Protein AF-0000000083257193 (afdb_homodimer)

Secondary structure (DSSP, 8-state):
--EEEEEE-TTSPP---SSSEEEEEEE----BTTTB--EEEEEEE-SS-EEEEEEEEEEETT----SSSPB-----SEESS--TTEEEEESSHHHHHHHHHT-HHHHHHHHHHTTBTTT-HHHHHHHTTSHHIIIIITSSS-HHHIIIIIHHHHTTPPP---EEEEEE-TT--TTSEEEEEE-TT-SS--SEEEEE--TTSSHHHHHHHHHHHHHH--GGG-EEEE-TT--SHHHH-SEEEEEE--SS-TT---------TTS-EEEEEESEEEETTEEEEPPHHHHHHHHHHHHHHHHTSTTHHHHHHHHHHHTTSHHHHHHTGGGGGSGGGHHHHHHHHHHS-HHHHHHHHHHHHHHHH--TTEEEEEE-TTTT--HHHHHHHHHHHHHHHHHTT-EEEEEES-HHHHTTS-GGGEEEEEEETTEEEEE--SS--TT--HHHHHHHHHTHHHHTSTHHHHHHHHHHH-SSHHHHHHHTTT---HHHHHHHHHHHHHHHH-/--EEEEEE-TTSPP---SSSEEEEEEE----BTTTB--EEEEEEE-SS-EEEEEEEEEEETT----SSSPB-----SEESS--TTEEEEESSHHHHHHHHHT-HHHHHHHHHHTTBTTT-HHHHHHHTTSHHIIIIITSSS-HHHIIIIIHHHHTTPPP---EEEEEE-TT--TTSEEEEEE-TT-SS--SEEEEE--TTSSHHHHHHHHHHHHHH--GGG-EEEE-TT--SHHHH-SEEEEEE--SS-TT---------TTS-EEEEEESEEEETTEEEEPPHHHHHHHHHHHHHHHHTSTTHHHHHHHHHHHTTSHHHHHHTGGGGGSGGGHHHHHHHHHHS-HHHHHHHHHHHHHHHH--TTEEEEEE-TTTT--HHHHHHHHHHHHHHHHHTT-EEEEEES-HHHHTTS-GGGEEEEEEETTEEEEE--SS--TT--HHHHHHHHHTHHHHTSTHHHHHHHHHHH--SHHHHHHHTTT---HHHHHHHHHHHHHHHH-

Solvent-accessible surface area (backbone atoms only — not comparable to full-atom values): 52083 Å² total; per-resi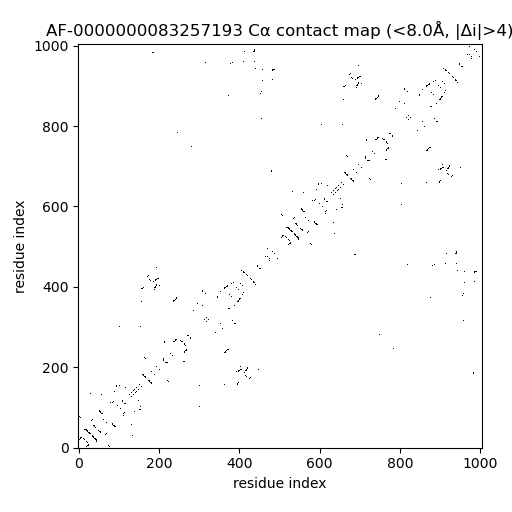due (Å²): 135,65,59,39,34,35,51,40,53,71,88,54,74,89,61,63,32,92,71,56,36,39,35,36,36,26,44,40,90,57,54,40,89,50,38,31,33,35,40,24,40,34,30,43,14,23,65,84,46,73,40,82,38,37,43,31,26,42,48,38,74,86,62,74,76,83,85,60,73,53,43,57,63,89,67,66,54,60,45,71,53,59,56,86,57,37,33,22,37,64,63,45,69,57,23,30,47,44,31,42,73,67,29,56,64,56,30,42,52,51,39,56,30,41,38,21,31,37,60,35,62,68,57,30,68,71,43,58,79,38,69,59,31,55,59,43,64,39,57,81,38,53,71,64,42,35,70,40,61,40,18,34,20,45,63,60,23,38,76,68,62,69,44,50,36,33,43,30,52,49,99,49,65,85,54,27,44,50,71,48,63,26,54,69,92,42,40,58,54,37,45,46,31,36,42,34,38,58,77,66,55,45,61,66,58,49,51,51,29,48,51,46,22,58,46,67,67,40,64,81,36,18,47,78,47,56,53,88,91,47,91,44,60,66,69,61,27,60,28,36,38,37,37,38,67,68,87,67,61,66,80,62,65,71,64,61,67,47,73,47,94,87,41,38,39,40,45,74,47,58,40,62,35,78,54,85,95,41,75,39,75,54,50,72,65,51,53,50,51,50,41,50,52,47,39,57,59,30,46,79,40,74,48,38,61,58,45,41,51,39,47,54,47,39,31,47,36,68,67,52,50,72,65,55,60,69,52,48,45,40,77,90,34,50,80,50,46,59,63,54,56,68,69,42,32,64,36,53,42,49,52,52,41,50,52,50,48,42,59,70,65,59,43,58,27,18,41,37,38,34,46,43,77,55,63,66,43,28,64,45,57,43,29,19,48,51,46,28,49,49,52,54,24,54,40,21,28,21,39,35,42,32,34,34,57,57,49,65,60,39,22,66,22,30,29,88,32,37,34,40,47,43,58,60,90,91,41,56,38,53,39,66,61,91,53,48,27,15,30,28,47,42,41,59,45,44,43,69,74,51,41,63,39,48,61,52,18,41,50,42,46,54,51,54,52,42,52,75,76,38,92,45,72,67,58,45,38,56,58,26,67,66,41,54,4,68,46,36,50,52,50,50,51,50,53,52,52,54,54,66,73,97,134,65,59,37,35,36,50,41,53,70,87,56,74,90,61,62,31,93,70,57,35,37,37,34,37,26,43,41,88,57,55,39,90,50,38,32,32,35,42,24,39,35,30,41,16,24,65,84,45,73,40,83,39,36,44,31,26,44,47,39,74,85,62,76,74,85,87,61,73,52,44,56,63,90,70,67,55,61,44,71,54,59,58,84,57,37,31,21,36,64,62,43,68,56,23,32,48,42,30,40,73,66,30,58,64,56,28,43,51,53,39,57,29,42,38,20,32,36,60,36,60,67,58,30,68,71,40,59,80,37,69,60,32,54,59,43,64,39,57,82,38,52,72,64,43,36,70,39,61,39,18,34,20,45,63,60,24,37,78,67,62,69,44,51,35,34,42,31,53,50,98,50,65,84,55,27,43,50,70,48,63,26,53,68,93,44,38,56,53,37,44,45,31,36,42,33,39,58,78,66,55,42,60,67,59,49,53,50,27,50,50,46,22,59,46,66,69,41,63,80,36,18,47,79,46,57,53,88,89,47,91,43,60,68,67,61,26,60,28,36,40,39,38,40,67,68,86,67,61,64,80,61,63,71,64,59,66,45,74,47,94,88,41,38,39,39,45,74,47,58,40,62,37,79,53,85,95,41,76,40,74,53,51,72,65,51,52,50,50,50,41,52,52,47,39,57,58,30,48,77,40,74,47,37,60,57,45,42,51,38,48,56,46,40,30,46,36,68,68,52,50,71,65,54,62,69,53,48,45,40,77,89,34,51,82,50,46,59,63,53,56,67,69,42,32,63,36,53,42,50,52,52,40,50,52,51,48,43,57,70,65,58,42,59,26,18,40,36,37,32,44,43,77,56,63,65,43,29,64,44,57,43,28,19,49,52,46,26,49,51,52,55,25,55,42,19,29,20,40,34,43,33,33,34,56,57,49,64,61,40,24,66,22,31,29,88,32,38,33,39,46,44,59,59,93,90,43,56,36,52,40,64,62,92,54,50,27,16,31,29,45,42,41,58,46,44,43,70,75,50,41,64,40,46,60,51,16,41,49,43,46,54,51,55,52,42,53,74,77,38,91,46,71,67,56,46,39,55,59,26,67,68,40,55,5,65,46,38,51,52,50,50,53,50,52,53,50,55,55,66,73,97

Radius of gyration: 36.23 Å; Cα contacts (8 Å, |Δi|>4): 1991; chains: 2; bounding box: 61×132×89 Å

Structure (mmCIF, N/CA/C/O backbone):
data_AF-0000000083257193-model_v1
#
loop_
_entity.id
_entity.type
_entity.pdbx_description
1 polymer 'ATPase AAA-type core domain-containing protein'
#
loop_
_atom_site.group_PDB
_atom_site.id
_atom_site.type_symbol
_atom_site.label_atom_id
_atom_site.label_alt_id
_atom_site.label_comp_id
_atom_site.label_asym_id
_atom_site.label_entity_id
_atom_site.label_seq_id
_atom_site.pdbx_PDB_ins_code
_atom_site.Cartn_x
_atom_site.Cartn_y
_atom_site.Cartn_z
_atom_site.occupancy
_atom_site.B_iso_or_equiv
_atom_site.auth_seq_id
_atom_site.auth_comp_id
_atom_site.auth_asym_id
_atom_site.auth_atom_id
_atom_site.pdbx_PDB_model_num
ATOM 1 N N . MET A 1 1 ? -6.309 30.125 35.25 1 60.91 1 MET A N 1
ATOM 2 C CA . MET A 1 1 ? -5.164 31 35.5 1 60.91 1 MET A CA 1
ATOM 3 C C . MET A 1 1 ? -5.621 32.438 35.75 1 60.91 1 MET A C 1
ATOM 5 O O . MET A 1 1 ? -6.508 32.938 35.062 1 60.91 1 MET A O 1
ATOM 9 N N . ASP A 1 2 ? -5.254 33.062 36.906 1 77.81 2 ASP A N 1
ATOM 10 C CA . ASP A 1 2 ? -5.691 34.375 37.312 1 77.81 2 ASP A CA 1
ATOM 11 C C . ASP A 1 2 ? -4.812 35.469 36.688 1 77.81 2 ASP A C 1
ATOM 13 O O . ASP A 1 2 ? -3.611 35.531 36.969 1 77.81 2 ASP A O 1
ATOM 17 N N . ILE A 1 3 ? -5.262 36.031 35.594 1 87.06 3 ILE A N 1
ATOM 18 C CA . ILE A 1 3 ? -4.551 37.125 34.938 1 87.06 3 ILE A CA 1
ATOM 19 C C . ILE A 1 3 ? -5.27 38.438 35.188 1 87.06 3 ILE A C 1
ATOM 21 O O . ILE A 1 3 ? -6.488 38.531 35 1 87.06 3 ILE A O 1
ATOM 25 N N . GLN A 1 4 ? -4.578 39.375 35.75 1 91.75 4 GLN A N 1
ATOM 26 C CA . GLN A 1 4 ? -5.09 40.719 35.969 1 91.75 4 GLN A CA 1
ATOM 27 C C . GLN A 1 4 ? -4.32 41.75 35.094 1 91.75 4 GLN A C 1
ATOM 29 O O . GLN A 1 4 ? -3.111 41.594 34.906 1 91.75 4 GLN A O 1
ATOM 34 N N . PHE A 1 5 ? -5.023 42.688 34.594 1 94.88 5 PHE A N 1
ATOM 35 C CA . PHE A 1 5 ? -4.391 43.719 33.812 1 94.88 5 PHE A CA 1
ATOM 36 C C . PHE A 1 5 ? -4.309 45.031 34.562 1 94.88 5 PHE A C 1
ATOM 38 O O . PHE A 1 5 ? -5.246 45.406 35.281 1 94.88 5 PHE A O 1
ATOM 45 N N . SER A 1 6 ? -3.227 45.656 34.531 1 94 6 SER A N 1
ATOM 46 C CA . SER A 1 6 ? -3.021 46.969 35.125 1 94 6 SER A CA 1
ATOM 47 C C . SER A 1 6 ? -2.447 47.969 34.125 1 94 6 SER A C 1
ATOM 49 O O . SER A 1 6 ? -1.478 47.656 33.438 1 94 6 SER A O 1
ATOM 51 N N . VAL A 1 7 ? -3.08 49.125 34.031 1 94.88 7 VAL A N 1
ATOM 52 C CA . VAL A 1 7 ? -2.598 50.156 33.156 1 94.88 7 VAL A CA 1
ATOM 53 C C . VAL A 1 7 ? -1.704 51.125 33.938 1 94.88 7 VAL A C 1
ATOM 55 O O . VAL A 1 7 ? -2.107 51.656 34.969 1 94.88 7 VAL A O 1
ATOM 58 N N . ILE A 1 8 ? -0.549 51.375 33.406 1 91.81 8 ILE A N 1
ATOM 59 C CA . ILE A 1 8 ? 0.385 52.219 34.125 1 91.81 8 ILE A CA 1
ATOM 60 C C . ILE A 1 8 ? 0.924 53.312 33.219 1 91.81 8 ILE A C 1
ATOM 62 O O . ILE A 1 8 ? 0.871 53.156 31.984 1 91.81 8 ILE A O 1
ATOM 66 N N . GLU A 1 9 ? 1.366 54.406 33.812 1 89.25 9 GLU A N 1
ATOM 67 C CA . GLU A 1 9 ? 1.98 55.469 33.062 1 89.25 9 GLU A CA 1
ATOM 68 C C . GLU A 1 9 ? 3.432 55.156 32.719 1 89.25 9 GLU A C 1
ATOM 70 O O . GLU A 1 9 ? 4.035 54.281 33.312 1 89.25 9 GLU A O 1
ATOM 75 N N . ASP A 1 10 ? 3.898 55.812 31.719 1 82.81 10 ASP A N 1
ATOM 76 C CA . ASP A 1 10 ? 5.254 55.562 31.234 1 82.81 10 ASP A CA 1
ATOM 77 C C . ASP A 1 10 ? 6.289 55.875 32.312 1 82.81 10 ASP A C 1
ATOM 79 O O . ASP A 1 10 ? 7.449 55.469 32.188 1 82.81 10 ASP A O 1
ATOM 83 N N . THR A 1 11 ? 5.918 56.469 33.375 1 78.75 11 THR A N 1
ATOM 84 C CA . THR A 1 11 ? 6.828 56.844 34.469 1 78.75 11 THR A CA 1
ATOM 85 C C . THR A 1 11 ? 6.863 55.75 35.531 1 78.75 11 THR A C 1
ATOM 87 O O . THR A 1 11 ? 7.762 55.719 36.375 1 78.75 11 THR A O 1
ATOM 90 N N . GLU A 1 12 ? 5.926 54.875 35.406 1 82.62 12 GLU A N 1
ATOM 91 C CA . GLU A 1 12 ? 5.824 53.812 36.375 1 82.62 12 GLU A CA 1
ATOM 92 C C . GLU A 1 12 ? 6.598 52.562 35.938 1 82.62 12 GLU A C 1
ATOM 94 O O . GLU A 1 12 ? 6.805 52.344 34.75 1 82.62 12 GLU A O 1
ATOM 99 N N . ILE A 1 13 ? 7.168 51.844 36.844 1 82 13 ILE A N 1
ATOM 100 C CA . ILE A 1 13 ? 7.914 50.625 36.594 1 82 13 ILE A CA 1
ATOM 101 C C . ILE A 1 13 ? 7.07 49.406 36.969 1 82 13 ILE A C 1
ATOM 103 O O . ILE A 1 13 ? 6.523 49.312 38.062 1 82 13 ILE A O 1
ATOM 107 N N . PRO A 1 14 ? 6.855 48.531 35.969 1 85.81 14 PRO A N 1
ATOM 108 C CA . PRO A 1 14 ? 6.18 47.281 36.312 1 85.81 14 PRO A CA 1
ATOM 109 C C . PRO A 1 14 ? 6.859 46.531 37.469 1 85.81 14 PRO A C 1
ATOM 111 O O . PRO A 1 14 ? 8.086 46.594 37.594 1 85.81 14 PRO A O 1
ATOM 114 N N . TYR A 1 15 ? 6.047 45.969 38.312 1 84.5 15 TYR A N 1
ATOM 115 C CA . TYR A 1 15 ? 6.594 45.344 39.5 1 84.5 15 TYR A CA 1
ATOM 116 C C . TYR A 1 15 ? 6.086 43.906 39.625 1 84.5 15 TYR A C 1
ATOM 118 O O . TYR A 1 15 ? 5.055 43.531 39.062 1 84.5 15 TYR A O 1
ATOM 126 N N . LYS A 1 16 ? 6.898 43.094 40.375 1 86.06 16 LYS A N 1
ATOM 127 C CA . LYS A 1 16 ? 6.543 41.688 40.625 1 86.06 16 LYS A CA 1
ATOM 128 C C . LYS A 1 16 ? 5.32 41.594 41.531 1 86.06 16 LYS A C 1
ATOM 130 O O . LYS A 1 16 ? 5.09 42.469 42.375 1 86.06 16 LYS A O 1
ATOM 135 N N . THR A 1 17 ? 4.508 40.688 41.094 1 79.94 17 THR A N 1
ATOM 136 C CA . THR A 1 17 ? 3.281 40.531 41.875 1 79.94 17 THR A CA 1
ATOM 137 C C . THR A 1 17 ? 3.473 39.5 42.969 1 79.94 17 THR A C 1
ATOM 139 O O . THR A 1 17 ? 4.379 38.656 42.906 1 79.94 17 THR A O 1
ATOM 142 N N . ASP A 1 18 ? 2.762 39.625 44.125 1 76 18 ASP A N 1
ATOM 143 C CA . ASP A 1 18 ? 2.828 38.688 45.25 1 76 18 ASP A CA 1
ATOM 144 C C . ASP A 1 18 ? 2.096 37.406 44.906 1 76 18 ASP A C 1
ATOM 146 O O . ASP A 1 18 ? 2.457 36.344 45.406 1 76 18 ASP A O 1
ATOM 150 N N . SER A 1 19 ? 1.002 37.562 44.094 1 76.88 19 SER A N 1
ATOM 151 C CA . SER A 1 19 ? 0.236 36.375 43.688 1 76.88 19 SER A CA 1
ATOM 152 C C . SER A 1 19 ? -0.388 36.562 42.312 1 76.88 19 SER A C 1
ATOM 154 O O . SER A 1 19 ? -0.777 37.688 41.938 1 76.88 19 SER A O 1
ATOM 156 N N . GLY A 1 20 ? -0.311 35.5 41.469 1 81.75 20 GLY A N 1
ATOM 157 C CA . GLY A 1 20 ? -0.971 35.5 40.188 1 81.75 20 GLY A CA 1
ATOM 158 C C . GLY A 1 20 ? -0.144 36.156 39.094 1 81.75 20 GLY A C 1
ATOM 159 O O . GLY A 1 20 ? 1.074 36.281 39.219 1 81.75 20 GLY A O 1
ATOM 160 N N . THR A 1 21 ? -0.693 36.344 37.938 1 88.38 21 THR A N 1
ATOM 161 C CA . THR A 1 21 ? -0.064 36.969 36.781 1 88.38 21 THR A CA 1
ATOM 162 C C . THR A 1 21 ? -0.718 38.312 36.469 1 88.38 21 THR A C 1
ATOM 164 O O . THR A 1 21 ? -1.945 38.438 36.406 1 88.38 21 THR A O 1
ATOM 167 N N . ILE A 1 22 ? 0.084 39.406 36.469 1 91.75 22 ILE A N 1
ATOM 168 C CA . ILE A 1 22 ? -0.42 40.719 36.125 1 91.75 22 ILE A CA 1
ATOM 169 C C . ILE A 1 22 ? 0.175 41.156 34.781 1 91.75 22 ILE A C 1
ATOM 171 O O . ILE A 1 22 ? 1.377 41 34.562 1 91.75 22 ILE A O 1
ATOM 175 N N . VAL A 1 23 ? -0.628 41.531 33.938 1 94.62 23 VAL A N 1
ATOM 176 C CA . VAL A 1 23 ? -0.203 42.125 32.688 1 94.62 23 VAL A CA 1
ATOM 177 C C . VAL A 1 23 ? -0.243 43.656 32.781 1 94.62 23 VAL A C 1
ATOM 179 O O . VAL A 1 23 ? -1.308 44.219 32.969 1 94.62 23 VAL A O 1
ATOM 182 N N . PHE A 1 24 ? 0.854 44.25 32.656 1 93.88 24 PHE A N 1
ATOM 183 C CA . PHE A 1 24 ? 0.939 45.688 32.688 1 93.88 24 PHE A CA 1
ATOM 184 C C . PHE A 1 24 ? 0.838 46.281 31.281 1 93.88 24 PHE A C 1
ATOM 186 O O . PHE A 1 24 ? 1.523 45.812 30.359 1 93.88 24 PHE A O 1
ATOM 193 N N . LEU A 1 25 ? 0.001 47.156 31.141 1 95.12 25 LEU A N 1
ATOM 194 C CA . LEU A 1 25 ? -0.087 47.969 29.938 1 95.12 25 LEU A CA 1
ATOM 195 C C . LEU A 1 25 ? 0.472 49.375 30.188 1 95.12 25 LEU A C 1
ATOM 197 O O . LEU A 1 25 ? -0.173 50.188 30.844 1 95.12 25 LEU A O 1
ATOM 201 N N . MET A 1 26 ? 1.588 49.594 29.672 1 91.75 26 MET A N 1
ATOM 202 C CA . MET A 1 26 ? 2.254 50.875 29.891 1 91.75 26 MET A CA 1
ATOM 203 C C . MET A 1 26 ? 1.928 51.844 28.766 1 91.75 26 MET A C 1
ATOM 205 O O . MET A 1 26 ? 2.217 51.562 27.594 1 91.75 26 MET A O 1
ATOM 209 N N . LYS A 1 27 ? 1.397 52.938 29.156 1 90.75 27 LYS A N 1
ATOM 210 C CA . LYS A 1 27 ? 1.046 53.938 28.156 1 90.75 27 LYS A CA 1
ATOM 211 C C . LYS A 1 27 ? 2.295 54.531 27.516 1 90.75 27 LYS A C 1
ATOM 213 O O . LYS A 1 27 ? 3.293 54.781 28.203 1 90.75 27 LYS A O 1
ATOM 218 N N . ASP A 1 28 ? 2.191 54.594 26.266 1 83.62 28 ASP A N 1
ATOM 219 C CA . ASP A 1 28 ? 3.26 55.25 25.5 1 83.62 28 ASP A CA 1
ATOM 220 C C . ASP A 1 28 ? 2.807 56.594 24.953 1 83.62 28 ASP A C 1
ATOM 222 O O . ASP A 1 28 ? 1.653 56.75 24.547 1 83.62 28 ASP A O 1
ATOM 226 N N . SER A 1 29 ? 3.697 57.625 25.016 1 76 29 SER A N 1
ATOM 227 C CA . SER A 1 29 ? 3.346 58.969 24.609 1 76 29 SER A CA 1
ATOM 228 C C . SER A 1 29 ? 3.354 59.125 23.094 1 76 29 SER A C 1
ATOM 230 O O . SER A 1 29 ? 2.99 60.156 22.547 1 76 29 SER A O 1
ATOM 232 N N . TRP A 1 30 ? 3.658 58.125 22.438 1 71.62 30 TRP A N 1
ATOM 233 C CA . TRP A 1 30 ? 3.691 58.188 20.969 1 71.62 30 TRP A CA 1
ATOM 234 C C . TRP A 1 30 ? 2.301 58.469 20.406 1 71.62 30 TRP A C 1
ATOM 236 O O . TRP A 1 30 ? 1.32 57.844 20.828 1 71.62 30 TRP A O 1
ATOM 246 N N . ASN A 1 31 ? 2.258 59.5 19.594 1 71.81 31 ASN A N 1
ATOM 247 C CA . ASN A 1 31 ? 0.998 59.844 18.938 1 71.81 31 ASN A CA 1
ATOM 248 C C . ASN A 1 31 ? 1.001 59.469 17.469 1 71.81 31 ASN A C 1
ATOM 250 O O . ASN A 1 31 ? 2.023 59.594 16.797 1 71.81 31 ASN A O 1
ATOM 254 N N . ASP A 1 32 ? -0.04 58.75 17.094 1 71.69 32 ASP A N 1
ATOM 255 C CA . ASP A 1 32 ? -0.243 58.438 15.68 1 71.69 32 ASP A CA 1
ATOM 256 C C . ASP A 1 32 ? -0.855 59.625 14.945 1 71.69 32 ASP A C 1
ATOM 258 O O . ASP A 1 32 ? -2.059 59.875 15.047 1 71.69 32 ASP A O 1
ATOM 262 N N . TRP A 1 33 ? -0.033 60.344 14.125 1 66.94 33 TRP A N 1
ATOM 263 C CA . TRP A 1 33 ? -0.423 61.5 13.305 1 66.94 33 TRP A CA 1
ATOM 264 C C . TRP A 1 33 ? -1.087 62.562 14.156 1 66.94 33 TRP A C 1
ATOM 266 O O . TRP A 1 33 ? -2.047 63.219 13.719 1 66.94 33 TRP A O 1
ATOM 276 N N . TRP A 1 34 ? -0.776 62.531 15.445 1 73.44 34 TRP A N 1
ATOM 277 C CA . TRP A 1 34 ? -1.29 63.531 16.391 1 73.44 34 TRP A CA 1
ATOM 278 C C . TRP A 1 34 ? -2.801 63.375 16.547 1 73.44 34 TRP A C 1
ATOM 280 O O . TRP A 1 34 ? -3.486 64.375 16.875 1 73.44 34 TRP A O 1
ATOM 290 N N . GLU A 1 35 ? -3.273 62.312 16.219 1 83.69 35 GLU A N 1
ATOM 291 C CA . GLU A 1 35 ? -4.715 62.094 16.344 1 83.69 35 GLU A CA 1
ATOM 292 C C . GLU A 1 35 ? -5.047 61.125 17.469 1 83.69 35 GLU A C 1
ATOM 294 O O . GLU A 1 35 ? -5.973 61.375 18.25 1 83.69 35 GLU A O 1
ATOM 299 N N . TYR A 1 36 ? -4.238 60.125 17.516 1 89.62 36 TYR A N 1
ATOM 300 C CA . TYR A 1 36 ? -4.578 59.094 18.484 1 89.62 36 TYR A CA 1
ATOM 301 C C . TYR A 1 36 ? -3.35 58.656 19.281 1 89.62 36 TYR A C 1
ATOM 303 O O . TYR A 1 36 ? -2.24 58.594 18.75 1 89.62 36 TYR A O 1
ATOM 311 N N . ARG A 1 37 ? -3.484 58.406 20.562 1 89.38 37 ARG A N 1
ATOM 312 C CA . ARG A 1 37 ? -2.504 57.781 21.438 1 89.38 37 ARG A CA 1
ATOM 313 C C . ARG A 1 37 ? -2.977 56.406 21.875 1 89.38 37 ARG A C 1
ATOM 315 O O . ARG A 1 37 ? -3.686 56.25 22.875 1 89.38 37 ARG A O 1
ATOM 322 N N . THR A 1 38 ? -2.561 55.375 21.094 1 92.12 38 THR A N 1
ATOM 323 C CA . THR A 1 38 ? -3.129 54.062 21.281 1 92.12 38 THR A CA 1
ATOM 324 C C . THR A 1 38 ? -2.043 53.062 21.656 1 92.12 38 THR A C 1
ATOM 326 O O . THR A 1 38 ? -2.318 51.875 21.812 1 92.12 38 THR A O 1
ATOM 329 N N . VAL A 1 39 ? -0.807 53.469 21.812 1 90.94 39 VAL A N 1
ATOM 330 C CA . VAL A 1 39 ? 0.325 52.562 21.969 1 90.94 39 VAL A CA 1
ATOM 331 C C . VAL A 1 39 ? 0.509 52.219 23.438 1 90.94 39 VAL A C 1
ATOM 333 O O . VAL A 1 39 ? 0.517 53.125 24.297 1 90.94 39 VAL A O 1
ATOM 336 N N . PHE A 1 40 ? 0.636 50.938 23.719 1 93.56 40 PHE A N 1
ATOM 337 C CA . PHE A 1 40 ? 0.91 50.438 25.062 1 93.56 40 PHE A CA 1
ATOM 338 C C . PHE A 1 40 ? 2.059 49.438 25.047 1 93.56 40 PHE A C 1
ATOM 340 O O . PHE A 1 40 ? 2.158 48.625 24.125 1 93.56 40 PHE A O 1
ATOM 347 N N . GLY A 1 41 ? 2.943 49.594 25.922 1 92.56 41 GLY A N 1
ATOM 348 C CA . GLY A 1 41 ? 3.891 48.531 26.203 1 92.56 41 GLY A CA 1
ATOM 349 C C . GLY A 1 41 ? 3.334 47.469 27.109 1 92.56 41 GLY A C 1
ATOM 350 O O . GLY A 1 41 ? 2.656 47.75 28.094 1 92.56 41 GLY A O 1
ATOM 351 N N . VAL A 1 42 ? 3.551 46.219 26.656 1 93.75 42 VAL A N 1
ATOM 352 C CA . VAL A 1 42 ? 2.979 45.125 27.422 1 93.75 42 VAL A CA 1
ATOM 353 C C . VAL A 1 42 ? 4.078 44.406 28.203 1 93.75 42 VAL A C 1
ATOM 355 O O . VAL A 1 42 ? 5.094 44 27.625 1 93.75 42 VAL A O 1
ATOM 358 N N . TYR A 1 43 ? 3.846 44.281 29.5 1 92.38 43 TYR A N 1
ATOM 359 C CA . TYR A 1 43 ? 4.727 43.531 30.391 1 92.38 43 TYR A CA 1
ATOM 360 C C . TYR A 1 43 ? 3.949 42.5 31.172 1 92.38 43 TYR A C 1
ATOM 362 O O . TYR A 1 43 ? 2.822 42.75 31.609 1 92.38 43 TYR A O 1
ATOM 370 N N . LEU A 1 44 ? 4.492 41.375 31.234 1 92.81 44 LEU A N 1
ATOM 371 C CA . LEU A 1 44 ? 3.904 40.312 32.062 1 92.81 44 LEU A CA 1
ATOM 372 C C . LEU A 1 44 ? 4.719 40.125 33.344 1 92.81 44 LEU A C 1
ATOM 374 O O . LEU A 1 44 ? 5.938 39.906 33.281 1 92.81 44 LEU A O 1
ATOM 378 N N . ALA A 1 45 ? 4.02 40.25 34.469 1 90.69 45 ALA A N 1
ATOM 379 C CA . ALA A 1 45 ? 4.688 40.094 35.781 1 90.69 45 ALA A CA 1
ATOM 380 C C . ALA A 1 45 ? 4.105 38.938 36.562 1 90.69 45 ALA A C 1
ATOM 382 O O . ALA A 1 45 ? 2.885 38.75 36.594 1 90.69 45 ALA A O 1
ATOM 383 N N . ASN A 1 46 ? 5.004 38.156 37 1 87.25 46 ASN A N 1
ATOM 384 C CA . ASN A 1 46 ? 4.672 37.125 37.969 1 87.25 46 ASN A CA 1
ATOM 385 C C . ASN A 1 46 ? 5.484 37.25 39.25 1 87.25 46 ASN A C 1
ATOM 387 O O . ASN A 1 46 ? 6.109 38.281 39.469 1 87.25 46 ASN A O 1
ATOM 391 N N . GLU A 1 47 ? 5.352 36.281 40.125 1 81.31 47 GLU A N 1
ATOM 392 C CA . GLU A 1 47 ? 6.035 36.344 41.406 1 81.31 47 GLU A CA 1
ATOM 393 C C . GLU A 1 47 ? 7.547 36.469 41.219 1 81.31 47 GLU A C 1
ATOM 395 O O . GLU A 1 47 ? 8.234 37.062 42.031 1 81.31 47 GLU A O 1
ATOM 400 N N . ASN A 1 48 ? 7.992 36.031 40.125 1 80.12 48 ASN A N 1
ATOM 401 C CA . ASN A 1 48 ? 9.438 35.875 40 1 80.12 48 ASN A CA 1
ATOM 402 C C . ASN A 1 48 ? 10.016 36.844 39 1 80.12 48 ASN A C 1
ATOM 404 O O . ASN A 1 48 ? 11.172 37.25 39.094 1 80.12 48 ASN A O 1
ATOM 408 N N . THR A 1 49 ? 9.227 37.188 37.969 1 82.56 49 THR A N 1
ATOM 409 C CA . THR A 1 49 ? 9.852 37.906 36.875 1 82.56 49 THR A CA 1
ATOM 410 C C . THR A 1 49 ? 8.875 38.906 36.25 1 82.56 49 THR A C 1
ATOM 412 O O . THR A 1 49 ? 7.66 38.781 36.438 1 82.56 49 THR A O 1
ATOM 415 N N . VAL A 1 50 ? 9.445 40 35.719 1 87.12 50 VAL A N 1
ATOM 416 C CA . VAL A 1 50 ? 8.75 40.938 34.844 1 87.12 50 VAL A CA 1
ATOM 417 C C . VAL A 1 50 ? 9.328 40.844 33.438 1 87.12 50 VAL A C 1
ATOM 419 O O . VAL A 1 50 ? 10.508 41.156 33.219 1 87.12 50 VAL A O 1
ATOM 422 N N . ASN A 1 51 ? 8.516 40.406 32.531 1 88.06 51 ASN A N 1
ATOM 423 C CA . ASN A 1 51 ? 8.977 40.188 31.172 1 88.06 51 ASN A CA 1
ATOM 424 C C . ASN A 1 51 ? 8.32 41.156 30.203 1 88.06 51 ASN A C 1
ATOM 426 O O . ASN A 1 51 ? 7.105 41.375 30.266 1 88.06 51 ASN A O 1
ATOM 430 N N . TRP A 1 52 ? 9.18 41.75 29.453 1 87.69 52 TRP A N 1
ATOM 431 C CA . TRP A 1 52 ? 8.672 42.562 28.328 1 87.69 52 TRP A CA 1
ATOM 432 C C . TRP A 1 52 ? 8.094 41.656 27.25 1 87.69 52 TRP A C 1
ATOM 434 O O . TRP A 1 52 ? 8.75 40.719 26.797 1 87.69 52 TRP A O 1
ATOM 444 N N . ILE A 1 53 ? 6.867 41.938 26.766 1 90.38 53 ILE A N 1
ATOM 445 C CA . ILE A 1 53 ? 6.207 41.094 25.781 1 90.38 53 ILE A CA 1
ATOM 446 C C . ILE A 1 53 ? 6.23 41.781 24.422 1 90.38 53 ILE A C 1
ATOM 448 O O . ILE A 1 53 ? 6.578 41.188 23.406 1 90.38 53 ILE A O 1
ATOM 452 N N . GLY A 1 54 ? 5.867 43.031 24.422 1 89 54 GLY A N 1
ATOM 453 C CA . GLY A 1 54 ? 5.836 43.781 23.188 1 89 54 GLY A CA 1
ATOM 454 C C . GLY A 1 54 ? 4.934 45 23.25 1 89 54 GLY A C 1
ATOM 455 O O . GLY A 1 54 ? 4.527 45.406 24.328 1 89 54 GLY A O 1
ATOM 456 N N . THR A 1 55 ? 4.742 45.562 22.062 1 89.12 55 THR A N 1
ATOM 457 C CA . THR A 1 55 ? 3.908 46.75 21.938 1 89.12 55 THR A CA 1
ATOM 458 C C . THR A 1 55 ? 2.545 46.406 21.344 1 89.12 55 THR A C 1
ATOM 460 O O . THR A 1 55 ? 2.453 45.625 20.406 1 89.12 55 THR A O 1
ATOM 463 N N . VAL A 1 56 ? 1.627 46.875 22.016 1 94.38 56 VAL A N 1
ATOM 464 C CA . VAL A 1 56 ? 0.263 46.656 21.547 1 94.38 56 VAL A CA 1
ATOM 465 C C . VAL A 1 56 ? -0.442 48.031 21.391 1 94.38 56 VAL A C 1
ATOM 467 O O . VAL A 1 56 ? -0.129 48.969 22.094 1 94.38 56 VAL A O 1
ATOM 470 N N . LYS A 1 57 ? -1.241 48.125 20.375 1 93.56 57 LYS A N 1
ATOM 471 C CA . LYS A 1 57 ? -2.139 49.281 20.266 1 93.56 57 LYS A CA 1
ATOM 472 C C . LYS A 1 57 ? -3.564 48.875 20.656 1 93.56 57 LYS A C 1
ATOM 474 O O . LYS A 1 57 ? -4.043 47.812 20.297 1 93.56 57 LYS A O 1
ATOM 479 N N . ILE A 1 58 ? -4.145 49.688 21.469 1 95.25 58 ILE A N 1
ATOM 480 C CA . ILE A 1 58 ? -5.52 49.469 21.891 1 95.25 58 ILE A CA 1
ATOM 481 C C . ILE A 1 58 ? -6.422 50.562 21.375 1 95.25 58 ILE A C 1
ATOM 483 O O . ILE A 1 58 ? -6.148 51.75 21.594 1 95.25 58 ILE A O 1
ATOM 487 N N . GLY A 1 59 ? -7.453 50.125 20.609 1 93.94 59 GLY A N 1
ATOM 488 C CA . GLY A 1 59 ? -8.445 51.062 20.094 1 93.94 59 GLY A CA 1
ATOM 489 C C . GLY A 1 59 ? -9.75 51 20.859 1 93.94 59 GLY A C 1
ATOM 490 O O . GLY A 1 59 ? -9.961 50.125 21.703 1 93.94 59 GLY A O 1
ATOM 491 N N . GLN A 1 60 ? -10.547 52.062 20.578 1 94.25 60 GLN A N 1
ATOM 492 C CA . GLN A 1 60 ? -11.875 52.219 21.156 1 94.25 60 GLN A CA 1
ATOM 493 C C . GLN A 1 60 ? -12.891 52.625 20.094 1 94.25 60 GLN A C 1
ATOM 495 O O . GLN A 1 60 ? -12.68 53.625 19.391 1 94.25 60 GLN A O 1
ATOM 500 N N . THR A 1 61 ? -13.945 51.906 19.984 1 92.88 61 THR A N 1
ATOM 501 C CA . THR A 1 61 ? -14.875 52.031 18.875 1 92.88 61 THR A CA 1
ATOM 502 C C . THR A 1 61 ? -15.539 53.406 18.891 1 92.88 61 THR A C 1
ATOM 504 O O . THR A 1 61 ? -15.859 53.969 17.828 1 92.88 61 THR A O 1
ATOM 507 N N . ASP A 1 62 ? -15.797 53.938 20.062 1 88.38 62 ASP A N 1
ATOM 508 C CA . ASP A 1 62 ? -16.516 55.188 20.141 1 88.38 62 ASP A CA 1
ATOM 509 C C . ASP A 1 62 ? -15.562 56.375 20.281 1 88.38 62 ASP A C 1
ATOM 511 O O . ASP A 1 62 ? -15.977 57.5 20.594 1 88.38 62 ASP A O 1
ATOM 515 N N . LEU A 1 63 ? -14.328 56.062 20.094 1 85.25 63 LEU A N 1
ATOM 516 C CA . LEU A 1 63 ? -13.336 57.125 20.203 1 85.25 63 LEU A CA 1
ATOM 517 C C . LEU A 1 63 ? -13.258 57.938 18.906 1 85.25 63 LEU A C 1
ATOM 519 O O . LEU A 1 63 ? -13.016 57.375 17.828 1 85.25 63 LEU A O 1
ATOM 523 N N . MET A 1 64 ? -13.617 59.219 18.875 1 78.69 64 MET A N 1
ATOM 524 C CA . MET A 1 64 ? -13.594 60.094 17.688 1 78.69 64 MET A CA 1
ATOM 525 C C . MET A 1 64 ? -12.602 61.219 17.859 1 78.69 64 MET A C 1
ATOM 527 O O . MET A 1 64 ? -12.523 61.812 18.938 1 78.69 64 MET A O 1
ATOM 531 N N . HIS A 1 65 ? -11.742 61.281 16.906 1 77.12 65 HIS A N 1
ATOM 532 C CA . HIS A 1 65 ? -10.828 62.438 16.891 1 77.12 65 HIS A CA 1
ATOM 533 C C . HIS A 1 65 ? -11.5 63.688 16.344 1 77.12 65 HIS A C 1
ATOM 535 O O . HIS A 1 65 ? -12.133 63.625 15.281 1 77.12 65 HIS A O 1
ATOM 541 N N . ASN A 1 66 ? -11.617 64.812 17.125 1 69.12 66 ASN A N 1
ATOM 542 C CA . ASN A 1 66 ? -12.32 66 16.719 1 69.12 66 ASN A CA 1
ATOM 543 C C . ASN A 1 66 ? -11.344 67.125 16.375 1 69.12 66 ASN A C 1
ATOM 545 O O . ASN A 1 66 ? -11.641 68.312 16.625 1 69.12 66 ASN A O 1
ATOM 549 N N . GLY A 1 67 ? -10.164 66.875 15.719 1 68.75 67 GLY A N 1
ATOM 550 C CA . GLY A 1 67 ? -9.273 67.938 15.203 1 68.75 67 GLY A CA 1
ATOM 551 C C . GLY A 1 67 ? -8.32 68.438 16.25 1 68.75 67 GLY A C 1
ATOM 552 O O . GLY A 1 67 ? -7.414 69.25 15.922 1 68.75 67 GLY A O 1
ATOM 553 N N . GLY A 1 68 ? -8.352 68.25 17.484 1 70.5 68 GLY A N 1
ATOM 554 C CA . GLY A 1 68 ? -7.488 68.812 18.516 1 70.5 68 GLY A CA 1
ATOM 555 C C . GLY A 1 68 ? -6.344 67.875 18.906 1 70.5 68 GLY A C 1
ATOM 556 O O . GLY A 1 68 ? -5.617 67.375 18.031 1 70.5 68 GLY A O 1
ATOM 557 N N . GLU A 1 69 ? -6.246 67.75 20.203 1 77.94 69 GLU A N 1
ATOM 558 C CA . GLU A 1 69 ? -5.172 66.938 20.781 1 77.94 69 GLU A CA 1
ATOM 559 C C . GLU A 1 69 ? -5.43 65.438 20.578 1 77.94 69 GLU A C 1
ATOM 561 O O . GLU A 1 69 ? -6.57 65 20.391 1 77.94 69 GLU A O 1
ATOM 566 N N . ALA A 1 70 ? -4.395 64.812 20.469 1 84.12 70 ALA A N 1
ATOM 567 C CA . ALA A 1 70 ? -4.488 63.344 20.312 1 84.12 70 ALA A CA 1
ATOM 568 C C . ALA A 1 70 ? -5.352 62.719 21.422 1 84.12 70 ALA A C 1
ATOM 570 O O . ALA A 1 70 ? -5.277 63.125 22.578 1 84.12 70 ALA A O 1
ATOM 571 N N . VAL A 1 71 ? -6.266 61.875 20.984 1 87.81 71 VAL A N 1
ATOM 572 C CA . VAL A 1 71 ? -7.172 61.25 21.938 1 87.81 71 VAL A CA 1
ATOM 573 C C . VAL A 1 71 ? -6.699 59.812 22.234 1 87.81 71 VAL A C 1
ATOM 575 O O . VAL A 1 71 ? -6.129 59.156 21.359 1 87.81 71 VAL A O 1
ATOM 578 N N . SER A 1 72 ? -6.848 59.469 23.484 1 90.5 72 SER A N 1
ATOM 579 C CA . SER A 1 72 ? -6.48 58.156 23.938 1 90.5 72 SER A CA 1
ATOM 580 C C . SER A 1 72 ? -7.703 57.375 24.422 1 90.5 72 SER A C 1
ATOM 582 O O . SER A 1 72 ? -8.648 57.969 24.953 1 90.5 72 SER A O 1
ATOM 584 N N . PRO A 1 73 ? -7.641 56 24.203 1 92.38 73 PRO A N 1
ATOM 585 C CA . PRO A 1 73 ? -8.727 55.188 24.781 1 92.38 73 PRO A CA 1
ATOM 586 C C . PRO A 1 73 ? -8.797 55.312 26.312 1 92.38 73 PRO A C 1
ATOM 588 O O . PRO A 1 73 ? -7.758 55.406 26.969 1 92.38 73 PRO A O 1
ATOM 591 N N . VAL A 1 74 ? -10.047 55.312 26.766 1 91.38 74 VAL A N 1
ATOM 592 C CA . VAL A 1 74 ? -10.266 55.438 28.203 1 91.38 74 VAL A CA 1
ATOM 593 C C . VAL A 1 74 ? -10.406 54.062 28.844 1 91.38 74 VAL A C 1
ATOM 595 O O . VAL A 1 74 ? -11.516 53.562 28.984 1 91.38 74 VAL A O 1
ATOM 598 N N . ILE A 1 75 ? -9.289 53.594 29.281 1 93.31 75 ILE A N 1
ATOM 599 C CA . ILE A 1 75 ? -9.234 52.25 29.859 1 93.31 75 ILE A CA 1
ATOM 600 C C . ILE A 1 75 ? -9.102 52.344 31.375 1 93.31 75 ILE A C 1
ATOM 602 O O . ILE A 1 75 ? -8.398 53.219 31.891 1 93.31 75 ILE A O 1
ATOM 606 N N . SER A 1 76 ? -9.82 51.5 32.031 1 91.75 76 SER A N 1
ATOM 607 C CA . SER A 1 76 ? -9.711 51.438 33.469 1 91.75 76 SER A CA 1
ATOM 608 C C . SER A 1 76 ? -8.289 51.094 33.906 1 91.75 76 SER A C 1
ATOM 610 O O . SER A 1 76 ? -7.582 50.375 33.188 1 91.75 76 SER A O 1
ATOM 612 N N . ASP A 1 77 ? -7.93 51.594 35.062 1 92.25 77 ASP A N 1
ATOM 613 C CA . ASP A 1 77 ? -6.582 51.375 35.562 1 92.25 77 ASP A CA 1
ATOM 614 C C . ASP A 1 77 ? -6.344 49.875 35.844 1 92.25 77 ASP A C 1
ATOM 616 O O . ASP A 1 77 ? -5.211 49.406 35.75 1 92.25 77 ASP A O 1
ATOM 620 N N . SER A 1 78 ? -7.344 49.25 36.219 1 93.62 78 SER A N 1
ATOM 621 C CA . SER A 1 78 ? -7.281 47.812 36.438 1 93.62 78 SER A CA 1
ATOM 622 C C . SER A 1 78 ? -8.523 47.125 35.875 1 93.62 78 SER A C 1
ATOM 624 O O . SER A 1 78 ? -9.641 47.625 36.031 1 93.62 78 SER A O 1
ATOM 626 N N . PHE A 1 79 ? -8.258 46.031 35.156 1 93.81 79 PHE A N 1
ATOM 627 C CA . PHE A 1 79 ? -9.375 45.281 34.594 1 93.81 79 PHE A CA 1
ATOM 628 C C . PHE A 1 79 ? -9.008 43.812 34.406 1 93.81 79 PHE A C 1
ATOM 630 O O . PHE A 1 79 ? -7.828 43.438 34.438 1 93.81 79 PHE A O 1
ATOM 637 N N . ASN A 1 80 ? -9.984 42.969 34.312 1 92.94 80 ASN A N 1
ATOM 638 C CA . ASN A 1 80 ? -9.781 41.562 34 1 92.94 80 ASN A CA 1
ATOM 639 C C . ASN A 1 80 ? -9.922 41.281 32.5 1 92.94 80 ASN A C 1
ATOM 641 O O . ASN A 1 80 ? -9.195 40.469 31.953 1 92.94 80 ASN A O 1
ATOM 645 N N . GLN A 1 81 ? -10.789 41.969 31.906 1 94.19 81 GLN A N 1
ATOM 646 C CA . GLN A 1 81 ? -11.031 41.875 30.469 1 94.19 81 GLN A CA 1
ATOM 647 C C . GLN A 1 81 ? -11.508 43.219 29.906 1 94.19 81 GLN A C 1
ATOM 649 O O . GLN A 1 81 ? -12.297 43.938 30.547 1 94.19 81 GLN A O 1
ATOM 654 N N . LEU A 1 82 ? -10.961 43.5 28.766 1 94.06 82 LEU A N 1
ATOM 655 C CA . LEU A 1 82 ? -11.398 44.75 28.141 1 94.06 82 LEU A CA 1
ATOM 656 C C . LEU A 1 82 ? -12.852 44.625 27.672 1 94.06 82 LEU A C 1
ATOM 658 O O . LEU A 1 82 ? -13.273 43.562 27.203 1 94.06 82 LEU A O 1
ATOM 662 N N . GLU A 1 83 ? -13.523 45.781 27.906 1 92.94 83 GLU A N 1
ATOM 663 C CA . GLU A 1 83 ? -14.883 45.844 27.391 1 92.94 83 GLU A CA 1
ATOM 664 C C . GLU A 1 83 ? -14.898 45.688 25.875 1 92.94 83 GLU A C 1
ATOM 666 O O . GLU A 1 83 ? -13.883 45.875 25.203 1 92.94 83 GLU A O 1
ATOM 671 N N . ARG A 1 84 ? -16.031 45.406 25.359 1 91.75 84 ARG A N 1
ATOM 672 C CA . ARG A 1 84 ? -16.172 45.031 23.953 1 91.75 84 ARG A CA 1
ATOM 673 C C . ARG A 1 84 ? -15.914 46.25 23.062 1 91.75 84 ARG A C 1
ATOM 675 O O . ARG A 1 84 ? -15.586 46.094 21.875 1 91.75 84 ARG A O 1
ATOM 682 N N . LYS A 1 85 ? -16.031 47.406 23.609 1 93.69 85 LYS A N 1
ATOM 683 C CA . LYS A 1 85 ? -15.805 48.625 22.797 1 93.69 85 LYS A CA 1
ATOM 684 C C . LYS A 1 85 ? -14.312 48.812 22.547 1 93.69 85 LYS A C 1
ATOM 686 O O . LYS A 1 85 ? -13.93 49.625 21.703 1 93.69 85 LYS A O 1
ATOM 691 N N . PHE A 1 86 ? -13.445 48.062 23.281 1 96.31 86 PHE A N 1
ATOM 692 C CA . PHE A 1 86 ? -12.008 48.156 23.078 1 96.31 86 PHE A CA 1
ATOM 693 C C . PHE A 1 86 ? -11.508 46.969 22.234 1 96.31 86 PHE A C 1
ATOM 695 O O . PHE A 1 86 ? -12.109 45.906 22.25 1 96.31 86 PHE A O 1
ATOM 702 N N . PHE A 1 87 ? -10.406 47.156 21.469 1 96.38 87 PHE A N 1
ATOM 703 C CA . PHE A 1 87 ? -9.734 46.156 20.672 1 96.38 87 PHE A CA 1
ATOM 704 C C . PHE A 1 87 ? -8.234 46.406 20.594 1 96.38 87 PHE A C 1
ATOM 706 O O . PHE A 1 87 ? -7.793 47.562 20.75 1 96.38 87 PHE A O 1
ATOM 713 N N . SER A 1 88 ? -7.5 45.344 20.391 1 96.69 88 SER A N 1
ATOM 714 C CA . SER A 1 88 ? -6.051 45.5 20.422 1 96.69 88 SER A CA 1
ATOM 715 C C . SER A 1 88 ? -5.383 44.781 19.25 1 96.69 88 SER A C 1
ATOM 717 O O . SER A 1 88 ? -6.008 43.938 18.594 1 96.69 88 SER A O 1
ATOM 719 N N . LEU A 1 89 ? -4.23 45.188 18.953 1 94.44 89 LEU A N 1
ATOM 720 C CA . LEU A 1 89 ? -3.395 44.562 17.938 1 94.44 89 LEU A CA 1
ATOM 721 C C . LEU A 1 89 ? -1.916 44.719 18.281 1 94.44 89 LEU A C 1
ATOM 723 O O . LEU A 1 89 ? -1.448 45.812 18.547 1 94.44 89 LEU A O 1
ATOM 727 N N . GLY A 1 90 ? -1.298 43.531 18.328 1 93.5 90 GLY A N 1
ATOM 728 C CA . GLY A 1 90 ? 0.15 43.625 18.438 1 93.5 90 GLY A CA 1
ATOM 729 C C . GLY A 1 90 ? 0.787 44.375 17.266 1 93.5 90 GLY A C 1
ATOM 730 O O . GLY A 1 90 ? 0.351 44.25 16.125 1 93.5 90 GLY A O 1
ATOM 731 N N . GLN A 1 91 ? 1.811 45.188 17.562 1 84.56 91 GLN A N 1
ATOM 732 C CA . GLN A 1 91 ? 2.367 46.062 16.547 1 84.56 91 GLN A CA 1
ATOM 733 C C . GLN A 1 91 ? 3.578 45.406 15.867 1 84.56 91 GLN A C 1
ATOM 735 O O . GLN A 1 91 ? 4.074 45.906 14.859 1 84.56 91 GLN A O 1
ATOM 740 N N . ASP A 1 92 ? 4.086 44.375 16.453 1 76.56 92 ASP A N 1
ATOM 741 C CA . ASP A 1 92 ? 5.184 43.594 15.891 1 76.56 92 ASP A CA 1
ATOM 742 C C . ASP A 1 92 ? 4.941 42.094 16.078 1 76.56 92 ASP A C 1
ATOM 744 O O . ASP A 1 92 ? 4.289 41.688 17.031 1 76.56 92 ASP A O 1
ATOM 748 N N . VAL A 1 93 ? 5.547 41.312 15.18 1 72.81 93 VAL A N 1
ATOM 749 C CA . VAL A 1 93 ? 5.398 39.844 15.227 1 72.81 93 VAL A CA 1
ATOM 750 C C . VAL A 1 93 ? 5.965 39.312 16.547 1 72.81 93 VAL A C 1
ATOM 752 O O . VAL A 1 93 ? 5.461 38.344 17.078 1 72.81 93 VAL A O 1
ATOM 755 N N . SER A 1 94 ? 6.91 39.969 17.062 1 74.94 94 SER A N 1
ATOM 756 C CA . SER A 1 94 ? 7.555 39.531 18.297 1 74.94 94 SER A CA 1
ATOM 757 C C . SER A 1 94 ? 6.566 39.531 19.453 1 74.94 94 SER A C 1
ATOM 759 O O . SER A 1 94 ? 6.695 38.719 20.391 1 74.94 94 SER A O 1
ATOM 761 N N . TYR A 1 95 ? 5.551 40.406 19.391 1 88.38 95 TYR A N 1
ATOM 762 C CA . TYR A 1 95 ? 4.508 40.438 20.406 1 88.38 95 TYR A CA 1
ATOM 763 C C . TYR A 1 95 ? 3.824 39.062 20.531 1 88.38 95 TYR A C 1
ATOM 765 O O . TYR A 1 95 ? 3.73 38.5 21.609 1 88.38 95 TYR A O 1
ATOM 773 N N . TYR A 1 96 ? 3.471 38.625 19.359 1 86.38 96 TYR A N 1
ATOM 774 C CA . TYR A 1 96 ? 2.768 37.344 19.344 1 86.38 96 TYR A CA 1
ATOM 775 C C . TYR A 1 96 ? 3.725 36.219 19.625 1 86.38 96 TYR A C 1
ATOM 777 O O . TYR A 1 96 ? 3.361 35.25 20.312 1 86.38 96 TYR A O 1
ATOM 785 N N . TYR A 1 97 ? 4.875 36.375 19.156 1 74.94 97 TYR A N 1
ATOM 786 C CA . TYR A 1 97 ? 5.898 35.375 19.422 1 74.94 97 TYR A CA 1
ATOM 787 C C . TYR A 1 97 ? 6.184 35.281 20.906 1 74.94 97 TYR A C 1
ATOM 789 O O . TYR A 1 97 ? 6.258 34.188 21.469 1 74.94 97 TYR A O 1
ATOM 797 N N . ASN A 1 98 ? 6.348 36.375 21.578 1 80.5 98 ASN A N 1
ATOM 798 C CA . ASN A 1 98 ? 6.625 36.406 23 1 80.5 98 ASN A CA 1
ATOM 799 C C . ASN A 1 98 ? 5.453 35.875 23.812 1 80.5 98 ASN A C 1
ATOM 801 O O . ASN A 1 98 ? 5.656 35.188 24.812 1 80.5 98 ASN A O 1
ATOM 805 N N . LEU A 1 99 ? 4.352 36.188 23.25 1 88.12 99 LEU A N 1
ATOM 806 C CA . LEU A 1 99 ? 3.186 35.625 23.938 1 88.12 99 LEU A CA 1
ATOM 807 C C . LEU A 1 99 ? 3.137 34.094 23.781 1 88.12 99 LEU A C 1
ATOM 809 O O . LEU A 1 99 ? 2.789 33.406 24.719 1 88.12 99 LEU A O 1
ATOM 813 N N . ASN A 1 100 ? 3.49 33.781 22.562 1 79.38 100 ASN A N 1
ATOM 814 C CA . ASN A 1 100 ? 3.52 32.344 22.297 1 79.38 100 ASN A CA 1
ATOM 815 C C . ASN A 1 100 ? 4.531 31.625 23.188 1 79.38 100 ASN A C 1
ATOM 817 O O . ASN A 1 100 ? 4.293 30.5 23.625 1 79.38 100 ASN A O 1
ATOM 821 N N . SER A 1 101 ? 5.586 32.281 23.453 1 74.62 101 SER A N 1
ATOM 822 C CA . SER A 1 101 ? 6.652 31.703 24.266 1 74.62 101 SER A CA 1
ATOM 823 C C . SER A 1 101 ? 6.195 31.5 25.703 1 74.62 101 SER A C 1
ATOM 825 O O . SER A 1 101 ? 6.793 30.719 26.453 1 74.62 101 SER A O 1
ATOM 827 N N . LEU A 1 102 ? 5.16 32.156 26.062 1 79.31 102 LEU A N 1
ATOM 828 C CA . LEU A 1 102 ? 4.652 32.062 27.438 1 79.31 102 LEU A CA 1
ATOM 829 C C . LEU A 1 102 ? 3.67 30.906 27.562 1 79.31 102 LEU A C 1
ATOM 831 O O . LEU A 1 102 ? 3.266 30.562 28.688 1 79.31 102 LEU A O 1
ATOM 835 N N . GLY A 1 103 ? 3.4 30.359 26.469 1 78.44 103 GLY A N 1
ATOM 836 C CA . GLY A 1 103 ? 2.461 29.25 26.484 1 78.44 103 GLY A CA 1
ATOM 837 C C . GLY A 1 103 ? 1.158 29.547 25.781 1 78.44 103 GLY A C 1
ATOM 838 O O . GLY A 1 103 ? 0.744 30.703 25.703 1 78.44 103 GLY A O 1
ATOM 839 N N . ASP A 1 104 ? 0.517 28.516 25.359 1 77.25 104 ASP A N 1
ATOM 840 C CA . ASP A 1 104 ? -0.701 28.656 24.578 1 77.25 104 ASP A CA 1
ATOM 841 C C . ASP A 1 104 ? -1.826 29.281 25.391 1 77.25 104 ASP A C 1
ATOM 843 O O . ASP A 1 104 ? -2.541 30.156 24.906 1 77.25 104 ASP A O 1
ATOM 847 N N . GLU A 1 105 ? -1.89 28.75 26.562 1 81.06 105 GLU A N 1
ATOM 848 C CA . GLU A 1 105 ? -2.992 29.219 27.391 1 81.06 105 GLU A CA 1
ATOM 849 C C . GLU A 1 105 ? -2.822 30.703 27.75 1 81.06 105 GLU A C 1
ATOM 851 O O . GLU A 1 105 ? -3.77 31.484 27.656 1 81.06 105 GLU A O 1
ATOM 856 N N . ILE A 1 106 ? -1.69 31.062 28.188 1 85.12 106 ILE A N 1
ATOM 857 C CA . ILE A 1 106 ? -1.416 32.438 28.578 1 85.12 106 ILE A CA 1
ATOM 858 C C . ILE A 1 106 ? -1.607 33.344 27.375 1 85.12 106 ILE A C 1
ATOM 860 O O . ILE A 1 106 ? -2.262 34.406 27.484 1 85.12 106 ILE A O 1
ATOM 864 N N . ARG A 1 107 ? -1.07 32.938 26.328 1 88.31 107 ARG A N 1
ATOM 865 C CA . ARG A 1 107 ? -1.228 33.719 25.094 1 88.31 107 ARG A CA 1
ATOM 866 C C . ARG A 1 107 ? -2.701 33.938 24.766 1 88.31 107 ARG A C 1
ATOM 868 O O . ARG A 1 107 ? -3.139 35.062 24.531 1 88.31 107 ARG A O 1
ATOM 875 N N . PHE A 1 108 ? -3.352 32.812 24.828 1 86.12 108 PHE A N 1
ATOM 876 C CA . PHE A 1 108 ? -4.758 32.875 24.453 1 86.12 108 PHE A CA 1
ATOM 877 C C . PHE A 1 108 ? -5.531 33.781 25.391 1 86.12 108 PHE A C 1
ATOM 879 O O . PHE A 1 108 ? -6.332 34.625 24.953 1 86.12 108 PHE A O 1
ATOM 886 N N . GLN A 1 109 ? -5.355 33.656 26.641 1 88.69 109 GLN A N 1
ATOM 887 C CA . GLN A 1 109 ? -6.07 34.438 27.641 1 88.69 109 GLN A CA 1
ATOM 888 C C . GLN A 1 109 ? -5.754 35.938 27.5 1 88.69 109 GLN A C 1
ATOM 890 O O . GLN A 1 109 ? -6.652 36.75 27.562 1 88.69 109 GLN A O 1
ATOM 895 N N . ILE A 1 110 ? -4.559 36.25 27.297 1 92.75 110 ILE A N 1
ATOM 896 C CA . ILE A 1 110 ? -4.156 37.625 27.188 1 92.75 110 ILE A CA 1
ATOM 897 C C . ILE A 1 110 ? -4.77 38.25 25.938 1 92.75 110 ILE A C 1
ATOM 899 O O . ILE A 1 110 ? -5.379 39.312 26 1 92.75 110 ILE A O 1
ATOM 903 N N . LEU A 1 111 ? -4.594 37.531 24.875 1 93.75 111 LEU A N 1
ATOM 904 C CA . LEU A 1 111 ? -5.074 38.062 23.609 1 93.75 111 LEU A CA 1
ATOM 905 C C . LEU A 1 111 ? -6.598 38.156 23.594 1 93.75 111 LEU A C 1
ATOM 907 O O . LEU A 1 111 ? -7.164 39.125 23.078 1 93.75 111 LEU A O 1
ATOM 911 N N . ARG A 1 112 ? -7.195 37.188 24.188 1 92.62 112 ARG A N 1
ATOM 912 C CA . ARG A 1 112 ? -8.648 37.188 24.266 1 92.62 112 ARG A CA 1
ATOM 913 C C . ARG A 1 112 ? -9.148 38.344 25.141 1 92.62 112 ARG A C 1
ATOM 915 O O . ARG A 1 112 ? -10.094 39.031 24.766 1 92.62 112 ARG A O 1
ATOM 922 N N . ARG A 1 113 ? -8.586 38.531 26.219 1 93.56 113 ARG A N 1
ATOM 923 C CA . ARG A 1 113 ? -9.023 39.531 27.188 1 93.56 113 ARG A CA 1
ATOM 924 C C . ARG A 1 113 ? -8.695 40.938 26.719 1 93.56 113 ARG A C 1
ATOM 926 O O . ARG A 1 113 ? -9.266 41.906 27.203 1 93.56 113 ARG A O 1
ATOM 933 N N . LEU A 1 114 ? -7.816 41.031 25.812 1 95.56 114 LEU A N 1
ATOM 934 C CA . LEU A 1 114 ? -7.5 42.312 25.203 1 95.56 114 LEU A CA 1
ATOM 935 C C . LEU A 1 114 ? -8.273 42.5 23.906 1 95.56 114 LEU A C 1
ATOM 937 O O . LEU A 1 114 ? -8.031 43.469 23.172 1 95.56 114 LEU A O 1
ATOM 941 N N . ASN A 1 115 ? -9.133 41.625 23.578 1 95.62 115 ASN A N 1
ATOM 942 C CA . ASN A 1 115 ? -9.898 41.688 22.328 1 95.62 115 ASN A CA 1
ATOM 943 C C . ASN A 1 115 ? -8.984 41.875 21.125 1 95.62 115 ASN A C 1
ATOM 945 O O . ASN A 1 115 ? -9.211 42.75 20.297 1 95.62 115 ASN A O 1
ATOM 949 N N . ASP A 1 116 ? -7.977 41.031 21.062 1 95.12 116 ASP A N 1
ATOM 950 C CA . ASP A 1 116 ? -7.004 41.125 19.984 1 95.12 116 ASP A CA 1
ATOM 951 C C . ASP A 1 116 ? -7.648 40.781 18.641 1 95.12 116 ASP A C 1
ATOM 953 O O . ASP A 1 116 ? -8.289 39.75 18.484 1 95.12 116 ASP A O 1
ATOM 957 N N . ILE A 1 117 ? -7.359 41.656 17.719 1 93.94 117 ILE A N 1
ATOM 958 C CA . ILE A 1 117 ? -8.086 41.531 16.469 1 93.94 117 ILE A CA 1
ATOM 959 C C . ILE A 1 117 ? -7.359 40.531 15.555 1 93.94 117 ILE A C 1
ATOM 961 O O . ILE A 1 117 ? -7.922 40.062 14.562 1 93.94 117 ILE A O 1
ATOM 965 N N . ALA A 1 118 ? -6.074 40.281 15.867 1 90.38 118 ALA A N 1
ATOM 966 C CA . ALA A 1 118 ? -5.414 39.188 15.148 1 90.38 118 ALA A CA 1
ATOM 967 C C . ALA A 1 118 ? -5.984 37.844 15.555 1 90.38 118 ALA A C 1
ATOM 969 O O . ALA A 1 118 ? -6.121 36.938 14.727 1 90.38 118 ALA A O 1
ATOM 970 N N . LEU A 1 119 ? -6.273 37.719 16.812 1 89.88 119 LEU A N 1
ATOM 971 C CA . LEU A 1 119 ? -6.832 36.469 17.328 1 89.88 119 LEU A CA 1
ATOM 972 C C . LEU A 1 119 ? -8.297 36.312 16.938 1 89.88 119 LEU A C 1
ATOM 974 O O . LEU A 1 119 ? -8.719 35.25 16.469 1 89.88 119 LEU A O 1
ATOM 978 N N . ASP A 1 120 ? -9.148 37.375 17.141 1 90.5 120 ASP A N 1
ATOM 979 C CA . ASP A 1 120 ? -10.594 37.344 16.922 1 90.5 120 ASP A CA 1
ATOM 980 C C . ASP A 1 120 ? -10.961 37.969 15.57 1 90.5 120 ASP A C 1
ATOM 982 O O . ASP A 1 120 ? -11.016 39.219 15.453 1 90.5 120 ASP A O 1
ATOM 986 N N . GLU A 1 121 ? -11.336 37.156 14.68 1 86.62 121 GLU A N 1
ATOM 987 C CA . GLU A 1 121 ? -11.641 37.625 13.328 1 86.62 121 GLU A CA 1
ATOM 988 C C . GLU A 1 121 ? -12.914 38.469 13.312 1 86.62 121 GLU A C 1
ATOM 990 O O . GLU A 1 121 ? -13.047 39.375 12.492 1 86.62 121 GLU A O 1
ATOM 995 N N . GLU A 1 122 ? -13.82 38.125 14.102 1 90.44 122 GLU A N 1
ATOM 996 C CA . GLU A 1 122 ? -15.07 38.875 14.148 1 90.44 122 GLU A CA 1
ATOM 997 C C . GLU A 1 122 ? -14.828 40.312 14.57 1 90.44 122 GLU A C 1
ATOM 999 O O . GLU A 1 122 ? -15.367 41.25 13.953 1 90.44 122 GLU A O 1
ATOM 1004 N N . ILE A 1 123 ? -14.086 40.5 15.617 1 93.56 123 ILE A N 1
ATOM 1005 C CA . ILE A 1 123 ? -13.773 41.844 16.062 1 93.56 123 ILE A CA 1
ATOM 1006 C C . ILE A 1 123 ? -13.031 42.625 14.969 1 93.56 123 ILE A C 1
ATOM 1008 O O . ILE A 1 123 ? -13.305 43.781 14.727 1 93.56 123 ILE A O 1
ATOM 1012 N N . TYR A 1 124 ? -12.148 41.875 14.312 1 92.94 124 TYR A N 1
ATOM 1013 C CA . TYR A 1 124 ? -11.406 42.5 13.227 1 92.94 124 TYR A CA 1
ATOM 1014 C C . TYR A 1 124 ? -12.352 43.094 12.18 1 92.94 124 TYR A C 1
ATOM 1016 O O . TYR A 1 124 ? -12.195 44.219 11.758 1 92.94 124 TYR A O 1
ATOM 1024 N N . GLU A 1 125 ? -13.289 42.281 11.758 1 90.94 125 GLU A N 1
ATOM 1025 C CA . GLU A 1 125 ? -14.227 42.719 10.719 1 90.94 125 GLU A CA 1
ATOM 1026 C C . GLU A 1 125 ? -15.086 43.875 11.188 1 90.94 125 GLU A C 1
ATOM 1028 O O . GLU A 1 125 ? -15.461 44.75 10.398 1 90.94 125 GLU A O 1
ATOM 1033 N N . GLU A 1 126 ? -15.375 43.938 12.406 1 92.12 126 GLU A N 1
ATOM 1034 C CA . GLU A 1 126 ? -16.203 44.969 12.977 1 92.12 126 GLU A CA 1
ATOM 1035 C C . GLU A 1 126 ? -15.453 46.312 13.023 1 92.12 126 GLU A C 1
ATOM 1037 O O . GLU A 1 126 ? -16.062 47.375 12.852 1 92.12 126 GLU A O 1
ATOM 1042 N N . VAL A 1 127 ? -14.188 46.25 13.203 1 93.44 127 VAL A N 1
ATOM 1043 C CA . VAL A 1 127 ? -13.5 47.5 13.539 1 93.44 127 VAL A CA 1
ATOM 1044 C C . VAL A 1 127 ? -12.57 47.906 12.391 1 93.44 127 VAL A C 1
ATOM 1046 O O . VAL A 1 127 ? -11.992 49 12.414 1 93.44 127 VAL A O 1
ATOM 1049 N N . LYS A 1 128 ? -12.383 47.125 11.375 1 89.44 128 LYS A N 1
ATOM 1050 C CA . LYS A 1 128 ? -11.367 47.312 10.336 1 89.44 128 LYS A CA 1
ATOM 1051 C C . LYS A 1 128 ? -11.586 48.625 9.586 1 89.44 128 LYS A C 1
ATOM 1053 O O . LYS A 1 128 ? -10.641 49.188 9.062 1 89.44 128 LYS A O 1
ATOM 1058 N N . GLU A 1 129 ? -12.852 49.062 9.586 1 88.62 129 GLU A N 1
ATOM 1059 C CA . GLU A 1 129 ? -13.156 50.25 8.781 1 88.62 129 GLU A CA 1
ATOM 1060 C C . GLU A 1 129 ? -13.188 51.5 9.648 1 88.62 129 GLU A C 1
ATOM 1062 O O . GLU A 1 129 ? -13.344 52.625 9.133 1 88.62 129 GLU A O 1
ATOM 1067 N N . LEU A 1 130 ? -13.047 51.375 10.906 1 90.19 130 LEU A N 1
ATOM 1068 C CA . LEU A 1 130 ? -13.047 52.531 11.789 1 90.19 130 LEU A CA 1
ATOM 1069 C C . LEU A 1 130 ? -11.844 53.438 11.516 1 90.19 130 LEU A C 1
ATOM 1071 O O . LEU A 1 130 ? -10.781 52.938 11.141 1 90.19 130 LEU A O 1
ATOM 1075 N N . HIS A 1 131 ? -12.086 54.781 11.68 1 88.44 131 HIS A N 1
ATOM 1076 C CA . HIS A 1 131 ? -11.023 55.75 11.438 1 88.44 131 HIS A CA 1
ATOM 1077 C C . HIS A 1 131 ? -9.812 55.469 12.32 1 88.44 131 HIS A C 1
ATOM 1079 O O . HIS A 1 131 ? -8.672 55.5 11.852 1 88.44 131 HIS A O 1
ATOM 1085 N N . ILE A 1 132 ? -9.992 55.094 13.578 1 90.94 132 ILE A N 1
ATOM 1086 C CA . ILE A 1 132 ? -8.914 54.844 14.523 1 90.94 132 ILE A CA 1
ATOM 1087 C C . ILE A 1 132 ? -8.133 53.594 14.094 1 90.94 132 ILE A C 1
ATOM 1089 O O . ILE A 1 132 ? -6.918 53.531 14.281 1 90.94 132 ILE A O 1
ATOM 1093 N N . THR A 1 133 ? -8.805 52.625 13.578 1 91.81 133 THR A N 1
ATOM 1094 C CA . THR A 1 133 ? -8.133 51.406 13.133 1 91.81 133 THR A CA 1
ATOM 1095 C C . THR A 1 133 ? -7.238 51.688 11.93 1 91.81 133 THR A C 1
ATOM 1097 O O . THR A 1 133 ? -6.07 51.281 11.914 1 91.81 133 THR A O 1
ATOM 1100 N N . LYS A 1 134 ? -7.785 52.375 10.961 1 85.75 134 LYS A N 1
ATOM 1101 C CA . LYS A 1 134 ? -7.055 52.656 9.727 1 85.75 134 LYS A CA 1
ATOM 1102 C C . LYS A 1 134 ? -5.891 53.625 9.977 1 85.75 134 LYS A C 1
ATOM 1104 O O . LYS A 1 134 ? -4.797 53.406 9.445 1 85.75 134 LYS A O 1
ATOM 1109 N N . LYS A 1 135 ? -6.094 54.562 10.844 1 83.81 135 LYS A N 1
ATOM 1110 C CA . LYS A 1 135 ? -5.113 55.656 10.992 1 83.81 135 LYS A CA 1
ATOM 1111 C C . LYS A 1 135 ? -4.117 55.312 12.102 1 83.81 135 LYS A C 1
ATOM 1113 O O . LYS A 1 135 ? -2.986 55.812 12.086 1 83.81 135 LYS A O 1
ATOM 1118 N N . SER A 1 136 ? -4.512 54.438 13.023 1 88.56 136 SER A N 1
ATOM 1119 C CA . SER A 1 136 ? -3.627 54.219 14.164 1 88.56 136 SER A CA 1
ATOM 1120 C C . SER A 1 136 ? -3.303 52.719 14.312 1 88.56 136 SER A C 1
ATOM 1122 O O . SER A 1 136 ? -2.164 52.312 14.102 1 88.56 136 SER A O 1
ATOM 1124 N N . ILE A 1 137 ? -4.219 51.938 14.531 1 91.25 137 ILE A N 1
ATOM 1125 C CA . ILE A 1 137 ? -4.016 50.531 14.883 1 91.25 137 ILE A CA 1
ATOM 1126 C C . ILE A 1 137 ? -3.277 49.812 13.75 1 91.25 137 ILE A C 1
ATOM 1128 O O . ILE A 1 137 ? -2.344 49.031 14 1 91.25 137 ILE A O 1
ATOM 1132 N N . LEU A 1 138 ? -3.682 50.125 12.508 1 85.62 138 LEU A N 1
ATOM 1133 C CA . LEU A 1 138 ? -3.1 49.438 11.352 1 85.62 138 LEU A CA 1
ATOM 1134 C C . LEU A 1 138 ? -2.086 50.344 10.656 1 85.62 138 LEU A C 1
ATOM 1136 O O . LEU A 1 138 ? -1.732 50.125 9.5 1 85.62 138 LEU A O 1
ATOM 1140 N N . ARG A 1 139 ? -1.711 51.344 11.305 1 76.5 139 ARG A N 1
ATOM 1141 C CA . ARG A 1 139 ? -0.778 52.312 10.695 1 76.5 139 ARG A CA 1
ATOM 1142 C C . ARG A 1 139 ? 0.527 51.625 10.312 1 76.5 139 ARG A C 1
ATOM 1144 O O . ARG A 1 139 ? 1.075 51.875 9.242 1 76.5 139 ARG A O 1
ATOM 1151 N N . SER A 1 140 ? 1.065 50.781 11.211 1 67.31 140 SER A N 1
ATOM 1152 C CA . SER A 1 140 ? 2.373 50.156 11.016 1 67.31 140 SER A CA 1
ATOM 1153 C C . SER A 1 140 ? 2.242 48.688 10.688 1 67.31 140 SER A C 1
ATOM 1155 O O . SER A 1 140 ? 3.246 47.969 10.578 1 67.31 140 SER A O 1
ATOM 1157 N N . VAL A 1 141 ? 1.089 48.156 10.727 1 76.31 141 VAL A N 1
ATOM 1158 C CA . VAL A 1 141 ? 0.825 46.75 10.469 1 76.31 141 VAL A CA 1
ATOM 1159 C C . VAL A 1 141 ? -0.161 46.625 9.312 1 76.31 141 VAL A C 1
ATOM 1161 O O . VAL A 1 141 ? -1.224 47.25 9.312 1 76.31 141 VAL A O 1
ATOM 1164 N N . SER A 1 142 ? 0.163 45.844 8.32 1 70.19 142 SER A N 1
ATOM 1165 C CA . SER A 1 142 ? -0.709 45.656 7.164 1 70.19 142 SER A CA 1
ATOM 1166 C C . SER A 1 142 ? -1.873 44.75 7.488 1 70.19 142 SER A C 1
ATOM 1168 O O . SER A 1 142 ? -1.77 43.906 8.375 1 70.19 142 SER A O 1
ATOM 1170 N N . LYS A 1 143 ? -2.961 44.938 6.715 1 77.5 143 LYS A N 1
ATOM 1171 C CA . LYS A 1 143 ? -4.109 44.031 6.832 1 77.5 143 LYS A CA 1
ATOM 1172 C C . LYS A 1 143 ? -3.713 42.594 6.52 1 77.5 143 LYS A C 1
ATOM 1174 O O . LYS A 1 143 ? -4.18 41.688 7.176 1 77.5 143 LYS A O 1
ATOM 1179 N N . THR A 1 144 ? -2.805 42.531 5.621 1 64.44 144 THR A N 1
ATOM 1180 C CA . THR A 1 144 ? -2.338 41.188 5.203 1 64.44 144 THR A CA 1
ATOM 1181 C C . THR A 1 144 ? -1.578 40.5 6.336 1 64.44 144 THR A C 1
ATOM 1183 O O . THR A 1 144 ? -1.726 39.312 6.547 1 64.44 144 THR A O 1
ATOM 1186 N N . SER A 1 145 ? -0.761 41.281 6.973 1 65.81 145 SER A N 1
ATOM 1187 C CA . SER A 1 145 ? -0.011 40.719 8.094 1 65.81 145 SER A CA 1
ATOM 1188 C C . SER A 1 145 ? -0.943 40.312 9.227 1 65.81 145 SER A C 1
ATOM 1190 O O . SER A 1 145 ? -0.718 39.281 9.867 1 65.81 145 SER A O 1
ATOM 1192 N N . VAL A 1 146 ? -1.957 41.125 9.469 1 80.88 146 VAL A N 1
ATOM 1193 C CA . VAL A 1 146 ? -2.91 40.812 10.531 1 80.88 146 VAL A CA 1
ATOM 1194 C C . VAL A 1 146 ? -3.633 39.531 10.219 1 80.88 146 VAL A C 1
ATOM 1196 O O . VAL A 1 146 ? -3.691 38.625 11.055 1 80.88 146 VAL A O 1
ATOM 1199 N N . LYS A 1 147 ? -4 39.438 9.016 1 74.25 147 LYS A N 1
ATOM 1200 C CA . LYS A 1 147 ? -4.777 38.25 8.602 1 74.25 147 LYS A CA 1
ATOM 1201 C C . LYS A 1 147 ? -3.881 37.031 8.422 1 74.25 147 LYS A C 1
ATOM 1203 O O . LYS A 1 147 ? -4.355 35.906 8.484 1 74.25 147 LYS A O 1
ATOM 1208 N N . GLY A 1 148 ? -2.682 37.312 8.242 1 70.12 148 GLY A N 1
ATOM 1209 C CA . GLY A 1 148 ? -1.74 36.25 7.98 1 70.12 148 GLY A CA 1
ATOM 1210 C C . GLY A 1 148 ? -0.918 35.844 9.195 1 70.12 148 GLY A C 1
ATOM 1211 O O . GLY A 1 148 ? -1.368 35.062 10.039 1 70.12 148 GLY A O 1
ATOM 1212 N N . GLN A 1 149 ? 0.293 36.531 9.234 1 66.06 149 GLN A N 1
ATOM 1213 C CA . GLN A 1 149 ? 1.316 36.156 10.203 1 66.06 149 GLN A CA 1
ATOM 1214 C C . GLN A 1 149 ? 0.839 36.406 11.633 1 66.06 149 GLN A C 1
ATOM 1216 O O . GLN A 1 149 ? 1.041 35.562 12.516 1 66.06 149 GLN A O 1
ATOM 1221 N N . TYR A 1 150 ? 0.229 37.531 11.914 1 79.06 150 TYR A N 1
ATOM 1222 C CA . TYR A 1 150 ? -0.199 37.844 13.266 1 79.06 150 TYR A CA 1
ATOM 1223 C C . TYR A 1 150 ? -1.292 36.875 13.734 1 79.06 150 TYR A C 1
ATOM 1225 O O . TYR A 1 150 ? -1.231 36.375 14.852 1 79.06 150 TYR A O 1
ATOM 1233 N N . ARG A 1 151 ? -2.094 36.688 12.828 1 79.31 151 ARG A N 1
ATOM 1234 C CA . ARG A 1 151 ? -3.174 35.781 13.18 1 79.31 151 ARG A CA 1
ATOM 1235 C C . ARG A 1 151 ? -2.641 34.375 13.422 1 79.31 151 ARG A C 1
ATOM 1237 O O . ARG A 1 151 ? -3.061 33.688 14.359 1 79.31 151 ARG A O 1
ATOM 1244 N N . ARG A 1 152 ? -1.758 34.125 12.578 1 74.5 152 ARG A N 1
ATOM 1245 C CA . ARG A 1 152 ? -1.127 32.812 12.734 1 74.5 152 ARG A CA 1
ATOM 1246 C C . ARG A 1 152 ? -0.457 32.688 14.094 1 74.5 152 ARG A C 1
ATOM 1248 O O . ARG A 1 152 ? -0.646 31.688 14.797 1 74.5 152 ARG A O 1
ATOM 1255 N N . LEU A 1 153 ? 0.267 33.625 14.445 1 73.94 153 LEU A N 1
ATOM 1256 C CA . LEU A 1 153 ? 1.001 33.625 15.711 1 73.94 153 LEU A CA 1
ATOM 1257 C C . LEU A 1 153 ? 0.054 33.812 16.891 1 73.94 153 LEU A C 1
ATOM 1259 O O . LEU A 1 153 ? 0.253 33.188 17.953 1 73.94 153 LEU A O 1
ATOM 1263 N N . ALA A 1 154 ? -0.985 34.625 16.609 1 83.75 154 ALA A N 1
ATOM 1264 C CA . ALA A 1 154 ? -1.956 34.844 17.672 1 83.75 154 ALA A CA 1
ATOM 1265 C C . ALA A 1 154 ? -2.691 33.562 18.047 1 83.75 154 ALA A C 1
ATOM 1267 O O . ALA A 1 154 ? -3.096 33.375 19.188 1 83.75 154 ALA A O 1
ATOM 1268 N N . ASN A 1 155 ? -2.736 32.906 16.969 1 75.19 155 ASN A N 1
ATOM 1269 C CA . ASN A 1 155 ? -3.41 31.625 17.203 1 75.19 155 ASN A CA 1
ATOM 1270 C C . ASN A 1 155 ? -2.424 30.531 17.609 1 75.19 155 ASN A C 1
ATOM 1272 O O . ASN A 1 155 ? -2.777 29.359 17.641 1 75.19 155 ASN A O 1
ATOM 1276 N N . GLY A 1 156 ? -1.33 31.031 17.859 1 67.62 156 GLY A N 1
ATOM 1277 C CA . GLY A 1 156 ? -0.337 30.109 18.391 1 67.62 156 GLY A CA 1
ATOM 1278 C C . GLY A 1 156 ? 0.445 29.391 17.312 1 67.62 156 GLY A C 1
ATOM 1279 O O . GLY A 1 156 ? 1.164 28.422 17.594 1 67.62 156 GLY A O 1
ATOM 1280 N N . ASN A 1 157 ? 0.227 29.953 16.094 1 62.53 157 ASN A N 1
ATOM 1281 C CA . ASN A 1 157 ? 0.964 29.328 14.992 1 62.53 157 ASN A CA 1
ATOM 1282 C C . ASN A 1 157 ? 2.381 29.875 14.883 1 62.53 157 ASN A C 1
ATOM 1284 O O . ASN A 1 157 ? 2.656 30.984 15.352 1 62.53 157 ASN A O 1
ATOM 1288 N N . ALA A 1 158 ? 3.324 29.156 14.406 1 57.81 158 ALA A N 1
ATOM 1289 C CA . ALA A 1 158 ? 4.75 29.484 14.422 1 57.81 158 ALA A CA 1
ATOM 1290 C C . ALA A 1 158 ? 5.109 30.422 13.273 1 57.81 158 ALA A C 1
ATOM 1292 O O . ALA A 1 158 ? 4.398 30.484 12.266 1 57.81 158 ALA A O 1
ATOM 1293 N N . GLU A 1 159 ? 6.082 31.344 13.578 1 56.81 159 GLU A N 1
ATOM 1294 C CA . GLU A 1 159 ? 6.738 32.062 12.484 1 56.81 159 GLU A CA 1
ATOM 1295 C C . GLU A 1 159 ? 7.371 31.094 11.492 1 56.81 159 GLU A C 1
ATOM 1297 O O . GLU A 1 159 ? 7.973 30.094 11.883 1 56.81 159 GLU A O 1
ATOM 1302 N N . LEU A 1 160 ? 7.105 31.312 10.273 1 61.19 160 LEU A N 1
ATOM 1303 C CA . LEU A 1 160 ? 7.602 30.406 9.25 1 61.19 160 LEU A CA 1
ATOM 1304 C C . LEU A 1 160 ? 9.039 30.75 8.867 1 61.19 160 LEU A C 1
ATOM 1306 O O . LEU A 1 160 ? 9.328 31.891 8.469 1 61.19 160 LEU A O 1
ATOM 1310 N N . THR A 1 161 ? 9.938 29.922 9.281 1 67.88 161 THR A N 1
ATOM 1311 C CA . THR A 1 161 ? 11.336 30.078 8.906 1 67.88 161 THR A CA 1
ATOM 1312 C C . THR A 1 161 ? 11.734 29.047 7.859 1 67.88 161 THR A C 1
ATOM 1314 O O . THR A 1 161 ? 11.07 28.016 7.711 1 67.88 161 THR A O 1
ATOM 1317 N N . GLU A 1 162 ? 12.75 29.375 7.148 1 76.56 162 GLU A N 1
ATOM 1318 C CA . GLU A 1 162 ? 13.25 28.484 6.105 1 76.56 162 GLU A CA 1
ATOM 1319 C C . GLU A 1 162 ? 14.055 27.344 6.707 1 76.56 162 GLU A C 1
ATOM 1321 O O . GLU A 1 162 ? 14.594 27.453 7.809 1 76.56 162 GLU A O 1
ATOM 1326 N N . TYR A 1 163 ? 13.977 26.281 6.141 1 82.25 163 TYR A N 1
ATOM 1327 C CA . TYR A 1 163 ? 14.875 25.156 6.418 1 82.25 163 TYR A CA 1
ATOM 1328 C C . TYR A 1 163 ? 15.812 24.906 5.246 1 82.25 163 TYR A C 1
ATOM 1330 O O . TYR A 1 163 ? 15.406 25.016 4.086 1 82.25 163 TYR A O 1
ATOM 1338 N N . ASN A 1 164 ? 17.062 24.781 5.496 1 86.12 164 ASN A N 1
ATOM 1339 C CA . ASN A 1 164 ? 18.062 24.391 4.496 1 86.12 164 ASN A CA 1
ATOM 1340 C C . ASN A 1 164 ? 19.156 23.531 5.105 1 86.12 164 ASN A C 1
ATOM 1342 O O . ASN A 1 164 ? 20.094 24.047 5.715 1 86.12 164 ASN A O 1
ATOM 1346 N N . PHE A 1 165 ? 19.016 22.266 4.926 1 87.5 165 PHE A N 1
ATOM 1347 C CA . PHE A 1 165 ? 20.016 21.344 5.473 1 87.5 165 PHE A CA 1
ATOM 1348 C C . PHE A 1 165 ? 20.172 20.125 4.582 1 87.5 165 PHE A C 1
ATOM 1350 O O . PHE A 1 165 ? 19.312 19.844 3.742 1 87.5 165 PHE A O 1
ATOM 1357 N N . SER A 1 166 ? 21.344 19.5 4.754 1 90.88 166 SER A N 1
ATOM 1358 C CA . SER A 1 166 ? 21.641 18.312 3.955 1 90.88 166 SER A CA 1
ATOM 1359 C C . SER A 1 166 ? 22.125 17.156 4.832 1 90.88 166 SER A C 1
ATOM 1361 O O . SER A 1 166 ? 22.641 17.391 5.926 1 90.88 166 SER A O 1
ATOM 1363 N N . TYR A 1 167 ? 21.844 16.031 4.359 1 91.5 167 TYR A N 1
ATOM 1364 C CA . TYR A 1 167 ? 22.234 14.805 5.062 1 91.5 167 TYR A CA 1
ATOM 1365 C C . TYR A 1 167 ? 22.953 13.844 4.129 1 91.5 167 TYR A C 1
ATOM 1367 O O . TYR A 1 167 ? 22.531 13.641 2.986 1 91.5 167 TYR A O 1
ATOM 1375 N N . VAL A 1 168 ? 24.094 13.32 4.637 1 89.69 168 VAL A N 1
ATOM 1376 C CA . VAL A 1 168 ? 24.875 12.32 3.91 1 89.69 168 VAL A CA 1
ATOM 1377 C C . VAL A 1 168 ? 24.891 11.008 4.699 1 89.69 168 VAL A C 1
ATOM 1379 O O . VAL A 1 168 ? 25.203 11 5.891 1 89.69 168 VAL A O 1
ATOM 1382 N N . LEU A 1 169 ? 24.531 9.938 4.031 1 89.12 169 LEU A N 1
ATOM 1383 C CA . LEU A 1 169 ? 24.516 8.625 4.668 1 89.12 169 LEU A CA 1
ATOM 1384 C C . LEU A 1 169 ? 25.922 8.219 5.094 1 89.12 169 LEU A C 1
ATOM 1386 O O . LEU A 1 169 ? 26.906 8.641 4.48 1 89.12 169 LEU A O 1
ATOM 1390 N N . PRO A 1 170 ? 25.938 7.398 6.164 1 85.88 170 PRO A N 1
ATOM 1391 C CA . PRO A 1 170 ? 27.266 6.926 6.566 1 85.88 170 PRO A CA 1
ATOM 1392 C C . PRO A 1 170 ? 27.906 5.988 5.535 1 85.88 170 PRO A C 1
ATOM 1394 O O . PRO A 1 170 ? 27.188 5.242 4.859 1 85.88 170 PRO A O 1
ATOM 1397 N N . ASN A 1 171 ? 29.203 5.863 5.469 1 70.25 171 ASN A N 1
ATOM 1398 C CA . ASN A 1 171 ? 30.016 4.953 4.66 1 70.25 171 ASN A CA 1
ATOM 1399 C C . ASN A 1 171 ? 29.703 5.113 3.172 1 70.25 171 ASN A C 1
ATOM 1401 O O . ASN A 1 171 ? 29.812 4.152 2.406 1 70.25 171 ASN A O 1
ATOM 1405 N N . ASN A 1 172 ? 29.031 6.164 2.848 1 63.28 172 ASN A N 1
ATOM 1406 C CA . ASN A 1 172 ? 28.719 6.281 1.43 1 63.28 172 ASN A CA 1
ATOM 1407 C C . ASN A 1 172 ? 29.391 7.496 0.801 1 63.28 172 ASN A C 1
ATOM 1409 O O . ASN A 1 172 ? 29.844 8.391 1.512 1 63.28 172 ASN A O 1
ATOM 1413 N N . GLU A 1 173 ? 29.719 7.383 -0.497 1 58.88 173 GLU A N 1
ATOM 1414 C CA . GLU A 1 173 ? 30.359 8.43 -1.292 1 58.88 173 GLU A CA 1
ATOM 1415 C C . GLU A 1 173 ? 29.453 9.648 -1.417 1 58.88 173 GLU A C 1
ATOM 1417 O O . GLU A 1 173 ? 28.297 9.617 -0.988 1 58.88 173 GLU A O 1
ATOM 1422 N N . MET A 1 174 ? 29.953 10.703 -2.064 1 55.09 174 MET A N 1
ATOM 1423 C CA . MET A 1 174 ? 29.422 12.047 -2.262 1 55.09 174 MET A CA 1
ATOM 1424 C C . MET A 1 174 ? 28.016 11.984 -2.859 1 55.09 174 MET A C 1
ATOM 1426 O O . MET A 1 174 ? 27.172 12.812 -2.531 1 55.09 174 MET A O 1
ATOM 1430 N N . ASP A 1 175 ? 27.672 10.922 -3.516 1 64.44 175 ASP A N 1
ATOM 1431 C CA . ASP A 1 175 ? 26.391 10.914 -4.23 1 64.44 175 ASP A CA 1
ATOM 1432 C C . ASP A 1 175 ? 25.25 10.461 -3.322 1 64.44 175 ASP A C 1
ATOM 1434 O O . ASP A 1 175 ? 24.094 10.445 -3.732 1 64.44 175 ASP A O 1
ATOM 1438 N N . SER A 1 176 ? 25.562 10.312 -2.029 1 80.38 176 SER A N 1
ATOM 1439 C CA . SER A 1 176 ? 24.547 9.867 -1.073 1 80.38 176 SER A CA 1
ATOM 1440 C C . SER A 1 176 ? 24.062 11.023 -0.209 1 80.38 176 SER A C 1
ATOM 1442 O O . SER A 1 176 ? 23.891 10.875 1 1 80.38 176 SER A O 1
ATOM 1444 N N . LYS A 1 177 ? 23.938 12.125 -0.93 1 85 177 LYS A N 1
ATOM 1445 C CA . LYS A 1 177 ? 23.516 13.336 -0.231 1 85 177 LYS A CA 1
ATOM 1446 C C . LYS A 1 177 ? 22.141 13.797 -0.708 1 85 177 LYS A C 1
ATOM 1448 O O . LYS A 1 177 ? 21.859 13.766 -1.905 1 85 177 LYS A O 1
ATOM 1453 N N . PHE A 1 178 ? 21.297 14.047 0.298 1 87.88 178 PHE A N 1
ATOM 1454 C CA . PHE A 1 178 ? 20.062 14.727 -0.091 1 87.88 178 PHE A CA 1
ATOM 1455 C C . PHE A 1 178 ? 19.875 16 0.717 1 87.88 178 PHE A C 1
ATOM 1457 O O . PHE A 1 178 ? 20.391 16.125 1.824 1 87.88 178 PHE A O 1
ATOM 1464 N N . LYS A 1 179 ? 19.219 16.922 0.116 1 91.75 179 LYS A N 1
ATOM 1465 C CA . LYS A 1 179 ? 19.016 18.25 0.68 1 91.75 179 LYS A CA 1
ATOM 1466 C C . LYS A 1 179 ? 17.547 18.531 0.943 1 91.75 179 LYS A C 1
ATOM 1468 O O . LYS A 1 179 ? 16.688 18.109 0.167 1 91.75 179 LYS A O 1
ATOM 1473 N N . ILE A 1 180 ? 17.312 19.141 2.072 1 92.94 180 ILE A N 1
ATOM 1474 C CA . ILE A 1 180 ? 15.969 19.578 2.432 1 92.94 180 ILE A CA 1
ATOM 1475 C C . ILE A 1 180 ? 15.922 21.109 2.498 1 92.94 180 ILE A C 1
ATOM 1477 O O . ILE A 1 180 ? 16.656 21.719 3.281 1 92.94 180 ILE A O 1
ATOM 1481 N N . LYS A 1 181 ? 15.164 21.625 1.61 1 91.88 181 LYS A N 1
ATOM 1482 C CA . LYS A 1 181 ? 14.969 23.078 1.558 1 91.88 181 LYS A CA 1
ATOM 1483 C C . LYS A 1 181 ? 13.484 23.438 1.647 1 91.88 181 LYS A C 1
ATOM 1485 O O . LYS A 1 181 ? 12.68 22.953 0.854 1 91.88 181 LYS A O 1
ATOM 1490 N N . VAL A 1 182 ? 13.172 24.172 2.646 1 91.38 182 VAL A N 1
ATOM 1491 C CA . VAL A 1 182 ? 11.789 24.609 2.814 1 91.38 182 VAL A CA 1
ATOM 1492 C C . VAL A 1 182 ? 11.719 26.141 2.693 1 91.38 182 VAL A C 1
ATOM 1494 O O . VAL A 1 182 ? 12.445 26.859 3.377 1 91.38 182 VAL A O 1
ATOM 1497 N N . LYS A 1 183 ? 10.93 26.547 1.822 1 86.75 183 LYS A N 1
ATOM 1498 C CA . LYS A 1 183 ? 10.641 27.969 1.652 1 86.75 183 LYS A CA 1
ATOM 1499 C C . LYS A 1 183 ? 9.195 28.281 2.023 1 86.75 183 LYS A C 1
ATOM 1501 O O . LYS A 1 183 ? 8.273 27.938 1.292 1 86.75 183 LYS A O 1
ATOM 1506 N N . PRO A 1 184 ? 9.039 29.031 3.072 1 83.62 184 PRO A N 1
ATOM 1507 C CA . PRO A 1 184 ? 7.676 29.344 3.496 1 83.62 184 PRO A CA 1
ATOM 1508 C C . PRO A 1 184 ? 6.914 30.172 2.467 1 83.62 184 PRO A C 1
ATOM 1510 O O . PRO A 1 184 ? 7.516 30.984 1.751 1 83.62 184 PRO A O 1
ATOM 1513 N N . GLY A 1 185 ? 5.66 29.953 2.32 1 80.25 185 GLY A N 1
ATOM 1514 C CA . GLY A 1 185 ? 4.793 30.766 1.492 1 80.25 185 GLY A CA 1
ATOM 1515 C C . GLY A 1 185 ? 4.824 30.391 0.026 1 80.25 185 GLY A C 1
ATOM 1516 O O . GLY A 1 185 ? 4.34 31.125 -0.829 1 80.25 185 GLY A O 1
ATOM 1517 N N . THR A 1 186 ? 5.449 29.359 -0.242 1 84.25 186 THR A N 1
ATOM 1518 C CA . THR A 1 186 ? 5.508 28.922 -1.633 1 84.25 186 THR A CA 1
ATOM 1519 C C . THR A 1 186 ? 4.402 27.922 -1.931 1 84.25 186 THR A C 1
ATOM 1521 O O . THR A 1 186 ? 3.918 27.234 -1.026 1 84.25 186 THR A O 1
ATOM 1524 N N . LEU A 1 187 ? 3.971 27.984 -3.164 1 87.12 187 LEU A N 1
ATOM 1525 C CA . LEU A 1 187 ? 3.047 26.984 -3.688 1 87.12 187 LEU A CA 1
ATOM 1526 C C . LEU A 1 187 ? 3.662 26.234 -4.867 1 87.12 187 LEU A C 1
ATOM 1528 O O . LEU A 1 187 ? 4.203 26.859 -5.785 1 87.12 187 LEU A O 1
ATOM 1532 N N . PRO A 1 188 ? 3.555 24.906 -4.93 1 91.19 188 PRO A N 1
ATOM 1533 C CA . PRO A 1 188 ? 3.104 24.031 -3.848 1 91.19 188 PRO A CA 1
ATOM 1534 C C . PRO A 1 188 ? 4.016 24.078 -2.623 1 91.19 188 PRO A C 1
ATOM 1536 O O . PRO A 1 188 ? 5.188 24.453 -2.736 1 91.19 188 PRO A O 1
ATOM 1539 N N . PRO A 1 189 ? 3.398 23.781 -1.461 1 91.75 189 PRO A N 1
ATOM 1540 C CA . PRO A 1 189 ? 4.211 23.859 -0.244 1 91.75 189 PRO A CA 1
ATOM 1541 C C . PRO A 1 189 ? 5.438 22.938 -0.294 1 91.75 189 PRO A C 1
ATOM 1543 O O . PRO A 1 189 ? 5.371 21.844 -0.85 1 91.75 189 PRO A O 1
ATOM 1546 N N . SER A 1 190 ? 6.492 23.422 0.277 1 93.44 190 SER A N 1
ATOM 1547 C CA . SER A 1 190 ? 7.746 22.672 0.246 1 93.44 190 SER A CA 1
ATOM 1548 C C . SER A 1 190 ? 8.086 22.109 1.619 1 93.44 190 SER A C 1
ATOM 1550 O O . SER A 1 190 ? 9.242 21.781 1.896 1 93.44 190 SER A O 1
ATOM 1552 N N . ASN A 1 191 ? 7.102 22.031 2.52 1 93.19 191 ASN A N 1
ATOM 1553 C CA . ASN A 1 191 ? 7.348 21.641 3.9 1 93.19 191 ASN A CA 1
ATOM 1554 C C . ASN A 1 191 ? 7.34 20.125 4.051 1 93.19 191 ASN A C 1
ATOM 1556 O O . ASN A 1 191 ? 7.586 19.594 5.141 1 93.19 191 ASN A O 1
ATOM 1560 N N . ILE A 1 192 ? 7.051 19.391 3.025 1 96.88 192 ILE A N 1
ATOM 1561 C CA . ILE A 1 192 ? 7.121 17.938 3.025 1 96.88 192 ILE A CA 1
ATOM 1562 C C . ILE A 1 192 ? 8.125 17.469 1.978 1 96.88 192 ILE A C 1
ATOM 1564 O O . ILE A 1 192 ? 7.98 17.766 0.79 1 96.88 192 ILE A O 1
ATOM 1568 N N . HIS A 1 193 ? 9.102 16.812 2.41 1 97.81 193 HIS A N 1
ATOM 1569 C CA . HIS A 1 193 ? 10.055 16.156 1.516 1 97.81 193 HIS A CA 1
ATOM 1570 C C . HIS A 1 193 ? 9.844 14.648 1.496 1 97.81 193 HIS A C 1
ATOM 1572 O O . HIS A 1 193 ? 9.43 14.062 2.498 1 97.81 193 HIS A O 1
ATOM 1578 N N . VAL A 1 194 ? 10.148 14.078 0.362 1 97.94 194 VAL A N 1
ATOM 1579 C CA . VAL A 1 194 ? 9.859 12.656 0.18 1 97.94 194 VAL A CA 1
ATOM 1580 C C . VAL A 1 194 ? 11.102 11.938 -0.349 1 97.94 194 VAL A C 1
ATOM 1582 O O . VAL A 1 194 ? 11.781 12.445 -1.242 1 97.94 194 VAL A O 1
ATOM 1585 N N . VAL A 1 195 ? 11.422 10.875 0.274 1 97.06 195 VAL A N 1
ATOM 1586 C CA . VAL A 1 195 ? 12.367 9.906 -0.27 1 97.06 195 VAL A CA 1
ATOM 1587 C C . VAL A 1 195 ? 11.617 8.664 -0.745 1 97.06 195 VAL A C 1
ATOM 1589 O O . VAL A 1 195 ? 11.023 7.941 0.061 1 97.06 195 VAL A O 1
ATOM 1592 N N . ILE A 1 196 ? 11.664 8.445 -2.031 1 96.44 196 ILE A N 1
ATOM 1593 C CA . ILE A 1 196 ? 10.938 7.316 -2.602 1 96.44 196 ILE A CA 1
ATOM 1594 C C . ILE A 1 196 ? 11.93 6.336 -3.227 1 96.44 196 ILE A C 1
ATOM 1596 O O . ILE A 1 196 ? 12.992 6.734 -3.707 1 96.44 196 ILE A O 1
ATOM 1600 N N . GLY A 1 197 ? 11.586 5.102 -3.15 1 91.81 197 GLY A N 1
ATOM 1601 C CA . GLY A 1 197 ? 12.406 4.043 -3.717 1 91.81 197 GLY A CA 1
ATOM 1602 C C . GLY A 1 197 ? 11.789 2.664 -3.568 1 91.81 197 GLY A C 1
ATOM 1603 O O . GLY A 1 197 ? 10.766 2.506 -2.902 1 91.81 197 GLY A O 1
ATOM 1604 N N . ARG A 1 198 ? 12.43 1.745 -4.125 1 88.25 198 ARG A N 1
ATOM 1605 C CA . ARG A 1 198 ? 11.945 0.369 -4.129 1 88.25 198 ARG A CA 1
ATOM 1606 C C . ARG A 1 198 ? 12.07 -0.258 -2.744 1 88.25 198 ARG A C 1
ATOM 1608 O O . ARG A 1 198 ? 12.797 0.253 -1.889 1 88.25 198 ARG A O 1
ATOM 1615 N N . ASN A 1 199 ? 11.391 -1.424 -2.676 1 85.19 199 ASN A N 1
ATOM 1616 C CA . ASN A 1 199 ? 11.547 -2.182 -1.438 1 85.19 199 ASN A CA 1
ATOM 1617 C C . ASN A 1 199 ? 12.984 -2.637 -1.231 1 85.19 199 ASN A C 1
ATOM 1619 O O . ASN A 1 199 ? 13.648 -3.059 -2.18 1 85.19 199 ASN A O 1
ATOM 1623 N N . GLY A 1 200 ? 13.5 -2.43 -0.064 1 82.75 200 GLY A N 1
ATOM 1624 C CA . GLY A 1 200 ? 14.82 -2.949 0.274 1 82.75 200 GLY A CA 1
ATOM 1625 C C . GLY A 1 200 ? 15.953 -2.041 -0.169 1 82.75 200 GLY A C 1
ATOM 1626 O O . GLY A 1 200 ? 17.125 -2.393 -0.031 1 82.75 200 GLY A O 1
ATOM 1627 N N . VAL A 1 201 ? 15.586 -0.917 -0.646 1 86.25 201 VAL A N 1
ATOM 1628 C CA . VAL A 1 201 ? 16.625 -0.036 -1.165 1 86.25 201 VAL A CA 1
ATOM 1629 C C . VAL A 1 201 ? 17.375 0.609 -0.007 1 86.25 201 VAL A C 1
ATOM 1631 O O . VAL A 1 201 ? 18.5 1.089 -0.181 1 86.25 201 VAL A O 1
ATOM 1634 N N . GLY A 1 202 ? 16.734 0.713 1.188 1 86.94 202 GLY A N 1
ATOM 1635 C CA . GLY A 1 202 ? 17.422 1.243 2.354 1 86.94 202 GLY A CA 1
ATOM 1636 C C . GLY A 1 202 ? 16.703 2.416 2.99 1 86.94 202 GLY A C 1
ATOM 1637 O O . GLY A 1 202 ? 17.297 3.16 3.777 1 86.94 202 GLY A O 1
ATOM 1638 N N . LYS A 1 203 ? 15.461 2.645 2.736 1 89.5 203 LYS A N 1
ATOM 1639 C CA . LYS A 1 203 ? 14.703 3.783 3.238 1 89.5 203 LYS A CA 1
ATOM 1640 C C . LYS A 1 203 ? 14.609 3.754 4.762 1 89.5 203 LYS A C 1
ATOM 1642 O O . LYS A 1 203 ? 14.805 4.773 5.422 1 89.5 203 LYS A O 1
ATOM 1647 N N . THR A 1 204 ? 14.312 2.594 5.297 1 85.25 204 THR A N 1
ATOM 1648 C CA . THR A 1 204 ? 14.18 2.455 6.742 1 85.25 204 THR A CA 1
ATOM 1649 C C . THR A 1 204 ? 15.516 2.715 7.434 1 85.25 204 THR A C 1
ATOM 1651 O O . THR A 1 204 ? 15.562 3.375 8.477 1 85.25 204 THR A O 1
ATOM 1654 N N . ASN A 1 205 ? 16.547 2.174 6.848 1 86.12 205 ASN A N 1
ATOM 1655 C CA . ASN A 1 205 ? 17.875 2.414 7.398 1 86.12 205 ASN A CA 1
ATOM 1656 C C . ASN A 1 205 ? 18.25 3.891 7.332 1 86.12 205 ASN A C 1
ATOM 1658 O O . ASN A 1 205 ? 18.906 4.41 8.234 1 86.12 205 ASN A O 1
ATOM 1662 N N . LEU A 1 206 ? 17.891 4.5 6.238 1 90.56 206 LEU A N 1
ATOM 1663 C CA . LEU A 1 206 ? 18.125 5.938 6.094 1 90.56 206 LEU A CA 1
ATOM 1664 C C . LEU A 1 206 ? 17.438 6.707 7.219 1 90.56 206 LEU A C 1
ATOM 1666 O O . LEU A 1 206 ? 18.047 7.562 7.859 1 90.56 206 LEU A O 1
ATOM 1670 N N . LEU A 1 207 ? 16.203 6.414 7.488 1 91.62 207 LEU A N 1
ATOM 1671 C CA . LEU A 1 207 ? 15.453 7.109 8.523 1 91.62 207 LEU A CA 1
ATOM 1672 C C . LEU A 1 207 ? 16.047 6.848 9.906 1 91.62 207 LEU A C 1
ATOM 1674 O O . LEU A 1 207 ? 16.156 7.762 10.727 1 91.62 207 LEU A O 1
ATOM 1678 N N . LYS A 1 208 ? 16.453 5.641 10.117 1 88.12 208 LYS A N 1
ATOM 1679 C CA . LYS A 1 208 ? 17.062 5.285 11.398 1 88.12 208 LYS A CA 1
ATOM 1680 C C . LYS A 1 208 ? 18.359 6.051 11.625 1 88.12 208 LYS A C 1
ATOM 1682 O O . LYS A 1 208 ? 18.594 6.578 12.711 1 88.12 208 LYS A O 1
ATOM 1687 N N . ASN A 1 209 ? 19.172 6.074 10.664 1 90.12 209 ASN A N 1
ATOM 1688 C CA . ASN A 1 209 ? 20.438 6.793 10.766 1 90.12 209 ASN A CA 1
ATOM 1689 C C . ASN A 1 209 ? 20.219 8.289 10.969 1 90.12 209 ASN A C 1
ATOM 1691 O O . ASN A 1 209 ? 20.922 8.93 11.75 1 90.12 209 ASN A O 1
ATOM 1695 N N . LEU A 1 210 ? 19.297 8.789 10.234 1 90.81 210 LEU A N 1
ATOM 1696 C CA . LEU A 1 210 ? 18.984 10.211 10.375 1 90.81 210 LEU A CA 1
ATOM 1697 C C . LEU A 1 210 ? 18.5 10.523 11.789 1 90.81 210 LEU A C 1
ATOM 1699 O O . LEU A 1 210 ? 18.922 11.508 12.391 1 90.81 210 LEU A O 1
ATOM 1703 N N . ILE A 1 211 ? 17.609 9.695 12.266 1 88.81 211 ILE A N 1
ATOM 1704 C CA . ILE A 1 211 ? 17.078 9.883 13.609 1 88.81 211 ILE A CA 1
ATOM 1705 C C . ILE A 1 211 ? 18.203 9.805 14.633 1 88.81 211 ILE A C 1
ATOM 1707 O O . ILE A 1 211 ? 18.312 10.656 15.516 1 88.81 211 ILE A O 1
ATOM 1711 N N . ASN A 1 212 ? 19.031 8.852 14.477 1 87.88 212 ASN A N 1
ATOM 1712 C CA . ASN A 1 212 ? 20.156 8.688 15.398 1 87.88 212 ASN A CA 1
ATOM 1713 C C . ASN A 1 212 ? 21.125 9.867 15.32 1 87.88 212 ASN A C 1
ATOM 1715 O O . ASN A 1 212 ? 21.656 10.305 16.344 1 87.88 212 ASN A O 1
ATOM 1719 N N . ARG A 1 213 ? 21.344 10.273 14.164 1 87.31 213 ARG A N 1
ATOM 1720 C CA . ARG A 1 213 ? 22.219 11.422 13.984 1 87.31 213 ARG A CA 1
ATOM 1721 C C . ARG A 1 213 ? 21.656 12.656 14.68 1 87.31 213 ARG A C 1
ATOM 1723 O O . ARG A 1 213 ? 22.391 13.398 15.328 1 87.31 213 ARG A O 1
ATOM 1730 N N . LEU A 1 214 ? 20.438 12.867 14.516 1 84.94 214 LEU A N 1
ATOM 1731 C CA . LEU A 1 214 ? 19.781 14.031 15.102 1 84.94 214 LEU A CA 1
ATOM 1732 C C . LEU A 1 214 ? 19.75 13.93 16.625 1 84.94 214 LEU A C 1
ATOM 1734 O O . LEU A 1 214 ? 19.891 14.945 17.312 1 84.94 214 LEU A O 1
ATOM 1738 N N . ARG A 1 215 ? 19.656 12.773 17.078 1 80.94 215 ARG A N 1
ATOM 1739 C CA . ARG A 1 215 ? 19.516 12.562 18.516 1 80.94 215 ARG A CA 1
ATOM 1740 C C . ARG A 1 215 ? 20.875 12.594 19.203 1 80.94 215 ARG A C 1
ATOM 1742 O O . ARG A 1 215 ? 21 13.117 20.312 1 80.94 215 ARG A O 1
ATOM 1749 N N . THR A 1 216 ? 21.891 11.93 18.641 1 79 216 THR A N 1
ATOM 1750 C CA . THR A 1 216 ? 23.172 11.727 19.328 1 79 216 THR A CA 1
ATOM 1751 C C . THR A 1 216 ? 24.219 12.703 18.797 1 79 216 THR A C 1
ATOM 1753 O O . THR A 1 216 ? 25.281 12.875 19.406 1 79 216 THR A O 1
ATOM 1756 N N . ASN A 1 217 ? 24 13.219 17.734 1 78.38 217 ASN A N 1
ATOM 1757 C CA . ASN A 1 217 ? 24.953 14.102 17.062 1 78.38 217 ASN A CA 1
ATOM 1758 C C . ASN A 1 217 ? 26.25 13.375 16.734 1 78.38 217 ASN A C 1
ATOM 1760 O O . ASN A 1 217 ? 27.312 14 16.641 1 78.38 217 ASN A O 1
ATOM 1764 N N . SER A 1 218 ? 26.125 12.086 16.625 1 83.44 218 SER A N 1
ATOM 1765 C CA . SER A 1 218 ? 27.297 11.281 16.297 1 83.44 218 SER A CA 1
ATOM 1766 C C . SER A 1 218 ? 27.484 11.172 14.789 1 83.44 218 SER A C 1
ATOM 1768 O O . SER A 1 218 ? 26.547 10.883 14.055 1 83.44 218 SER A O 1
ATOM 1770 N N . SER A 1 219 ? 28.656 11.281 14.344 1 84.81 219 SER A N 1
ATOM 1771 C CA . SER A 1 219 ? 28.984 11.219 12.922 1 84.81 219 SER A CA 1
ATOM 1772 C C . SER A 1 219 ? 28.953 9.789 12.398 1 84.81 219 SER A C 1
ATOM 1774 O O . SER A 1 219 ? 29 9.562 11.188 1 84.81 219 SER A O 1
ATOM 1776 N N . GLU A 1 220 ? 28.828 8.883 13.281 1 87.81 220 GLU A N 1
ATOM 1777 C CA . GLU A 1 220 ? 28.75 7.48 12.883 1 87.81 220 GLU A CA 1
ATOM 1778 C C . GLU A 1 220 ? 27.484 7.219 12.055 1 87.81 220 GLU A C 1
ATOM 1780 O O . GLU A 1 220 ? 27.453 6.285 11.25 1 87.81 220 GLU A O 1
ATOM 1785 N N . TYR A 1 221 ? 26.531 8.117 12.305 1 89.31 221 TYR A N 1
ATOM 1786 C CA . TYR A 1 221 ? 25.25 7.887 11.641 1 89.31 221 TYR A CA 1
ATOM 1787 C C . TYR A 1 221 ? 25.078 8.812 10.445 1 89.31 221 TYR A C 1
ATOM 1789 O O . TYR A 1 221 ? 23.984 8.961 9.922 1 89.31 221 TYR A O 1
ATOM 1797 N N . GLY A 1 222 ? 26.156 9.438 9.992 1 89.31 222 GLY A N 1
ATOM 1798 C CA . GLY A 1 222 ? 26.094 10.328 8.844 1 89.31 222 GLY A CA 1
ATOM 1799 C C . GLY A 1 222 ? 26.484 11.758 9.172 1 89.31 222 GLY A C 1
ATOM 1800 O O . GLY A 1 222 ? 26.875 12.047 10.297 1 89.31 222 GLY A O 1
ATOM 1801 N N . GLU A 1 223 ? 26.375 12.531 8.109 1 87.38 223 GLU A N 1
ATOM 1802 C CA . GLU A 1 223 ? 26.766 13.922 8.273 1 87.38 223 GLU A CA 1
ATOM 1803 C C . GLU A 1 223 ? 25.609 14.867 7.953 1 87.38 223 GLU A C 1
ATOM 1805 O O . GLU A 1 223 ? 24.969 14.727 6.914 1 87.38 223 GLU A O 1
ATOM 1810 N N . LEU A 1 224 ? 25.359 15.656 8.953 1 87 224 LEU A N 1
ATOM 1811 C CA . LEU A 1 224 ? 24.328 16.688 8.781 1 87 224 LEU A CA 1
ATOM 1812 C C . LEU A 1 224 ? 24.953 18.062 8.648 1 87 224 LEU A C 1
ATOM 1814 O O . LEU A 1 224 ? 25.797 18.453 9.461 1 87 224 LEU A O 1
ATOM 1818 N N . THR A 1 225 ? 24.609 18.766 7.48 1 83.88 225 THR A N 1
ATOM 1819 C CA . THR A 1 225 ? 25.109 20.109 7.254 1 83.88 225 THR A CA 1
ATOM 1820 C C . THR A 1 225 ? 23.969 21.109 7.152 1 83.88 225 THR A C 1
ATOM 1822 O O . THR A 1 225 ? 22.938 20.812 6.551 1 83.88 225 THR A O 1
ATOM 1825 N N . TYR A 1 226 ? 24.156 22.125 7.949 1 75.69 226 TYR A N 1
ATOM 1826 C CA . TYR A 1 226 ? 23.125 23.172 7.961 1 75.69 226 TYR A CA 1
ATOM 1827 C C . TYR A 1 226 ? 23.641 24.438 7.281 1 75.69 226 TYR A C 1
ATOM 1829 O O . TYR A 1 226 ? 24.828 24.719 7.305 1 75.69 226 TYR A O 1
ATOM 1837 N N . ASP A 1 227 ? 22.922 24.859 6.367 1 63.59 227 ASP A N 1
ATOM 1838 C CA . ASP A 1 227 ? 23.359 26.156 5.863 1 63.59 227 ASP A CA 1
ATOM 1839 C C . ASP A 1 227 ? 23.469 27.172 6.992 1 63.59 227 ASP A C 1
ATOM 1841 O O . ASP A 1 227 ? 22.922 26.969 8.078 1 63.59 227 ASP A O 1
ATOM 1845 N N . VAL A 1 228 ? 23.969 28.438 6.883 1 53.25 228 VAL A N 1
ATOM 1846 C CA . VAL A 1 228 ? 24.703 29.484 7.59 1 53.25 228 VAL A CA 1
ATOM 1847 C C . VAL A 1 228 ? 24.219 29.578 9.031 1 53.25 228 VAL A C 1
ATOM 1849 O O . VAL A 1 228 ? 25.016 29.672 9.961 1 53.25 228 VAL A O 1
ATOM 1852 N N . THR A 1 229 ? 22.922 29.875 9.445 1 48 229 THR A N 1
ATOM 1853 C CA . THR A 1 229 ? 22.797 30.5 10.758 1 48 229 THR A CA 1
ATOM 1854 C C . THR A 1 229 ? 22.703 29.438 11.852 1 48 229 THR A C 1
ATOM 1856 O O . THR A 1 229 ? 22.812 29.766 13.039 1 48 229 THR A O 1
ATOM 1859 N N . SER A 1 230 ? 22.516 28.141 11.523 1 49.78 230 SER A N 1
ATOM 1860 C CA . SER A 1 230 ? 22.281 27.219 12.633 1 49.78 230 SER A CA 1
ATOM 1861 C C . SER A 1 230 ? 23.453 26.266 12.812 1 49.78 230 SER A C 1
ATOM 1863 O O . SER A 1 230 ? 24.094 25.859 11.836 1 49.78 230 SER A O 1
ATOM 1865 N N . GLN A 1 231 ? 24.031 26.219 14.07 1 49 231 GLN A N 1
ATOM 1866 C CA . GLN A 1 231 ? 25.219 25.422 14.406 1 49 231 GLN A CA 1
ATOM 1867 C C . GLN A 1 231 ? 24.844 24 14.773 1 49 231 GLN A C 1
ATOM 1869 O O . GLN A 1 231 ? 25.656 23.078 14.648 1 49 231 GLN A O 1
ATOM 1874 N N . SER A 1 232 ? 23.609 23.703 15.344 1 55.69 232 SER A N 1
ATOM 1875 C CA . SER A 1 232 ? 23.297 22.359 15.812 1 55.69 232 SER A CA 1
ATOM 1876 C C . SER A 1 232 ? 21.844 22 15.547 1 55.69 232 SER A C 1
ATOM 1878 O O . SER A 1 232 ? 21 22.891 15.375 1 55.69 232 SER A O 1
ATOM 1880 N N . PRO A 1 233 ? 21.625 20.703 15.484 1 56.22 233 PRO A N 1
ATOM 1881 C CA . PRO A 1 233 ? 20.25 20.25 15.305 1 56.22 233 PRO A CA 1
ATOM 1882 C C . PRO A 1 233 ? 19.312 20.828 16.359 1 56.22 233 PRO A C 1
ATOM 1884 O O . PRO A 1 233 ? 18.141 21.109 16.078 1 56.22 233 PRO A O 1
ATOM 1887 N N . GLU A 1 234 ? 19.797 20.922 17.531 1 58.22 234 GLU A N 1
ATOM 1888 C CA . GLU A 1 234 ? 18.953 21.438 18.609 1 58.22 234 GLU A CA 1
ATOM 1889 C C . GLU A 1 234 ? 18.562 22.891 18.359 1 58.22 234 GLU A C 1
ATOM 1891 O O . GLU A 1 234 ? 17.562 23.375 18.891 1 58.22 234 GLU A O 1
ATOM 1896 N N . ASP A 1 235 ? 19.422 23.375 17.531 1 63.19 235 ASP A N 1
ATOM 1897 C CA . ASP A 1 235 ? 19.141 24.766 17.188 1 63.19 235 ASP A CA 1
ATOM 1898 C C . ASP A 1 235 ? 18.109 24.875 16.078 1 63.19 235 ASP A C 1
ATOM 1900 O O . ASP A 1 235 ? 17.422 25.891 15.953 1 63.19 235 ASP A O 1
ATOM 1904 N N . LEU A 1 236 ? 18.031 23.766 15.484 1 69.25 236 LEU A N 1
ATOM 1905 C CA . LEU A 1 236 ? 17.188 23.828 14.305 1 69.25 236 LEU A CA 1
ATOM 1906 C C . LEU A 1 236 ? 15.789 23.281 14.602 1 69.25 236 LEU A C 1
ATOM 1908 O O . LEU A 1 236 ? 14.789 23.812 14.133 1 69.25 236 LEU A O 1
ATOM 1912 N N . PHE A 1 237 ? 15.82 22.203 15.461 1 79.5 237 PHE A N 1
ATOM 1913 C CA . PHE A 1 237 ? 14.531 21.562 15.664 1 79.5 237 PHE A CA 1
ATOM 1914 C C . PHE A 1 237 ? 14.164 21.531 17.141 1 79.5 237 PHE A C 1
ATOM 1916 O O . PHE A 1 237 ? 15.008 21.25 17.984 1 79.5 237 PHE A O 1
ATOM 1923 N N . ALA A 1 238 ? 12.93 21.812 17.406 1 71.69 238 ALA A N 1
ATOM 1924 C CA . ALA A 1 238 ? 12.414 21.75 18.766 1 71.69 238 ALA A CA 1
ATOM 1925 C C . ALA A 1 238 ? 12.281 20.297 19.234 1 71.69 238 ALA A C 1
ATOM 1927 O O . ALA A 1 238 ? 12.57 19.984 20.391 1 71.69 238 ALA A O 1
ATOM 1928 N N . ASN A 1 239 ? 11.797 19.484 18.375 1 80.56 239 ASN A N 1
ATOM 1929 C CA . ASN A 1 239 ? 11.672 18.062 18.672 1 80.56 239 ASN A CA 1
ATOM 1930 C C . ASN A 1 239 ? 11.586 17.234 17.391 1 80.56 239 ASN A C 1
ATOM 1932 O O . ASN A 1 239 ? 11.469 17.781 16.297 1 80.56 239 ASN A O 1
ATOM 1936 N N . LEU A 1 240 ? 11.812 15.992 17.625 1 88.19 240 LEU A N 1
ATOM 1937 C CA . LEU A 1 240 ? 11.75 14.992 16.562 1 88.19 240 LEU A CA 1
ATOM 1938 C C . LEU A 1 240 ? 10.594 14.023 16.812 1 88.19 240 LEU A C 1
ATOM 1940 O O . LEU A 1 240 ? 10.453 13.484 17.906 1 88.19 240 LEU A O 1
ATOM 1944 N N . VAL A 1 241 ? 9.664 13.953 15.805 1 89.75 241 VAL A N 1
ATOM 1945 C CA . VAL A 1 241 ? 8.539 13.031 15.906 1 89.75 241 VAL A CA 1
ATOM 1946 C C . VAL A 1 241 ? 8.617 11.992 14.789 1 89.75 241 VAL A C 1
ATOM 1948 O O . VAL A 1 241 ? 8.68 12.344 13.609 1 89.75 241 VAL A O 1
ATOM 1951 N N . SER A 1 242 ? 8.688 10.773 15.125 1 92.25 242 SER A N 1
ATOM 1952 C CA . SER A 1 242 ? 8.695 9.703 14.141 1 92.25 242 SER A CA 1
ATOM 1953 C C . SER A 1 242 ? 7.379 8.938 14.133 1 92.25 242 SER A C 1
ATOM 1955 O O . SER A 1 242 ? 6.809 8.664 15.195 1 92.25 242 SER A O 1
ATOM 1957 N N . VAL A 1 243 ? 6.871 8.664 12.938 1 91.5 243 VAL A N 1
ATOM 1958 C CA . VAL A 1 243 ? 5.625 7.926 12.758 1 91.5 243 VAL A CA 1
ATOM 1959 C C . VAL A 1 243 ? 5.887 6.672 11.922 1 91.5 243 VAL A C 1
ATOM 1961 O O . VAL A 1 243 ? 6.402 6.758 10.805 1 91.5 243 VAL A O 1
ATOM 1964 N N . SER A 1 244 ? 5.605 5.531 12.445 1 87.25 244 SER A N 1
ATOM 1965 C CA . SER A 1 244 ? 5.73 4.277 11.711 1 87.25 244 SER A CA 1
ATOM 1966 C C . SER A 1 244 ? 4.746 3.234 12.227 1 87.25 244 SER A C 1
ATOM 1968 O O . SER A 1 244 ? 4.715 2.943 13.422 1 87.25 244 SER A O 1
ATOM 1970 N N . PHE A 1 245 ? 3.99 2.643 11.359 1 77.19 245 PHE A N 1
ATOM 1971 C CA . PHE A 1 245 ? 3.039 1.612 11.758 1 77.19 245 PHE A CA 1
ATOM 1972 C C . PHE A 1 245 ? 3.336 0.299 11.047 1 77.19 245 PHE A C 1
ATOM 1974 O O . PHE A 1 245 ? 2.473 -0.577 10.961 1 77.19 245 PHE A O 1
ATOM 1981 N N . SER A 1 246 ? 4.5 0.107 10.602 1 69.56 246 SER A N 1
ATOM 1982 C CA . SER A 1 246 ? 4.855 -1.156 9.961 1 69.56 246 SER A CA 1
ATOM 1983 C C . SER A 1 246 ? 5.129 -2.242 11 1 69.56 246 SER A C 1
ATOM 1985 O O . SER A 1 246 ? 5.793 -1.993 12.008 1 69.56 246 SER A O 1
ATOM 1987 N N . SER A 1 247 ? 4.438 -3.441 10.984 1 59.88 247 SER A N 1
ATOM 1988 C CA . SER A 1 247 ? 4.512 -4.527 11.961 1 59.88 247 SER A CA 1
ATOM 1989 C C . SER A 1 247 ? 5.824 -5.289 11.836 1 59.88 247 SER A C 1
ATOM 1991 O O . SER A 1 247 ? 6.18 -6.074 12.719 1 59.88 247 SER A O 1
ATOM 1993 N N . PHE A 1 248 ? 6.461 -5.305 10.781 1 57.62 248 PHE A N 1
ATOM 1994 C CA . PHE A 1 248 ? 7.57 -6.227 10.57 1 57.62 248 PHE A CA 1
ATOM 1995 C C . PHE A 1 248 ? 8.906 -5.504 10.68 1 57.62 248 PHE A C 1
ATOM 1997 O O . PHE A 1 248 ? 9.953 -6.082 10.391 1 57.62 248 PHE A O 1
ATOM 2004 N N . ASP A 1 249 ? 8.805 -4.297 10.945 1 53.72 249 ASP A N 1
ATOM 2005 C CA . ASP A 1 249 ? 10.109 -3.643 11.023 1 53.72 249 ASP A CA 1
ATOM 2006 C C . ASP A 1 249 ? 10.781 -3.916 12.367 1 53.72 249 ASP A C 1
ATOM 2008 O O . ASP A 1 249 ? 10.188 -3.682 13.422 1 53.72 249 ASP A O 1
ATOM 2012 N N . PRO A 1 250 ? 11.609 -4.93 12.281 1 46.09 250 PRO A N 1
ATOM 2013 C CA . PRO A 1 250 ? 12.273 -5.246 13.547 1 46.09 250 PRO A CA 1
ATOM 2014 C C . PRO A 1 250 ? 12.344 -4.051 14.492 1 46.09 250 PRO A C 1
ATOM 2016 O O . PRO A 1 250 ? 11.945 -2.943 14.125 1 46.09 250 PRO A O 1
ATOM 2019 N N . GLY A 1 251 ? 13.508 -3.934 15.234 1 42.84 251 GLY A N 1
ATOM 2020 C CA . GLY A 1 251 ? 13.992 -3.199 16.391 1 42.84 251 GLY A CA 1
ATOM 2021 C C . GLY A 1 251 ? 13.844 -1.696 16.25 1 42.84 251 GLY A C 1
ATOM 2022 O O . GLY A 1 251 ? 14.789 -1.014 15.836 1 42.84 251 GLY A O 1
ATOM 2023 N N . HIS A 1 252 ? 12.734 -1.224 15.562 1 44.72 252 HIS A N 1
ATOM 2024 C CA . HIS A 1 252 ? 12.852 0.164 16 1 44.72 252 HIS A CA 1
ATOM 2025 C C . HIS A 1 252 ? 13.133 0.251 17.5 1 44.72 252 HIS A C 1
ATOM 2027 O O . HIS A 1 252 ? 12.344 -0.229 18.312 1 44.72 252 HIS A O 1
ATOM 2033 N N . ASP A 1 253 ? 14.227 -0.076 17.844 1 42.44 253 ASP A N 1
ATOM 2034 C CA . ASP A 1 253 ? 14.43 0.44 19.203 1 42.44 253 ASP A CA 1
ATOM 2035 C C . ASP A 1 253 ? 13.477 1.601 19.5 1 42.44 253 ASP A C 1
ATOM 2037 O O . ASP A 1 253 ? 13.586 2.664 18.875 1 42.44 253 ASP A O 1
ATOM 2041 N N . VAL A 1 254 ? 12.148 1.129 19.469 1 44.16 254 VAL A N 1
ATOM 2042 C CA . VAL A 1 254 ? 11.297 2.145 20.094 1 44.16 254 VAL A CA 1
ATOM 2043 C C . VAL A 1 254 ? 12.141 3.043 20.984 1 44.16 254 VAL A C 1
ATOM 2045 O O . VAL A 1 254 ? 12.648 2.594 22.016 1 44.16 254 VAL A O 1
ATOM 2048 N N . PHE A 1 255 ? 12.805 3.812 20.406 1 41.97 255 PHE A N 1
ATOM 2049 C CA . PHE A 1 255 ? 13.555 4.727 21.25 1 41.97 255 PHE A CA 1
ATOM 2050 C C . PHE A 1 255 ? 12.633 5.398 22.266 1 41.97 255 PHE A C 1
ATOM 2052 O O . PHE A 1 255 ? 11.508 5.777 21.938 1 41.97 255 PHE A O 1
ATOM 2059 N N . GLU A 1 256 ? 12.641 4.879 23.406 1 42.62 256 GLU A N 1
ATOM 2060 C CA . GLU A 1 256 ? 12.031 5.543 24.562 1 42.62 256 GLU A CA 1
ATOM 2061 C C . GLU A 1 256 ? 12.102 7.062 24.422 1 42.62 256 GLU A C 1
ATOM 2063 O O . GLU A 1 256 ? 13.008 7.594 23.766 1 42.62 256 GLU A O 1
ATOM 2068 N N . GLU A 1 257 ? 10.984 7.652 24.656 1 43.72 257 GLU A N 1
ATOM 2069 C CA . GLU A 1 257 ? 11.055 9.07 24.984 1 43.72 257 GLU A CA 1
ATOM 2070 C C . GLU A 1 257 ? 12.359 9.414 25.688 1 43.72 257 GLU A C 1
ATOM 2072 O O . GLU A 1 257 ? 12.602 8.953 26.812 1 43.72 257 GLU A O 1
ATOM 2077 N N . VAL A 1 258 ? 13.453 9.344 25.094 1 43.5 258 VAL A N 1
ATOM 2078 C CA . VAL A 1 258 ? 14.602 9.789 25.875 1 43.5 258 VAL A CA 1
ATOM 2079 C C . VAL A 1 258 ? 14.516 11.297 26.109 1 43.5 258 VAL A C 1
ATOM 2081 O O . VAL A 1 258 ? 14.5 12.078 25.141 1 43.5 258 VAL A O 1
ATOM 2084 N N . THR A 1 259 ? 13.742 11.727 27.031 1 40.81 259 THR A N 1
ATOM 2085 C CA . THR A 1 259 ? 13.961 13.07 27.531 1 40.81 259 THR A CA 1
ATOM 2086 C C . THR A 1 259 ? 15.43 13.273 27.906 1 40.81 259 THR A C 1
ATOM 2088 O O . THR A 1 259 ? 15.789 13.18 29.078 1 40.81 259 THR A O 1
ATOM 2091 N N . ASP A 1 260 ? 16.312 12.734 27.203 1 39.5 260 ASP A N 1
ATOM 2092 C CA . ASP A 1 260 ? 17.578 13.109 27.812 1 39.5 260 ASP A CA 1
ATOM 2093 C C . ASP A 1 260 ? 17.781 14.625 27.781 1 39.5 260 ASP A C 1
ATOM 2095 O O . ASP A 1 260 ? 17.391 15.281 26.812 1 39.5 260 ASP A O 1
ATOM 2099 N N . ALA A 1 261 ? 18.094 15.25 28.906 1 42.62 261 ALA A N 1
ATOM 2100 C CA . ALA A 1 261 ? 18.5 16.609 29.219 1 42.62 261 ALA A CA 1
ATOM 2101 C C . ALA A 1 261 ? 19.281 17.234 28.062 1 42.62 261 ALA A C 1
ATOM 2103 O O . ALA A 1 261 ? 19.156 18.422 27.797 1 42.62 261 ALA A O 1
ATOM 2104 N N . ASP A 1 262 ? 20.109 16.469 27.219 1 50.47 262 ASP A N 1
ATOM 2105 C CA . ASP A 1 262 ? 21.062 17.125 26.328 1 50.47 262 ASP A CA 1
ATOM 2106 C C . ASP A 1 262 ? 20.734 16.844 24.859 1 50.47 262 ASP A C 1
ATOM 2108 O O . ASP A 1 262 ? 21.375 17.375 23.953 1 50.47 262 ASP A O 1
ATOM 2112 N N . GLY A 1 263 ? 19.547 16.219 24.516 1 59.5 263 GLY A N 1
ATOM 2113 C CA . GLY A 1 263 ? 19.312 16 23.109 1 59.5 263 GLY A CA 1
ATOM 2114 C C . GLY A 1 263 ? 17.922 16.438 22.672 1 59.5 263 GLY A C 1
ATOM 2115 O O . GLY A 1 263 ? 17.188 17.062 23.438 1 59.5 263 GLY A O 1
ATOM 2116 N N . ILE A 1 264 ? 17.688 16.391 21.406 1 71.06 264 ILE A N 1
ATOM 2117 C CA . ILE A 1 264 ? 16.406 16.75 20.828 1 71.06 264 ILE A CA 1
ATOM 2118 C C . ILE A 1 264 ? 15.32 15.805 21.359 1 71.06 264 ILE A C 1
ATOM 2120 O O . ILE A 1 264 ? 15.555 14.602 21.5 1 71.06 264 ILE A O 1
ATOM 2124 N N . ARG A 1 265 ? 14.352 16.406 21.953 1 74.75 265 ARG A N 1
ATOM 2125 C CA . ARG A 1 265 ? 13.227 15.594 22.391 1 74.75 265 ARG A CA 1
ATOM 2126 C C . ARG A 1 265 ? 12.688 14.727 21.25 1 74.75 265 ARG A C 1
ATOM 2128 O O . ARG A 1 265 ? 12.477 15.219 20.141 1 74.75 265 ARG A O 1
ATOM 2135 N N . TYR A 1 266 ? 12.609 13.453 21.469 1 83.56 266 TYR A N 1
ATOM 2136 C CA . TYR A 1 266 ? 12.188 12.5 20.453 1 83.56 266 TYR A CA 1
ATOM 2137 C C . TYR A 1 266 ? 10.906 11.781 20.875 1 83.56 266 TYR A C 1
ATOM 2139 O O . TYR A 1 266 ? 10.82 11.258 21.984 1 83.56 266 TYR A O 1
ATOM 2147 N N . LEU A 1 267 ? 9.883 11.828 20.047 1 82.75 267 LEU A N 1
ATOM 2148 C CA . LEU A 1 267 ? 8.617 11.141 20.266 1 82.75 267 LEU A CA 1
ATOM 2149 C C . LEU A 1 267 ? 8.344 10.148 19.141 1 82.75 267 LEU A C 1
ATOM 2151 O O . LEU A 1 267 ? 8.633 10.43 17.969 1 82.75 267 LEU A O 1
ATOM 2155 N N . ASN A 1 268 ? 7.809 9.031 19.484 1 85.88 268 ASN A N 1
ATOM 2156 C CA . ASN A 1 268 ? 7.484 8.008 18.5 1 85.88 268 ASN A CA 1
ATOM 2157 C C . ASN A 1 268 ? 5.992 7.676 18.516 1 85.88 268 ASN A C 1
ATOM 2159 O O . ASN A 1 268 ? 5.418 7.426 19.578 1 85.88 268 ASN A O 1
ATOM 2163 N N . ILE A 1 269 ? 5.43 7.758 17.359 1 85.44 269 ILE A N 1
ATOM 2164 C CA . ILE A 1 269 ? 4.059 7.324 17.125 1 85.44 269 ILE A CA 1
ATOM 2165 C C . ILE A 1 269 ? 4.055 6.051 16.281 1 85.44 269 ILE A C 1
ATOM 2167 O O . ILE A 1 269 ? 4.473 6.066 15.117 1 85.44 269 ILE A O 1
ATOM 2171 N N . GLY A 1 270 ? 3.662 4.93 16.891 1 81.5 270 GLY A N 1
ATOM 2172 C CA . GLY A 1 270 ? 3.744 3.717 16.094 1 81.5 270 GLY A CA 1
ATOM 2173 C C . GLY A 1 270 ? 2.963 2.559 16.688 1 81.5 270 GLY A C 1
ATOM 2174 O O . GLY A 1 270 ? 2.088 2.76 17.531 1 81.5 270 GLY A O 1
ATOM 2175 N N . SER A 1 271 ? 3.223 1.349 16.172 1 73.94 271 SER A N 1
ATOM 2176 C CA . SER A 1 271 ? 2.43 0.158 16.453 1 73.94 271 SER A CA 1
ATOM 2177 C C . SER A 1 271 ? 3.02 -0.633 17.625 1 73.94 271 SER A C 1
ATOM 2179 O O . SER A 1 271 ? 2.453 -1.646 18.031 1 73.94 271 SER A O 1
ATOM 2181 N N . LEU A 1 272 ? 4.047 -0.137 18.156 1 71.75 272 LEU A N 1
ATOM 2182 C CA . LEU A 1 272 ? 4.691 -0.93 19.203 1 71.75 272 LEU A CA 1
ATOM 2183 C C . LEU A 1 272 ? 4.523 -0.271 20.562 1 71.75 272 LEU A C 1
ATOM 2185 O O . LEU A 1 272 ? 4.434 0.955 20.656 1 71.75 272 LEU A O 1
ATOM 2189 N N . LYS A 1 273 ? 4.297 -1.153 21.516 1 70.88 273 LYS A N 1
ATOM 2190 C CA . LYS A 1 273 ? 4.266 -0.681 22.906 1 70.88 273 LYS A CA 1
ATOM 2191 C C . LYS A 1 273 ? 5.355 -1.348 23.734 1 70.88 273 LYS A C 1
ATOM 2193 O O . LYS A 1 273 ? 5.762 -2.477 23.453 1 70.88 273 LYS A O 1
ATOM 2198 N N . LYS A 1 274 ? 5.836 -0.623 24.656 1 66.06 274 LYS A N 1
ATOM 2199 C CA . LYS A 1 274 ? 6.855 -1.174 25.547 1 66.06 274 LYS A CA 1
ATOM 2200 C C . LYS A 1 274 ? 6.227 -2.066 26.609 1 66.06 274 LYS A C 1
ATOM 2202 O O . LYS A 1 274 ? 5.297 -1.652 27.312 1 66.06 274 LYS A O 1
ATOM 2207 N N . THR A 1 275 ? 6.414 -3.248 26.453 1 65.62 275 THR A N 1
ATOM 2208 C CA . THR A 1 275 ? 6.023 -4.195 27.484 1 65.62 275 THR A CA 1
ATOM 2209 C C . THR A 1 275 ? 7.25 -4.727 28.234 1 65.62 275 THR A C 1
ATOM 2211 O O . THR A 1 275 ? 7.887 -5.684 27.781 1 65.62 275 THR A O 1
ATOM 2214 N N . GLY A 1 276 ? 7.531 -4.227 29.344 1 60.5 276 GLY A N 1
ATOM 2215 C CA . GLY A 1 276 ? 8.773 -4.574 30.031 1 60.5 276 GLY A CA 1
ATOM 2216 C C . GLY A 1 276 ? 10.008 -4.137 29.266 1 60.5 276 GLY A C 1
ATOM 2217 O O . GLY A 1 276 ? 10.164 -2.957 28.953 1 60.5 276 GLY A O 1
ATOM 2218 N N . GLU A 1 277 ? 10.859 -5.082 28.938 1 62 277 GLU A N 1
ATOM 2219 C CA . GLU A 1 277 ? 12.094 -4.801 28.203 1 62 277 GLU A CA 1
ATOM 2220 C C . GLU A 1 277 ? 11.914 -5.059 26.703 1 62 277 GLU A C 1
ATOM 2222 O O . GLU A 1 277 ? 12.828 -4.816 25.922 1 62 277 GLU A O 1
ATOM 2227 N N . SER A 1 278 ? 10.695 -5.504 26.422 1 64.06 278 SER A N 1
ATOM 2228 C CA . SER A 1 278 ? 10.484 -5.855 25.016 1 64.06 278 SER A CA 1
ATOM 2229 C C . SER A 1 278 ? 9.414 -4.98 24.391 1 64.06 278 SER A C 1
ATOM 2231 O O . SER A 1 278 ? 8.727 -4.227 25.078 1 64.06 278 SER A O 1
ATOM 2233 N N . PHE A 1 279 ? 9.43 -4.883 23.125 1 65.56 279 PHE A N 1
ATOM 2234 C CA . PHE A 1 279 ? 8.414 -4.164 22.359 1 65.56 279 PHE A CA 1
ATOM 2235 C C . PHE A 1 279 ? 7.43 -5.137 21.719 1 65.56 279 PHE A C 1
ATOM 2237 O O . PHE A 1 279 ? 7.828 -6.152 21.156 1 65.56 279 PHE A O 1
ATOM 2244 N N . THR A 1 280 ? 6.176 -4.906 22.094 1 68.56 280 THR A N 1
ATOM 2245 C CA . THR A 1 280 ? 5.109 -5.73 21.531 1 68.56 280 THR A CA 1
ATOM 2246 C C . THR A 1 280 ? 4.168 -4.887 20.688 1 68.56 280 THR A C 1
ATOM 2248 O O . THR A 1 280 ? 3.986 -3.693 20.938 1 68.56 280 THR A O 1
ATOM 2251 N N . PRO A 1 281 ? 3.656 -5.453 19.672 1 71.12 281 PRO A N 1
ATOM 2252 C CA . PRO A 1 281 ? 2.691 -4.711 18.859 1 71.12 281 PRO A CA 1
ATOM 2253 C C . PRO A 1 281 ? 1.459 -4.277 19.656 1 71.12 281 PRO A C 1
ATOM 2255 O O . PRO A 1 281 ? 0.982 -5.02 20.516 1 71.12 281 PRO A O 1
ATOM 2258 N N . LYS A 1 282 ? 0.992 -3.064 19.438 1 75 282 LYS A N 1
ATOM 2259 C CA . LYS A 1 282 ? -0.216 -2.537 20.062 1 75 282 LYS A CA 1
ATOM 2260 C C . LYS A 1 282 ? -1.463 -3.244 19.531 1 75 282 LYS A C 1
ATOM 2262 O O . LYS A 1 282 ? -1.54 -3.582 18.359 1 75 282 LYS A O 1
ATOM 2267 N N . SER A 1 283 ? -2.391 -3.488 20.406 1 73.31 283 SER A N 1
ATOM 2268 C CA . SER A 1 283 ? -3.705 -3.984 20 1 73.31 283 SER A CA 1
ATOM 2269 C C . SER A 1 283 ? -4.617 -2.846 19.562 1 73.31 283 SER A C 1
ATOM 2271 O O . SER A 1 283 ? -4.262 -1.673 19.688 1 73.31 283 SER A O 1
ATOM 2273 N N . LEU A 1 284 ? -5.742 -3.184 19.062 1 74.06 284 LEU A N 1
ATOM 2274 C CA . LEU A 1 284 ? -6.727 -2.176 18.672 1 74.06 284 LEU A CA 1
ATOM 2275 C C . LEU A 1 284 ? -7.203 -1.39 19.891 1 74.06 284 LEU A C 1
ATOM 2277 O O . LEU A 1 284 ? -7.492 -0.195 19.797 1 74.06 284 LEU A O 1
ATOM 2281 N N . GLU A 1 285 ? -7.273 -2.129 20.969 1 78.06 285 GLU A N 1
ATOM 2282 C CA . GLU A 1 285 ? -7.676 -1.48 22.203 1 78.06 285 GLU A CA 1
ATOM 2283 C C . GLU A 1 285 ? -6.633 -0.459 22.656 1 78.06 285 GLU A C 1
ATOM 2285 O O . GLU A 1 285 ? -6.98 0.592 23.203 1 78.06 285 GLU A O 1
ATOM 2290 N N . ASP A 1 286 ? -5.438 -0.796 22.438 1 82.12 286 ASP A N 1
ATOM 2291 C CA . ASP A 1 286 ? -4.363 0.134 22.75 1 82.12 286 ASP A CA 1
ATOM 2292 C C . ASP A 1 286 ? -4.48 1.419 21.938 1 82.12 286 ASP A C 1
ATOM 2294 O O . ASP A 1 286 ? -4.309 2.518 22.469 1 82.12 286 ASP A O 1
ATOM 2298 N N . LEU A 1 287 ? -4.754 1.277 20.734 1 83.88 287 LEU A N 1
ATOM 2299 C CA . LEU A 1 287 ? -4.867 2.426 19.828 1 83.88 287 LEU A CA 1
ATOM 2300 C C . LEU A 1 287 ? -6.059 3.299 20.219 1 83.88 287 LEU A C 1
ATOM 2302 O O . LEU A 1 287 ? -5.965 4.527 20.188 1 83.88 287 LEU A O 1
ATOM 2306 N N . GLN A 1 288 ? -7.086 2.621 20.562 1 87 288 GLN A N 1
ATOM 2307 C CA . GLN A 1 288 ? -8.289 3.33 20.984 1 87 288 GLN A CA 1
ATOM 2308 C C . GLN A 1 288 ? -8.039 4.148 22.234 1 87 288 GLN A C 1
ATOM 2310 O O . GLN A 1 288 ? -8.469 5.301 22.344 1 87 288 GLN A O 1
ATOM 2315 N N . ASN A 1 289 ? -7.391 3.561 23.172 1 87.94 289 ASN A N 1
ATOM 2316 C CA . ASN A 1 289 ? -7.082 4.254 24.422 1 87.94 289 ASN A CA 1
ATOM 2317 C C . ASN A 1 289 ? -6.137 5.43 24.188 1 87.94 289 ASN A C 1
ATOM 2319 O O . ASN A 1 289 ? -6.289 6.484 24.812 1 87.94 289 ASN A O 1
ATOM 2323 N N . GLU A 1 290 ? -5.234 5.223 23.344 1 87.75 290 GLU A N 1
ATOM 2324 C CA . GLU A 1 290 ? -4.312 6.301 23 1 87.75 290 GLU A CA 1
ATOM 2325 C C . GLU A 1 290 ? -5.055 7.477 22.375 1 87.75 290 GLU A C 1
ATOM 2327 O O . GLU A 1 290 ? -4.75 8.633 22.656 1 87.75 290 GLU A O 1
ATOM 2332 N N . PHE A 1 291 ? -5.961 7.125 21.531 1 92.25 291 PHE A N 1
ATOM 2333 C CA . PHE A 1 291 ? -6.758 8.156 20.875 1 92.25 291 PHE A CA 1
ATOM 2334 C C . PHE A 1 291 ? -7.57 8.938 21.891 1 92.25 291 PHE A C 1
ATOM 2336 O O . PHE A 1 291 ? -7.59 10.172 21.859 1 92.25 291 PHE A O 1
ATOM 2343 N N . LYS A 1 292 ? -8.141 8.234 22.781 1 89.5 292 LYS A N 1
ATOM 2344 C CA . LYS A 1 292 ? -8.961 8.859 23.828 1 89.5 292 LYS A CA 1
ATOM 2345 C C . LYS A 1 292 ? -8.117 9.789 24.703 1 89.5 292 LYS A C 1
ATOM 2347 O O . LYS A 1 292 ? -8.547 10.898 25.016 1 89.5 292 LYS A O 1
ATOM 2352 N N . GLU A 1 293 ? -7.031 9.32 25.031 1 86.56 293 GLU A N 1
ATOM 2353 C CA . GLU A 1 293 ? -6.145 10.117 25.859 1 86.56 293 GLU A CA 1
ATOM 2354 C C . GLU A 1 293 ? -5.691 11.383 25.141 1 86.56 293 GLU A C 1
ATOM 2356 O O . GLU A 1 293 ? -5.617 12.453 25.734 1 86.56 293 GLU A O 1
ATOM 2361 N N . SER A 1 294 ? -5.391 11.219 23.891 1 88.56 294 SER A N 1
ATOM 2362 C CA . SER A 1 294 ? -4.945 12.359 23.109 1 88.56 294 SER A CA 1
ATOM 2363 C C . SER A 1 294 ? -6.059 13.391 22.938 1 88.56 294 SER A C 1
ATOM 2365 O O . SER A 1 294 ? -5.82 14.594 23.031 1 88.56 294 SER A O 1
ATOM 2367 N N . ILE A 1 295 ? -7.238 12.898 22.688 1 89.25 295 ILE A N 1
ATOM 2368 C CA . ILE A 1 295 ? -8.383 13.789 22.516 1 89.25 295 ILE A CA 1
ATOM 2369 C C . ILE A 1 295 ? -8.641 14.562 23.812 1 89.25 295 ILE A C 1
ATOM 2371 O O . ILE A 1 295 ? -8.938 15.758 23.781 1 89.25 295 ILE A O 1
ATOM 2375 N N . LYS A 1 296 ? -8.531 13.867 24.906 1 82.38 296 LYS A N 1
ATOM 2376 C CA . LYS A 1 296 ? -8.719 14.523 26.203 1 82.38 296 LYS A CA 1
ATOM 2377 C C . LYS A 1 296 ? -7.68 15.617 26.422 1 82.38 296 LYS A C 1
ATOM 2379 O O . LYS A 1 296 ? -8 16.688 26.922 1 82.38 296 LYS A O 1
ATOM 2384 N N . SER A 1 297 ? -6.527 15.266 26.031 1 78.56 297 SER A N 1
ATOM 2385 C CA . SER A 1 297 ? -5.441 16.234 26.172 1 78.56 297 SER A CA 1
ATOM 2386 C C . SER A 1 297 ? -5.664 17.453 25.281 1 78.56 297 SER A C 1
ATOM 2388 O O . SER A 1 297 ? -5.352 18.578 25.672 1 78.56 297 SER A O 1
ATOM 2390 N N . LEU A 1 298 ? -6.238 17.266 24.125 1 80.44 298 LEU A N 1
ATOM 2391 C CA . LEU A 1 298 ? -6.43 18.328 23.156 1 80.44 298 LEU A CA 1
ATOM 2392 C C . LEU A 1 298 ? -7.648 19.172 23.5 1 80.44 298 LEU A C 1
ATOM 2394 O O . LEU A 1 298 ? -7.676 20.375 23.219 1 80.44 298 LEU A O 1
ATOM 2398 N N . SER A 1 299 ? -8.688 18.578 24.031 1 75.25 299 SER A N 1
ATOM 2399 C CA . SER A 1 299 ? -9.945 19.25 24.312 1 75.25 299 SER A CA 1
ATOM 2400 C C . SER A 1 299 ? -9.742 20.422 25.266 1 75.25 299 SER A C 1
ATOM 2402 O O . SER A 1 299 ? -10.484 21.406 25.219 1 75.25 299 SER A O 1
ATOM 2404 N N . ASN A 1 300 ? -8.836 20.359 26.031 1 58.97 300 ASN A N 1
ATOM 2405 C CA . ASN A 1 300 ? -8.625 21.375 27.062 1 58.97 300 ASN A CA 1
ATOM 2406 C C . ASN A 1 300 ? -7.461 22.297 26.703 1 58.97 300 ASN A C 1
ATOM 2408 O O . ASN A 1 300 ? -6.816 22.859 27.594 1 58.97 300 ASN A O 1
ATOM 2412 N N . SER A 1 301 ? -7.262 22.312 25.328 1 58.16 301 SER A N 1
ATOM 2413 C CA . SER A 1 301 ? -6.059 23.062 24.984 1 58.16 301 SER A CA 1
ATOM 2414 C C . SER A 1 301 ? -6.297 23.969 23.781 1 58.16 301 SER A C 1
ATOM 2416 O O . SER A 1 301 ? -7.383 23.953 23.203 1 58.16 301 SER A O 1
ATOM 2418 N N . ALA A 1 302 ? -5.359 24.859 23.547 1 56.16 302 ALA A N 1
ATOM 2419 C CA . ALA A 1 302 ? -5.359 25.734 22.391 1 56.16 302 ALA A CA 1
ATOM 2420 C C . ALA A 1 302 ? -5.215 24.953 21.094 1 56.16 302 ALA A C 1
ATOM 2422 O O . ALA A 1 302 ? -5.48 25.469 20 1 56.16 302 ALA A O 1
ATOM 2423 N N . LYS A 1 303 ? -4.945 23.688 21.297 1 73.75 303 LYS A N 1
ATOM 2424 C CA . LYS A 1 303 ? -4.695 22.844 20.141 1 73.75 303 LYS A CA 1
ATOM 2425 C C . LYS A 1 303 ? -6 22.312 19.547 1 73.75 303 LYS A C 1
ATOM 2427 O O . LYS A 1 303 ? -6 21.703 18.484 1 73.75 303 LYS A O 1
ATOM 2432 N N . THR A 1 304 ? -7.102 22.641 20.156 1 77.81 304 THR A N 1
ATOM 2433 C CA . THR A 1 304 ? -8.406 22.172 19.703 1 77.81 304 THR A CA 1
ATOM 2434 C C . THR A 1 304 ? -8.703 22.672 18.297 1 77.81 304 THR A C 1
ATOM 2436 O O . THR A 1 304 ? -9.18 21.922 17.453 1 77.81 304 THR A O 1
ATOM 2439 N N . LYS A 1 305 ? -8.438 23.875 18.047 1 76.06 305 LYS A N 1
ATOM 2440 C CA . LYS A 1 305 ? -8.703 24.453 16.734 1 76.06 305 LYS A CA 1
ATOM 2441 C C . LYS A 1 305 ? -7.859 23.797 15.656 1 76.06 305 LYS A C 1
ATOM 2443 O O . LYS A 1 305 ? -8.344 23.547 14.547 1 76.06 305 LYS A O 1
ATOM 2448 N N . ARG A 1 306 ? -6.605 23.562 16.031 1 80 306 ARG A N 1
ATOM 2449 C CA . ARG A 1 306 ? -5.715 22.891 15.094 1 80 306 ARG A CA 1
ATOM 2450 C C . ARG A 1 306 ? -6.23 21.5 14.75 1 80 306 ARG A C 1
ATOM 2452 O O . ARG A 1 306 ? -6.18 21.078 13.586 1 80 306 ARG A O 1
ATOM 2459 N N . TRP A 1 307 ? -6.66 20.875 15.742 1 89.5 307 TRP A N 1
ATOM 2460 C CA . TRP A 1 307 ? -7.18 19.531 15.531 1 89.5 307 TRP A CA 1
ATOM 2461 C C . TRP A 1 307 ? -8.422 19.562 14.641 1 89.5 307 TRP A C 1
ATOM 2463 O O . TRP A 1 307 ? -8.547 18.75 13.719 1 89.5 307 TRP A O 1
ATOM 2473 N N . LYS A 1 308 ? -9.289 20.484 14.875 1 86.88 308 LYS A N 1
ATOM 2474 C CA . LYS A 1 308 ? -10.516 20.609 14.086 1 86.88 308 LYS A CA 1
ATOM 2475 C C . LYS A 1 308 ? -10.203 20.891 12.625 1 86.88 308 LYS A C 1
ATOM 2477 O O . LYS A 1 308 ? -10.859 20.375 11.727 1 86.88 308 LYS A O 1
ATOM 2482 N N . ARG A 1 309 ? -9.25 21.688 12.438 1 85.56 309 ARG A N 1
ATOM 2483 C CA . ARG A 1 309 ? -8.852 22.016 11.078 1 85.56 309 ARG A CA 1
ATOM 2484 C C . ARG A 1 309 ? -8.312 20.797 10.352 1 85.56 309 ARG A C 1
ATOM 2486 O O . ARG A 1 309 ? -8.617 20.578 9.172 1 85.56 309 ARG A O 1
ATOM 2493 N N . ALA A 1 310 ? -7.469 20.062 11.047 1 90.62 310 ALA A N 1
ATOM 2494 C CA . ALA A 1 310 ? -6.914 18.844 10.461 1 90.62 310 ALA A CA 1
ATOM 2495 C C . ALA A 1 310 ? -8.016 17.844 10.102 1 90.62 310 ALA A C 1
ATOM 2497 O O . ALA A 1 310 ? -8 17.25 9.023 1 90.62 310 ALA A O 1
ATOM 2498 N N . ILE A 1 311 ? -8.984 17.734 10.984 1 92.19 311 ILE A N 1
ATOM 2499 C CA . ILE A 1 311 ? -10.094 16.812 10.766 1 92.19 311 ILE A CA 1
ATOM 2500 C C . ILE A 1 311 ? -10.945 17.281 9.594 1 92.19 311 ILE A C 1
ATOM 2502 O O . ILE A 1 311 ? -11.406 16.469 8.789 1 92.19 311 ILE A O 1
ATOM 2506 N N . LYS A 1 312 ? -11.086 18.531 9.469 1 88.88 312 LYS A N 1
ATOM 2507 C CA . LYS A 1 312 ? -11.859 19.094 8.359 1 88.88 312 LYS A CA 1
ATOM 2508 C C . LYS A 1 312 ? -11.219 18.75 7.016 1 88.88 312 LYS A C 1
ATOM 2510 O O . LYS A 1 312 ? -11.922 18.438 6.051 1 88.88 312 LYS A O 1
ATOM 2515 N N . THR A 1 313 ? -9.961 18.859 6.973 1 88.12 313 THR A N 1
ATOM 2516 C CA . THR A 1 313 ? -9.234 18.5 5.754 1 88.12 313 THR A CA 1
ATOM 2517 C C . THR A 1 313 ? -9.445 17.016 5.414 1 88.12 313 THR A C 1
ATOM 2519 O O . THR A 1 313 ? -9.578 16.672 4.242 1 88.12 313 THR A O 1
ATOM 2522 N N . LEU A 1 314 ? -9.516 16.172 6.43 1 90.69 314 LEU A N 1
ATOM 2523 C CA . LEU A 1 314 ? -9.703 14.742 6.23 1 90.69 314 LEU A CA 1
ATOM 2524 C C . LEU A 1 314 ? -11.133 14.438 5.785 1 90.69 314 LEU A C 1
ATOM 2526 O O . LEU A 1 314 ? -11.406 13.359 5.262 1 90.69 314 LEU A O 1
ATOM 2530 N N . GLU A 1 315 ? -12.008 15.383 5.953 1 88.31 315 GLU A N 1
ATOM 2531 C CA . GLU A 1 315 ? -13.414 15.156 5.633 1 88.31 315 GLU A CA 1
ATOM 2532 C C . GLU A 1 315 ? -13.641 15.109 4.125 1 88.31 315 GLU A C 1
ATOM 2534 O O . GLU A 1 315 ? -14.758 14.859 3.666 1 88.31 315 GLU A O 1
ATOM 2539 N N . SER A 1 316 ? -12.609 15.344 3.359 1 82.94 316 SER A N 1
ATOM 2540 C CA . SER A 1 316 ? -12.727 15.047 1.937 1 82.94 316 SER A CA 1
ATOM 2541 C C . SER A 1 316 ? -13.031 13.57 1.704 1 82.94 316 SER A C 1
ATOM 2543 O O . SER A 1 316 ? -13.547 13.195 0.649 1 82.94 316 SER A O 1
ATOM 2545 N N . ASP A 1 317 ? -12.672 12.766 2.703 1 84.94 317 ASP A N 1
ATOM 2546 C CA . ASP A 1 317 ? -13.07 11.359 2.715 1 84.94 317 ASP A CA 1
ATOM 2547 C C . ASP A 1 317 ? -14.516 11.203 3.184 1 84.94 317 ASP A C 1
ATOM 2549 O O . ASP A 1 317 ? -14.898 11.75 4.215 1 84.94 317 ASP A O 1
ATOM 2553 N N . PRO A 1 318 ? -15.266 10.422 2.467 1 81.56 318 PRO A N 1
ATOM 2554 C CA . PRO A 1 318 ? -16.688 10.32 2.785 1 81.56 318 PRO A CA 1
ATOM 2555 C C . PRO A 1 318 ? -16.953 9.719 4.164 1 81.56 318 PRO A C 1
ATOM 2557 O O . PRO A 1 318 ? -17.938 10.07 4.82 1 81.56 318 PRO A O 1
ATOM 2560 N N . ILE A 1 319 ? -16.125 8.891 4.602 1 83.69 319 ILE A N 1
ATOM 2561 C CA . ILE A 1 319 ? -16.312 8.258 5.902 1 83.69 319 ILE A CA 1
ATOM 2562 C C . ILE A 1 319 ? -16.094 9.281 7.012 1 83.69 319 ILE A C 1
ATOM 2564 O O . ILE A 1 319 ? -16.891 9.383 7.945 1 83.69 319 ILE A O 1
ATOM 2568 N N . PHE A 1 320 ? -15.094 9.984 6.922 1 86.06 320 PHE A N 1
ATOM 2569 C CA . PHE A 1 320 ? -14.812 11.023 7.906 1 86.06 320 PHE A CA 1
ATOM 2570 C C . PHE A 1 320 ? -15.883 12.109 7.875 1 86.06 320 PHE A C 1
ATOM 2572 O O . PHE A 1 320 ? -16.266 12.641 8.914 1 86.06 320 PHE A O 1
ATOM 2579 N N . GLU A 1 321 ? -16.312 12.375 6.688 1 84.31 321 GLU A N 1
ATOM 2580 C CA . GLU A 1 321 ? -17.344 13.398 6.535 1 84.31 321 GLU A CA 1
ATOM 2581 C C . GLU A 1 321 ? -18.641 12.984 7.234 1 84.31 321 GLU A C 1
ATOM 2583 O O . GLU A 1 321 ? -19.328 13.82 7.832 1 84.31 321 GLU A O 1
ATOM 2588 N N . GLY A 1 322 ? -19.016 11.758 7.223 1 83.81 322 GLY A N 1
ATOM 2589 C CA . GLY A 1 322 ? -20.297 11.273 7.703 1 83.81 322 GLY A CA 1
ATOM 2590 C C . GLY A 1 322 ? -20.312 11 9.195 1 83.81 322 GLY A C 1
ATOM 2591 O O . GLY A 1 322 ? -21.391 10.891 9.797 1 83.81 322 GLY A O 1
ATOM 2592 N N . LEU A 1 323 ? -19.25 11.008 9.906 1 86.06 323 LEU A N 1
ATOM 2593 C CA . LEU A 1 323 ? -19.203 10.523 11.281 1 86.06 323 LEU A CA 1
ATOM 2594 C C . LEU A 1 323 ? -19.156 11.688 12.266 1 86.06 323 LEU A C 1
ATOM 2596 O O . LEU A 1 323 ? -19.359 11.5 13.469 1 86.06 323 LEU A O 1
ATOM 2600 N N . GLY A 1 324 ? -18.906 12.93 11.797 1 85.44 324 GLY A N 1
ATOM 2601 C CA . GLY A 1 324 ? -18.828 14.078 12.688 1 85.44 324 GLY A CA 1
ATOM 2602 C C . GLY A 1 324 ? -17.703 13.977 13.688 1 85.44 324 GLY A C 1
ATOM 2603 O O . GLY A 1 324 ? -17.906 14.18 14.891 1 85.44 324 GLY A O 1
ATOM 2604 N N . ILE A 1 325 ? -16.562 13.594 13.258 1 90.19 325 ILE A N 1
ATOM 2605 C CA . ILE A 1 325 ? -15.391 13.352 14.094 1 90.19 325 ILE A CA 1
ATOM 2606 C C . ILE A 1 325 ? -14.984 14.641 14.805 1 90.19 325 ILE A C 1
ATOM 2608 O O . ILE A 1 325 ? -14.492 14.602 15.938 1 90.19 325 ILE A O 1
ATOM 2612 N N . GLU A 1 326 ? -15.258 15.773 14.195 1 86.62 326 GLU A N 1
ATOM 2613 C CA . GLU A 1 326 ? -14.852 17.062 14.75 1 86.62 326 GLU A CA 1
ATOM 2614 C C . GLU A 1 326 ? -15.5 17.312 16.109 1 86.62 326 GLU A C 1
ATOM 2616 O O . GLU A 1 326 ? -14.969 18.062 16.922 1 86.62 326 GLU A O 1
ATOM 2621 N N . TYR A 1 327 ? -16.578 16.641 16.406 1 86.56 327 TYR A N 1
ATOM 2622 C CA . TYR A 1 327 ? -17.312 16.875 17.641 1 86.56 327 TYR A CA 1
ATOM 2623 C C . TYR A 1 327 ? -16.766 16.031 18.781 1 86.56 327 TYR A C 1
ATOM 2625 O O . TYR A 1 327 ? -17.062 16.281 19.953 1 86.56 327 TYR A O 1
ATOM 2633 N N . LEU A 1 328 ? -15.922 15.109 18.484 1 89.62 328 LEU A N 1
ATOM 2634 C CA . LEU A 1 328 ? -15.422 14.188 19.484 1 89.62 328 LEU A CA 1
ATOM 2635 C C . LEU A 1 328 ? -14.523 14.898 20.484 1 89.62 328 LEU A C 1
ATOM 2637 O O . LEU A 1 328 ? -14.25 14.375 21.578 1 89.62 328 LEU A O 1
ATOM 2641 N N . ILE A 1 329 ? -14.047 16.031 20.078 1 86.31 329 ILE A N 1
ATOM 2642 C CA . ILE A 1 329 ? -13.125 16.766 20.953 1 86.31 329 ILE A CA 1
ATOM 2643 C C . ILE A 1 329 ? -13.898 17.391 22.094 1 86.31 329 ILE A C 1
ATOM 2645 O O . ILE A 1 329 ? -13.312 17.797 23.109 1 86.31 329 ILE A O 1
ATOM 2649 N N . GLN A 1 330 ? -15.211 17.547 21.969 1 84 330 GLN A N 1
ATOM 2650 C CA . GLN A 1 330 ? -16.047 18.094 23.031 1 84 330 GLN A CA 1
ATOM 2651 C C . GLN A 1 330 ? -16.281 17.047 24.141 1 84 330 GLN A C 1
ATOM 2653 O O . GLN A 1 330 ? -16.609 15.898 23.844 1 84 330 GLN A O 1
ATOM 2658 N N . PRO A 1 331 ? -16.094 17.453 25.344 1 82.12 331 PRO A N 1
ATOM 2659 C CA . PRO A 1 331 ? -16.203 16.516 26.469 1 82.12 331 PRO A CA 1
ATOM 2660 C C . PRO A 1 331 ? -17.547 15.797 26.5 1 82.12 331 PRO A C 1
ATOM 2662 O O . PRO A 1 331 ? -17.625 14.648 26.953 1 82.12 331 PRO A O 1
ATOM 2665 N N . GLU A 1 332 ? -18.562 16.406 25.984 1 85.44 332 GLU A N 1
ATOM 2666 C CA . GLU A 1 332 ? -19.906 15.82 26.031 1 85.44 332 GLU A CA 1
ATOM 2667 C C . GLU A 1 332 ? -20 14.578 25.141 1 85.44 332 GLU A C 1
ATOM 2669 O O . GLU A 1 332 ? -20.859 13.719 25.359 1 85.44 332 GLU A O 1
ATOM 2674 N N . PHE A 1 333 ? -19.062 14.461 24.25 1 88.62 333 PHE A N 1
ATOM 2675 C CA . PHE A 1 333 ? -19.141 13.359 23.297 1 88.62 333 PHE A CA 1
ATOM 2676 C C . PHE A 1 333 ? -18.109 12.297 23.594 1 88.62 333 PHE A C 1
ATOM 2678 O O . PHE A 1 333 ? -17.859 11.406 22.781 1 88.62 333 PHE A O 1
ATOM 2685 N N . GLU A 1 334 ? -17.531 12.352 24.703 1 86.25 334 GLU A N 1
ATOM 2686 C CA . GLU A 1 334 ? -16.516 11.391 25.109 1 86.25 334 GLU A CA 1
ATOM 2687 C C . GLU A 1 334 ? -17.031 9.961 25.031 1 86.25 334 GLU A C 1
ATOM 2689 O O . GLU A 1 334 ? -16.312 9.062 24.578 1 86.25 334 GLU A O 1
ATOM 2694 N N . PRO A 1 335 ? -18.281 9.703 25.344 1 89.5 335 PRO A N 1
ATOM 2695 C CA . PRO A 1 335 ? -18.781 8.328 25.281 1 89.5 335 PRO A CA 1
ATOM 2696 C C . PRO A 1 335 ? -18.906 7.809 23.859 1 89.5 335 PRO A C 1
ATOM 2698 O O . PRO A 1 335 ? -19.031 6.602 23.641 1 89.5 335 PRO A O 1
ATOM 2701 N N . ARG A 1 336 ? -18.875 8.641 22.906 1 91.06 336 ARG A N 1
ATOM 2702 C CA . ARG A 1 336 ? -19.062 8.25 21.516 1 91.06 336 ARG A CA 1
ATOM 2703 C C . ARG A 1 336 ? -17.719 7.895 20.875 1 91.06 336 ARG A C 1
ATOM 2705 O O . ARG A 1 336 ? -17.688 7.34 19.766 1 91.06 336 ARG A O 1
ATOM 2712 N N . ILE A 1 337 ? -16.672 8.125 21.547 1 89.94 337 ILE A N 1
ATOM 2713 C CA . ILE A 1 337 ? -15.344 7.918 20.969 1 89.94 337 ILE A CA 1
ATOM 2714 C C . ILE A 1 337 ? -15.133 6.434 20.688 1 89.94 337 ILE A C 1
ATOM 2716 O O . ILE A 1 337 ? -14.75 6.055 19.578 1 89.94 337 ILE A O 1
ATOM 2720 N N . ASP A 1 338 ? -15.492 5.652 21.562 1 89.44 338 ASP A N 1
ATOM 2721 C CA . ASP A 1 338 ? -15.227 4.223 21.422 1 89.44 338 ASP A CA 1
ATOM 2722 C C . ASP A 1 338 ? -16.062 3.621 20.297 1 89.44 338 ASP A C 1
ATOM 2724 O O . ASP A 1 338 ? -15.531 2.953 19.406 1 89.44 338 ASP A O 1
ATOM 2728 N N . PRO A 1 339 ? -17.328 3.879 20.297 1 88.75 339 PRO A N 1
ATOM 2729 C CA . PRO A 1 339 ? -18.141 3.316 19.219 1 88.75 339 PRO A CA 1
ATOM 2730 C C . PRO A 1 339 ? -17.703 3.803 17.828 1 88.75 339 PRO A C 1
ATOM 2732 O O . PRO A 1 339 ? -17.688 3.023 16.875 1 88.75 339 PRO A O 1
ATOM 2735 N N . ILE A 1 340 ? -17.359 5.023 17.734 1 88.94 340 ILE A N 1
ATOM 2736 C CA . ILE A 1 340 ? -16.969 5.59 16.453 1 88.94 340 ILE A CA 1
ATOM 2737 C C . ILE A 1 340 ? -15.633 5 16.016 1 88.94 340 ILE A C 1
ATOM 2739 O O . ILE A 1 340 ? -15.484 4.543 14.883 1 88.94 340 ILE A O 1
ATOM 2743 N N . PHE A 1 341 ? -14.688 4.957 16.906 1 89.06 341 PHE A N 1
ATOM 2744 C CA . PHE A 1 341 ? -13.359 4.449 16.594 1 89.06 341 PHE A CA 1
ATOM 2745 C C . PHE A 1 341 ? -13.422 2.975 16.203 1 89.06 341 PHE A C 1
ATOM 2747 O O . PHE A 1 341 ? -12.742 2.547 15.266 1 89.06 341 PHE A O 1
ATOM 2754 N N . ASN A 1 342 ? -14.258 2.285 16.844 1 84 342 ASN A N 1
ATOM 2755 C CA . ASN A 1 342 ? -14.375 0.853 16.578 1 84 342 ASN A CA 1
ATOM 2756 C C . ASN A 1 342 ? -14.977 0.576 15.211 1 84 342 ASN A C 1
ATOM 2758 O O . ASN A 1 342 ? -14.68 -0.453 14.594 1 84 342 ASN A O 1
ATOM 2762 N N . ASN A 1 343 ? -15.703 1.478 14.789 1 83.31 343 ASN A N 1
ATOM 2763 C CA . ASN A 1 343 ? -16.391 1.265 13.516 1 83.31 343 ASN A CA 1
ATOM 2764 C C . ASN A 1 343 ? -15.547 1.709 12.336 1 83.31 343 ASN A C 1
ATOM 2766 O O . ASN A 1 343 ? -15.898 1.459 11.18 1 83.31 343 ASN A O 1
ATOM 2770 N N . LEU A 1 344 ? -14.445 2.289 12.617 1 87.12 344 LEU A N 1
ATOM 2771 C CA . LEU A 1 344 ? -13.562 2.732 11.547 1 87.12 344 LEU A CA 1
ATOM 2772 C C . LEU A 1 344 ? -12.734 1.571 11.008 1 87.12 344 LEU A C 1
ATOM 2774 O O . LEU A 1 344 ? -12.469 0.606 11.727 1 87.12 344 LEU A O 1
ATOM 2778 N N . SER A 1 345 ? -12.445 1.623 9.766 1 84.31 345 SER A N 1
ATOM 2779 C CA . SER A 1 345 ? -11.5 0.668 9.195 1 84.31 345 SER A CA 1
ATOM 2780 C C . SER A 1 345 ? -10.102 0.87 9.766 1 84.31 345 SER A C 1
ATOM 2782 O O . SER A 1 345 ? -9.828 1.884 10.414 1 84.31 345 SER A O 1
ATOM 2784 N N . SER A 1 346 ? -9.18 -0.068 9.516 1 81.19 346 SER A N 1
ATOM 2785 C CA . SER A 1 346 ? -7.805 0.039 9.984 1 81.19 346 SER A CA 1
ATOM 2786 C C . SER A 1 346 ? -7.133 1.293 9.438 1 81.19 346 SER A C 1
ATOM 2788 O O . SER A 1 346 ? -6.441 2.004 10.172 1 81.19 346 SER A O 1
ATOM 2790 N N . GLY A 1 347 ? -7.352 1.562 8.18 1 86.19 347 GLY A N 1
ATOM 2791 C CA . GLY A 1 347 ? -6.777 2.752 7.574 1 86.19 347 GLY A CA 1
ATOM 2792 C C . GLY A 1 347 ? -7.27 4.043 8.203 1 86.19 347 GLY A C 1
ATOM 2793 O O . GLY A 1 347 ? -6.477 4.941 8.484 1 86.19 347 GLY A O 1
ATOM 2794 N N . HIS A 1 348 ? -8.508 4.09 8.469 1 90 348 HIS A N 1
ATOM 2795 C CA . HIS A 1 348 ? -9.086 5.289 9.062 1 90 348 HIS A CA 1
ATOM 2796 C C . HIS A 1 348 ? -8.633 5.461 10.508 1 90 348 HIS A C 1
ATOM 2798 O O . HIS A 1 348 ? -8.406 6.586 10.961 1 90 348 HIS A O 1
ATOM 2804 N N . LYS A 1 349 ? -8.539 4.367 11.188 1 89.5 349 LYS A N 1
ATOM 2805 C CA . LYS A 1 349 ? -8.047 4.426 12.562 1 89.5 349 LYS A CA 1
ATOM 2806 C C . LYS A 1 349 ? -6.637 5 12.617 1 89.5 349 LYS A C 1
ATOM 2808 O O . LYS A 1 349 ? -6.348 5.875 13.438 1 89.5 349 LYS A O 1
ATOM 2813 N N . ILE A 1 350 ? -5.836 4.547 11.766 1 87.5 350 ILE A N 1
ATOM 2814 C CA . ILE A 1 350 ? -4.426 4.93 11.766 1 87.5 350 ILE A CA 1
ATOM 2815 C C . ILE A 1 350 ? -4.289 6.402 11.398 1 87.5 350 ILE A C 1
ATOM 2817 O O . ILE A 1 350 ? -3.523 7.137 12.023 1 87.5 350 ILE A O 1
ATOM 2821 N N . VAL A 1 351 ? -5.035 6.809 10.414 1 93.12 351 VAL A N 1
ATOM 2822 C CA . VAL A 1 351 ? -4.977 8.195 9.977 1 93.12 351 VAL A CA 1
ATOM 2823 C C . VAL A 1 351 ? -5.461 9.117 11.094 1 93.12 351 VAL A C 1
ATOM 2825 O O . VAL A 1 351 ? -4.824 10.125 11.398 1 93.12 351 VAL A O 1
ATOM 2828 N N . LEU A 1 352 ? -6.574 8.742 11.688 1 93.25 352 LEU A N 1
ATOM 2829 C CA . LEU A 1 352 ? -7.156 9.555 12.75 1 93.25 352 LEU A CA 1
ATOM 2830 C C . LEU A 1 352 ? -6.215 9.633 13.945 1 93.25 352 LEU A C 1
ATOM 2832 O O . LEU A 1 352 ? -5.977 10.719 14.484 1 93.25 352 LEU A O 1
ATOM 2836 N N . LEU A 1 353 ? -5.734 8.547 14.305 1 92.31 353 LEU A N 1
ATOM 2837 C CA . LEU A 1 353 ? -4.809 8.5 15.438 1 92.31 353 LEU A CA 1
ATOM 2838 C C . LEU A 1 353 ? -3.543 9.289 15.133 1 92.31 353 LEU A C 1
ATOM 2840 O O . LEU A 1 353 ? -3.074 10.07 15.969 1 92.31 353 LEU A O 1
ATOM 2844 N N . THR A 1 354 ? -2.963 9.078 13.977 1 93.56 354 THR A N 1
ATOM 2845 C CA . THR A 1 354 ? -1.712 9.727 13.594 1 93.56 354 THR A CA 1
ATOM 2846 C C . THR A 1 354 ? -1.866 11.242 13.602 1 93.56 354 THR A C 1
ATOM 2848 O O . THR A 1 354 ? -1.05 11.953 14.188 1 93.56 354 THR A O 1
ATOM 2851 N N . ILE A 1 355 ? -2.918 11.695 12.961 1 94.44 355 ILE A N 1
AT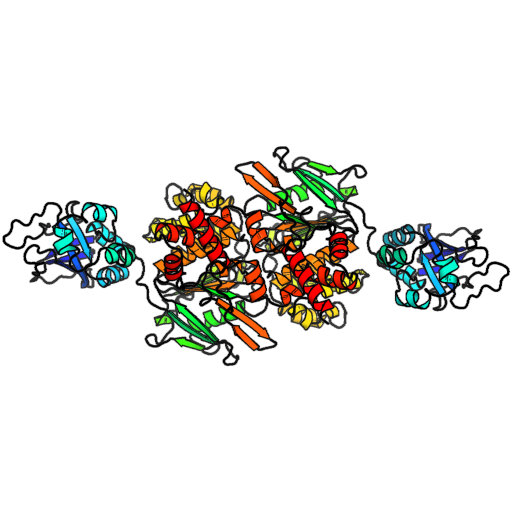OM 2852 C CA . ILE A 1 355 ? -3.125 13.141 12.875 1 94.44 355 ILE A CA 1
ATOM 2853 C C . ILE A 1 355 ? -3.359 13.703 14.273 1 94.44 355 ILE A C 1
ATOM 2855 O O . ILE A 1 355 ? -2.834 14.766 14.617 1 94.44 355 ILE A O 1
ATOM 2859 N N . THR A 1 356 ? -4.125 13.008 15.07 1 93.12 356 THR A N 1
ATOM 2860 C CA . THR A 1 356 ? -4.414 13.461 16.422 1 93.12 356 THR A CA 1
ATOM 2861 C C . THR A 1 356 ? -3.137 13.539 17.25 1 93.12 356 THR A C 1
ATOM 2863 O O . THR A 1 356 ? -2.895 14.539 17.938 1 93.12 356 THR A O 1
ATOM 2866 N N . LYS A 1 357 ? -2.371 12.539 17.125 1 91.38 357 LYS A N 1
ATOM 2867 C CA . LYS A 1 357 ? -1.118 12.508 17.875 1 91.38 357 LYS A CA 1
ATOM 2868 C C . LYS A 1 357 ? -0.153 13.578 17.391 1 91.38 357 LYS A C 1
ATOM 2870 O O . LYS A 1 357 ? 0.599 14.156 18.172 1 91.38 357 LYS A O 1
ATOM 2875 N N . LEU A 1 358 ? -0.14 13.805 16.141 1 92.88 358 LEU A N 1
ATOM 2876 C CA . LEU A 1 358 ? 0.734 14.836 15.594 1 92.88 358 LEU A CA 1
ATOM 2877 C C . LEU A 1 358 ? 0.314 16.219 16.062 1 92.88 358 LEU A C 1
ATOM 2879 O O . LEU A 1 358 ? 1.163 17.047 16.391 1 92.88 358 LEU A O 1
ATOM 2883 N N . VAL A 1 359 ? -0.96 16.438 16.078 1 88.94 359 VAL A N 1
ATOM 2884 C CA . VAL A 1 359 ? -1.433 17.719 16.594 1 88.94 359 VAL A CA 1
ATOM 2885 C C . VAL A 1 359 ? -1.001 17.891 18.047 1 88.94 359 VAL A C 1
ATOM 2887 O O . VAL A 1 359 ? -0.621 18.984 18.469 1 88.94 359 VAL A O 1
ATOM 2890 N N . GLU A 1 360 ? -1.026 16.844 18.703 1 83.56 360 GLU A N 1
ATOM 2891 C CA . GLU A 1 360 ? -0.667 16.828 20.125 1 83.56 360 GLU A CA 1
ATOM 2892 C C . GLU A 1 360 ? 0.828 17.062 20.312 1 83.56 360 GLU A C 1
ATOM 2894 O O . GLU A 1 360 ? 1.236 17.766 21.234 1 83.56 360 GLU A O 1
ATOM 2899 N N . THR A 1 361 ? 1.681 16.531 19.422 1 82.5 361 THR A N 1
ATOM 2900 C CA . THR A 1 361 ? 3.102 16.422 19.734 1 82.5 361 THR A CA 1
ATOM 2901 C C . THR A 1 361 ? 3.912 17.438 18.938 1 82.5 361 THR A C 1
ATOM 2903 O O . THR A 1 361 ? 5.004 17.828 19.344 1 82.5 361 THR A O 1
ATOM 2906 N N . VAL A 1 362 ? 3.439 17.812 17.766 1 84.19 362 VAL A N 1
ATOM 2907 C CA . VAL A 1 362 ? 4.203 18.719 16.922 1 84.19 362 VAL A CA 1
ATOM 2908 C C . VAL A 1 362 ? 4.25 20.109 17.562 1 84.19 362 VAL A C 1
ATOM 2910 O O . VAL A 1 362 ? 3.217 20.641 17.969 1 84.19 362 VAL A O 1
ATOM 2913 N N . GLU A 1 363 ? 5.426 20.516 17.719 1 74.81 363 GLU A N 1
ATOM 2914 C CA . GLU A 1 363 ? 5.699 21.859 18.234 1 74.81 363 GLU A CA 1
ATOM 2915 C C . GLU A 1 363 ? 6.258 22.766 17.141 1 74.81 363 GLU A C 1
ATOM 2917 O O . GLU A 1 363 ? 6.363 22.359 15.984 1 74.81 363 GLU A O 1
ATOM 2922 N N . GLU A 1 364 ? 6.469 23.969 17.5 1 73.94 364 GLU A N 1
ATOM 2923 C CA . GLU A 1 364 ? 7.152 24.859 16.562 1 73.94 364 GLU A CA 1
ATOM 2924 C C . GLU A 1 364 ? 8.539 24.312 16.219 1 73.94 364 GLU A C 1
ATOM 2926 O O . GLU A 1 364 ? 9.289 23.906 17.109 1 73.94 364 GLU A O 1
ATOM 2931 N N . ARG A 1 365 ? 8.875 24.234 14.898 1 80.81 365 ARG A N 1
ATOM 2932 C CA . ARG A 1 365 ? 10.156 23.766 14.367 1 80.81 365 ARG A CA 1
ATOM 2933 C C . ARG A 1 365 ? 10.383 22.297 14.688 1 80.81 365 ARG A C 1
ATOM 2935 O O . ARG A 1 365 ? 11.469 21.906 15.109 1 80.81 365 ARG A O 1
ATOM 2942 N N . SER A 1 366 ? 9.266 21.516 14.648 1 86.12 366 SER A N 1
ATOM 2943 C CA . SER A 1 366 ? 9.398 20.078 14.758 1 86.12 366 SER A CA 1
ATOM 2944 C C . SER A 1 366 ? 9.875 19.453 13.445 1 86.12 366 SER A C 1
ATOM 2946 O O . SER A 1 366 ? 9.609 20 12.367 1 86.12 366 SER A O 1
ATOM 2948 N N . PHE A 1 367 ? 10.672 18.406 13.539 1 91.38 367 PHE A N 1
ATOM 2949 C CA . PHE A 1 367 ? 11 17.562 12.406 1 91.38 367 PHE A CA 1
ATOM 2950 C C . PHE A 1 367 ? 10.25 16.234 12.484 1 91.38 367 PHE A C 1
ATOM 2952 O O . PHE A 1 367 ? 10.453 15.445 13.414 1 91.38 367 PHE A O 1
ATOM 2959 N N . VAL A 1 368 ? 9.328 16.062 11.516 1 94.56 368 VAL A N 1
ATOM 2960 C CA . VAL A 1 368 ? 8.469 14.883 11.523 1 94.56 368 VAL A CA 1
ATOM 2961 C C . VAL A 1 368 ? 8.969 13.875 10.484 1 94.56 368 VAL A C 1
ATOM 2963 O O . VAL A 1 368 ? 9.164 14.227 9.32 1 94.56 368 VAL A O 1
ATOM 2966 N N . ILE A 1 369 ? 9.203 12.672 10.93 1 95.94 369 ILE A N 1
ATOM 2967 C CA . ILE A 1 369 ? 9.656 11.602 10.055 1 95.94 369 ILE A CA 1
ATOM 2968 C C . ILE A 1 369 ? 8.578 10.523 9.945 1 95.94 369 ILE A C 1
ATOM 2970 O O . ILE A 1 369 ? 8.125 10 10.961 1 95.94 369 ILE A O 1
ATOM 2974 N N . LEU A 1 370 ? 8.148 10.242 8.727 1 95.56 370 LEU A N 1
ATOM 2975 C CA . LEU A 1 370 ? 7.137 9.219 8.5 1 95.56 370 LEU A CA 1
ATOM 2976 C C . LEU A 1 370 ? 7.695 8.078 7.652 1 95.56 370 LEU A C 1
ATOM 2978 O O . LEU A 1 370 ? 8.32 8.32 6.617 1 95.56 370 LEU A O 1
ATOM 2982 N N . ASP A 1 371 ? 7.477 6.934 8.133 1 92.62 371 ASP A N 1
ATOM 2983 C CA . ASP A 1 371 ? 7.879 5.734 7.406 1 92.62 371 ASP A CA 1
ATOM 2984 C C . ASP A 1 371 ? 6.668 5.012 6.824 1 92.62 371 ASP A C 1
ATOM 2986 O O . ASP A 1 371 ? 5.844 4.473 7.562 1 92.62 371 ASP A O 1
ATOM 2990 N N . GLU A 1 372 ? 6.562 5.051 5.574 1 90.94 372 GLU A N 1
ATOM 2991 C CA . GLU A 1 372 ? 5.559 4.34 4.789 1 90.94 372 GLU A CA 1
ATOM 2992 C C . GLU A 1 372 ? 4.152 4.629 5.297 1 90.94 372 GLU A C 1
ATOM 2994 O O . GLU A 1 372 ? 3.398 3.703 5.613 1 90.94 372 GLU A O 1
ATOM 2999 N N . PRO A 1 373 ? 3.756 5.875 5.195 1 92.81 373 PRO A N 1
ATOM 3000 C CA . PRO A 1 373 ? 2.426 6.23 5.695 1 92.81 373 PRO A CA 1
ATOM 3001 C C . PRO A 1 373 ? 1.3 5.66 4.836 1 92.81 373 PRO A C 1
ATOM 3003 O O . PRO A 1 373 ? 0.138 5.664 5.254 1 92.81 373 PRO A O 1
ATOM 3006 N N . GLU A 1 374 ? 1.618 5.137 3.664 1 91.38 374 GLU A N 1
ATOM 3007 C CA . GLU A 1 374 ? 0.598 4.641 2.746 1 91.38 374 GLU A CA 1
ATOM 3008 C C . GLU A 1 374 ? 0.067 3.281 3.195 1 91.38 374 GLU A C 1
ATOM 3010 O O . GLU A 1 374 ? -0.955 2.811 2.691 1 91.38 374 GLU A O 1
ATOM 3015 N N . ILE A 1 375 ? 0.704 2.703 4.191 1 85.56 375 ILE A N 1
ATOM 3016 C CA . ILE A 1 375 ? 0.291 1.369 4.617 1 85.56 375 ILE A CA 1
ATOM 3017 C C . ILE A 1 375 ? -1.182 1.389 5.02 1 85.56 375 ILE A C 1
ATOM 3019 O O . ILE A 1 375 ? -1.604 2.234 5.812 1 85.56 375 ILE A O 1
ATOM 3023 N N . HIS A 1 376 ? -2.08 0.698 4.371 1 79.31 376 HIS A N 1
ATOM 3024 C CA . HIS A 1 376 ? -3.494 0.451 4.629 1 79.31 376 HIS A CA 1
ATOM 3025 C C . HIS A 1 376 ? -4.363 1.562 4.047 1 79.31 376 HIS A C 1
ATOM 3027 O O . HIS A 1 376 ? -5.566 1.618 4.312 1 79.31 376 HIS A O 1
ATOM 3033 N N . LEU A 1 377 ? -3.662 2.525 3.326 1 88.81 377 LEU A N 1
ATOM 3034 C CA . LEU A 1 377 ? -4.457 3.658 2.861 1 88.81 377 LEU A CA 1
ATOM 3035 C C . LEU A 1 377 ? -4.699 3.572 1.357 1 88.81 377 LEU A C 1
ATOM 3037 O O . LEU A 1 377 ? -3.766 3.324 0.588 1 88.81 377 LEU A O 1
ATOM 3041 N N . HIS A 1 378 ? -5.969 3.744 1.009 1 89.81 378 HIS A N 1
ATOM 3042 C CA . HIS A 1 378 ? -6.238 3.908 -0.414 1 89.81 378 HIS A CA 1
ATOM 3043 C C . HIS A 1 378 ? -5.82 5.293 -0.9 1 89.81 378 HIS A C 1
ATOM 3045 O O . HIS A 1 378 ? -5.676 6.219 -0.099 1 89.81 378 HIS A O 1
ATOM 3051 N N . PRO A 1 379 ? -5.68 5.539 -2.199 1 89.94 379 PRO A N 1
ATOM 3052 C CA . PRO A 1 379 ? -5.012 6.727 -2.744 1 89.94 379 PRO A CA 1
ATOM 3053 C C . PRO A 1 379 ? -5.684 8.031 -2.314 1 89.94 379 PRO A C 1
ATOM 3055 O O . PRO A 1 379 ? -5.012 8.938 -1.827 1 89.94 379 PRO A O 1
ATOM 3058 N N . PRO A 1 380 ? -7.016 8.188 -2.377 1 89.75 380 PRO A N 1
ATOM 3059 C CA . PRO A 1 380 ? -7.621 9.461 -1.98 1 89.75 380 PRO A CA 1
ATOM 3060 C C . PRO A 1 380 ? -7.406 9.781 -0.503 1 89.75 380 PRO A C 1
ATOM 3062 O O . PRO A 1 380 ? -7.176 10.938 -0.145 1 89.75 380 PRO A O 1
ATOM 3065 N N . LEU A 1 381 ? -7.488 8.789 0.295 1 91.5 381 LEU A N 1
ATOM 3066 C CA . LEU A 1 381 ? -7.281 9.008 1.722 1 91.5 381 LEU A CA 1
ATOM 3067 C C . LEU A 1 381 ? -5.828 9.383 2.006 1 91.5 381 LEU A C 1
ATOM 3069 O O . LEU A 1 381 ? -5.555 10.203 2.879 1 91.5 381 LEU A O 1
ATOM 3073 N N . LEU A 1 382 ? -4.918 8.766 1.284 1 93.56 382 LEU A N 1
ATOM 3074 C CA . LEU A 1 382 ? -3.506 9.109 1.412 1 93.56 382 LEU A CA 1
ATOM 3075 C C . LEU A 1 382 ? -3.266 10.562 1.007 1 93.56 382 LEU A C 1
ATOM 3077 O O . LEU A 1 382 ? -2.49 11.273 1.651 1 93.56 382 LEU A O 1
ATOM 3081 N N . SER A 1 383 ? -3.932 10.992 -0.012 1 92.75 383 SER A N 1
ATOM 3082 C CA . SER A 1 383 ? -3.83 12.375 -0.461 1 92.75 383 SER A CA 1
ATOM 3083 C C . SER A 1 383 ? -4.355 13.344 0.598 1 92.75 383 SER A C 1
ATOM 3085 O O . SER A 1 383 ? -3.721 14.359 0.89 1 92.75 383 SER A O 1
ATOM 3087 N N . ALA A 1 384 ? -5.477 12.977 1.131 1 91.56 384 ALA A N 1
ATOM 3088 C CA . ALA A 1 384 ? -6.078 13.805 2.17 1 91.56 384 ALA A CA 1
ATOM 3089 C C . ALA A 1 384 ? -5.184 13.875 3.404 1 91.56 384 ALA A C 1
ATOM 3091 O O . ALA A 1 384 ? -5.016 14.945 3.998 1 91.56 384 ALA A O 1
ATOM 3092 N N . PHE A 1 385 ? -4.645 12.789 3.75 1 94.5 385 PHE A N 1
ATOM 3093 C CA . PHE A 1 385 ? -3.73 12.719 4.883 1 94.5 385 PHE A CA 1
ATOM 3094 C C . PHE A 1 385 ? -2.52 13.617 4.656 1 94.5 385 PHE A C 1
ATOM 3096 O O . PHE A 1 385 ? -2.123 14.367 5.547 1 94.5 385 PHE A O 1
ATOM 3103 N N . THR A 1 386 ? -1.954 13.531 3.475 1 95.56 386 THR A N 1
ATOM 3104 C CA . THR A 1 386 ? -0.771 14.32 3.143 1 95.56 386 THR A CA 1
ATOM 3105 C C . THR A 1 386 ? -1.075 15.812 3.217 1 95.56 386 THR A C 1
ATOM 3107 O O . THR A 1 386 ? -0.255 16.594 3.703 1 95.56 386 THR A O 1
ATOM 3110 N N . ARG A 1 387 ? -2.23 16.156 2.818 1 92.56 387 ARG A N 1
ATOM 3111 C CA . ARG A 1 387 ? -2.635 17.562 2.861 1 92.56 387 ARG A CA 1
ATOM 3112 C C . ARG A 1 387 ? -2.828 18.031 4.297 1 92.56 387 ARG A C 1
ATOM 3114 O O . ARG A 1 387 ? -2.408 19.141 4.656 1 92.56 387 ARG A O 1
ATOM 3121 N N . ALA A 1 388 ? -3.504 17.219 5.027 1 92.69 388 ALA A N 1
ATOM 3122 C CA . ALA A 1 388 ? -3.697 17.547 6.434 1 92.69 388 ALA A CA 1
ATOM 3123 C C . ALA A 1 388 ? -2.359 17.703 7.148 1 92.69 388 ALA A C 1
ATOM 3125 O O . ALA A 1 388 ? -2.184 18.625 7.953 1 92.69 388 ALA A O 1
ATOM 3126 N N . LEU A 1 389 ? -1.47 16.844 6.82 1 95.25 389 LEU A N 1
ATOM 3127 C CA . LEU A 1 389 ? -0.131 16.906 7.398 1 95.25 389 LEU A CA 1
ATOM 3128 C C . LEU A 1 389 ? 0.58 18.188 6.984 1 95.25 389 LEU A C 1
ATOM 3130 O O . LEU A 1 389 ? 1.17 18.875 7.82 1 95.25 389 LEU A O 1
ATOM 3134 N N . SER A 1 390 ? 0.564 18.484 5.719 1 94 390 SER A N 1
ATOM 3135 C CA . SER A 1 390 ? 1.204 19.688 5.199 1 94 390 SER A CA 1
ATOM 3136 C C . SER A 1 390 ? 0.683 20.938 5.898 1 94 390 SER A C 1
ATOM 3138 O O . SER A 1 390 ? 1.466 21.797 6.316 1 94 390 SER A O 1
ATOM 3140 N N . ASP A 1 391 ? -0.608 21 6.07 1 89.25 391 ASP A N 1
ATOM 3141 C CA . AS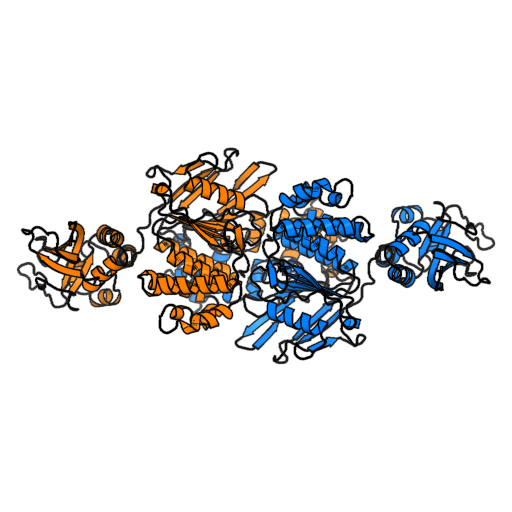P A 1 391 ? -1.229 22.141 6.723 1 89.25 391 ASP A CA 1
ATOM 3142 C C . ASP A 1 391 ? -0.776 22.266 8.172 1 89.25 391 ASP A C 1
ATOM 3144 O O . ASP A 1 391 ? -0.454 23.359 8.641 1 89.25 391 ASP A O 1
ATOM 3148 N N . LEU A 1 392 ? -0.806 21.172 8.82 1 88.44 392 LEU A N 1
ATOM 3149 C CA . LEU A 1 392 ? -0.373 21.156 10.219 1 88.44 392 LEU A CA 1
ATOM 3150 C C . LEU A 1 392 ? 1.065 21.641 10.344 1 88.44 392 LEU A C 1
ATOM 3152 O O . LEU A 1 392 ? 1.378 22.453 11.227 1 88.44 392 LEU A O 1
ATOM 3156 N N . LEU A 1 393 ? 1.903 21.203 9.469 1 91.25 393 LEU A N 1
ATOM 3157 C CA . LEU A 1 393 ? 3.322 21.547 9.523 1 91.25 393 LEU A CA 1
ATOM 3158 C C . LEU A 1 393 ? 3.539 23.016 9.203 1 91.25 393 LEU A C 1
ATOM 3160 O O . LEU A 1 393 ? 4.414 23.656 9.789 1 91.25 393 LEU A O 1
ATOM 3164 N N . ILE A 1 394 ? 2.793 23.531 8.281 1 86.56 394 ILE A N 1
ATOM 3165 C CA . ILE A 1 394 ? 2.895 24.938 7.945 1 86.56 394 ILE A CA 1
ATOM 3166 C C . ILE A 1 394 ? 2.551 25.797 9.164 1 86.56 394 ILE A C 1
ATOM 3168 O O . ILE A 1 394 ? 3.275 26.734 9.492 1 86.56 394 ILE A O 1
ATOM 3172 N N . TYR A 1 395 ? 1.569 25.359 9.812 1 77.75 395 TYR A N 1
ATOM 3173 C CA . TYR A 1 395 ? 1.101 26.141 10.961 1 77.75 395 TYR A CA 1
ATOM 3174 C C . TYR A 1 395 ? 2.113 26.109 12.094 1 77.75 395 TYR A C 1
ATOM 3176 O O . TYR A 1 395 ? 2.215 27.062 12.875 1 77.75 395 TYR A O 1
ATOM 3184 N N . ARG A 1 396 ? 2.939 25.094 12.117 1 79.25 396 ARG A N 1
ATOM 3185 C CA . ARG A 1 396 ? 3.883 24.922 13.219 1 79.25 396 ARG A CA 1
ATOM 3186 C C . ARG A 1 396 ? 5.316 25.156 12.75 1 79.25 396 ARG A C 1
ATOM 3188 O O . ARG A 1 396 ? 6.266 24.812 13.453 1 79.25 396 ARG A O 1
ATOM 3195 N N . ASN A 1 397 ? 5.426 25.688 11.539 1 83.94 397 ASN A N 1
ATOM 3196 C CA . ASN A 1 397 ? 6.758 25.859 10.969 1 83.94 397 ASN A CA 1
ATOM 3197 C C . ASN A 1 397 ? 7.602 24.594 11.148 1 83.94 397 ASN A C 1
ATOM 3199 O O . ASN A 1 397 ? 8.734 24.672 11.633 1 83.94 397 ASN A O 1
ATOM 3203 N N . ALA A 1 398 ? 6.996 23.547 10.891 1 88.81 398 ALA A N 1
ATOM 3204 C CA . ALA A 1 398 ? 7.645 22.25 10.977 1 88.81 398 ALA A CA 1
ATOM 3205 C C . ALA A 1 398 ? 7.902 21.672 9.586 1 88.81 398 ALA A C 1
ATOM 3207 O O . ALA A 1 398 ? 7.422 22.203 8.586 1 88.81 398 ALA A O 1
ATOM 3208 N N . VAL A 1 399 ? 8.766 20.688 9.508 1 93 399 VAL A N 1
ATOM 3209 C CA . VAL A 1 399 ? 9.102 20.031 8.242 1 93 399 VAL A CA 1
ATOM 3210 C C . VAL A 1 399 ? 8.992 18.516 8.398 1 93 399 VAL A C 1
ATOM 3212 O O . VAL A 1 399 ? 9.172 17.984 9.492 1 93 399 VAL A O 1
ATOM 3215 N N . ALA A 1 400 ? 8.617 17.906 7.301 1 96.75 400 ALA A N 1
ATOM 3216 C CA . ALA A 1 400 ? 8.484 16.453 7.348 1 96.75 400 ALA A CA 1
ATOM 3217 C C . ALA A 1 400 ? 9.336 15.789 6.273 1 96.75 400 ALA A C 1
ATOM 3219 O O . ALA A 1 400 ? 9.555 16.359 5.199 1 96.75 400 ALA A O 1
ATOM 3220 N N . LEU A 1 401 ? 9.867 14.656 6.609 1 97.56 401 LEU A N 1
ATOM 3221 C CA . LEU A 1 401 ? 10.477 13.727 5.668 1 97.56 401 LEU A CA 1
ATOM 3222 C C . LEU A 1 401 ? 9.711 12.406 5.629 1 97.56 401 LEU A C 1
ATOM 3224 O O . LEU A 1 401 ? 9.547 11.75 6.66 1 97.56 401 LEU A O 1
ATOM 3228 N N . ILE A 1 402 ? 9.273 12.055 4.43 1 97.56 402 ILE A N 1
ATOM 3229 C CA . ILE A 1 402 ? 8.492 10.836 4.27 1 97.56 402 ILE A CA 1
ATOM 3230 C C . ILE A 1 402 ? 9.273 9.836 3.422 1 97.56 402 ILE A C 1
ATOM 3232 O O . ILE A 1 402 ? 9.719 10.156 2.318 1 97.56 402 ILE A O 1
ATOM 3236 N N . ALA A 1 403 ? 9.5 8.695 3.98 1 95.75 403 ALA A N 1
ATOM 3237 C CA . ALA A 1 403 ? 9.961 7.57 3.178 1 95.75 403 ALA A CA 1
ATOM 3238 C C . ALA A 1 403 ? 8.789 6.734 2.672 1 95.75 403 ALA A C 1
ATOM 3240 O O . ALA A 1 403 ? 7.941 6.305 3.459 1 95.75 403 ALA A O 1
ATOM 3241 N N . THR A 1 404 ? 8.75 6.52 1.343 1 95.25 404 THR A N 1
ATOM 3242 C CA . THR A 1 404 ? 7.562 5.875 0.794 1 95.25 404 THR A CA 1
ATOM 3243 C C . THR A 1 404 ? 7.91 5.07 -0.455 1 95.25 404 THR A C 1
ATOM 3245 O O . THR A 1 404 ? 9 5.223 -1.014 1 95.25 404 THR A O 1
ATOM 3248 N N . HIS A 1 405 ? 7.047 4.195 -0.791 1 91.5 405 HIS A N 1
ATOM 3249 C CA . HIS A 1 405 ? 7.09 3.523 -2.084 1 91.5 405 HIS A CA 1
ATOM 3250 C C . HIS A 1 405 ? 5.871 3.877 -2.93 1 91.5 405 HIS A C 1
ATOM 3252 O O . HIS A 1 405 ? 5.672 3.309 -4.004 1 91.5 405 HIS A O 1
ATOM 3258 N N . SER A 1 406 ? 5.156 4.824 -2.484 1 91.81 406 SER A N 1
ATOM 3259 C CA . SER A 1 406 ? 3.908 5.141 -3.168 1 91.81 406 SER A CA 1
ATOM 3260 C C . SER A 1 406 ? 4.039 6.418 -3.994 1 91.81 406 SER A C 1
ATOM 3262 O O . SER A 1 406 ? 4.262 7.5 -3.445 1 91.81 406 SER A O 1
ATOM 3264 N N . PRO A 1 407 ? 3.773 6.371 -5.258 1 92.81 407 PRO A N 1
ATOM 3265 C CA . PRO A 1 407 ? 3.822 7.57 -6.098 1 92.81 407 PRO A CA 1
ATOM 3266 C C . PRO A 1 407 ? 2.676 8.539 -5.812 1 92.81 407 PRO A C 1
ATOM 3268 O O . PRO A 1 407 ? 2.717 9.695 -6.238 1 92.81 407 PRO A O 1
ATOM 3271 N N . VAL A 1 408 ? 1.69 8.078 -5.09 1 91.5 408 VAL A N 1
ATOM 3272 C CA . VAL A 1 408 ? 0.537 8.914 -4.777 1 91.5 408 VAL A CA 1
ATOM 3273 C C . VAL A 1 408 ? 0.986 10.133 -3.977 1 91.5 408 VAL A C 1
ATOM 3275 O O . VAL A 1 408 ? 0.507 11.242 -4.211 1 91.5 408 VAL A O 1
ATOM 3278 N N . ILE A 1 409 ? 1.897 9.953 -3.117 1 94.94 409 ILE A N 1
ATOM 3279 C CA . ILE A 1 409 ? 2.383 11.031 -2.26 1 94.94 409 ILE A CA 1
ATOM 3280 C C . ILE A 1 409 ? 3.119 12.07 -3.104 1 94.94 409 ILE A C 1
ATOM 3282 O O . ILE A 1 409 ? 3.07 13.266 -2.807 1 94.94 409 ILE A O 1
ATOM 3286 N N . LEU A 1 410 ? 3.738 11.648 -4.16 1 95 410 LEU A N 1
ATOM 3287 C CA . LEU A 1 410 ? 4.516 12.539 -5.012 1 95 410 LEU A CA 1
ATOM 3288 C C . LEU A 1 410 ? 3.611 13.562 -5.691 1 95 410 LEU A C 1
ATOM 3290 O O . LEU A 1 410 ? 4.035 14.688 -5.973 1 95 410 LEU A O 1
ATOM 3294 N N . GLN A 1 411 ? 2.385 13.172 -5.867 1 93.44 411 GLN A N 1
ATOM 3295 C CA . GLN A 1 411 ? 1.423 14.078 -6.484 1 93.44 411 GLN A CA 1
ATOM 3296 C C . GLN A 1 411 ? 1.135 15.273 -5.574 1 93.44 411 GLN A C 1
ATOM 3298 O O . GLN A 1 411 ? 0.579 16.281 -6.02 1 93.44 411 GLN A O 1
ATOM 3303 N N . GLU A 1 412 ? 1.542 15.109 -4.348 1 94.06 412 GLU A N 1
ATOM 3304 C CA . GLU A 1 412 ? 1.15 16.109 -3.361 1 94.06 412 GLU A CA 1
ATOM 3305 C C . GLU A 1 412 ? 2.32 17.031 -3.008 1 94.06 412 GLU A C 1
ATOM 3307 O O . GLU A 1 412 ? 2.172 17.953 -2.207 1 94.06 412 GLU A O 1
ATOM 3312 N N . VAL A 1 413 ? 3.471 16.781 -3.615 1 95.38 413 VAL A N 1
ATOM 3313 C CA . VAL A 1 413 ? 4.648 17.594 -3.303 1 95.38 413 VAL A CA 1
ATOM 3314 C C . VAL A 1 413 ? 5.352 18 -4.594 1 95.38 413 VAL A C 1
ATOM 3316 O O . VAL A 1 413 ? 5.289 17.281 -5.598 1 95.38 413 VAL A O 1
ATOM 3319 N N . PRO A 1 414 ? 5.992 19.156 -4.602 1 95.12 414 PRO A N 1
ATOM 3320 C CA . PRO A 1 414 ? 6.734 19.547 -5.797 1 95.12 414 PRO A CA 1
ATOM 3321 C C . PRO A 1 414 ? 7.973 18.688 -6.039 1 95.12 414 PRO A C 1
ATOM 3323 O O . PRO A 1 414 ? 8.539 18.141 -5.09 1 95.12 414 PRO A O 1
ATOM 3326 N N . GLY A 1 415 ? 8.398 18.641 -7.277 1 95.12 415 GLY A N 1
ATOM 3327 C CA . GLY A 1 415 ? 9.531 17.828 -7.676 1 95.12 415 GLY A CA 1
ATOM 3328 C C . GLY A 1 415 ? 10.797 18.141 -6.898 1 95.12 415 GLY A C 1
ATOM 3329 O O . GLY A 1 415 ? 11.609 17.266 -6.641 1 95.12 415 GLY A O 1
ATOM 3330 N N . GLY A 1 416 ? 10.938 19.359 -6.523 1 94.25 416 GLY A N 1
ATOM 3331 C CA . GLY A 1 416 ? 12.109 19.781 -5.77 1 94.25 416 GLY A CA 1
ATOM 3332 C C . GLY A 1 416 ? 12.156 19.203 -4.367 1 94.25 416 GLY A C 1
ATOM 3333 O O . GLY A 1 416 ? 13.203 19.219 -3.715 1 94.25 416 GLY A O 1
ATOM 3334 N N . CYS A 1 417 ? 11.086 18.641 -3.926 1 96.69 417 CYS A N 1
ATOM 3335 C CA . CYS A 1 417 ? 11.016 18.062 -2.586 1 96.69 417 CYS A CA 1
ATOM 3336 C C . CYS A 1 417 ? 11.086 16.547 -2.641 1 96.69 417 CYS A C 1
ATOM 3338 O O . CYS A 1 417 ? 10.852 15.875 -1.633 1 96.69 417 CYS A O 1
ATOM 3340 N N . VAL A 1 418 ? 11.383 16.016 -3.82 1 97.25 418 VAL A N 1
ATOM 3341 C CA . VAL A 1 418 ? 11.383 14.57 -3.984 1 97.25 418 VAL A CA 1
ATOM 3342 C C . VAL A 1 418 ? 12.797 14.078 -4.254 1 97.25 418 VAL A C 1
ATOM 3344 O O . VAL A 1 418 ? 13.523 14.656 -5.066 1 97.25 418 VAL A O 1
ATOM 3347 N N . TRP A 1 419 ? 13.164 13.07 -3.535 1 96.62 419 TRP A N 1
ATOM 3348 C CA . TRP A 1 419 ? 14.406 12.344 -3.785 1 96.62 419 TRP A CA 1
ATOM 3349 C C . TRP A 1 419 ? 14.133 10.883 -4.121 1 96.62 419 TRP A C 1
ATOM 3351 O O . TRP A 1 419 ? 13.414 10.195 -3.385 1 96.62 419 TRP A O 1
ATOM 3361 N N . ILE A 1 420 ? 14.68 10.461 -5.227 1 95.56 420 ILE A N 1
ATOM 3362 C CA . ILE A 1 420 ? 14.586 9.055 -5.621 1 95.56 420 ILE A CA 1
ATOM 3363 C C . ILE A 1 420 ? 15.828 8.305 -5.133 1 95.56 420 ILE A C 1
ATOM 3365 O O . ILE A 1 420 ? 16.953 8.609 -5.551 1 95.56 420 ILE A O 1
ATOM 3369 N N . MET A 1 421 ? 15.594 7.383 -4.266 1 93.44 421 MET A N 1
ATOM 3370 C CA . MET A 1 421 ? 16.688 6.586 -3.705 1 93.44 421 MET A CA 1
ATOM 3371 C C . MET A 1 421 ? 16.938 5.34 -4.543 1 93.44 421 MET A C 1
ATOM 3373 O O . MET A 1 421 ? 16.016 4.559 -4.793 1 93.44 421 MET A O 1
ATOM 3377 N N . ASN A 1 422 ? 18.109 5.215 -4.973 1 89.12 422 ASN A N 1
ATOM 3378 C CA . ASN A 1 422 ? 18.531 4.047 -5.738 1 89.12 422 ASN A CA 1
ATOM 3379 C C . ASN A 1 422 ? 19.734 3.363 -5.09 1 89.12 422 ASN A C 1
ATOM 3381 O O . ASN A 1 422 ? 20.484 3.99 -4.34 1 89.12 422 ASN A O 1
ATOM 3385 N N . ARG A 1 423 ? 19.734 2.08 -5.355 1 83.94 423 ARG A N 1
ATOM 3386 C CA . ARG A 1 423 ? 20.859 1.312 -4.836 1 83.94 423 ARG A CA 1
ATOM 3387 C C . ARG A 1 423 ? 21.422 0.381 -5.902 1 83.94 423 ARG A C 1
ATOM 3389 O O . ARG A 1 423 ? 20.672 -0.351 -6.555 1 83.94 423 ARG A O 1
ATOM 3396 N N . THR A 1 424 ? 22.609 0.568 -6.195 1 75.81 424 THR A N 1
ATOM 3397 C CA . THR A 1 424 ? 23.375 -0.343 -7.047 1 75.81 424 THR A CA 1
ATOM 3398 C C . THR A 1 424 ? 24.531 -0.967 -6.273 1 75.81 424 THR A C 1
ATOM 3400 O O . THR A 1 424 ? 25.484 -0.275 -5.902 1 75.81 424 THR A O 1
ATOM 3403 N N . ASN A 1 425 ? 24.391 -2.285 -6.004 1 73 425 ASN A N 1
ATOM 3404 C CA . ASN A 1 425 ? 25.375 -2.955 -5.172 1 73 425 ASN A CA 1
ATOM 3405 C C . ASN A 1 425 ? 25.484 -2.301 -3.797 1 73 425 ASN A C 1
ATOM 3407 O O . ASN A 1 425 ? 24.5 -2.238 -3.055 1 73 425 ASN A O 1
ATOM 3411 N N . ASN A 1 426 ? 26.516 -1.668 -3.492 1 73.88 426 ASN A N 1
ATOM 3412 C CA . ASN A 1 426 ? 26.703 -1.116 -2.152 1 73.88 426 ASN A CA 1
ATOM 3413 C C . ASN A 1 426 ? 26.672 0.41 -2.168 1 73.88 426 ASN A C 1
ATOM 3415 O O . ASN A 1 426 ? 26.953 1.049 -1.152 1 73.88 426 ASN A O 1
ATOM 3419 N N . LEU A 1 427 ? 26.172 0.869 -3.299 1 81.12 427 LEU A N 1
ATOM 3420 C CA . LEU A 1 427 ? 26.188 2.324 -3.395 1 81.12 427 LEU A CA 1
ATOM 3421 C C . LEU A 1 427 ? 24.766 2.871 -3.508 1 81.12 427 LEU A C 1
ATOM 3423 O O . LEU A 1 427 ? 23.984 2.391 -4.324 1 81.12 427 LEU A O 1
ATOM 3427 N N . VAL A 1 428 ? 24.5 3.799 -2.592 1 87.81 428 VAL A N 1
ATOM 3428 C CA . VAL A 1 428 ? 23.203 4.465 -2.59 1 87.81 428 VAL A CA 1
ATOM 3429 C C . VAL A 1 428 ? 23.312 5.82 -3.281 1 87.81 428 VAL A C 1
ATOM 3431 O O . VAL A 1 428 ? 24.312 6.531 -3.109 1 87.81 428 VAL A O 1
ATOM 3434 N N . SER A 1 429 ? 22.406 6.141 -4.129 1 90.06 429 SER A N 1
ATOM 3435 C CA . SER A 1 429 ? 22.344 7.449 -4.777 1 90.06 429 SER A CA 1
ATOM 3436 C C . SER A 1 429 ? 20.969 8.07 -4.656 1 90.06 429 SER A C 1
ATOM 3438 O O . SER A 1 429 ? 19.969 7.355 -4.52 1 90.06 429 SER A O 1
ATOM 3440 N N . PHE A 1 430 ? 20.969 9.391 -4.605 1 93.38 430 PHE A N 1
ATOM 3441 C CA . PHE A 1 430 ? 19.734 10.164 -4.586 1 93.38 430 PHE A CA 1
ATOM 3442 C C . PHE A 1 430 ? 19.609 11.016 -5.84 1 93.38 430 PHE A C 1
ATOM 3444 O O . PHE A 1 430 ? 20.5 11.812 -6.148 1 93.38 430 PHE A O 1
ATOM 3451 N N . ASP A 1 431 ? 18.484 10.875 -6.527 1 92.94 431 ASP A N 1
ATOM 3452 C CA . ASP A 1 431 ? 18.234 11.648 -7.738 1 92.94 431 ASP A CA 1
ATOM 3453 C C . ASP A 1 431 ? 16.922 12.414 -7.645 1 92.94 431 ASP A C 1
ATOM 3455 O O . ASP A 1 431 ? 16 12 -6.93 1 92.94 431 ASP A O 1
ATOM 3459 N N . ARG A 1 432 ? 16.938 13.523 -8.336 1 94.5 432 ARG A N 1
ATOM 3460 C CA . ARG A 1 432 ? 15.68 14.25 -8.492 1 94.5 432 ARG A CA 1
ATOM 3461 C C . ARG A 1 432 ? 14.867 13.703 -9.664 1 94.5 432 ARG A C 1
ATOM 3463 O O . ARG A 1 432 ? 15.438 13.188 -10.625 1 94.5 432 ARG A O 1
ATOM 3470 N N . PRO A 1 433 ? 13.555 13.758 -9.469 1 93.62 433 PRO A N 1
ATOM 3471 C CA . PRO A 1 433 ? 12.766 13.414 -10.664 1 93.62 433 PRO A CA 1
ATOM 3472 C C . PRO A 1 433 ? 13 14.391 -11.82 1 93.62 433 PRO A C 1
ATOM 3474 O O . PRO A 1 433 ? 13.25 15.57 -11.594 1 93.62 433 PRO A O 1
ATOM 3477 N N . GLU A 1 434 ? 12.875 13.875 -13.008 1 91.12 434 GLU A N 1
ATOM 3478 C CA . GLU A 1 434 ? 13.031 14.703 -14.203 1 91.12 434 GLU A CA 1
ATOM 3479 C C . GLU A 1 434 ? 11.781 15.539 -14.469 1 91.12 434 GLU A C 1
ATOM 3481 O O . GLU A 1 434 ? 11.875 16.641 -15 1 91.12 434 GLU A O 1
ATOM 3486 N N . LEU A 1 435 ? 10.711 15.055 -14.055 1 91.5 435 LEU A N 1
ATOM 3487 C CA . LEU A 1 435 ? 9.445 15.742 -14.281 1 91.5 435 LEU A CA 1
ATOM 3488 C C . LEU A 1 435 ? 8.93 16.359 -12.984 1 91.5 435 LEU A C 1
ATOM 3490 O O . LEU A 1 435 ? 9.305 15.938 -11.891 1 91.5 435 LEU A O 1
ATOM 3494 N N . GLU A 1 436 ? 8.094 17.422 -13.172 1 93.44 436 GLU A N 1
ATOM 3495 C CA . GLU A 1 436 ? 7.383 17.953 -12.016 1 93.44 436 GLU A CA 1
ATOM 3496 C C . GLU A 1 436 ? 6.367 16.953 -11.477 1 93.44 436 GLU A C 1
ATOM 3498 O O . GLU A 1 436 ? 5.602 16.359 -12.242 1 93.44 436 GLU A O 1
ATOM 3503 N N . THR A 1 437 ? 6.402 16.719 -10.141 1 94.81 437 THR A N 1
ATOM 3504 C CA . THR A 1 437 ? 5.633 15.617 -9.562 1 94.81 4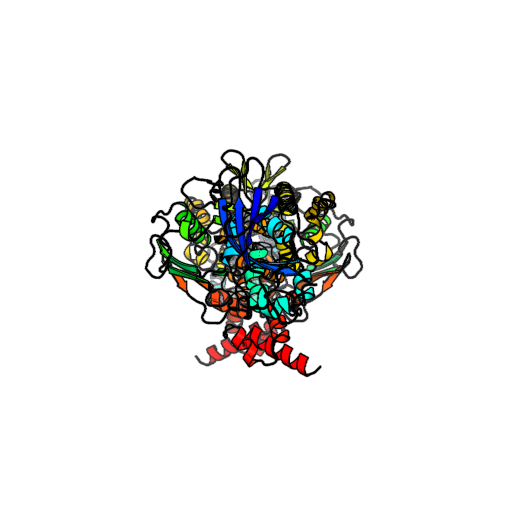37 THR A CA 1
ATOM 3505 C C . THR A 1 437 ? 4.266 16.109 -9.094 1 94.81 437 THR A C 1
ATOM 3507 O O . THR A 1 437 ? 3.285 15.359 -9.141 1 94.81 437 THR A O 1
ATOM 3510 N N . PHE A 1 438 ? 4.16 17.359 -8.648 1 94.31 438 PHE A N 1
ATOM 3511 C CA . PHE A 1 438 ? 2.92 17.875 -8.086 1 94.31 438 PHE A CA 1
ATOM 3512 C C . PHE A 1 438 ? 1.8 17.828 -9.117 1 94.31 438 PHE A C 1
ATOM 3514 O O . PHE A 1 438 ? 1.855 18.531 -10.133 1 94.31 438 PHE A O 1
ATOM 3521 N N . GLY A 1 439 ? 0.847 16.984 -8.891 1 92.25 439 GLY A N 1
ATOM 3522 C CA . GLY A 1 439 ? -0.302 16.859 -9.766 1 92.25 439 GLY A CA 1
ATOM 3523 C C . GLY A 1 439 ? 0.005 16.094 -11.047 1 92.25 439 GLY A C 1
ATOM 3524 O O . GLY A 1 439 ? -0.681 16.266 -12.055 1 92.25 439 GLY A O 1
ATOM 3525 N N . GLU A 1 440 ? 1.057 15.391 -11.062 1 92.06 440 GLU A N 1
ATOM 3526 C CA . GLU A 1 440 ? 1.386 14.547 -12.211 1 92.06 440 GLU A CA 1
ATOM 3527 C C . GLU A 1 440 ? 0.613 13.234 -12.18 1 92.06 440 GLU A C 1
ATOM 3529 O O . GLU A 1 440 ? 0.115 12.828 -11.125 1 92.06 440 GLU A O 1
ATOM 3534 N N . ASN A 1 441 ? 0.481 12.633 -13.352 1 89.31 441 ASN A N 1
ATOM 3535 C CA . ASN A 1 441 ? -0.207 11.352 -13.461 1 89.31 441 ASN A CA 1
ATOM 3536 C C . ASN A 1 441 ? 0.525 10.258 -12.695 1 89.31 441 ASN A C 1
ATOM 3538 O O . ASN A 1 441 ? 1.74 10.102 -12.836 1 89.31 441 ASN A O 1
ATOM 3542 N N . ILE A 1 442 ? -0.242 9.469 -12.016 1 89.94 442 ILE A N 1
ATOM 3543 C CA . ILE A 1 442 ? 0.331 8.445 -11.141 1 89.94 442 ILE A CA 1
ATOM 3544 C C . ILE A 1 442 ? 1.096 7.422 -11.977 1 89.94 442 ILE A C 1
ATOM 3546 O O . ILE A 1 442 ? 2.164 6.957 -11.578 1 89.94 442 ILE A O 1
ATOM 3550 N N . GLY A 1 443 ? 0.537 6.98 -13.117 1 88.31 443 GLY A N 1
ATOM 3551 C CA . GLY A 1 443 ? 1.227 6.043 -13.992 1 88.31 443 GLY A CA 1
ATOM 3552 C C . GLY A 1 443 ? 2.562 6.566 -14.492 1 88.31 443 GLY A C 1
ATOM 3553 O O . GLY A 1 443 ? 3.553 5.828 -14.508 1 88.31 443 GLY A O 1
ATOM 3554 N N . THR A 1 444 ? 2.594 7.801 -14.781 1 88.81 444 THR A N 1
ATOM 3555 C CA . THR A 1 444 ? 3.816 8.445 -15.242 1 88.81 444 THR A CA 1
ATOM 3556 C C . THR A 1 444 ? 4.855 8.5 -14.125 1 88.81 444 THR A C 1
ATOM 3558 O O . THR A 1 444 ? 6.035 8.227 -14.359 1 88.81 444 THR A O 1
ATOM 3561 N N . LEU A 1 445 ? 4.402 8.844 -12.969 1 92.25 445 LEU A N 1
ATOM 3562 C CA . LEU A 1 445 ? 5.297 8.906 -11.812 1 92.25 445 LEU A CA 1
ATOM 3563 C C . LEU A 1 445 ? 5.863 7.527 -11.492 1 92.25 445 LEU A C 1
ATOM 3565 O O . LEU A 1 445 ? 7.043 7.402 -11.156 1 92.25 445 LEU A O 1
ATOM 3569 N N . THR A 1 446 ? 5.043 6.531 -11.602 1 90 446 THR A N 1
ATOM 3570 C CA . THR A 1 446 ? 5.48 5.164 -11.336 1 90 446 THR A CA 1
ATOM 3571 C C . THR A 1 446 ? 6.605 4.766 -12.281 1 90 446 THR A C 1
ATOM 3573 O O . THR A 1 446 ? 7.609 4.191 -11.859 1 90 446 THR A O 1
ATOM 3576 N N . ARG A 1 447 ? 6.465 5.066 -13.477 1 86.81 447 ARG A N 1
ATOM 3577 C CA . ARG A 1 447 ? 7.484 4.754 -14.477 1 86.81 447 ARG A CA 1
ATOM 3578 C C . ARG A 1 447 ? 8.766 5.547 -14.219 1 86.81 447 ARG A C 1
ATOM 3580 O O . ARG A 1 447 ? 9.867 5.023 -14.391 1 86.81 447 ARG A O 1
ATOM 3587 N N . GLU A 1 448 ? 8.547 6.777 -13.852 1 88.69 448 GLU A N 1
ATOM 3588 C CA . GLU A 1 448 ? 9.688 7.641 -13.562 1 88.69 448 GLU A CA 1
ATOM 3589 C C . GLU A 1 448 ? 10.523 7.094 -12.414 1 88.69 448 GLU A C 1
ATOM 3591 O O . GLU A 1 448 ? 11.75 7.129 -12.461 1 88.69 448 GLU A O 1
ATOM 3596 N N . ILE A 1 449 ? 9.945 6.578 -11.461 1 90.31 449 ILE A N 1
ATOM 3597 C CA . ILE A 1 449 ? 10.594 6.188 -10.219 1 90.31 449 ILE A CA 1
ATOM 3598 C C . ILE A 1 449 ? 11.203 4.793 -10.375 1 90.31 449 ILE A C 1
ATOM 3600 O O . ILE A 1 449 ? 12.336 4.551 -9.953 1 90.31 449 ILE A O 1
ATOM 3604 N N . PHE A 1 450 ? 10.43 3.902 -11.008 1 87.44 450 PHE A N 1
ATOM 3605 C CA . PHE A 1 450 ? 10.836 2.502 -10.953 1 87.44 450 PHE A CA 1
ATOM 3606 C C . PHE A 1 450 ? 11.398 2.047 -12.297 1 87.44 450 PHE A C 1
ATOM 3608 O O . PHE A 1 450 ? 12 0.975 -12.391 1 87.44 450 PHE A O 1
ATOM 3615 N N . GLY A 1 451 ? 11.211 2.754 -13.297 1 79.5 451 GLY A N 1
ATOM 3616 C CA . GLY A 1 451 ? 11.883 2.561 -14.57 1 79.5 451 GLY A CA 1
ATOM 3617 C C . GLY A 1 451 ? 11.664 1.179 -15.156 1 79.5 451 GLY A C 1
ATOM 3618 O O . GLY A 1 451 ? 10.523 0.733 -15.305 1 79.5 451 GLY A O 1
ATOM 3619 N N . LEU A 1 452 ? 12.727 0.494 -15.281 1 67.88 452 LEU A N 1
ATOM 3620 C CA . LEU A 1 452 ? 12.781 -0.792 -15.961 1 67.88 452 LEU A CA 1
ATOM 3621 C C . LEU A 1 452 ? 12.047 -1.865 -15.172 1 67.88 452 LEU A C 1
ATOM 3623 O O . LEU A 1 452 ? 11.547 -2.836 -15.75 1 67.88 452 LEU A O 1
ATOM 3627 N N . GLU A 1 453 ? 12.023 -1.666 -14 1 75.25 453 GLU A N 1
ATOM 3628 C CA . GLU A 1 453 ? 11.336 -2.664 -13.188 1 75.25 453 GLU A CA 1
ATOM 3629 C C . GLU A 1 453 ? 9.859 -2.766 -13.578 1 75.25 453 GLU A C 1
ATOM 3631 O O . GLU A 1 453 ? 9.266 -3.84 -13.492 1 75.25 453 GLU A O 1
ATOM 3636 N N . VAL A 1 454 ? 9.406 -1.682 -14.023 1 76.38 454 VAL A N 1
ATOM 3637 C CA . VAL A 1 454 ? 8 -1.667 -14.43 1 76.38 454 VAL A CA 1
ATOM 3638 C C . VAL A 1 454 ? 7.836 -2.451 -15.734 1 76.38 454 VAL A C 1
ATOM 3640 O O . VAL A 1 454 ? 6.93 -3.279 -15.852 1 76.38 454 VAL A O 1
ATOM 3643 N N . THR A 1 455 ? 8.758 -2.311 -16.594 1 76.44 455 THR A N 1
ATOM 3644 C CA . THR A 1 455 ? 8.602 -2.887 -17.922 1 76.44 455 THR A CA 1
ATOM 3645 C C . THR A 1 455 ? 8.969 -4.367 -17.906 1 76.44 455 THR A C 1
ATOM 3647 O O . THR A 1 455 ? 8.633 -5.102 -18.844 1 76.44 455 THR A O 1
ATOM 3650 N N . ASP A 1 456 ? 9.57 -4.781 -16.859 1 80.56 456 ASP A N 1
ATOM 3651 C CA . ASP A 1 456 ? 9.984 -6.184 -16.781 1 80.56 456 ASP A CA 1
ATOM 3652 C C . ASP A 1 456 ? 9.031 -6.988 -15.898 1 80.56 456 ASP A C 1
ATOM 3654 O O . ASP A 1 456 ? 9.312 -8.141 -15.578 1 80.56 456 ASP A O 1
ATOM 3658 N N . SER A 1 457 ? 8 -6.316 -15.609 1 81.88 457 SER A N 1
ATOM 3659 C CA . SER A 1 457 ? 7.094 -7.02 -14.703 1 81.88 457 SER A CA 1
ATOM 3660 C C . SER A 1 457 ? 5.664 -6.996 -15.227 1 81.88 457 SER A C 1
ATOM 3662 O O . SER A 1 457 ? 5.352 -6.266 -16.172 1 81.88 457 SER A O 1
ATOM 3664 N N . GLY A 1 458 ? 4.875 -7.945 -14.758 1 86.75 458 GLY A N 1
ATOM 3665 C CA . GLY A 1 458 ? 3.43 -7.906 -14.914 1 86.75 458 GLY A CA 1
ATOM 3666 C C . GLY A 1 458 ? 2.977 -8.109 -16.344 1 86.75 458 GLY A C 1
ATOM 3667 O O . GLY A 1 458 ? 3.455 -9.016 -17.031 1 86.75 458 GLY A O 1
ATOM 3668 N N . PHE A 1 459 ? 2.113 -7.172 -16.766 1 85.56 459 PHE A N 1
ATOM 3669 C CA . PHE A 1 459 ? 1.449 -7.336 -18.062 1 85.56 459 PHE A CA 1
ATOM 3670 C C . PHE A 1 459 ? 2.418 -7.07 -19.203 1 85.56 459 PHE A C 1
ATOM 3672 O O . PHE A 1 459 ? 2.205 -7.539 -20.328 1 85.56 459 PHE A O 1
ATOM 3679 N N . HIS A 1 460 ? 3.48 -6.352 -18.906 1 87.69 460 HIS A N 1
ATOM 3680 C CA . HIS A 1 460 ? 4.477 -6.074 -19.938 1 87.69 460 HIS A CA 1
ATOM 3681 C C . HIS A 1 460 ? 5.078 -7.367 -20.484 1 87.69 460 HIS A C 1
ATOM 3683 O O . HIS A 1 460 ? 5.348 -7.473 -21.688 1 87.69 460 HIS A O 1
ATOM 3689 N N . THR A 1 461 ? 5.258 -8.258 -19.594 1 83.94 461 THR A N 1
ATOM 3690 C CA . THR A 1 461 ? 5.828 -9.547 -19.984 1 83.94 461 THR A CA 1
ATOM 3691 C C . THR A 1 461 ? 4.902 -10.281 -20.953 1 83.94 461 THR A C 1
ATOM 3693 O O . THR A 1 461 ? 5.363 -10.938 -21.891 1 83.94 461 THR A O 1
ATOM 3696 N N . PHE A 1 462 ? 3.639 -10.133 -20.766 1 85.12 462 PHE A N 1
ATOM 3697 C CA . PHE A 1 462 ? 2.662 -10.75 -21.656 1 85.12 462 PHE A CA 1
ATOM 3698 C C . PHE A 1 462 ? 2.74 -10.133 -23.047 1 85.12 462 PHE A C 1
ATOM 3700 O O . PHE A 1 462 ? 2.646 -10.844 -24.047 1 85.12 462 PHE A O 1
ATOM 3707 N N . LEU A 1 463 ? 2.918 -8.867 -23.047 1 88.56 463 LEU A N 1
ATOM 3708 C CA . LEU A 1 463 ? 2.988 -8.172 -24.328 1 88.56 463 LEU A CA 1
ATOM 3709 C C . LEU A 1 463 ? 4.25 -8.562 -25.094 1 88.56 463 LEU A C 1
ATOM 3711 O O . LEU A 1 463 ? 4.195 -8.836 -26.297 1 88.56 463 LEU A O 1
ATOM 3715 N N . LYS A 1 464 ? 5.32 -8.602 -24.344 1 86.56 464 LYS A N 1
ATOM 3716 C CA . LYS A 1 464 ? 6.586 -8.984 -24.969 1 86.56 464 LYS A CA 1
ATOM 3717 C C . LYS A 1 464 ? 6.523 -10.398 -25.531 1 86.56 464 LYS A C 1
ATOM 3719 O O . LYS A 1 464 ? 6.992 -10.648 -26.641 1 86.56 464 LYS A O 1
ATOM 3724 N N . ASN A 1 465 ? 5.922 -11.25 -24.75 1 85.62 465 ASN A N 1
ATOM 3725 C CA . ASN A 1 465 ? 5.781 -12.633 -25.203 1 85.62 465 ASN A CA 1
ATOM 3726 C C . ASN A 1 465 ? 4.883 -12.742 -26.422 1 85.62 465 ASN A C 1
ATOM 3728 O O . ASN A 1 465 ? 5.152 -13.539 -27.328 1 85.62 465 ASN A O 1
ATOM 3732 N N . ALA A 1 466 ? 3.855 -12.008 -26.469 1 87.69 466 ALA A N 1
ATOM 3733 C CA . ALA A 1 466 ? 2.916 -12.031 -27.578 1 87.69 466 ALA A CA 1
ATOM 3734 C C . ALA A 1 466 ? 3.578 -11.539 -28.859 1 87.69 466 ALA A C 1
ATOM 3736 O O . ALA A 1 466 ? 3.303 -12.055 -29.953 1 87.69 466 ALA A O 1
ATOM 3737 N N . ILE A 1 467 ? 4.434 -10.594 -28.688 1 88.88 467 ILE A N 1
ATOM 3738 C CA . ILE A 1 467 ? 5.129 -10.016 -29.844 1 88.88 467 ILE A CA 1
ATOM 3739 C C . ILE A 1 467 ? 6.078 -11.047 -30.438 1 88.88 467 ILE A C 1
ATOM 3741 O O . ILE A 1 467 ? 6.316 -11.047 -31.656 1 88.88 467 ILE A O 1
ATOM 3745 N N . GLU A 1 468 ? 6.574 -11.867 -29.594 1 85.31 468 GLU A N 1
ATOM 3746 C CA . GLU A 1 468 ? 7.457 -12.93 -30.078 1 85.31 468 GLU A CA 1
ATOM 3747 C C . GLU A 1 468 ? 6.68 -13.992 -30.844 1 85.31 468 GLU A C 1
ATOM 3749 O O . GLU A 1 468 ? 7.223 -14.633 -31.75 1 85.31 468 GLU A O 1
ATOM 3754 N N . ARG A 1 469 ? 5.418 -14.117 -30.641 1 84.88 469 ARG A N 1
ATOM 3755 C CA . ARG A 1 469 ? 4.594 -15.164 -31.219 1 84.88 469 ARG A CA 1
ATOM 3756 C C . ARG A 1 469 ? 3.883 -14.664 -32.469 1 84.88 469 ARG A C 1
ATOM 3758 O O . ARG A 1 469 ? 3.527 -15.453 -33.344 1 84.88 469 ARG A O 1
ATOM 3765 N N . HIS A 1 470 ? 3.6 -13.375 -32.375 1 85.12 470 HIS A N 1
ATOM 3766 C CA . HIS A 1 470 ? 2.803 -12.812 -33.438 1 85.12 470 HIS A CA 1
ATOM 3767 C C . HIS A 1 470 ? 3.498 -11.609 -34.062 1 85.12 470 HIS A C 1
ATOM 3769 O O . HIS A 1 470 ? 4.305 -10.945 -33.406 1 85.12 470 HIS A O 1
ATOM 3775 N N . ASN A 1 471 ? 3.111 -11.312 -35.312 1 80.88 471 ASN A N 1
ATOM 3776 C CA . ASN A 1 471 ? 3.777 -10.219 -36.031 1 80.88 471 ASN A CA 1
ATOM 3777 C C . ASN A 1 471 ? 2.854 -9.016 -36.188 1 80.88 471 ASN A C 1
ATOM 3779 O O . ASN A 1 471 ? 3.314 -7.906 -36.469 1 80.88 471 ASN A O 1
ATOM 3783 N N . SER A 1 472 ? 1.595 -9.258 -36.062 1 88.31 472 SER A N 1
ATOM 3784 C CA . SER A 1 472 ? 0.685 -8.148 -36.344 1 88.31 472 SER A CA 1
ATOM 3785 C C . SER A 1 472 ? -0.038 -7.691 -35.062 1 88.31 472 SER A C 1
ATOM 3787 O O . SER A 1 472 ? -0.32 -8.5 -34.188 1 88.31 472 SER A O 1
ATOM 3789 N N . TYR A 1 473 ? -0.261 -6.41 -35.062 1 90.56 473 TYR A N 1
ATOM 3790 C CA . TYR A 1 473 ? -1.007 -5.777 -34 1 90.56 473 TYR A CA 1
ATOM 3791 C C . TYR A 1 473 ? -2.373 -6.43 -33.812 1 90.56 473 TYR A C 1
ATOM 3793 O O . TYR A 1 473 ? -2.779 -6.738 -32.688 1 90.56 473 TYR A O 1
ATOM 3801 N N . GLU A 1 474 ? -3.033 -6.723 -34.875 1 88.5 474 GLU A N 1
ATOM 3802 C CA . GLU A 1 474 ? -4.387 -7.27 -34.844 1 88.5 474 GLU A CA 1
ATOM 3803 C C . GLU A 1 474 ? -4.398 -8.688 -34.281 1 88.5 474 GLU A C 1
ATOM 3805 O O . GLU A 1 474 ? -5.309 -9.047 -33.531 1 88.5 474 GLU A O 1
ATOM 3810 N N . GLU A 1 475 ? -3.41 -9.398 -34.562 1 89.62 475 GLU A N 1
ATOM 3811 C CA . GLU A 1 475 ? -3.311 -10.766 -34.062 1 89.62 475 GLU A CA 1
ATOM 3812 C C . GLU A 1 475 ? -3.121 -10.781 -32.531 1 89.62 475 GLU A C 1
ATOM 3814 O O . GLU A 1 475 ? -3.676 -11.633 -31.859 1 89.62 475 GLU A O 1
ATOM 3819 N N . ILE A 1 476 ? -2.348 -9.906 -32.125 1 90.25 476 ILE A N 1
ATOM 3820 C CA . ILE A 1 476 ? -2.084 -9.836 -30.688 1 90.25 476 ILE A CA 1
ATOM 3821 C C . ILE A 1 476 ? -3.348 -9.398 -29.953 1 90.25 476 ILE A C 1
ATOM 3823 O O . ILE A 1 476 ? -3.689 -9.961 -28.906 1 90.25 476 ILE A O 1
ATOM 3827 N N . ILE A 1 477 ? -4.055 -8.453 -30.516 1 90 477 ILE A N 1
ATOM 3828 C CA . ILE A 1 477 ? -5.293 -7.98 -29.906 1 90 477 ILE A CA 1
ATOM 3829 C C . ILE A 1 477 ? -6.297 -9.125 -29.828 1 90 477 ILE A C 1
ATOM 3831 O O . ILE A 1 477 ? -7.008 -9.266 -28.828 1 90 477 ILE A O 1
ATOM 3835 N N . GLU A 1 478 ? -6.305 -9.93 -30.828 1 87.38 478 GLU A N 1
ATOM 3836 C CA . GLU A 1 478 ? -7.195 -11.086 -30.859 1 87.38 478 GLU A CA 1
ATOM 3837 C C . GLU A 1 478 ? -6.789 -12.117 -29.797 1 87.38 478 GLU A C 1
ATOM 3839 O O . GLU A 1 478 ? -7.648 -12.727 -29.156 1 87.38 478 GLU A O 1
ATOM 3844 N N . GLU A 1 479 ? -5.516 -12.25 -29.703 1 88.19 479 GLU A N 1
ATOM 3845 C CA . GLU A 1 479 ? -5.02 -13.195 -28.703 1 88.19 479 GLU A CA 1
ATOM 3846 C C . GLU A 1 479 ? -5.484 -12.812 -27.297 1 88.19 479 GLU A C 1
ATOM 3848 O O . GLU A 1 479 ? -5.77 -13.68 -26.469 1 88.19 479 GLU A O 1
ATOM 3853 N N . PHE A 1 480 ? -5.547 -11.516 -27.062 1 90.5 480 PHE A N 1
ATOM 3854 C CA . PHE A 1 480 ? -5.949 -11.031 -25.75 1 90.5 480 PHE A CA 1
ATOM 3855 C C . PHE A 1 480 ? -7.449 -10.781 -25.703 1 90.5 480 PHE A C 1
ATOM 3857 O O . PHE A 1 480 ? -7.941 -10.094 -24.797 1 90.5 480 PHE A O 1
ATOM 3864 N N . ASN A 1 481 ? -8.156 -11.25 -26.672 1 89.25 481 ASN A N 1
ATOM 3865 C CA . ASN A 1 481 ? -9.609 -11.148 -26.734 1 89.25 481 ASN A CA 1
ATOM 3866 C C . ASN A 1 481 ? -10.07 -9.695 -26.594 1 89.25 481 ASN A C 1
ATOM 3868 O O . ASN A 1 481 ? -11.055 -9.422 -25.906 1 89.25 481 ASN A O 1
ATOM 3872 N N . ASP A 1 482 ? -9.234 -8.797 -27.031 1 86.19 482 ASP A N 1
ATOM 3873 C CA . ASP A 1 482 ? -9.523 -7.367 -27.016 1 86.19 482 ASP A CA 1
ATOM 3874 C C . ASP A 1 482 ? -9.555 -6.82 -25.594 1 86.19 482 ASP A C 1
ATOM 3876 O O . ASP A 1 482 ? -10.188 -5.797 -25.328 1 86.19 482 ASP A O 1
ATOM 3880 N N . ASN A 1 483 ? -9.031 -7.594 -24.719 1 88.5 483 ASN A N 1
ATOM 3881 C CA . ASN A 1 483 ? -9.008 -7.176 -23.328 1 88.5 483 ASN A CA 1
ATOM 3882 C C . ASN A 1 483 ? -7.672 -6.543 -22.953 1 88.5 483 ASN A C 1
ATOM 3884 O O . ASN A 1 483 ? -7 -7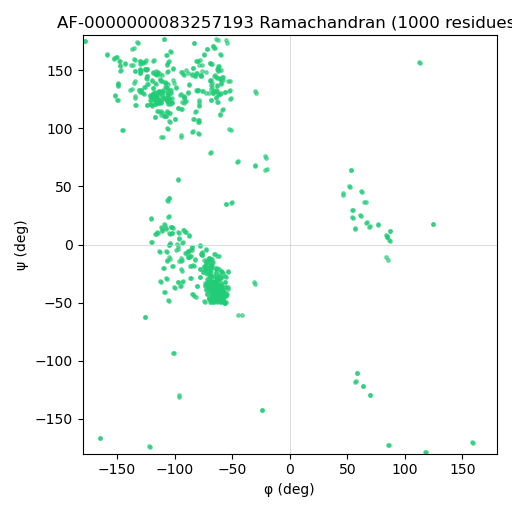.012 -22.031 1 88.5 483 ASN A O 1
ATOM 3888 N N . LEU A 1 484 ? -7.309 -5.508 -23.703 1 89 484 LEU A N 1
ATOM 3889 C CA . LEU A 1 484 ? -6.125 -4.707 -23.422 1 89 484 LEU A CA 1
ATOM 3890 C C . LEU A 1 484 ? -6.5 -3.256 -23.141 1 89 484 LEU A C 1
ATOM 3892 O O . LEU A 1 484 ? -7.281 -2.66 -23.891 1 89 484 LEU A O 1
ATOM 3896 N N . GLY A 1 485 ? -6.008 -2.799 -22.109 1 87.5 485 GLY A N 1
ATOM 3897 C CA . GLY A 1 485 ? -6.199 -1.386 -21.828 1 87.5 485 GLY A CA 1
ATOM 3898 C C . GLY A 1 485 ? -5.492 -0.478 -22.812 1 87.5 485 GLY A C 1
ATOM 3899 O O . GLY A 1 485 ? -4.672 -0.937 -23.609 1 87.5 485 GLY A O 1
ATOM 3900 N N . MET A 1 486 ? -5.781 0.77 -22.703 1 80.94 486 MET A N 1
ATOM 3901 C CA . MET A 1 486 ? -5.266 1.732 -23.672 1 80.94 486 MET A CA 1
ATOM 3902 C C . MET A 1 486 ? -3.75 1.859 -23.547 1 80.94 486 MET A C 1
ATOM 3904 O O . MET A 1 486 ? -3.059 1.999 -24.562 1 80.94 486 MET A O 1
ATOM 3908 N N . GLU A 1 487 ? -3.264 1.876 -22.391 1 84.5 487 GLU A N 1
ATOM 3909 C CA . GLU A 1 487 ? -1.816 1.961 -22.219 1 84.5 487 GLU A CA 1
ATOM 3910 C C . GLU A 1 487 ? -1.113 0.75 -22.828 1 84.5 487 GLU A C 1
ATOM 3912 O O . GLU A 1 487 ? -0.103 0.895 -23.516 1 84.5 487 GLU A O 1
ATOM 3917 N N . ALA A 1 488 ? -1.639 -0.41 -22.562 1 86.62 488 ALA A N 1
ATOM 3918 C CA . ALA A 1 488 ? -1.071 -1.631 -23.125 1 86.62 488 ALA A CA 1
ATOM 3919 C C . ALA A 1 488 ? -1.081 -1.583 -24.641 1 86.62 488 ALA A C 1
ATOM 3921 O O . ALA A 1 488 ? -0.114 -1.994 -25.297 1 86.62 488 ALA A O 1
ATOM 3922 N N . ARG A 1 489 ? -2.154 -1.111 -25.172 1 86.5 489 ARG A N 1
ATOM 3923 C CA . ARG A 1 489 ? -2.264 -0.989 -26.625 1 86.5 489 ARG A CA 1
ATOM 3924 C C . ARG A 1 489 ? -1.195 -0.05 -27.172 1 86.5 489 ARG A C 1
ATOM 3926 O O . ARG A 1 489 ? -0.609 -0.318 -28.234 1 86.5 489 ARG A O 1
ATOM 3933 N N . THR A 1 490 ? -0.984 1.06 -26.484 1 85.88 490 THR A N 1
ATOM 3934 C CA . THR A 1 490 ? 0.024 2.029 -26.906 1 85.88 490 THR A CA 1
ATOM 3935 C C . THR A 1 490 ? 1.422 1.421 -26.828 1 85.88 490 THR A C 1
ATOM 3937 O O . THR A 1 490 ? 2.23 1.6 -27.734 1 85.88 490 THR A O 1
ATOM 3940 N N . ILE A 1 491 ? 1.677 0.737 -25.797 1 86.19 491 ILE A N 1
ATOM 3941 C CA . ILE A 1 491 ? 2.967 0.081 -25.609 1 86.19 491 ILE A CA 1
ATOM 3942 C C . ILE A 1 491 ? 3.193 -0.942 -26.719 1 86.19 491 ILE A C 1
ATOM 3944 O O . ILE A 1 491 ? 4.281 -1.01 -27.297 1 86.19 491 ILE A O 1
ATOM 3948 N N . LEU A 1 492 ? 2.174 -1.705 -26.969 1 88.5 492 LEU A N 1
ATOM 3949 C CA . LEU A 1 492 ? 2.244 -2.729 -28.016 1 88.5 492 LEU A CA 1
ATOM 3950 C C . LEU A 1 492 ? 2.602 -2.111 -29.359 1 88.5 492 LEU A C 1
ATOM 3952 O O . LEU A 1 492 ? 3.463 -2.631 -30.078 1 88.5 492 LEU A O 1
ATOM 3956 N N . ARG A 1 493 ? 1.969 -1.032 -29.672 1 87.5 493 ARG A N 1
ATOM 3957 C CA . ARG A 1 493 ? 2.254 -0.339 -30.922 1 87.5 493 ARG A CA 1
ATOM 3958 C C . ARG A 1 493 ? 3.705 0.13 -30.969 1 87.5 493 ARG A C 1
ATOM 3960 O O . ARG A 1 493 ? 4.375 -0.01 -32 1 87.5 493 ARG A O 1
ATOM 3967 N N . SER A 1 494 ? 4.117 0.643 -29.906 1 86.25 494 SER A N 1
ATOM 3968 C CA . SER A 1 494 ? 5.484 1.146 -29.828 1 86.25 494 SER A CA 1
ATOM 3969 C C . SER A 1 494 ? 6.5 0.019 -29.984 1 86.25 494 SER A C 1
ATOM 3971 O O . SER A 1 494 ? 7.512 0.178 -30.672 1 86.25 494 SER A O 1
ATOM 3973 N N . LEU A 1 495 ? 6.266 -1.069 -29.312 1 85.31 495 LEU A N 1
ATOM 3974 C CA . LEU A 1 495 ? 7.172 -2.213 -29.359 1 85.31 495 LEU A CA 1
ATOM 3975 C C . LEU A 1 495 ? 7.215 -2.809 -30.766 1 85.31 495 LEU A C 1
ATOM 3977 O O . LEU A 1 495 ? 8.273 -3.229 -31.234 1 85.31 495 LEU A O 1
ATOM 3981 N N . LEU A 1 496 ? 6.125 -2.855 -31.422 1 88.25 496 LEU A N 1
ATOM 3982 C CA . LEU A 1 496 ? 6.059 -3.396 -32.781 1 88.25 496 LEU A CA 1
ATOM 3983 C C . LEU A 1 496 ? 6.793 -2.492 -33.75 1 88.25 496 LEU A C 1
ATOM 3985 O O . LEU A 1 496 ? 7.484 -2.977 -34.656 1 88.25 496 LEU A O 1
ATOM 3989 N N . ILE A 1 497 ? 6.68 -1.194 -33.562 1 84.62 497 ILE A N 1
ATOM 3990 C CA . ILE A 1 497 ? 7.383 -0.233 -34.406 1 84.62 497 ILE A CA 1
ATOM 3991 C C . ILE A 1 497 ? 8.891 -0.382 -34.188 1 84.62 497 ILE A C 1
ATOM 3993 O O . ILE A 1 497 ? 9.656 -0.386 -35.156 1 84.62 497 ILE A O 1
ATOM 3997 N N . ALA A 1 498 ? 9.25 -0.535 -33.031 1 82.88 498 ALA A N 1
ATOM 3998 C CA . ALA A 1 498 ? 10.672 -0.688 -32.688 1 82.88 498 ALA A CA 1
ATOM 3999 C C . ALA A 1 498 ? 11.234 -1.971 -33.312 1 82.88 498 ALA A C 1
ATOM 4001 O O . ALA A 1 498 ? 12.391 -2.01 -33.719 1 82.88 498 ALA A O 1
ATOM 4002 N N . ARG A 1 499 ? 10.508 -3.002 -33.281 1 80.88 499 ARG A N 1
ATOM 4003 C CA . ARG A 1 499 ? 10.906 -4.285 -33.844 1 80.88 499 ARG A CA 1
ATOM 4004 C C . ARG A 1 499 ? 11.07 -4.184 -35.344 1 80.88 499 ARG A C 1
ATOM 4006 O O . ARG A 1 499 ? 12.023 -4.73 -35.906 1 80.88 499 ARG A O 1
ATOM 4013 N N . ASP A 1 500 ? 10.164 -3.516 -35.906 1 76 500 ASP A N 1
ATOM 4014 C CA . ASP A 1 500 ? 10.195 -3.381 -37.344 1 76 500 ASP A CA 1
ATOM 4015 C C . ASP A 1 500 ? 11.336 -2.465 -37.781 1 76 500 ASP A C 1
ATOM 4017 O O . ASP A 1 500 ? 11.852 -2.59 -38.906 1 76 500 ASP A O 1
ATOM 4021 N N . ASP A 1 501 ? 11.664 -1.524 -36.906 1 70.31 501 ASP A N 1
ATOM 4022 C CA . ASP A 1 501 ? 12.773 -0.633 -37.25 1 70.31 501 ASP A CA 1
ATOM 4023 C C . ASP A 1 501 ? 14.117 -1.333 -37.062 1 70.31 501 ASP A C 1
ATOM 4025 O O . ASP A 1 501 ? 15.133 -0.878 -37.594 1 70.31 501 ASP A O 1
ATOM 4029 N N . ARG A 1 502 ? 14.172 -2.525 -36.531 1 56.22 502 ARG A N 1
ATOM 4030 C CA . ARG A 1 502 ? 15.43 -3.26 -36.438 1 56.22 502 ARG A CA 1
ATOM 4031 C C . ARG A 1 502 ? 15.586 -4.223 -37.625 1 56.22 502 ARG A C 1
ATOM 4033 O O . ARG A 1 502 ? 14.594 -4.746 -38.125 1 56.22 502 ARG A O 1
ATOM 4040 N N . MET B 1 1 ? 9.914 -45.344 -2.002 1 61.12 1 MET B N 1
ATOM 4041 C CA . MET B 1 1 ? 8.781 -46.188 -2.344 1 61.12 1 MET B CA 1
ATOM 4042 C C . MET B 1 1 ? 9.18 -47.25 -3.369 1 61.12 1 MET B C 1
ATOM 4044 O O . MET B 1 1 ? 9.898 -46.969 -4.328 1 61.12 1 MET B O 1
ATOM 4048 N N . ASP B 1 2 ? 8.984 -48.562 -3.057 1 77.75 2 ASP B N 1
ATOM 4049 C CA . ASP B 1 2 ? 9.398 -49.688 -3.904 1 77.75 2 ASP B CA 1
ATOM 4050 C C . ASP B 1 2 ? 8.344 -49.969 -4.977 1 77.75 2 ASP B C 1
ATOM 4052 O O . ASP B 1 2 ? 7.211 -50.312 -4.66 1 77.75 2 ASP B O 1
ATOM 4056 N N . ILE B 1 3 ? 8.555 -49.469 -6.168 1 87.12 3 ILE B N 1
ATOM 4057 C CA . ILE B 1 3 ? 7.664 -49.688 -7.301 1 87.12 3 ILE B CA 1
ATOM 4058 C C . ILE B 1 3 ? 8.32 -50.688 -8.273 1 87.12 3 ILE B C 1
ATOM 4060 O O . ILE B 1 3 ? 9.484 -50.5 -8.648 1 87.12 3 ILE B O 1
ATOM 4064 N N . GLN B 1 4 ? 7.664 -51.781 -8.516 1 91.69 4 GLN B N 1
ATOM 4065 C CA . GLN B 1 4 ? 8.102 -52.75 -9.516 1 91.69 4 GLN B CA 1
ATOM 4066 C C . GLN B 1 4 ? 7.133 -52.812 -10.688 1 91.69 4 GLN B C 1
ATOM 4068 O O . GLN B 1 4 ? 5.922 -52.656 -10.508 1 91.69 4 GLN B O 1
ATOM 4073 N N . PHE B 1 5 ? 7.68 -52.969 -11.836 1 94.88 5 PHE B N 1
ATOM 4074 C CA . PHE B 1 5 ? 6.852 -53.062 -13.031 1 94.88 5 PHE B CA 1
ATOM 4075 C C . PHE B 1 5 ? 6.809 -54.5 -13.547 1 94.88 5 PHE B C 1
ATOM 4077 O O . PHE B 1 5 ? 7.82 -55.188 -13.539 1 94.88 5 PHE B O 1
ATOM 4084 N N . SER B 1 6 ? 5.688 -54.969 -13.883 1 93.94 6 SER B N 1
ATOM 4085 C CA . SER B 1 6 ? 5.5 -56.281 -14.469 1 93.94 6 SER B CA 1
ATOM 4086 C C . SER B 1 6 ? 4.699 -56.188 -15.766 1 93.94 6 SER B C 1
ATOM 4088 O O . SER B 1 6 ? 3.652 -55.562 -15.82 1 93.94 6 SER B O 1
ATOM 4090 N N . VAL B 1 7 ? 5.223 -56.812 -16.797 1 94.88 7 VAL B N 1
ATOM 4091 C CA . VAL B 1 7 ? 4.523 -56.844 -18.078 1 94.88 7 VAL B CA 1
ATOM 4092 C C . VAL B 1 7 ? 3.709 -58.125 -18.188 1 94.88 7 VAL B C 1
ATOM 4094 O O . VAL B 1 7 ? 4.242 -59.219 -18.016 1 94.88 7 VAL B O 1
ATOM 4097 N N . ILE B 1 8 ? 2.475 -57.969 -18.5 1 91.69 8 ILE B N 1
ATOM 4098 C CA . ILE B 1 8 ? 1.616 -59.156 -18.562 1 91.69 8 ILE B CA 1
ATOM 4099 C C . ILE B 1 8 ? 0.858 -59.188 -19.875 1 91.69 8 ILE B C 1
ATOM 4101 O O . ILE B 1 8 ? 0.719 -58.156 -20.547 1 91.69 8 ILE B O 1
ATOM 4105 N N . GLU B 1 9 ? 0.45 -60.375 -20.281 1 89 9 GLU B N 1
ATOM 4106 C CA . GLU B 1 9 ? -0.353 -60.562 -21.484 1 89 9 GLU B CA 1
ATOM 4107 C C . GLU B 1 9 ? -1.815 -60.188 -21.219 1 89 9 GLU B C 1
ATOM 4109 O O . GLU B 1 9 ? -2.25 -60.125 -20.078 1 89 9 GLU B O 1
ATOM 4114 N N . ASP B 1 10 ? -2.496 -59.906 -22.266 1 82.5 10 ASP B N 1
ATOM 4115 C CA . ASP B 1 10 ? -3.891 -59.469 -22.172 1 82.5 10 ASP B CA 1
ATOM 4116 C C . ASP B 1 10 ? -4.754 -60.594 -21.562 1 82.5 10 ASP B C 1
ATOM 4118 O O . ASP B 1 10 ? -5.879 -60.344 -21.125 1 82.5 10 ASP B O 1
ATOM 4122 N N . THR B 1 11 ? -4.25 -61.75 -21.406 1 77.81 11 THR B N 1
ATOM 4123 C CA . THR B 1 11 ? -4.996 -62.875 -20.875 1 77.81 11 THR B CA 1
ATOM 4124 C C . THR B 1 11 ? -4.781 -63 -19.359 1 77.81 11 THR B C 1
ATOM 4126 O O . THR B 1 11 ? -5.527 -63.719 -18.672 1 77.81 11 THR B O 1
ATOM 4129 N N . GLU B 1 12 ? -3.812 -62.25 -18.938 1 82.69 12 GLU B N 1
ATOM 4130 C CA . GLU B 1 12 ? -3.473 -62.312 -17.516 1 82.69 12 GLU B CA 1
ATOM 4131 C C . GLU B 1 12 ? -4.219 -61.25 -16.719 1 82.69 12 GLU B C 1
ATOM 4133 O O . GLU B 1 12 ? -4.605 -60.219 -17.266 1 82.69 12 GLU B O 1
ATOM 4138 N N . ILE B 1 13 ? -4.574 -61.531 -15.492 1 81.44 13 ILE B N 1
ATOM 4139 C CA . ILE B 1 13 ? -5.27 -60.625 -14.602 1 81.44 13 ILE B CA 1
ATOM 4140 C C . ILE B 1 13 ? -4.289 -60.062 -13.578 1 81.44 13 ILE B C 1
ATOM 4142 O O . ILE B 1 13 ? -3.561 -60.812 -12.922 1 81.44 13 ILE B O 1
ATOM 4146 N N . PRO B 1 14 ? -4.18 -58.719 -13.586 1 85.75 14 PRO B N 1
ATOM 4147 C CA . PRO B 1 14 ? -3.371 -58.125 -12.516 1 85.75 14 PRO B CA 1
ATOM 4148 C C . PRO B 1 14 ? -3.795 -58.594 -11.125 1 85.75 14 PRO B C 1
ATOM 4150 O O . PRO B 1 14 ? -4.98 -58.844 -10.891 1 85.75 14 PRO B O 1
ATOM 4153 N N . TYR B 1 15 ? -2.826 -58.812 -10.281 1 83.94 15 TYR B N 1
ATOM 4154 C CA . TYR B 1 15 ? -3.125 -59.375 -8.961 1 83.94 15 TYR B CA 1
ATOM 4155 C C . TYR B 1 15 ? -2.506 -58.5 -7.867 1 83.94 15 TYR B C 1
ATOM 4157 O O . TYR B 1 15 ? -1.558 -57.75 -8.117 1 83.94 15 TYR B O 1
ATOM 4165 N N . LYS B 1 16 ? -3.119 -58.625 -6.645 1 84 16 LYS B N 1
ATOM 4166 C CA . LYS B 1 16 ? -2.631 -57.906 -5.477 1 84 16 LYS B CA 1
ATOM 4167 C C . LYS B 1 16 ? -1.271 -58.406 -5.031 1 84 16 LYS B C 1
ATOM 4169 O O . LYS B 1 16 ? -0.97 -59.594 -5.203 1 84 16 LYS B O 1
ATOM 4174 N N . THR B 1 17 ? -0.484 -57.438 -4.75 1 79.75 17 THR B N 1
ATOM 4175 C CA . THR B 1 17 ? 0.863 -57.812 -4.336 1 79.75 17 THR B CA 1
ATOM 4176 C C . THR B 1 17 ? 0.93 -58.031 -2.828 1 79.75 17 THR B C 1
ATOM 4178 O O . THR B 1 17 ? 0.086 -57.531 -2.088 1 79.75 17 THR B O 1
ATOM 4181 N N . ASP B 1 18 ? 1.792 -58.969 -2.334 1 76 18 ASP B N 1
ATOM 4182 C CA . ASP B 1 18 ? 1.975 -59.219 -0.909 1 76 18 ASP B CA 1
ATOM 4183 C C . ASP B 1 18 ? 2.734 -58.062 -0.239 1 76 18 ASP B C 1
ATOM 4185 O O . ASP B 1 18 ? 2.531 -57.781 0.945 1 76 18 ASP B O 1
ATOM 4189 N N . SER B 1 19 ? 3.67 -57.438 -1.052 1 76.75 19 SER B N 1
ATOM 4190 C CA . SER B 1 19 ? 4.441 -56.344 -0.515 1 76.75 19 SER B CA 1
ATOM 4191 C C . SER B 1 19 ? 4.816 -55.344 -1.611 1 76.75 19 SER B C 1
ATOM 4193 O O . SER B 1 19 ? 5.074 -55.75 -2.752 1 76.75 19 SER B O 1
ATOM 4195 N N . GLY B 1 20 ? 4.676 -54.031 -1.305 1 81.81 20 GLY B N 1
ATOM 4196 C CA . GLY B 1 20 ? 5.113 -53 -2.213 1 81.81 20 GLY B CA 1
ATOM 4197 C C . GLY B 1 20 ? 4.078 -52.625 -3.264 1 81.81 20 GLY B C 1
ATOM 4198 O O . GLY B 1 20 ? 2.891 -52.938 -3.096 1 81.81 20 GLY B O 1
ATOM 4199 N N . THR B 1 21 ? 4.41 -51.812 -4.227 1 88.38 21 THR B N 1
ATOM 4200 C CA . THR B 1 21 ? 3.557 -51.406 -5.332 1 88.38 21 THR B CA 1
ATOM 4201 C C . THR B 1 21 ? 4.059 -51.969 -6.652 1 88.38 21 THR B C 1
ATOM 4203 O O . THR B 1 21 ? 5.246 -51.875 -6.961 1 88.38 21 THR B O 1
ATOM 4206 N N . ILE B 1 22 ? 3.201 -52.719 -7.336 1 91.75 22 ILE B N 1
ATOM 4207 C CA . ILE B 1 22 ? 3.543 -53.25 -8.656 1 91.75 22 ILE B CA 1
ATOM 4208 C C . ILE B 1 22 ? 2.705 -52.562 -9.727 1 91.75 22 ILE B C 1
ATOM 4210 O O . ILE B 1 22 ? 1.495 -52.375 -9.555 1 91.75 22 ILE B O 1
ATOM 4214 N N . VAL B 1 23 ? 3.33 -52.094 -10.664 1 94.56 23 VAL B N 1
ATOM 4215 C CA . VAL B 1 23 ? 2.66 -51.531 -11.828 1 94.56 23 VAL B CA 1
ATOM 4216 C C . VAL B 1 23 ? 2.607 -52.594 -12.953 1 94.56 23 VAL B C 1
ATOM 4218 O O . VAL B 1 23 ? 3.648 -53.031 -13.445 1 94.56 23 VAL B O 1
ATOM 4221 N N . PHE B 1 24 ? 1.466 -52.969 -13.312 1 93.88 24 PHE B N 1
ATOM 4222 C CA . PHE B 1 24 ? 1.286 -53.906 -14.391 1 93.88 24 PHE B CA 1
ATOM 4223 C C . PHE B 1 24 ? 1.109 -53.219 -15.727 1 93.88 24 PHE B C 1
ATOM 4225 O O . PHE B 1 24 ? 0.312 -52.281 -15.844 1 93.88 24 PHE B O 1
ATOM 4232 N N . LEU B 1 25 ? 1.851 -53.594 -16.609 1 95.06 25 LEU B N 1
ATOM 4233 C CA . LEU B 1 25 ? 1.679 -53.188 -18 1 95.06 25 LEU B CA 1
ATOM 4234 C C . LEU B 1 25 ? 1.072 -54.312 -18.828 1 95.06 25 LEU B C 1
ATOM 4236 O O . LEU B 1 25 ? 1.757 -55.281 -19.141 1 95.06 25 LEU B O 1
ATOM 4240 N N . MET B 1 26 ? -0.125 -54.156 -19.125 1 91.62 26 MET B N 1
ATOM 4241 C CA . MET B 1 26 ? -0.833 -55.188 -19.875 1 91.62 26 MET B CA 1
ATOM 4242 C C . MET B 1 26 ? -0.77 -54.938 -21.375 1 91.62 26 MET B C 1
ATOM 4244 O O . MET B 1 26 ? -1.235 -53.906 -21.844 1 91.62 26 MET B O 1
ATOM 4248 N N . LYS B 1 27 ? -0.251 -55.875 -22.062 1 90.56 27 LYS B N 1
ATOM 4249 C CA . LYS B 1 27 ? -0.142 -55.75 -23.5 1 90.56 27 LYS B CA 1
ATOM 4250 C C . LYS B 1 27 ? -1.519 -55.719 -24.156 1 90.56 27 LYS B C 1
ATOM 4252 O O . LYS B 1 27 ? -2.404 -56.5 -23.766 1 90.56 27 LYS B O 1
ATOM 4257 N N . ASP B 1 28 ? -1.628 -54.781 -25 1 83.38 28 ASP B N 1
ATOM 4258 C CA . ASP B 1 28 ? -2.85 -54.719 -25.781 1 83.38 28 ASP B CA 1
ATOM 4259 C C . ASP B 1 28 ? -2.588 -55.125 -27.234 1 83.38 28 ASP B C 1
ATOM 4261 O O . ASP B 1 28 ? -1.534 -54.781 -27.797 1 83.38 28 ASP B O 1
ATOM 4265 N N . SER B 1 29 ? -3.518 -55.906 -27.859 1 75.94 29 SER B N 1
ATOM 4266 C CA . SER B 1 29 ? -3.332 -56.438 -29.203 1 75.94 29 SER B CA 1
ATOM 4267 C C . SER B 1 29 ? -3.607 -55.344 -30.266 1 75.94 29 SER B C 1
ATOM 4269 O O . SER B 1 29 ? -3.42 -55.594 -31.453 1 75.94 29 SER B O 1
ATOM 4271 N N . TRP B 1 30 ? -3.953 -54.25 -29.844 1 71.44 30 TRP B N 1
ATOM 4272 C CA . TRP B 1 30 ? -4.234 -53.188 -30.797 1 71.44 30 TRP B CA 1
ATOM 4273 C C . TRP B 1 30 ? -2.979 -52.812 -31.578 1 71.44 30 TRP B C 1
ATOM 4275 O O . TRP B 1 30 ? -1.902 -52.656 -31 1 71.44 30 TRP B O 1
ATOM 4285 N N . ASN B 1 31 ? -3.148 -52.844 -32.906 1 71.5 31 ASN B N 1
ATOM 4286 C CA . ASN B 1 31 ? -2.039 -52.469 -33.75 1 71.5 31 ASN B CA 1
ATOM 4287 C C . ASN B 1 31 ? -2.262 -51.094 -34.375 1 71.5 31 ASN B C 1
ATOM 4289 O O . ASN B 1 31 ? -3.389 -50.75 -34.75 1 71.5 31 ASN B O 1
ATOM 4293 N N . ASP B 1 32 ? -1.252 -50.25 -34.219 1 71.62 32 ASP B N 1
ATOM 4294 C CA . ASP B 1 32 ? -1.263 -48.969 -34.906 1 71.62 32 ASP B CA 1
ATOM 4295 C C . ASP B 1 32 ? -0.859 -49.125 -36.375 1 71.62 32 ASP B C 1
ATOM 4297 O O . ASP B 1 32 ? 0.325 -49.25 -36.688 1 71.62 32 ASP B O 1
ATOM 4301 N N . TRP B 1 33 ? -1.853 -49.031 -37.312 1 66.75 33 TRP B N 1
ATOM 4302 C CA . TRP B 1 33 ? -1.682 -49.094 -38.781 1 66.75 33 TRP B CA 1
ATOM 4303 C C . TRP B 1 33 ? -0.956 -50.375 -39.188 1 66.75 33 TRP B C 1
ATOM 4305 O O . TRP B 1 33 ? -0.133 -50.375 -40.094 1 66.75 33 TRP B O 1
ATOM 4315 N N . TRP B 1 34 ? -1.043 -51.406 -38.281 1 73.62 34 TRP B N 1
ATOM 4316 C CA . TRP B 1 34 ? -0.444 -52.688 -38.531 1 73.62 34 TRP B CA 1
ATOM 4317 C C . TRP B 1 34 ? 1.077 -52.594 -38.562 1 73.62 34 TRP B C 1
ATOM 4319 O O . TRP B 1 34 ? 1.743 -53.406 -39.219 1 73.62 34 TRP B O 1
ATOM 4329 N N . GLU B 1 35 ? 1.558 -51.594 -38.031 1 83.62 35 GLU B N 1
ATOM 4330 C CA . GLU B 1 35 ? 3.008 -51.438 -38.031 1 83.62 35 GLU B CA 1
ATOM 4331 C C . GLU B 1 35 ? 3.59 -51.656 -36.625 1 83.62 35 GLU B C 1
ATOM 4333 O O . GLU B 1 35 ? 4.617 -52.312 -36.469 1 83.62 35 GLU B O 1
ATOM 4338 N N . TYR B 1 36 ? 2.863 -51.125 -35.688 1 89.56 36 TYR B N 1
ATOM 4339 C CA . TYR B 1 36 ? 3.428 -51.156 -34.344 1 89.56 36 TYR B CA 1
ATOM 4340 C C . TYR B 1 36 ? 2.383 -51.594 -33.312 1 89.56 36 TYR B C 1
ATOM 4342 O O . TYR B 1 36 ? 1.205 -51.25 -33.438 1 89.56 36 TYR B O 1
ATOM 4350 N N . ARG B 1 37 ? 2.74 -52.406 -32.375 1 89.12 37 ARG B N 1
ATOM 4351 C CA . ARG B 1 37 ? 1.965 -52.75 -31.188 1 89.12 37 ARG B CA 1
ATOM 4352 C C . ARG B 1 37 ? 2.594 -52.156 -29.922 1 89.12 37 ARG B C 1
ATOM 4354 O O . ARG B 1 37 ? 3.465 -52.781 -29.312 1 89.12 37 ARG B O 1
ATOM 4361 N N . THR B 1 38 ? 2.135 -50.969 -29.562 1 92.06 38 THR B N 1
ATOM 4362 C CA . THR B 1 38 ? 2.814 -50.219 -28.531 1 92.06 38 THR B CA 1
ATOM 4363 C C . THR B 1 38 ? 1.878 -49.938 -27.344 1 92.06 38 THR B C 1
ATOM 4365 O O . THR B 1 38 ? 2.256 -49.281 -26.391 1 92.06 38 THR B O 1
ATOM 4368 N N . VAL B 1 39 ? 0.652 -50.438 -27.391 1 90.56 39 VAL B N 1
ATOM 4369 C CA . VAL B 1 39 ? -0.372 -50.062 -26.422 1 90.56 39 VAL B CA 1
ATOM 4370 C C . VAL B 1 39 ? -0.285 -51 -25.203 1 90.56 39 VAL B C 1
ATOM 4372 O O . VAL B 1 39 ? -0.212 -52.219 -25.359 1 90.56 39 VAL B O 1
ATOM 4375 N N . PHE B 1 40 ? -0.264 -50.406 -24.031 1 93.44 40 PHE B N 1
ATOM 4376 C CA . PHE B 1 40 ? -0.275 -51.125 -22.766 1 93.44 40 PHE B CA 1
ATOM 4377 C C . PHE B 1 40 ? -1.341 -50.562 -21.828 1 93.44 40 PHE B C 1
ATOM 4379 O O . PHE B 1 40 ? -1.535 -49.344 -21.766 1 93.44 40 PHE B O 1
ATOM 4386 N N . GLY B 1 41 ? -2.076 -51.438 -21.266 1 92.38 41 GLY B N 1
ATOM 4387 C CA . GLY B 1 41 ? -2.889 -51.031 -20.125 1 92.38 41 GLY B CA 1
ATOM 4388 C C . GLY B 1 41 ? -2.111 -51 -18.828 1 92.38 41 GLY B C 1
ATOM 4389 O O . GLY B 1 41 ? -1.295 -51.875 -18.562 1 92.38 41 GLY B O 1
ATOM 4390 N N . VAL B 1 42 ? -2.33 -49.875 -18.125 1 93.62 42 VAL B N 1
ATOM 4391 C CA . VAL B 1 42 ? -1.562 -49.688 -16.891 1 93.62 42 VAL B CA 1
ATOM 4392 C C . VAL B 1 42 ? -2.465 -49.938 -15.688 1 93.62 42 VAL B C 1
ATOM 4394 O O . VAL B 1 42 ? -3.533 -49.344 -15.57 1 93.62 42 VAL B O 1
ATOM 4397 N N . TYR B 1 43 ? -2 -50.844 -14.82 1 92.25 43 TYR B N 1
ATOM 4398 C CA . TYR B 1 43 ? -2.666 -51.125 -13.555 1 92.25 43 TYR B CA 1
ATOM 4399 C C . TYR B 1 43 ? -1.697 -50.969 -12.391 1 92.25 43 TYR B C 1
ATOM 4401 O O . TYR B 1 43 ? -0.533 -51.375 -12.492 1 92.25 43 TYR B O 1
ATOM 4409 N N . LEU B 1 44 ? -2.152 -50.344 -11.414 1 92.69 44 LEU B N 1
ATOM 4410 C CA . LEU B 1 44 ? -1.365 -50.25 -10.188 1 92.69 44 LEU B CA 1
ATOM 4411 C C . LEU B 1 44 ? -1.941 -51.156 -9.102 1 92.69 44 LEU B C 1
ATOM 4413 O O . LEU B 1 44 ? -3.133 -51.094 -8.797 1 92.69 44 LEU B O 1
ATOM 4417 N N . ALA B 1 45 ? -1.07 -52.062 -8.617 1 90.56 45 ALA B N 1
ATOM 4418 C CA . ALA B 1 45 ? -1.506 -53.031 -7.59 1 90.56 45 ALA B CA 1
ATOM 4419 C C . ALA B 1 45 ? -0.715 -52.844 -6.297 1 90.56 45 ALA B C 1
ATOM 4421 O O . ALA B 1 45 ? 0.503 -52.656 -6.332 1 90.56 45 ALA B O 1
ATOM 4422 N N . ASN B 1 46 ? -1.474 -52.75 -5.277 1 87.06 46 ASN B N 1
ATOM 4423 C CA . ASN B 1 46 ? -0.911 -52.781 -3.934 1 87.06 46 ASN B CA 1
ATOM 4424 C C . ASN B 1 46 ? -1.514 -53.938 -3.113 1 87.06 46 ASN B C 1
ATOM 4426 O O . ASN B 1 46 ? -2.172 -54.812 -3.66 1 87.06 46 ASN B O 1
ATOM 4430 N N . GLU B 1 47 ? -1.154 -53.969 -1.85 1 81.44 47 GLU B N 1
ATOM 4431 C CA . GLU B 1 47 ? -1.62 -55.062 -1.001 1 81.44 47 GLU B CA 1
ATOM 4432 C C . GLU B 1 47 ? -3.145 -55.094 -0.947 1 81.44 47 GLU B C 1
ATOM 4434 O O . GLU B 1 47 ? -3.732 -56.188 -0.787 1 81.44 47 GLU B O 1
ATOM 4439 N N . ASN B 1 48 ? -3.727 -54.031 -1.206 1 80.06 48 ASN B N 1
ATOM 4440 C CA . ASN B 1 48 ? -5.156 -53.938 -0.935 1 80.06 48 ASN B CA 1
ATOM 4441 C C . ASN B 1 48 ? -5.969 -53.844 -2.225 1 80.06 48 ASN B C 1
ATOM 4443 O O . ASN B 1 48 ? -7.117 -54.281 -2.277 1 80.06 48 ASN B O 1
ATOM 4447 N N . THR B 1 49 ? -5.387 -53.219 -3.262 1 82.5 49 THR B N 1
ATOM 4448 C CA . THR B 1 49 ? -6.238 -52.906 -4.402 1 82.5 49 THR B CA 1
ATOM 4449 C C . THR B 1 49 ? -5.453 -52.969 -5.707 1 82.5 49 THR B C 1
ATOM 4451 O O . THR B 1 49 ? -4.223 -52.938 -5.699 1 82.5 49 THR B O 1
ATOM 4454 N N . VAL B 1 50 ? -6.18 -53.344 -6.77 1 86.81 50 VAL B N 1
ATOM 4455 C CA . VAL B 1 50 ? -5.707 -53.219 -8.141 1 86.81 50 VAL B CA 1
ATOM 4456 C C . VAL B 1 50 ? -6.5 -52.125 -8.867 1 86.81 50 VAL B C 1
ATOM 4458 O O . VAL B 1 50 ? -7.715 -52.25 -9.031 1 86.81 50 VAL B O 1
ATOM 4461 N N . ASN B 1 51 ? -5.816 -51.062 -9.203 1 87.88 51 ASN B N 1
ATOM 4462 C CA . ASN B 1 51 ? -6.484 -49.938 -9.828 1 87.88 51 ASN B CA 1
ATOM 4463 C C . ASN B 1 51 ? -6.066 -49.781 -11.281 1 87.88 51 ASN B C 1
ATOM 4465 O O . ASN B 1 51 ? -4.879 -49.844 -11.602 1 87.88 51 ASN B O 1
ATOM 4469 N N . TRP B 1 52 ? -7.082 -49.625 -12.062 1 87.56 52 TRP B N 1
ATOM 4470 C CA . TRP B 1 52 ? -6.828 -49.25 -13.445 1 87.56 52 TRP B CA 1
ATOM 4471 C C . TRP B 1 52 ? -6.375 -47.781 -13.531 1 87.56 52 TRP B C 1
ATOM 4473 O O . TRP B 1 52 ? -7.02 -46.906 -12.984 1 87.56 52 TRP B O 1
ATOM 4483 N N . ILE B 1 53 ? -5.266 -47.5 -14.234 1 90.12 53 ILE B N 1
ATOM 4484 C CA . ILE B 1 53 ? -4.723 -46.156 -14.328 1 90.12 53 ILE B CA 1
ATOM 4485 C C . ILE B 1 53 ? -5.023 -45.562 -15.703 1 90.12 53 ILE B C 1
ATOM 4487 O O . ILE B 1 53 ? -5.488 -44.438 -15.812 1 90.12 53 ILE B O 1
ATOM 4491 N N . GLY B 1 54 ? -4.75 -46.312 -16.688 1 88.75 54 GLY B N 1
ATOM 4492 C CA . GLY B 1 54 ? -4.98 -45.844 -18.047 1 88.75 54 GLY B CA 1
ATOM 4493 C C . GLY B 1 54 ? -4.168 -46.594 -19.078 1 88.75 54 GLY B C 1
ATOM 4494 O O . GLY B 1 54 ? -3.623 -47.656 -18.797 1 88.75 54 GLY B O 1
ATOM 4495 N N . THR B 1 55 ? -4.215 -46.062 -20.297 1 88.81 55 THR B N 1
ATOM 4496 C CA . THR B 1 55 ? -3.504 -46.656 -21.422 1 88.81 55 THR B CA 1
ATOM 4497 C C . THR B 1 55 ? -2.234 -45.844 -21.734 1 88.81 55 THR B C 1
ATOM 4499 O O . THR B 1 55 ? -2.246 -44.625 -21.719 1 88.81 55 THR B O 1
ATOM 4502 N N . VAL B 1 56 ? -1.25 -46.594 -21.828 1 94.25 56 VAL B N 1
ATOM 4503 C CA . VAL B 1 56 ? 0.026 -45.969 -22.188 1 94.25 56 VAL B CA 1
ATOM 4504 C C . VAL B 1 56 ? 0.601 -46.656 -23.422 1 94.25 56 VAL B C 1
ATOM 4506 O O . VAL B 1 56 ? 0.365 -47.844 -23.656 1 94.25 56 VAL B O 1
ATOM 4509 N N . LYS B 1 57 ? 1.201 -45.875 -24.25 1 93.44 57 LYS B N 1
ATOM 4510 C CA . LYS B 1 57 ? 1.986 -46.469 -25.344 1 93.44 57 LYS B CA 1
ATOM 4511 C C . LYS B 1 57 ? 3.48 -46.375 -25.047 1 93.44 57 LYS B C 1
ATOM 4513 O O . LYS B 1 57 ? 3.967 -45.375 -24.516 1 93.44 57 LYS B O 1
ATOM 4518 N N . ILE B 1 58 ? 4.141 -47.469 -25.25 1 95.19 58 ILE B N 1
ATOM 4519 C CA . ILE B 1 58 ? 5.578 -47.531 -25.016 1 95.19 58 ILE B CA 1
ATOM 4520 C C . ILE B 1 58 ? 6.305 -47.781 -26.344 1 95.19 58 ILE B C 1
ATOM 4522 O O . ILE B 1 58 ? 5.992 -48.719 -27.062 1 95.19 58 ILE B O 1
ATOM 4526 N N . GLY B 1 59 ? 7.215 -46.812 -26.625 1 93.81 59 GLY B N 1
ATOM 4527 C CA . GLY B 1 59 ? 8.039 -46.938 -27.812 1 93.81 59 GLY B CA 1
ATOM 4528 C C . GLY B 1 59 ? 9.453 -47.375 -27.516 1 93.81 59 GLY B C 1
ATOM 4529 O O . GLY B 1 59 ? 9.867 -47.438 -26.359 1 93.81 59 GLY B O 1
ATOM 4530 N N . GLN B 1 60 ? 10.117 -47.781 -28.625 1 94.12 60 GLN B N 1
ATOM 4531 C CA . GLN B 1 60 ? 11.508 -48.188 -28.594 1 94.12 60 GLN B CA 1
ATOM 4532 C C . GLN B 1 60 ? 12.297 -47.562 -29.75 1 94.12 60 GLN B C 1
ATOM 4534 O O . GLN B 1 60 ? 11.914 -47.688 -30.906 1 94.12 60 GLN B O 1
ATOM 4539 N N . THR B 1 61 ? 13.383 -46.938 -29.406 1 92.81 61 THR B 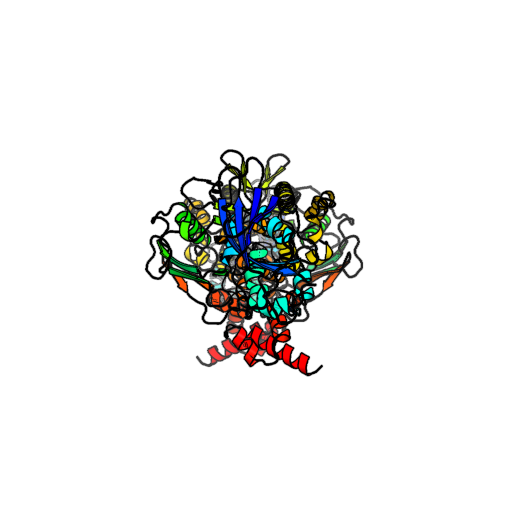N 1
ATOM 4540 C CA . THR B 1 61 ? 14.102 -46.094 -30.359 1 92.81 61 THR B CA 1
ATOM 4541 C C . THR B 1 61 ? 14.672 -46.938 -31.5 1 92.81 61 THR B C 1
ATOM 4543 O O . THR B 1 61 ? 14.766 -46.469 -32.625 1 92.81 61 THR B O 1
ATOM 4546 N N . ASP B 1 62 ? 15.07 -48.156 -31.219 1 88.38 62 ASP B N 1
ATOM 4547 C CA . ASP B 1 62 ? 15.719 -48.969 -32.25 1 88.38 62 ASP B CA 1
ATOM 4548 C C . ASP B 1 62 ? 14.711 -49.906 -32.906 1 88.38 62 ASP B C 1
ATOM 4550 O O . ASP B 1 62 ? 15.102 -50.812 -33.625 1 88.38 62 ASP B O 1
ATOM 4554 N N . LEU B 1 63 ? 13.484 -49.656 -32.594 1 85.44 63 LEU B N 1
ATOM 4555 C CA . LEU B 1 63 ? 12.461 -50.5 -33.188 1 85.44 63 LEU B CA 1
ATOM 4556 C C . LEU B 1 63 ? 12.109 -50.031 -34.594 1 85.44 63 LEU B C 1
ATOM 4558 O O . LEU B 1 63 ? 11.727 -48.875 -34.781 1 85.44 63 LEU B O 1
ATOM 4562 N N . MET B 1 64 ? 12.383 -50.781 -35.656 1 78.94 64 MET B N 1
ATOM 4563 C CA . MET B 1 64 ? 12.094 -50.438 -37.062 1 78.94 64 MET B CA 1
ATOM 4564 C C . MET B 1 64 ? 11.07 -51.375 -37.656 1 78.94 64 MET B C 1
ATOM 4566 O O . MET B 1 64 ? 11.141 -52.594 -37.438 1 78.94 64 MET B O 1
ATOM 4570 N N . HIS B 1 65 ? 10.055 -50.75 -38.156 1 77 65 HIS B N 1
ATOM 4571 C CA . HIS B 1 65 ? 9.07 -51.562 -38.906 1 77 65 HIS B CA 1
ATOM 4572 C C . HIS B 1 65 ? 9.562 -51.875 -40.312 1 77 65 HIS B C 1
ATOM 4574 O O . HIS B 1 65 ? 10.008 -50.969 -41.031 1 77 65 HIS B O 1
ATOM 4580 N N . ASN B 1 66 ? 9.719 -53.156 -40.688 1 69.56 66 ASN B N 1
ATOM 4581 C CA . ASN B 1 66 ? 10.258 -53.562 -41.969 1 69.56 66 ASN B CA 1
ATOM 4582 C C . ASN B 1 66 ? 9.164 -54.094 -42.906 1 69.56 66 ASN B C 1
ATOM 4584 O O . ASN B 1 66 ? 9.414 -55 -43.688 1 69.56 66 ASN B O 1
ATOM 4588 N N . GLY B 1 67 ? 7.914 -53.531 -42.938 1 69.06 67 GLY B N 1
ATOM 4589 C CA . GLY B 1 67 ? 6.875 -53.844 -43.906 1 69.06 67 GLY B CA 1
ATOM 4590 C C . GLY B 1 67 ? 6.078 -55.094 -43.5 1 69.06 67 GLY B C 1
ATOM 4591 O O . GLY B 1 67 ? 5.078 -55.406 -44.156 1 69.06 67 GLY B O 1
ATOM 4592 N N . GLY B 1 68 ? 6.34 -55.906 -42.594 1 70.81 68 GLY B N 1
ATOM 4593 C CA . GLY B 1 68 ? 5.633 -57.125 -42.25 1 70.81 68 GLY B CA 1
ATOM 4594 C C . GLY B 1 68 ? 4.633 -56.938 -41.125 1 70.81 68 GLY B C 1
ATOM 4595 O O . GLY B 1 68 ? 3.803 -56.031 -41.156 1 70.81 68 GLY B O 1
ATOM 4596 N N . GLU B 1 69 ? 4.762 -57.844 -40.156 1 78.06 69 GLU B N 1
ATOM 4597 C CA . GLU B 1 69 ? 3.859 -57.875 -39.031 1 78.06 69 GLU B CA 1
ATOM 4598 C C . GLU B 1 69 ? 4.176 -56.75 -38.031 1 78.06 69 GLU B C 1
ATOM 4600 O O . GLU B 1 69 ? 5.297 -56.219 -38.031 1 78.06 69 GLU B O 1
ATOM 4605 N N . ALA B 1 70 ? 3.182 -56.344 -37.438 1 84.12 70 ALA B N 1
ATOM 4606 C CA . ALA B 1 70 ? 3.346 -55.281 -36.438 1 84.12 70 ALA B CA 1
ATOM 4607 C C . ALA B 1 70 ? 4.418 -55.656 -35.438 1 84.12 70 ALA B C 1
ATOM 4609 O O . ALA B 1 70 ? 4.512 -56.812 -35 1 84.12 70 ALA B O 1
ATOM 4610 N N . VAL B 1 71 ? 5.301 -54.719 -35.188 1 87.75 71 VAL B N 1
ATOM 4611 C CA . VAL B 1 71 ? 6.398 -54.938 -34.281 1 87.75 71 VAL B CA 1
ATOM 4612 C C . VAL B 1 71 ? 6.082 -54.312 -32.906 1 87.75 71 VAL B C 1
ATOM 4614 O O . VAL B 1 71 ? 5.426 -53.25 -32.875 1 87.75 71 VAL B O 1
ATOM 4617 N N . SER B 1 72 ? 6.449 -55.062 -31.922 1 90.44 72 SER B N 1
ATOM 4618 C CA . SER B 1 72 ? 6.258 -54.562 -30.547 1 90.44 72 SER B CA 1
ATOM 4619 C C . SER B 1 72 ? 7.594 -54.344 -29.859 1 90.44 72 SER B C 1
ATOM 4621 O O . SER B 1 72 ? 8.57 -55.031 -30.125 1 90.44 72 SER B O 1
ATOM 4623 N N . PRO B 1 73 ? 7.59 -53.312 -28.938 1 92.38 73 PRO B N 1
ATOM 4624 C CA . PRO B 1 73 ? 8.805 -53.156 -28.141 1 92.38 73 PRO B CA 1
ATOM 4625 C C . PRO B 1 73 ? 9.117 -54.375 -27.281 1 92.38 73 PRO B C 1
ATOM 4627 O O . PRO B 1 73 ? 8.203 -55.031 -26.781 1 92.38 73 PRO B O 1
ATOM 4630 N N . VAL B 1 74 ? 10.422 -54.625 -27.188 1 91.44 74 VAL B N 1
ATOM 4631 C CA . VAL B 1 74 ? 10.867 -55.781 -26.422 1 91.44 74 VAL B CA 1
ATOM 4632 C C . VAL B 1 74 ? 11.211 -55.375 -25 1 91.44 74 VAL B C 1
ATOM 4634 O O . VAL B 1 74 ? 12.359 -55.062 -24.688 1 91.44 74 VAL B O 1
ATOM 4637 N N . ILE B 1 75 ? 10.234 -55.531 -24.188 1 93.31 75 ILE B N 1
ATOM 4638 C CA . ILE B 1 75 ? 10.367 -55.094 -22.797 1 93.31 75 ILE B CA 1
ATOM 4639 C C . ILE B 1 75 ? 10.484 -56.344 -21.891 1 93.31 75 ILE B C 1
ATOM 4641 O O . ILE B 1 75 ? 9.812 -57.344 -22.125 1 93.31 75 ILE B O 1
ATOM 4645 N N . SER B 1 76 ? 11.359 -56.219 -20.953 1 91.75 76 SER B N 1
ATOM 4646 C CA . SER B 1 76 ? 11.492 -57.312 -19.984 1 91.75 76 SER B CA 1
ATOM 4647 C C . SER B 1 76 ? 10.195 -57.531 -19.219 1 91.75 76 SER B C 1
ATOM 4649 O O . SER B 1 76 ? 9.438 -56.594 -18.984 1 91.75 76 SER B O 1
ATOM 4651 N N . ASP B 1 77 ? 10.008 -58.75 -18.844 1 92.25 77 ASP B N 1
ATOM 4652 C CA . ASP B 1 77 ? 8.781 -59.125 -18.125 1 92.25 77 ASP B CA 1
ATOM 4653 C C . ASP B 1 77 ? 8.695 -58.406 -16.781 1 92.25 77 ASP B C 1
ATOM 4655 O O . ASP B 1 77 ? 7.598 -58.125 -16.297 1 92.25 77 ASP B O 1
ATOM 4659 N N . SER B 1 78 ? 9.766 -58.188 -16.234 1 93.62 78 SER B N 1
ATOM 4660 C CA . SER B 1 78 ? 9.844 -57.438 -14.977 1 93.62 78 SER B CA 1
ATOM 4661 C C . SER B 1 78 ? 11.023 -56.469 -14.984 1 93.62 78 SER B C 1
ATOM 4663 O O . SER B 1 78 ? 12.102 -56.812 -15.477 1 93.62 78 SER B O 1
ATOM 4665 N N . PHE B 1 79 ? 10.719 -55.219 -14.555 1 93.75 79 PHE B N 1
ATOM 4666 C CA . PHE B 1 79 ? 11.781 -54.219 -14.508 1 93.75 79 PHE B CA 1
ATOM 4667 C C . PHE B 1 79 ? 11.492 -53.188 -13.445 1 93.75 79 PHE B C 1
ATOM 4669 O O . PHE B 1 79 ? 10.359 -53.062 -12.961 1 93.75 79 PHE B O 1
ATOM 4676 N N . ASN B 1 80 ? 12.492 -52.5 -13.039 1 92.94 80 ASN B N 1
ATOM 4677 C CA . ASN B 1 80 ? 12.344 -51.375 -12.117 1 92.94 80 ASN B CA 1
ATOM 4678 C C . ASN B 1 80 ? 12.25 -50.062 -12.859 1 92.94 80 ASN B C 1
ATOM 4680 O O . ASN B 1 80 ? 11.5 -49.156 -12.453 1 92.94 80 ASN B O 1
ATOM 4684 N N . GLN B 1 81 ? 12.953 -49.969 -13.898 1 94.19 81 GLN B N 1
ATOM 4685 C CA . GLN B 1 81 ? 12.961 -48.812 -14.766 1 94.19 81 GLN B CA 1
ATOM 4686 C C . GLN B 1 81 ? 13.242 -49.188 -16.219 1 94.19 81 GLN B C 1
ATOM 4688 O O . GLN B 1 81 ? 14.078 -50.062 -16.484 1 94.19 81 GLN B O 1
ATOM 4693 N N . LEU B 1 82 ? 12.492 -48.531 -17.047 1 94.06 82 LEU B N 1
ATOM 4694 C CA . LEU B 1 82 ? 12.727 -48.781 -18.469 1 94.06 82 LEU B CA 1
ATOM 4695 C C . LEU B 1 82 ? 14.086 -48.25 -18.906 1 94.06 82 LEU B C 1
ATOM 4697 O O . LEU B 1 82 ? 14.5 -47.188 -18.453 1 94.06 82 LEU B O 1
ATOM 4701 N N . GLU B 1 83 ? 14.695 -49.125 -19.75 1 92.94 83 GLU B N 1
ATOM 4702 C CA . GLU B 1 83 ? 15.945 -48.656 -20.344 1 92.94 83 GLU B CA 1
ATOM 4703 C C . GLU B 1 83 ? 15.719 -47.375 -21.156 1 92.94 83 GLU B C 1
ATOM 4705 O O . GLU B 1 83 ? 14.594 -47.062 -21.562 1 92.94 83 GLU B O 1
ATOM 4710 N N . ARG B 1 84 ? 16.766 -46.719 -21.422 1 91.75 84 ARG B N 1
ATOM 4711 C CA . ARG B 1 84 ? 16.703 -45.406 -22.062 1 91.75 84 ARG B CA 1
ATOM 4712 C C . ARG B 1 84 ? 16.219 -45.5 -23.5 1 91.75 84 ARG B C 1
ATOM 4714 O O . ARG B 1 84 ? 15.719 -44.531 -24.078 1 91.75 84 ARG B O 1
ATOM 4721 N N . LYS B 1 85 ? 16.344 -46.656 -24.062 1 93.62 85 LYS B N 1
ATOM 4722 C CA . LYS B 1 85 ? 15.891 -46.844 -25.438 1 93.62 85 LYS B CA 1
ATOM 4723 C C . LYS B 1 85 ? 14.367 -46.875 -25.516 1 93.62 85 LYS B C 1
ATOM 4725 O O . LYS B 1 85 ? 13.797 -46.812 -26.609 1 93.62 85 LYS B O 1
ATOM 4730 N N . PHE B 1 86 ? 13.703 -47.031 -24.344 1 96.38 86 PHE B N 1
ATOM 4731 C CA . PHE B 1 86 ? 12.25 -47.062 -24.312 1 96.38 86 PHE B CA 1
ATOM 4732 C C . PHE B 1 86 ? 11.695 -45.719 -23.859 1 96.38 86 PHE B C 1
ATOM 4734 O O . PHE B 1 86 ? 12.367 -44.969 -23.125 1 96.38 86 PHE B O 1
ATOM 4741 N N . PHE B 1 87 ? 10.469 -45.344 -24.312 1 96.31 87 PHE B N 1
ATOM 4742 C CA . PHE B 1 87 ? 9.75 -44.125 -23.922 1 96.31 87 PHE B CA 1
ATOM 4743 C C . PHE B 1 87 ? 8.25 -44.375 -23.922 1 96.31 87 PHE B C 1
ATOM 4745 O O . PHE B 1 87 ? 7.758 -45.25 -24.641 1 96.31 87 PHE B O 1
ATOM 4752 N N . SER B 1 88 ? 7.566 -43.594 -23.125 1 96.69 88 SER B N 1
ATOM 4753 C CA . SER B 1 88 ? 6.133 -43.844 -23 1 96.69 88 SER B CA 1
ATOM 4754 C C . SER B 1 88 ? 5.336 -42.531 -23.062 1 96.69 88 SER B C 1
ATOM 4756 O O . SER B 1 88 ? 5.895 -41.438 -22.922 1 96.69 88 SER B O 1
ATOM 4758 N N . LEU B 1 89 ? 4.117 -42.688 -23.375 1 94.38 89 LEU B N 1
ATOM 4759 C CA . LEU B 1 89 ? 3.172 -41.562 -23.391 1 94.38 89 LEU B CA 1
ATOM 4760 C C . LEU B 1 89 ? 1.763 -42.062 -23.062 1 94.38 89 LEU B C 1
ATOM 4762 O O . LEU B 1 89 ? 1.271 -43 -23.672 1 94.38 89 LEU B O 1
ATOM 4766 N N . GLY B 1 90 ? 1.239 -41.406 -22.031 1 93.31 90 GLY B N 1
ATOM 4767 C CA . GLY B 1 90 ? -0.173 -41.656 -21.812 1 93.31 90 GLY B CA 1
ATOM 4768 C C . GLY B 1 90 ? -1.045 -41.312 -23 1 93.31 90 GLY B C 1
ATOM 4769 O O . GLY B 1 90 ? -0.797 -40.312 -23.672 1 93.31 90 GLY B O 1
ATOM 4770 N N . GLN B 1 91 ? -2.061 -42.125 -23.266 1 84.56 91 GLN B N 1
ATOM 4771 C CA . GLN B 1 91 ? -2.84 -41.938 -24.484 1 84.56 91 GLN B CA 1
ATOM 4772 C C . GLN B 1 91 ? -4.094 -41.125 -24.219 1 84.56 91 GLN B C 1
ATOM 4774 O O . GLN B 1 91 ? -4.781 -40.688 -25.156 1 84.56 91 GLN B O 1
ATOM 4779 N N . ASP B 1 92 ? -4.43 -40.969 -23 1 76.44 92 ASP B N 1
ATOM 4780 C CA . ASP B 1 92 ? -5.543 -40.125 -22.562 1 76.44 92 ASP B CA 1
ATOM 4781 C C . ASP B 1 92 ? -5.168 -39.281 -21.344 1 76.44 92 ASP B C 1
ATOM 4783 O O . ASP B 1 92 ? -4.34 -39.719 -20.531 1 76.44 92 ASP B O 1
ATOM 4787 N N . VAL B 1 93 ? -5.855 -38.156 -21.203 1 72.88 93 VAL B N 1
ATOM 4788 C CA . VAL B 1 93 ? -5.594 -37.25 -20.094 1 72.88 93 VAL B CA 1
ATOM 4789 C C . VAL B 1 93 ? -5.895 -37.938 -18.766 1 72.88 93 VAL B C 1
ATOM 4791 O O . VAL B 1 93 ? -5.238 -37.688 -17.75 1 72.88 93 VAL B O 1
ATOM 4794 N N . SER B 1 94 ? -6.785 -38.812 -18.766 1 74.94 94 SER B N 1
ATOM 4795 C CA . SER B 1 94 ? -7.184 -39.562 -17.578 1 74.94 94 SER B CA 1
ATOM 4796 C C . SER B 1 94 ? -6.02 -40.375 -17.016 1 74.94 94 SER B C 1
ATOM 4798 O O . SER B 1 94 ? -5.934 -40.562 -15.797 1 74.94 94 SER B O 1
ATOM 4800 N N . TYR B 1 95 ? -5.102 -40.781 -17.875 1 88.19 95 TYR B N 1
ATOM 4801 C CA . TYR B 1 95 ? -3.906 -41.5 -17.422 1 88.19 95 TYR B CA 1
ATOM 4802 C C . TYR B 1 95 ? -3.121 -40.656 -16.422 1 88.19 95 TYR B C 1
ATOM 4804 O O . TYR B 1 95 ? -2.805 -41.125 -15.328 1 88.19 95 TYR B O 1
ATOM 4812 N N . TYR B 1 96 ? -2.941 -39.438 -16.875 1 86.38 96 TYR B N 1
ATOM 4813 C CA . TYR B 1 96 ? -2.164 -38.562 -16.031 1 86.38 96 TYR B CA 1
ATOM 4814 C C . TYR B 1 96 ? -2.975 -38.125 -14.812 1 86.38 96 TYR B C 1
ATOM 4816 O O . TYR B 1 96 ? -2.438 -38 -13.703 1 86.38 96 TYR B O 1
ATOM 4824 N N . TYR B 1 97 ? -4.199 -37.969 -15.055 1 74.88 97 TYR B N 1
ATOM 4825 C CA . TYR B 1 97 ? -5.094 -37.625 -13.953 1 74.88 97 TYR B CA 1
ATOM 4826 C C . TYR B 1 97 ? -5.113 -38.719 -12.898 1 74.88 97 TYR B C 1
ATOM 4828 O O . TYR B 1 97 ? -5.02 -38.438 -11.703 1 74.88 97 TYR B O 1
ATOM 4836 N N . ASN B 1 98 ? -5.246 -39.938 -13.297 1 80.44 98 ASN B N 1
ATOM 4837 C CA . ASN B 1 98 ? -5.285 -41.094 -12.398 1 80.44 98 ASN B CA 1
ATOM 4838 C C . ASN B 1 98 ? -3.959 -41.25 -11.656 1 80.44 98 ASN B C 1
ATOM 4840 O O . ASN B 1 98 ? -3.945 -41.594 -10.477 1 80.44 98 ASN B O 1
ATOM 4844 N N . LEU B 1 99 ? -2.984 -40.938 -12.43 1 88.06 99 LEU B N 1
ATOM 4845 C CA . LEU B 1 99 ? -1.686 -41 -11.773 1 88.06 99 LEU B CA 1
ATOM 4846 C C . LEU B 1 99 ? -1.556 -39.906 -10.711 1 88.06 99 LEU B C 1
ATOM 4848 O O . LEU B 1 99 ? -1.009 -40.156 -9.633 1 88.06 99 LEU B O 1
ATOM 4852 N N . ASN B 1 100 ? -2.082 -38.812 -11.164 1 79.19 100 ASN B N 1
ATOM 4853 C CA . ASN B 1 100 ? -2.053 -37.688 -10.227 1 79.19 100 ASN B CA 1
ATOM 4854 C C . ASN B 1 100 ? -2.848 -38 -8.961 1 79.19 100 ASN B C 1
ATOM 4856 O O . ASN B 1 100 ? -2.459 -37.594 -7.863 1 79.19 100 ASN B O 1
ATOM 4860 N N . SER B 1 101 ? -3.889 -38.719 -9.125 1 74.62 101 SER B N 1
ATOM 4861 C CA . SER B 1 101 ? -4.762 -39.031 -8.008 1 74.62 101 SER B CA 1
ATOM 4862 C C . SER B 1 101 ? -4.059 -39.969 -7.027 1 74.62 101 SER B C 1
ATOM 4864 O O . SER B 1 101 ? -4.469 -40.094 -5.867 1 74.62 101 SER B O 1
ATOM 4866 N N . LEU B 1 102 ? -3.025 -40.594 -7.477 1 79.25 102 LEU B N 1
ATOM 4867 C CA . LEU B 1 102 ? -2.293 -41.531 -6.637 1 79.25 102 LEU B CA 1
ATOM 4868 C C . LEU B 1 102 ? -1.223 -40.812 -5.82 1 79.25 102 LEU B C 1
ATOM 4870 O O . LEU B 1 102 ? -0.615 -41.406 -4.926 1 79.25 102 LEU B O 1
ATOM 4874 N N . GLY B 1 103 ? -1.107 -39.594 -6.117 1 78.44 103 GLY B N 1
ATOM 4875 C CA . GLY B 1 103 ? -0.1 -38.812 -5.398 1 78.44 103 GLY B CA 1
ATOM 4876 C C . GLY B 1 103 ? 1.042 -38.375 -6.285 1 78.44 103 GLY B C 1
ATOM 4877 O O . GLY B 1 103 ? 1.354 -39 -7.289 1 78.44 103 GLY B O 1
ATOM 4878 N N . ASP B 1 104 ? 1.684 -37.344 -5.848 1 77.31 104 ASP B N 1
ATOM 4879 C CA . ASP B 1 104 ? 2.74 -36.719 -6.641 1 77.31 104 ASP B CA 1
ATOM 4880 C C . ASP B 1 104 ? 3.939 -37.625 -6.789 1 77.31 104 ASP B C 1
ATOM 4882 O O . ASP B 1 104 ? 4.496 -37.781 -7.883 1 77.31 104 ASP B O 1
ATOM 4886 N N . GLU B 1 105 ? 4.23 -38.188 -5.668 1 81.06 105 GLU B N 1
ATOM 4887 C CA . GLU B 1 105 ? 5.422 -39.031 -5.691 1 81.06 105 GLU B CA 1
ATOM 4888 C C . GLU B 1 105 ? 5.211 -40.25 -6.57 1 81.06 105 GLU B C 1
ATOM 4890 O O . GLU B 1 105 ? 6.074 -40.594 -7.383 1 81.06 105 GLU B O 1
ATOM 4895 N N . ILE B 1 106 ? 4.152 -40.938 -6.391 1 85.12 106 ILE B N 1
ATOM 4896 C CA . ILE B 1 106 ? 3.852 -42.125 -7.16 1 85.12 106 ILE B CA 1
ATOM 4897 C C . ILE B 1 106 ? 3.775 -41.781 -8.648 1 85.12 106 ILE B C 1
ATOM 4899 O O . ILE B 1 106 ? 4.363 -42.469 -9.484 1 85.12 106 ILE B O 1
ATOM 4903 N N . ARG B 1 107 ? 3.096 -40.75 -8.898 1 88.25 107 ARG B N 1
ATOM 4904 C CA . ARG B 1 107 ? 2.99 -40.312 -10.281 1 88.25 107 ARG B CA 1
ATOM 4905 C C . ARG B 1 107 ? 4.367 -40.062 -10.883 1 88.25 107 ARG B C 1
ATOM 4907 O O . ARG B 1 107 ? 4.684 -40.562 -11.961 1 88.25 107 ARG B O 1
ATOM 4914 N N . PHE B 1 108 ? 5.094 -39.312 -10.109 1 86.19 108 PHE B N 1
ATOM 4915 C CA . PHE B 1 108 ? 6.41 -38.969 -10.617 1 86.19 108 PHE B CA 1
ATOM 4916 C C . PHE B 1 108 ? 7.266 -40.188 -10.852 1 86.19 108 PHE B C 1
ATOM 4918 O O . PHE B 1 108 ? 7.914 -40.312 -11.898 1 86.19 108 PHE B O 1
ATOM 4925 N N . GLN B 1 109 ? 7.312 -41.062 -9.93 1 88.75 109 GLN B N 1
ATOM 4926 C CA . GLN B 1 109 ? 8.125 -42.281 -10.023 1 88.75 109 GLN B CA 1
ATOM 4927 C C . GLN B 1 109 ? 7.691 -43.156 -11.195 1 88.75 109 GLN B C 1
ATOM 4929 O O . GLN B 1 109 ? 8.531 -43.656 -11.945 1 88.75 109 GLN B O 1
ATOM 4934 N N . ILE B 1 110 ? 6.465 -43.281 -11.375 1 92.69 110 ILE B N 1
ATOM 4935 C CA . ILE B 1 110 ? 5.953 -44.156 -12.445 1 92.69 110 ILE B CA 1
ATOM 4936 C C . ILE B 1 110 ? 6.305 -43.531 -13.797 1 92.69 110 ILE B C 1
ATOM 4938 O O . ILE B 1 110 ? 6.84 -44.219 -14.68 1 92.69 110 ILE B O 1
ATOM 4942 N N . LEU B 1 111 ? 6 -42.25 -13.875 1 93.75 111 LEU B N 1
ATOM 4943 C CA . LEU B 1 111 ? 6.223 -41.594 -15.148 1 93.75 111 LEU B CA 1
ATOM 4944 C C . LEU B 1 111 ? 7.715 -41.531 -15.469 1 93.75 111 LEU B C 1
ATOM 4946 O O . LEU B 1 111 ? 8.117 -41.688 -16.625 1 93.75 111 LEU B O 1
ATOM 4950 N N . ARG B 1 112 ? 8.461 -41.312 -14.461 1 92.69 112 ARG B N 1
ATOM 4951 C CA . ARG B 1 112 ? 9.906 -41.219 -14.656 1 92.69 112 ARG B CA 1
ATOM 4952 C C . ARG B 1 112 ? 10.461 -42.594 -15.07 1 92.69 112 ARG B C 1
ATOM 4954 O O . ARG B 1 112 ? 11.273 -42.688 -15.992 1 92.69 112 ARG B O 1
ATOM 4961 N N . ARG B 1 113 ? 10.086 -43.594 -14.461 1 93.5 113 ARG B N 1
ATOM 4962 C CA . ARG B 1 113 ? 10.609 -44.938 -14.68 1 93.5 113 ARG B CA 1
ATOM 4963 C C . ARG B 1 113 ? 10.109 -45.5 -16 1 93.5 113 ARG B C 1
ATOM 4965 O O . ARG B 1 113 ? 10.688 -46.469 -16.531 1 93.5 113 ARG B O 1
ATOM 4972 N N . LEU B 1 114 ? 9.086 -44.938 -16.484 1 95.5 114 LEU B N 1
ATOM 4973 C CA . LEU B 1 114 ? 8.586 -45.344 -17.797 1 95.5 114 LEU B CA 1
ATOM 4974 C C . LEU B 1 114 ? 9.117 -44.406 -18.891 1 95.5 114 LEU B C 1
ATOM 4976 O O . LEU B 1 114 ? 8.688 -44.5 -20.047 1 95.5 114 LEU B O 1
ATOM 4980 N N . ASN B 1 115 ? 9.961 -43.5 -18.547 1 95.62 115 ASN B N 1
ATOM 4981 C CA . ASN B 1 115 ? 10.5 -42.531 -19.484 1 95.62 115 ASN B CA 1
ATOM 4982 C C . ASN B 1 115 ? 9.383 -41.812 -20.234 1 95.62 115 ASN B C 1
ATOM 4984 O O . ASN B 1 115 ? 9.414 -41.719 -21.469 1 95.62 115 ASN B O 1
ATOM 4988 N N . ASP B 1 116 ? 8.445 -41.344 -19.484 1 95.06 116 ASP B N 1
ATOM 4989 C CA . ASP B 1 116 ? 7.297 -40.625 -20.062 1 95.06 116 ASP B CA 1
ATOM 4990 C C . ASP B 1 116 ? 7.73 -39.344 -20.766 1 95.06 116 ASP B C 1
ATOM 4992 O O . ASP B 1 116 ? 8.414 -38.5 -20.156 1 95.06 116 ASP B O 1
ATOM 4996 N N . ILE B 1 117 ? 7.23 -39.219 -21.953 1 93.88 117 ILE B N 1
ATOM 4997 C CA . ILE B 1 117 ? 7.742 -38.125 -22.75 1 93.88 117 ILE B CA 1
ATOM 4998 C C . ILE B 1 117 ? 6.949 -36.844 -22.438 1 93.88 117 ILE B C 1
ATOM 5000 O O . ILE B 1 117 ? 7.371 -35.75 -22.781 1 93.88 117 ILE B O 1
ATOM 5004 N N . ALA B 1 118 ? 5.758 -37.031 -21.844 1 90.31 118 ALA B N 1
ATOM 5005 C CA . ALA B 1 118 ? 5.062 -35.844 -21.359 1 90.31 118 ALA B CA 1
ATOM 5006 C C . ALA B 1 118 ? 5.789 -35.25 -20.156 1 90.31 118 ALA B C 1
ATOM 5008 O O . ALA B 1 118 ? 5.848 -34.031 -20 1 90.31 118 ALA B O 1
ATOM 5009 N N . LEU B 1 119 ? 6.285 -36.094 -19.312 1 89.75 119 LEU B N 1
ATOM 5010 C CA . LEU B 1 119 ? 7.012 -35.656 -18.141 1 89.75 119 LEU B CA 1
ATOM 5011 C C . LEU B 1 119 ? 8.398 -35.125 -18.5 1 89.75 119 LEU B C 1
ATOM 5013 O O . LEU B 1 119 ? 8.812 -34.062 -18.047 1 89.75 119 LEU B O 1
ATOM 5017 N N . ASP B 1 120 ? 9.203 -35.875 -19.312 1 90.38 120 ASP B N 1
ATOM 5018 C CA . ASP B 1 120 ? 10.586 -35.562 -19.656 1 90.38 120 ASP B CA 1
ATOM 5019 C C . ASP B 1 120 ? 10.68 -34.906 -21.031 1 90.38 120 ASP B C 1
ATOM 5021 O O . ASP B 1 120 ? 10.594 -35.594 -22.047 1 90.38 120 ASP B O 1
ATOM 5025 N N . GLU B 1 121 ? 10.953 -33.688 -21.031 1 86.62 121 GLU B N 1
ATOM 5026 C CA . GLU B 1 121 ? 10.992 -32.938 -22.266 1 86.62 121 GLU B CA 1
ATOM 5027 C C . GLU B 1 121 ? 12.188 -33.344 -23.125 1 86.62 121 GLU B C 1
ATOM 5029 O O . GLU B 1 121 ? 12.117 -33.312 -24.359 1 86.62 121 GLU B O 1
ATOM 5034 N N . GLU B 1 122 ? 13.227 -33.625 -22.516 1 90.44 122 GLU B N 1
ATOM 5035 C CA . GLU B 1 122 ? 14.414 -34.031 -23.25 1 90.44 122 GLU B CA 1
ATOM 5036 C C . GLU B 1 122 ? 14.148 -35.312 -24.062 1 90.44 122 GLU B C 1
ATOM 5038 O O . GLU B 1 122 ? 14.508 -35.375 -25.25 1 90.44 122 GLU B O 1
ATOM 5043 N N . ILE B 1 123 ? 13.586 -36.312 -23.438 1 93.56 123 ILE B N 1
ATOM 5044 C CA . ILE B 1 123 ? 13.258 -37.531 -24.141 1 93.56 123 ILE B CA 1
ATOM 5045 C C . ILE B 1 123 ? 12.297 -37.25 -25.281 1 93.56 123 ILE B C 1
ATOM 5047 O O . ILE B 1 123 ? 12.438 -37.781 -26.375 1 93.56 123 ILE B O 1
ATOM 5051 N N . TYR B 1 124 ? 11.359 -36.344 -25 1 92.88 124 TYR B N 1
ATOM 5052 C CA . TYR B 1 124 ? 10.406 -35.969 -26.031 1 92.88 124 TYR B CA 1
ATOM 5053 C C . TYR B 1 124 ? 11.125 -35.469 -27.281 1 92.88 124 TYR B C 1
ATOM 5055 O O . TYR B 1 124 ? 10.82 -35.906 -28.391 1 92.88 124 TYR B O 1
ATOM 5063 N N . GLU B 1 125 ? 12.031 -34.562 -27.078 1 90.88 125 GLU B N 1
ATOM 5064 C CA . GLU B 1 125 ? 12.75 -33.969 -28.203 1 90.88 125 GLU B CA 1
ATOM 5065 C C . GLU B 1 125 ? 13.594 -35 -28.938 1 90.88 125 GLU B C 1
ATOM 5067 O O . GLU B 1 125 ? 13.758 -34.906 -30.156 1 90.88 125 GLU B O 1
ATOM 5072 N N . GLU B 1 126 ? 14.078 -35.906 -28.25 1 92.12 126 GLU B N 1
ATOM 5073 C CA . GLU B 1 126 ? 14.922 -36.969 -28.844 1 92.12 126 GLU B CA 1
ATOM 5074 C C . GLU B 1 126 ? 14.102 -37.906 -29.703 1 92.12 126 GLU B C 1
ATOM 5076 O O . GLU B 1 126 ? 14.586 -38.406 -30.734 1 92.12 126 GLU B O 1
ATOM 5081 N N . VAL B 1 127 ? 12.891 -38.125 -29.359 1 93.44 127 VAL B N 1
ATOM 5082 C CA . VAL B 1 127 ? 12.18 -39.219 -30 1 93.44 127 VAL B CA 1
ATOM 5083 C C . VAL B 1 127 ? 11.047 -38.688 -30.859 1 93.44 127 VAL B C 1
ATOM 5085 O O . VAL B 1 127 ? 10.406 -39.438 -31.594 1 93.44 127 VAL B O 1
ATOM 5088 N N . LYS B 1 128 ? 10.75 -37.438 -30.859 1 89.25 128 LYS B N 1
ATOM 5089 C CA . LYS B 1 128 ? 9.57 -36.844 -31.484 1 89.25 128 LYS B CA 1
ATOM 5090 C C . LYS B 1 128 ? 9.57 -37.094 -33 1 89.25 128 LYS B C 1
ATOM 5092 O O . LYS B 1 128 ? 8.508 -37.125 -33.625 1 89.25 128 LYS B O 1
ATOM 5097 N N . GLU B 1 129 ? 10.781 -37.25 -33.562 1 88.44 129 GLU B N 1
ATOM 5098 C CA . GLU B 1 129 ? 10.859 -37.375 -35 1 88.44 129 GLU B CA 1
ATOM 5099 C C . GLU B 1 129 ? 10.945 -38.844 -35.438 1 88.44 129 GLU B C 1
ATOM 5101 O O . GLU B 1 129 ? 10.945 -39.125 -36.625 1 88.44 129 GLU B O 1
ATOM 5106 N N . LEU B 1 130 ? 11.016 -39.719 -34.531 1 90.19 130 LEU B N 1
ATOM 5107 C CA . LEU B 1 130 ? 11.086 -41.156 -34.875 1 90.19 130 LEU B CA 1
ATOM 5108 C C . LEU B 1 130 ? 9.797 -41.625 -35.531 1 90.19 130 LEU B C 1
ATOM 5110 O O . LEU B 1 130 ? 8.711 -41.094 -35.219 1 90.19 130 LEU B O 1
ATOM 5114 N N . HIS B 1 131 ? 9.969 -42.562 -36.5 1 88.38 131 HIS B N 1
ATOM 5115 C CA . HIS B 1 131 ? 8.82 -43.094 -37.219 1 88.38 131 HIS B CA 1
ATOM 5116 C C . HIS B 1 131 ? 7.793 -43.688 -36.25 1 88.38 131 HIS B C 1
ATOM 5118 O O . HIS B 1 131 ? 6.594 -43.469 -36.406 1 88.38 131 HIS B O 1
ATOM 5124 N N . ILE B 1 132 ? 8.203 -44.406 -35.219 1 90.81 132 ILE B N 1
ATOM 5125 C CA . ILE B 1 132 ? 7.312 -45.062 -34.25 1 90.81 132 ILE B CA 1
ATOM 5126 C C . ILE B 1 132 ? 6.562 -44 -33.438 1 90.81 132 ILE B C 1
ATOM 5128 O O . ILE B 1 132 ? 5.402 -44.219 -33.094 1 90.81 132 ILE B O 1
ATOM 5132 N N . THR B 1 133 ? 7.207 -42.938 -33.156 1 91.69 133 THR B N 1
ATOM 5133 C CA . THR B 1 133 ? 6.562 -41.875 -32.375 1 91.69 133 THR B CA 1
ATOM 5134 C C . THR B 1 133 ? 5.461 -41.219 -33.188 1 91.69 133 THR B C 1
ATOM 5136 O O . THR B 1 133 ? 4.332 -41.062 -32.719 1 91.69 133 THR B O 1
ATOM 5139 N N . LYS B 1 134 ? 5.789 -40.875 -34.438 1 85.62 134 LYS B N 1
ATOM 5140 C CA . LYS B 1 134 ? 4.844 -40.156 -35.281 1 85.62 134 LYS B CA 1
ATOM 5141 C C . LYS B 1 134 ? 3.676 -41.062 -35.688 1 85.62 134 LYS B C 1
ATOM 5143 O O . LYS B 1 134 ? 2.523 -40.625 -35.688 1 85.62 134 LYS B O 1
ATOM 5148 N N . LYS B 1 135 ? 3.955 -42.312 -35.906 1 83.69 135 LYS B N 1
ATOM 5149 C CA . LYS B 1 135 ? 2.943 -43.188 -36.469 1 83.69 135 LYS B CA 1
ATOM 5150 C C . LYS B 1 135 ? 2.166 -43.938 -35.375 1 83.69 135 LYS B C 1
ATOM 5152 O O . LYS B 1 135 ? 1.017 -44.312 -35.594 1 83.69 135 LYS B O 1
ATOM 5157 N N . SER B 1 136 ? 2.768 -44.031 -34.188 1 88.62 136 SER B N 1
ATOM 5158 C CA . SER B 1 136 ? 2.104 -44.844 -33.156 1 88.62 136 SER B CA 1
ATOM 5159 C C . SER B 1 136 ? 1.911 -44.031 -31.875 1 88.62 136 SER B C 1
ATOM 5161 O O . SER B 1 136 ? 0.784 -43.688 -31.531 1 88.62 136 SER B O 1
ATOM 5163 N N . ILE B 1 137 ? 2.906 -43.625 -31.281 1 91.31 137 ILE B N 1
ATOM 5164 C CA . ILE B 1 137 ? 2.859 -43 -29.953 1 91.31 137 ILE B CA 1
ATOM 5165 C C . ILE B 1 137 ? 1.994 -41.75 -30 1 91.31 137 ILE B C 1
ATOM 5167 O O . ILE B 1 137 ? 1.166 -41.531 -29.109 1 91.31 137 ILE B O 1
ATOM 5171 N N . LEU B 1 138 ? 2.17 -40.938 -31.078 1 85.56 138 LEU B N 1
ATOM 5172 C CA . LEU B 1 138 ? 1.448 -39.688 -31.203 1 85.56 138 LEU B CA 1
ATOM 5173 C C . LEU B 1 138 ? 0.275 -39.812 -32.156 1 85.56 138 LEU B C 1
ATOM 5175 O O . LEU B 1 138 ? -0.252 -38.812 -32.656 1 85.56 138 LEU B O 1
ATOM 5179 N N . ARG B 1 139 ? -0.064 -41 -32.469 1 76.44 139 ARG B N 1
ATOM 5180 C CA . ARG B 1 139 ? -1.148 -41.219 -33.406 1 76.44 139 ARG B CA 1
ATOM 5181 C C . ARG B 1 139 ? -2.447 -40.594 -32.906 1 76.44 139 ARG B C 1
ATOM 5183 O O . ARG B 1 139 ? -3.184 -39.969 -33.688 1 76.44 139 ARG B O 1
ATOM 5190 N N . SER B 1 140 ? -2.771 -40.781 -31.641 1 67.19 140 SER B N 1
ATOM 5191 C CA . SER B 1 140 ? -4.047 -40.344 -31.078 1 67.19 140 SER B CA 1
ATOM 5192 C C . SER B 1 140 ? -3.869 -39.125 -30.172 1 67.19 140 SER B C 1
ATOM 5194 O O . SER B 1 140 ? -4.82 -38.688 -29.516 1 67.19 140 SER B O 1
ATOM 5196 N N . VAL B 1 141 ? -2.693 -38.75 -29.938 1 76.31 141 VAL B N 1
ATOM 5197 C CA . VAL B 1 141 ? -2.377 -37.625 -29.062 1 76.31 141 VAL B CA 1
ATOM 5198 C C . VAL B 1 141 ? -1.594 -36.562 -29.828 1 76.31 141 VAL B C 1
ATOM 5200 O O . VAL B 1 141 ? -0.595 -36.875 -30.484 1 76.31 141 VAL B O 1
ATOM 5203 N N . SER B 1 142 ? -2.023 -35.344 -29.781 1 70.31 142 SER B N 1
ATOM 5204 C CA . SER B 1 142 ? -1.35 -34.281 -30.516 1 70.31 142 SER B CA 1
ATOM 5205 C C . SER B 1 142 ? -0.085 -33.812 -29.781 1 70.31 142 SER B C 1
ATOM 5207 O O . SER B 1 142 ? 0.022 -33.969 -28.562 1 70.31 142 SER B O 1
ATOM 5209 N N . LYS B 1 143 ? 0.836 -33.281 -30.609 1 77.44 143 LYS B N 1
ATOM 5210 C CA . LYS B 1 143 ? 2.045 -32.719 -30.031 1 77.44 143 LYS B CA 1
ATOM 5211 C C . LYS B 1 143 ? 1.705 -31.578 -29.062 1 77.44 143 LYS B C 1
ATOM 5213 O O . LYS B 1 143 ? 2.338 -31.438 -28.016 1 77.44 143 LYS B O 1
ATOM 5218 N N . THR B 1 144 ? 0.673 -30.906 -29.406 1 64.56 144 THR B N 1
ATOM 5219 C CA . THR B 1 144 ? 0.235 -29.781 -28.578 1 64.56 144 THR B CA 1
ATOM 5220 C C . THR B 1 144 ? -0.276 -30.281 -27.219 1 64.56 144 THR B C 1
ATOM 5222 O O . THR B 1 144 ? -0.01 -29.656 -26.188 1 64.56 144 THR B O 1
ATOM 5225 N N . SER B 1 145 ? -1.031 -31.328 -27.281 1 65.94 145 SER B N 1
ATOM 5226 C CA . SER B 1 145 ? -1.54 -31.891 -26.047 1 65.94 145 SER B CA 1
ATOM 5227 C C . SER B 1 145 ? -0.404 -32.406 -25.156 1 65.94 145 SER B C 1
ATOM 5229 O O . SER B 1 145 ? -0.445 -32.25 -23.938 1 65.94 145 SER B O 1
ATOM 5231 N N . VAL B 1 146 ? 0.58 -33.031 -25.812 1 80.94 146 VAL B N 1
ATOM 5232 C CA . VAL B 1 146 ? 1.717 -33.562 -25.078 1 80.94 146 VAL B CA 1
ATOM 5233 C C . VAL B 1 146 ? 2.467 -32.438 -24.391 1 80.94 146 VAL B C 1
ATOM 5235 O O . VAL B 1 146 ? 2.725 -32.5 -23.188 1 80.94 146 VAL B O 1
ATOM 5238 N N . LYS B 1 147 ? 2.637 -31.422 -25.125 1 74.19 147 LYS B N 1
ATOM 5239 C CA . LYS B 1 147 ? 3.416 -30.297 -24.609 1 74.19 147 LYS B CA 1
ATOM 5240 C C . LYS B 1 147 ? 2.588 -29.453 -23.641 1 74.19 147 LYS B C 1
ATOM 5242 O O . LYS B 1 147 ? 3.143 -28.734 -22.812 1 74.19 147 LYS B O 1
ATOM 5247 N N . GLY B 1 148 ? 1.356 -29.594 -23.781 1 70.38 148 GLY B N 1
ATOM 5248 C CA . GLY B 1 148 ? 0.46 -28.781 -22.969 1 70.38 148 GLY B CA 1
ATOM 5249 C C . GLY B 1 148 ? -0.119 -29.531 -21.781 1 70.38 148 GLY B C 1
ATOM 5250 O O . GLY B 1 148 ? 0.517 -29.641 -20.734 1 70.38 148 GLY B O 1
ATOM 5251 N N . GLN B 1 149 ? -1.353 -30.094 -22.078 1 66.19 149 GLN B N 1
ATOM 5252 C CA . GLN B 1 149 ? -2.172 -30.688 -21.031 1 66.19 149 GLN B CA 1
ATOM 5253 C C . GLN B 1 149 ? -1.483 -31.891 -20.391 1 66.19 149 GLN B C 1
ATOM 5255 O O . GLN B 1 149 ? -1.477 -32.031 -19.172 1 66.19 149 GLN B O 1
ATOM 5260 N N . TYR B 1 150 ? -0.916 -32.781 -21.172 1 78.88 150 TYR B N 1
ATOM 5261 C CA . TYR B 1 150 ? -0.294 -33.969 -20.641 1 78.88 150 TYR B CA 1
ATOM 5262 C C . TYR B 1 150 ? 0.925 -33.625 -19.781 1 78.88 150 TYR B C 1
ATOM 5264 O O . TYR B 1 150 ? 1.086 -34.156 -18.688 1 78.88 150 TYR B O 1
ATOM 5272 N N . ARG B 1 151 ? 1.581 -32.781 -20.344 1 79.44 151 ARG B N 1
ATOM 5273 C CA . ARG B 1 151 ? 2.768 -32.344 -19.609 1 79.44 151 ARG B CA 1
ATOM 5274 C C . ARG B 1 151 ? 2.383 -31.688 -18.297 1 79.44 151 ARG B C 1
ATOM 5276 O O . ARG B 1 151 ? 3.002 -31.938 -17.25 1 79.44 151 ARG B O 1
ATOM 5283 N N . ARG B 1 152 ? 1.377 -30.953 -18.484 1 74.5 152 ARG B N 1
ATOM 5284 C CA . ARG B 1 152 ? 0.872 -30.281 -17.281 1 74.5 152 ARG B CA 1
ATOM 5285 C C . ARG B 1 152 ? 0.45 -31.297 -16.234 1 74.5 152 ARG B C 1
ATOM 5287 O O . ARG B 1 152 ? 0.822 -31.188 -15.062 1 74.5 152 ARG B O 1
ATOM 5294 N N . LEU B 1 153 ? -0.265 -32.219 -16.609 1 73.88 153 LEU B N 1
ATOM 5295 C CA . LEU B 1 153 ? -0.777 -33.25 -15.703 1 73.88 153 LEU B CA 1
ATOM 5296 C C . LEU B 1 153 ? 0.339 -34.188 -15.25 1 73.88 153 LEU B C 1
ATOM 5298 O O . LEU B 1 153 ? 0.363 -34.625 -14.102 1 73.88 153 LEU B O 1
ATOM 5302 N N . ALA B 1 154 ? 1.26 -34.406 -16.219 1 83.5 154 ALA B N 1
ATOM 5303 C CA . ALA B 1 154 ? 2.377 -35.281 -15.898 1 83.5 154 ALA B CA 1
ATOM 5304 C C . ALA B 1 154 ? 3.252 -34.688 -14.797 1 83.5 154 ALA B C 1
ATOM 5306 O O . ALA B 1 154 ? 3.855 -35.406 -14.008 1 83.5 154 ALA B O 1
ATOM 5307 N N . ASN B 1 155 ? 3.16 -33.438 -14.961 1 75.31 155 ASN B N 1
ATOM 5308 C CA . ASN B 1 155 ? 3.953 -32.75 -13.953 1 75.31 155 ASN B CA 1
ATOM 5309 C C . ASN B 1 155 ? 3.129 -32.438 -12.703 1 75.31 155 ASN B C 1
ATOM 5311 O O . ASN B 1 155 ? 3.564 -31.672 -11.844 1 75.31 155 ASN B O 1
ATOM 5315 N N . GLY B 1 156 ? 2.049 -33.031 -12.75 1 67.62 156 GLY B N 1
ATOM 5316 C CA . GLY B 1 156 ? 1.229 -32.938 -11.555 1 67.62 156 GLY B CA 1
ATOM 5317 C C . GLY B 1 156 ? 0.333 -31.719 -11.547 1 67.62 156 GLY B C 1
ATOM 5318 O O . GLY B 1 156 ? -0.252 -31.375 -10.516 1 67.62 156 GLY B O 1
ATOM 5319 N N . ASN B 1 157 ? 0.301 -31.125 -12.766 1 62.66 157 ASN B N 1
ATOM 5320 C CA . ASN B 1 157 ? -0.564 -29.953 -12.852 1 62.66 157 ASN B CA 1
ATOM 5321 C C . ASN B 1 157 ? -2.016 -30.344 -13.117 1 62.66 157 ASN B C 1
ATOM 5323 O O . ASN B 1 157 ? -2.285 -31.422 -13.633 1 62.66 157 ASN B O 1
ATOM 5327 N N . ALA B 1 158 ? -2.969 -29.594 -12.703 1 57.91 158 ALA B N 1
ATOM 5328 C CA . ALA B 1 158 ? -4.391 -29.938 -12.703 1 57.91 158 ALA B CA 1
ATOM 5329 C C . ALA B 1 158 ? -5.012 -29.688 -14.07 1 57.91 158 ALA B C 1
ATOM 5331 O O . ALA B 1 158 ? -4.484 -28.906 -14.867 1 57.91 158 ALA B O 1
ATOM 5332 N N . GLU B 1 159 ? -5.988 -30.594 -14.43 1 56.94 159 GLU B N 1
ATOM 5333 C CA . GLU B 1 159 ? -6.875 -30.266 -15.539 1 56.94 159 GLU B CA 1
ATOM 5334 C C . GLU B 1 159 ? -7.59 -28.938 -15.305 1 56.94 159 GLU B C 1
ATOM 5336 O O . GLU B 1 159 ? -8.031 -28.656 -14.188 1 56.94 159 GLU B O 1
ATOM 5341 N N . LEU B 1 160 ? -7.555 -28.125 -16.281 1 61.53 160 LEU B N 1
ATOM 5342 C CA . LEU B 1 160 ? -8.148 -26.797 -16.125 1 61.53 160 LEU B CA 1
ATOM 5343 C C . LEU B 1 160 ? -9.648 -26.844 -16.391 1 61.53 160 LEU B C 1
ATOM 5345 O O . LEU B 1 160 ? -10.094 -27.297 -17.453 1 61.53 160 LEU B O 1
ATOM 5349 N N . THR B 1 161 ? -10.391 -26.719 -15.328 1 67.94 161 THR B N 1
ATOM 5350 C CA . THR B 1 161 ? -11.844 -26.625 -15.453 1 67.94 161 THR B CA 1
ATOM 5351 C C . THR B 1 161 ? -12.328 -25.203 -15.234 1 67.94 161 THR B C 1
ATOM 5353 O O . THR B 1 161 ? -11.609 -24.375 -14.656 1 67.94 161 THR B O 1
ATOM 5356 N N . GLU B 1 162 ? -13.477 -24.953 -15.742 1 77 162 GLU B N 1
ATOM 5357 C CA . GLU B 1 162 ? -14.07 -23.625 -15.625 1 77 162 GLU B CA 1
ATOM 5358 C C . GLU B 1 162 ? -14.664 -23.422 -14.234 1 77 162 GLU B C 1
ATOM 5360 O O . GLU B 1 162 ? -15.023 -24.375 -13.555 1 77 162 GLU B O 1
ATOM 5365 N N . TYR B 1 163 ? -14.594 -22.297 -13.781 1 82.25 163 TYR B N 1
ATOM 5366 C CA . TYR B 1 163 ? -15.336 -21.875 -12.602 1 82.25 163 TYR B CA 1
ATOM 5367 C C . TYR B 1 163 ? -16.438 -20.891 -12.977 1 82.25 163 TYR B C 1
ATOM 5369 O O . TYR B 1 163 ? -16.25 -20.031 -13.844 1 82.25 163 TYR B O 1
ATOM 5377 N N . ASN B 1 164 ? -17.609 -21.094 -12.492 1 86.19 164 ASN B N 1
ATOM 5378 C CA . ASN B 1 164 ? -18.719 -20.172 -12.641 1 86.19 164 ASN B CA 1
ATOM 5379 C C . ASN B 1 164 ? -19.625 -20.172 -11.414 1 86.19 164 ASN B C 1
ATOM 5381 O O . ASN B 1 164 ? -20.484 -21.047 -11.266 1 86.19 164 ASN B O 1
ATOM 5385 N N . PHE B 1 165 ? -19.422 -19.219 -10.586 1 87.56 165 PHE B N 1
ATOM 5386 C CA . PHE B 1 165 ? -20.234 -19.141 -9.375 1 87.56 165 PHE B CA 1
ATOM 5387 C C . PHE B 1 165 ? -20.438 -17.688 -8.953 1 87.56 165 PHE B C 1
ATOM 5389 O O . PHE B 1 165 ? -19.719 -16.797 -9.406 1 87.56 165 PHE B O 1
ATOM 5396 N N . SER B 1 166 ? -21.5 -17.516 -8.172 1 90.88 166 SER B N 1
ATOM 5397 C CA . SER B 1 166 ? -21.844 -16.172 -7.711 1 90.88 166 SER B CA 1
ATOM 5398 C C . SER B 1 166 ? -22.062 -16.141 -6.203 1 90.88 166 SER B C 1
ATOM 5400 O O . SER B 1 166 ? -22.422 -17.172 -5.605 1 90.88 166 SER B O 1
ATOM 5402 N N . TYR B 1 167 ? -21.781 -15.039 -5.66 1 91.5 167 TYR B N 1
ATOM 5403 C CA . TYR B 1 167 ? -21.938 -14.836 -4.227 1 91.5 167 TYR B CA 1
ATOM 5404 C C . TYR B 1 167 ? -22.734 -13.562 -3.941 1 91.5 167 TYR B C 1
ATOM 5406 O O . TYR B 1 167 ? -22.484 -12.523 -4.57 1 91.5 167 TYR B O 1
ATOM 5414 N N . VAL B 1 168 ? -23.719 -13.703 -3.039 1 89.75 168 VAL B N 1
ATOM 5415 C CA . VAL B 1 168 ? -24.531 -12.57 -2.59 1 89.75 168 VAL B CA 1
ATOM 5416 C C . VAL B 1 168 ? -24.312 -12.344 -1.095 1 89.75 168 VAL B C 1
ATOM 5418 O O . VAL B 1 168 ? -24.406 -13.281 -0.297 1 89.75 168 VAL B O 1
ATOM 5421 N N . LEU B 1 169 ? -23.969 -11.133 -0.748 1 89.12 169 LEU B N 1
ATOM 5422 C CA . LEU B 1 169 ? -23.75 -10.781 0.651 1 89.12 169 LEU B CA 1
ATOM 5423 C C . LEU B 1 169 ? -25.031 -10.969 1.465 1 89.12 169 LEU B C 1
ATOM 5425 O O . LEU B 1 169 ? -26.141 -10.836 0.933 1 89.12 169 LEU B O 1
ATOM 5429 N N . PRO B 1 170 ? -24.797 -11.25 2.758 1 85.81 170 PRO B N 1
ATOM 5430 C CA . PRO B 1 170 ? -26 -11.359 3.594 1 85.81 170 PRO B CA 1
ATOM 5431 C C . PRO B 1 170 ? -26.719 -10.023 3.781 1 85.81 170 PRO B C 1
ATOM 5433 O O . PRO B 1 170 ? -26.078 -8.977 3.814 1 85.81 170 PRO B O 1
ATOM 5436 N N . ASN B 1 171 ? -28 -10.008 4.059 1 70.38 171 ASN B N 1
ATOM 5437 C CA . ASN B 1 171 ? -28.859 -8.875 4.395 1 70.38 171 ASN B CA 1
ATOM 5438 C C . ASN B 1 171 ? -28.828 -7.809 3.301 1 70.38 171 ASN B C 1
ATOM 5440 O O . ASN B 1 171 ? -29 -6.621 3.582 1 70.38 171 ASN B O 1
ATOM 5444 N N . ASN B 1 172 ? -28.297 -8.164 2.186 1 63.28 172 ASN B N 1
ATOM 5445 C CA . ASN B 1 172 ? -28.234 -7.125 1.163 1 63.28 172 ASN B CA 1
ATOM 5446 C C . ASN B 1 172 ? -29.094 -7.48 -0.045 1 63.28 172 ASN B C 1
ATOM 5448 O O . ASN B 1 172 ? -29.5 -8.633 -0.214 1 63.28 172 ASN B O 1
ATOM 5452 N N . GLU B 1 173 ? -29.656 -6.438 -0.695 1 59.19 173 GLU B N 1
ATOM 5453 C CA . GLU B 1 173 ? -30.5 -6.559 -1.88 1 59.19 173 GLU B CA 1
ATOM 5454 C C . GLU B 1 173 ? -29.719 -7.168 -3.047 1 59.19 173 GLU B C 1
ATOM 5456 O O . GLU B 1 173 ? -28.516 -7.383 -2.955 1 59.19 173 GLU B O 1
ATOM 5461 N N . MET B 1 174 ? -30.406 -7.406 -4.18 1 55.06 174 MET B N 1
ATOM 5462 C CA . MET B 1 174 ? -30.016 -8.07 -5.418 1 55.06 174 MET B CA 1
ATOM 5463 C C . MET B 1 174 ? -28.75 -7.457 -5.988 1 55.06 174 MET B C 1
ATOM 5465 O O . MET B 1 174 ? -27.906 -8.164 -6.555 1 55.06 174 MET B O 1
ATOM 5469 N N . ASP B 1 175 ? -28.438 -6.242 -5.652 1 64.31 175 ASP B N 1
ATOM 5470 C CA . ASP B 1 175 ? -27.312 -5.582 -6.301 1 64.31 175 ASP B CA 1
ATOM 5471 C C . ASP B 1 175 ? -26 -5.891 -5.578 1 64.31 175 ASP B C 1
ATOM 5473 O O . ASP B 1 175 ? -24.938 -5.473 -6.02 1 64.31 175 ASP B O 1
ATOM 5477 N N . SER B 1 176 ? -26.078 -6.805 -4.613 1 80.25 176 SER B N 1
ATOM 5478 C CA . SER B 1 176 ? -24.891 -7.172 -3.848 1 80.25 176 SER B CA 1
ATOM 5479 C C . SER B 1 176 ? -24.359 -8.531 -4.281 1 80.25 176 SER B C 1
ATOM 5481 O O . SER B 1 176 ? -23.953 -9.344 -3.443 1 80.25 176 SER B O 1
ATOM 5483 N N . LYS B 1 177 ? -24.438 -8.672 -5.594 1 84.94 177 LYS B N 1
ATOM 5484 C CA . LYS B 1 177 ? -24 -9.945 -6.156 1 84.94 177 LYS B CA 1
ATOM 5485 C C . LYS B 1 177 ? -22.766 -9.758 -7.039 1 84.94 177 LYS B C 1
ATOM 5487 O O . LYS B 1 177 ? -22.688 -8.797 -7.805 1 84.94 177 LYS B O 1
ATOM 5492 N N . PHE B 1 178 ? -21.781 -10.625 -6.762 1 87.88 178 PHE B N 1
ATOM 5493 C CA . PHE B 1 178 ? -20.703 -10.656 -7.73 1 87.88 178 PHE B CA 1
ATOM 5494 C C . PHE B 1 178 ? -20.469 -12.07 -8.242 1 87.88 178 PHE B C 1
ATOM 5496 O O . PHE B 1 178 ? -20.812 -13.047 -7.566 1 87.88 178 PHE B O 1
ATOM 5503 N N . LYS B 1 179 ? -20 -12.133 -9.43 1 91.81 179 LYS B N 1
ATOM 5504 C CA . LYS B 1 179 ? -19.828 -13.398 -10.133 1 91.81 179 LYS B CA 1
ATOM 5505 C C . LYS B 1 179 ? -18.359 -13.656 -10.438 1 91.81 179 LYS B C 1
ATOM 5507 O O . LYS B 1 179 ? -17.609 -12.727 -10.742 1 91.81 179 LYS B O 1
ATOM 5512 N N . ILE B 1 180 ? -17.984 -14.906 -10.258 1 93 180 ILE B N 1
ATOM 5513 C CA . ILE B 1 180 ? -16.625 -15.352 -10.602 1 93 180 ILE B CA 1
ATOM 5514 C C . ILE B 1 180 ? -16.703 -16.375 -11.734 1 93 180 ILE B C 1
ATOM 5516 O O . ILE B 1 180 ? -17.328 -17.422 -11.594 1 93 180 ILE B O 1
ATOM 5520 N N . LYS B 1 181 ? -16.156 -15.961 -12.82 1 92 181 LYS B N 1
ATOM 5521 C CA . LYS B 1 181 ? -16.094 -16.828 -13.992 1 92 181 LYS B CA 1
ATOM 5522 C C . LYS B 1 181 ? -14.656 -17 -14.469 1 92 181 LYS B C 1
ATOM 5524 O O . LYS B 1 181 ? -13.961 -16.016 -14.734 1 92 181 LYS B O 1
ATOM 5529 N N . VAL B 1 182 ? -14.227 -18.234 -14.469 1 91.31 182 VAL B N 1
ATOM 5530 C CA . VAL B 1 182 ? -12.875 -18.531 -14.945 1 91.31 182 VAL B CA 1
ATOM 5531 C C . VAL B 1 182 ? -12.953 -19.391 -16.203 1 91.31 182 VAL B C 1
ATOM 5533 O O . VAL B 1 182 ? -13.609 -20.438 -16.203 1 91.31 182 VAL B O 1
ATOM 5536 N N . LYS B 1 183 ? -12.375 -18.906 -17.188 1 86.81 183 LYS B N 1
ATOM 5537 C CA . LYS B 1 183 ? -12.242 -19.656 -18.438 1 86.81 183 LYS B CA 1
ATOM 5538 C C . LYS B 1 183 ? -10.781 -20.031 -18.703 1 86.81 183 LYS B C 1
ATOM 5540 O O . LYS B 1 183 ? -9.969 -19.172 -19.047 1 86.81 183 LYS B O 1
ATOM 5545 N N . PRO B 1 184 ? -10.5 -21.312 -18.625 1 83.69 184 PRO B N 1
ATOM 5546 C CA . PRO B 1 184 ? -9.109 -21.719 -18.844 1 83.69 184 PRO B CA 1
ATOM 5547 C C . PRO B 1 184 ? -8.609 -21.406 -20.25 1 83.69 184 PRO B C 1
ATOM 5549 O O . PRO B 1 184 ? -9.391 -21.422 -21.203 1 83.69 184 PRO B O 1
ATOM 5552 N N . GLY B 1 185 ? -7.387 -21.031 -20.391 1 80.25 185 GLY B N 1
ATOM 5553 C CA . GLY B 1 185 ? -6.746 -20.844 -21.672 1 80.25 185 GLY B CA 1
ATOM 5554 C C . GLY B 1 185 ? -7 -19.484 -22.281 1 80.25 185 GLY B C 1
ATOM 5555 O O . GLY B 1 185 ? -6.734 -19.266 -23.469 1 80.25 185 GLY B O 1
ATOM 5556 N N . THR B 1 186 ? -7.578 -18.688 -21.562 1 84.44 186 THR B N 1
ATOM 5557 C CA . THR B 1 186 ? -7.84 -17.344 -22.094 1 84.44 186 THR B CA 1
ATOM 5558 C C . THR B 1 186 ? -6.727 -16.375 -21.688 1 84.44 186 THR B C 1
ATOM 5560 O O . THR B 1 186 ? -6.039 -16.594 -20.688 1 84.44 186 THR B O 1
ATOM 5563 N N . LEU B 1 187 ? -6.516 -15.43 -22.578 1 87.12 187 LEU B N 1
ATOM 5564 C CA . LEU B 1 187 ? -5.613 -14.32 -22.297 1 87.12 187 LEU B CA 1
ATOM 5565 C C . LEU B 1 187 ? -6.359 -12.992 -22.344 1 87.12 187 LEU B C 1
ATOM 5567 O O . LEU B 1 187 ? -7.098 -12.727 -23.297 1 87.12 187 LEU B O 1
ATOM 5571 N N . PRO B 1 188 ? -6.156 -12.094 -21.391 1 91.19 188 PRO B N 1
ATOM 5572 C CA . PRO B 1 188 ? -5.453 -12.32 -20.125 1 91.19 188 PRO B CA 1
ATOM 5573 C C . PRO B 1 188 ? -6.141 -13.367 -19.266 1 91.19 188 PRO B C 1
ATOM 5575 O O . PRO B 1 188 ? -7.34 -13.609 -19.406 1 91.19 188 PRO B O 1
ATOM 5578 N N . PRO B 1 189 ? -5.309 -14.008 -18.406 1 91.81 189 PRO B N 1
ATOM 5579 C CA . PRO B 1 189 ? -5.902 -15.055 -17.578 1 91.81 189 PRO B CA 1
ATOM 5580 C C . PRO B 1 189 ? -7.043 -14.539 -16.703 1 91.81 189 PRO B C 1
ATOM 5582 O O . PRO B 1 189 ? -6.992 -13.406 -16.219 1 91.81 189 PRO B O 1
ATOM 5585 N N . SER B 1 190 ? -8.023 -15.367 -16.531 1 93.5 190 SER B N 1
ATOM 5586 C CA . SER B 1 190 ? -9.203 -14.977 -15.758 1 93.5 190 SER B CA 1
ATOM 5587 C C . SER B 1 190 ? -9.25 -15.688 -14.414 1 93.5 190 SER B C 1
ATOM 5589 O O . SER B 1 190 ? -10.312 -15.789 -13.797 1 93.5 190 SER B O 1
ATOM 5591 N N . ASN B 1 191 ? -8.125 -16.25 -13.969 1 93.31 191 ASN B N 1
ATOM 5592 C CA . ASN B 1 191 ? -8.094 -17.078 -12.766 1 93.31 191 ASN B CA 1
ATOM 5593 C C . ASN B 1 191 ? -7.938 -16.219 -11.508 1 93.31 191 ASN B C 1
ATOM 5595 O O . ASN B 1 191 ? -7.945 -16.75 -10.391 1 93.31 191 ASN B O 1
ATOM 5599 N N . ILE B 1 192 ? -7.77 -14.953 -11.633 1 97 192 ILE B N 1
ATOM 5600 C CA . ILE B 1 192 ? -7.723 -14.031 -10.508 1 97 192 ILE B CA 1
ATOM 5601 C C . ILE B 1 192 ? -8.852 -13.008 -10.625 1 97 192 ILE B C 1
ATOM 5603 O O . ILE B 1 192 ? -8.938 -12.281 -11.609 1 97 192 ILE B O 1
ATOM 5607 N N . HIS B 1 193 ? -9.68 -12.992 -9.68 1 97.88 193 HIS B N 1
ATOM 5608 C CA . HIS B 1 193 ? -10.719 -11.977 -9.57 1 97.88 193 HIS B CA 1
ATOM 5609 C C . HIS B 1 193 ? -10.398 -10.977 -8.461 1 97.88 193 HIS B C 1
ATOM 5611 O O . HIS B 1 193 ? -9.766 -11.336 -7.465 1 97.88 193 HIS B O 1
ATOM 5617 N N . VAL B 1 194 ? -10.836 -9.773 -8.68 1 98 194 VAL B N 1
ATOM 5618 C CA . VAL B 1 194 ? -10.469 -8.703 -7.758 1 98 194 VAL B CA 1
ATOM 5619 C C . VAL B 1 194 ? -11.719 -7.945 -7.32 1 98 194 VAL B C 1
ATOM 5621 O O . VAL B 1 194 ? -12.586 -7.641 -8.141 1 98 194 VAL B O 1
ATOM 5624 N N . VAL B 1 195 ? -11.844 -7.762 -6.059 1 97.12 195 VAL B N 1
ATOM 5625 C CA . VAL B 1 195 ? -12.789 -6.805 -5.488 1 97.12 195 VAL B CA 1
ATOM 5626 C C . VAL B 1 195 ? -12.031 -5.586 -4.957 1 97.12 195 VAL B C 1
ATOM 5628 O O . VAL B 1 195 ? -11.258 -5.695 -4.008 1 97.12 195 VAL B O 1
ATOM 5631 N N . ILE B 1 196 ? -12.281 -4.484 -5.59 1 96.5 196 ILE B N 1
ATOM 5632 C CA . ILE B 1 196 ? -11.57 -3.268 -5.203 1 96.5 196 ILE B CA 1
ATOM 5633 C C . ILE B 1 196 ? -12.57 -2.242 -4.664 1 96.5 196 ILE B C 1
ATOM 5635 O O . ILE B 1 196 ? -13.727 -2.219 -5.078 1 96.5 196 ILE B O 1
ATOM 5639 N N . GLY B 1 197 ? -12.125 -1.48 -3.736 1 91.88 197 GLY B N 1
ATOM 5640 C CA . GLY B 1 197 ? -12.938 -0.441 -3.131 1 91.88 197 GLY B CA 1
ATOM 5641 C C . GLY B 1 197 ? -12.195 0.373 -2.09 1 91.88 197 GLY B C 1
ATOM 5642 O O . GLY B 1 197 ? -11.062 0.047 -1.733 1 91.88 197 GLY B O 1
ATOM 5643 N N . ARG B 1 198 ? -12.844 1.335 -1.622 1 88.38 198 ARG B N 1
ATOM 5644 C CA . ARG B 1 198 ? -12.25 2.252 -0.653 1 88.38 198 ARG B CA 1
ATOM 5645 C C . ARG B 1 198 ? -12.086 1.579 0.706 1 88.38 198 ARG B C 1
ATOM 5647 O O . ARG B 1 198 ? -12.695 0.541 0.969 1 88.38 198 ARG B O 1
ATOM 5654 N N . ASN B 1 199 ? -11.312 2.334 1.533 1 85.5 199 ASN B N 1
ATOM 5655 C CA . ASN B 1 199 ? -11.188 1.854 2.906 1 85.5 199 ASN B CA 1
ATOM 5656 C C . ASN B 1 199 ? -12.531 1.869 3.631 1 85.5 199 ASN B C 1
ATOM 5658 O O . ASN B 1 199 ? -13.312 2.811 3.479 1 85.5 199 ASN B O 1
ATOM 5662 N N . GLY B 1 200 ? -12.852 0.804 4.289 1 82.75 200 GLY B N 1
ATOM 5663 C CA . GLY B 1 200 ? -14.047 0.77 5.121 1 82.75 200 GLY B CA 1
ATOM 5664 C C . GLY B 1 200 ? -15.305 0.44 4.348 1 82.75 200 GLY B C 1
ATOM 5665 O O . GLY B 1 200 ? -16.406 0.462 4.902 1 82.75 200 GLY B O 1
ATOM 5666 N N . VAL B 1 201 ? -15.125 0.117 3.121 1 86.44 201 VAL B N 1
ATOM 5667 C CA . VAL B 1 201 ? -16.312 -0.131 2.305 1 86.44 201 VAL B CA 1
ATOM 5668 C C . VAL B 1 201 ? -16.906 -1.492 2.658 1 86.44 201 VAL B C 1
ATOM 5670 O O . VAL B 1 201 ? -18.078 -1.756 2.379 1 86.44 201 VAL B O 1
ATOM 5673 N N . GLY B 1 202 ? -16.062 -2.418 3.207 1 86.94 202 GLY B N 1
ATOM 5674 C CA . GLY B 1 202 ? -16.578 -3.707 3.643 1 86.94 202 GLY B CA 1
ATOM 5675 C C . GLY B 1 202 ? -15.859 -4.883 3.014 1 86.94 202 GLY B C 1
ATOM 5676 O O . GLY B 1 202 ? -16.359 -6.008 3.035 1 86.94 202 GLY B O 1
ATOM 5677 N N . LYS B 1 203 ? -14.711 -4.738 2.461 1 89.56 203 LYS B N 1
ATOM 5678 C CA . LYS B 1 203 ? -13.961 -5.789 1.77 1 89.56 203 LYS B CA 1
ATOM 5679 C C . LYS B 1 203 ? -13.609 -6.93 2.721 1 89.56 203 LYS B C 1
ATOM 5681 O O . LYS B 1 203 ? -13.773 -8.102 2.381 1 89.56 203 LYS B O 1
ATOM 5686 N N . THR B 1 204 ? -13.133 -6.574 3.893 1 85.12 204 THR B N 1
ATOM 5687 C CA . THR B 1 204 ? -12.742 -7.582 4.871 1 85.12 204 THR B CA 1
ATOM 5688 C C . THR B 1 204 ? -13.953 -8.391 5.332 1 85.12 204 THR B C 1
ATOM 5690 O O . THR B 1 204 ? -13.875 -9.609 5.477 1 85.12 204 THR B O 1
ATOM 5693 N N . ASN B 1 205 ? -15.023 -7.676 5.555 1 86.12 205 ASN B N 1
ATOM 5694 C CA . ASN B 1 205 ? -16.25 -8.359 5.945 1 86.12 205 ASN B CA 1
ATOM 5695 C C . ASN B 1 205 ? -16.75 -9.281 4.836 1 86.12 205 ASN B C 1
ATOM 5697 O O . ASN B 1 205 ? -17.281 -10.359 5.109 1 86.12 205 ASN B O 1
ATOM 5701 N N . LEU B 1 206 ? -16.641 -8.805 3.631 1 90.56 206 LEU B N 1
ATOM 5702 C CA . LEU B 1 206 ? -17 -9.625 2.482 1 90.56 206 LEU B CA 1
ATOM 5703 C C . LEU B 1 206 ? -16.203 -10.922 2.471 1 90.56 206 LEU B C 1
ATOM 5705 O O . LEU B 1 206 ? -16.766 -12.008 2.316 1 90.56 206 LEU B O 1
ATOM 5709 N N . LEU B 1 207 ? -14.922 -10.844 2.648 1 91.5 207 LEU B N 1
ATOM 5710 C CA . LEU B 1 207 ? -14.055 -12.023 2.625 1 91.5 207 LEU B CA 1
ATOM 5711 C C . LEU B 1 207 ? -14.383 -12.961 3.783 1 91.5 207 LEU B C 1
ATOM 5713 O O . LEU B 1 207 ? -14.422 -14.18 3.607 1 91.5 207 LEU B O 1
ATOM 5717 N N . LYS B 1 208 ? -14.656 -12.375 4.914 1 88 208 LYS B N 1
ATOM 5718 C CA . LYS B 1 208 ? -15 -13.18 6.082 1 88 208 LYS B CA 1
ATOM 5719 C C . LYS B 1 208 ? -16.297 -13.953 5.859 1 88 208 LYS B C 1
ATOM 5721 O O . LYS B 1 208 ? -16.375 -15.148 6.164 1 88 208 LYS B O 1
ATOM 5726 N N . ASN B 1 209 ? -17.266 -13.297 5.395 1 90.12 209 ASN B N 1
ATOM 5727 C CA . ASN B 1 209 ? -18.547 -13.938 5.121 1 90.12 209 ASN B CA 1
ATOM 5728 C C . ASN B 1 209 ? -18.406 -15.031 4.062 1 90.12 209 ASN B C 1
ATOM 5730 O O . ASN B 1 209 ? -19.016 -16.094 4.184 1 90.12 209 ASN B O 1
ATOM 5734 N N . LEU B 1 210 ? -17.688 -14.711 3.064 1 90.81 210 LEU B N 1
ATOM 5735 C CA . LEU B 1 210 ? -17.469 -15.695 2.01 1 90.81 210 LEU B CA 1
ATOM 5736 C C . LEU B 1 210 ? -16.766 -16.938 2.557 1 90.81 210 LEU B C 1
ATOM 5738 O O . LEU B 1 210 ? -17.172 -18.062 2.258 1 90.81 210 LEU B O 1
ATOM 5742 N N . ILE B 1 211 ? -15.742 -16.719 3.332 1 88.81 211 ILE B N 1
ATOM 5743 C CA . ILE B 1 211 ? -14.992 -17.812 3.928 1 88.81 211 ILE B CA 1
ATOM 5744 C C . ILE B 1 211 ? -15.922 -18.641 4.816 1 88.81 211 ILE B C 1
ATOM 5746 O O . ILE B 1 211 ? -15.938 -19.875 4.73 1 88.81 211 ILE B O 1
ATOM 5750 N N . ASN B 1 212 ? -16.688 -17.984 5.598 1 87.75 212 ASN B N 1
ATOM 5751 C CA . ASN B 1 212 ? -17.609 -18.672 6.488 1 87.75 212 ASN B CA 1
ATOM 5752 C C . ASN B 1 212 ? -18.672 -19.453 5.703 1 87.75 212 ASN B C 1
ATOM 5754 O O . ASN B 1 212 ? -19.047 -20.562 6.086 1 87.75 212 ASN B O 1
ATOM 5758 N N . ARG B 1 213 ? -19.125 -18.844 4.715 1 87.31 213 ARG B N 1
ATOM 5759 C CA . ARG B 1 213 ? -20.109 -19.5 3.877 1 87.31 213 ARG B CA 1
ATOM 5760 C C . ARG B 1 213 ? -19.531 -20.781 3.264 1 87.31 213 ARG B C 1
ATOM 5762 O O . ARG B 1 213 ? -20.203 -21.812 3.227 1 87.31 213 ARG B O 1
ATOM 5769 N N . LEU B 1 214 ? -18.375 -20.688 2.781 1 84.88 214 LEU B N 1
ATOM 5770 C CA . LEU B 1 214 ? -17.734 -21.828 2.141 1 84.88 214 LEU B CA 1
ATOM 5771 C C . LEU B 1 214 ? -17.438 -22.922 3.156 1 84.88 214 LEU B C 1
ATOM 5773 O O . LEU B 1 214 ? -17.516 -24.109 2.836 1 84.88 214 LEU B O 1
ATOM 5777 N N . ARG B 1 215 ? -17.156 -22.516 4.305 1 80.81 215 ARG B N 1
ATOM 5778 C CA . ARG B 1 215 ? -16.766 -23.469 5.336 1 80.81 215 ARG B CA 1
ATOM 5779 C C . ARG B 1 215 ? -17.984 -24.125 5.973 1 80.81 215 ARG B C 1
ATOM 5781 O O . ARG B 1 215 ? -17.953 -25.328 6.281 1 80.81 215 ARG B O 1
ATOM 5788 N N . THR B 1 216 ? -19.031 -23.359 6.316 1 78.94 216 THR B N 1
ATOM 5789 C CA . THR B 1 216 ? -20.141 -23.859 7.113 1 78.94 216 THR B CA 1
ATOM 5790 C C . THR B 1 216 ? -21.344 -24.172 6.227 1 78.94 216 THR B C 1
ATOM 5792 O O . THR B 1 216 ? -22.281 -24.828 6.656 1 78.94 216 THR B O 1
ATOM 5795 N N . ASN B 1 217 ? -21.359 -23.656 5.121 1 78.31 217 ASN B N 1
ATOM 5796 C CA . ASN B 1 217 ? -22.469 -23.781 4.195 1 78.31 217 ASN B CA 1
ATOM 5797 C C . ASN B 1 217 ? -23.75 -23.188 4.777 1 78.31 217 ASN B C 1
ATOM 5799 O O . ASN B 1 217 ? -24.859 -23.594 4.41 1 78.31 217 ASN B O 1
ATOM 5803 N N . SER B 1 218 ? -23.547 -22.266 5.676 1 83.31 218 SER B N 1
ATOM 5804 C CA . SER B 1 218 ? -24.688 -21.594 6.297 1 83.31 218 SER B CA 1
ATOM 5805 C C . SER B 1 218 ? -25.125 -20.391 5.477 1 83.31 218 SER B C 1
ATOM 5807 O O . SER B 1 218 ? -24.297 -19.562 5.078 1 83.31 218 SER B O 1
ATOM 5809 N N . SER B 1 219 ? -26.359 -20.219 5.316 1 84.81 219 SER B N 1
ATOM 5810 C CA . SER B 1 219 ? -26.922 -19.125 4.535 1 84.81 219 SER B CA 1
ATOM 5811 C C . SER B 1 219 ? -26.859 -17.812 5.309 1 84.81 219 SER B C 1
ATOM 5813 O O . SER B 1 219 ? -27.094 -16.734 4.742 1 84.81 219 SER B O 1
ATOM 5815 N N . GLU B 1 220 ? -26.516 -17.891 6.523 1 87.75 220 GLU B N 1
ATOM 5816 C CA . GLU B 1 220 ? -26.391 -16.672 7.332 1 87.75 220 GLU B CA 1
ATOM 5817 C C . GLU B 1 220 ? -25.281 -15.773 6.809 1 87.75 220 GLU B C 1
ATOM 5819 O O . GLU B 1 220 ? -25.297 -14.555 7.02 1 87.75 220 GLU B O 1
ATOM 5824 N N . TYR B 1 221 ? -24.359 -16.453 6.117 1 89.31 221 TYR B N 1
ATOM 5825 C CA . TYR B 1 221 ? -23.203 -15.703 5.664 1 89.31 221 TYR B CA 1
ATOM 5826 C C . TYR B 1 221 ? -23.312 -15.367 4.184 1 89.31 221 TYR B C 1
ATOM 5828 O O . TYR B 1 221 ? -22.328 -14.969 3.551 1 89.31 221 TYR B O 1
ATOM 5836 N N . GLY B 1 222 ? -24.5 -15.492 3.602 1 89.31 222 GLY B N 1
ATOM 5837 C CA . GLY B 1 222 ? -24.719 -15.172 2.199 1 89.31 222 GLY B CA 1
ATOM 5838 C C . GLY B 1 222 ? -25.156 -16.375 1.377 1 89.31 222 GLY B C 1
ATOM 5839 O O . GLY B 1 222 ? -25.375 -17.453 1.918 1 89.31 222 GLY B O 1
ATOM 5840 N N . GLU B 1 223 ? -25.312 -16.047 0.106 1 87.31 223 GLU B N 1
ATOM 5841 C CA . GLU B 1 223 ? -25.781 -17.094 -0.792 1 87.31 223 GLU B CA 1
ATOM 5842 C C . GLU B 1 223 ? -24.766 -17.359 -1.912 1 87.31 223 GLU B C 1
ATOM 5844 O O . GLU B 1 223 ? -24.297 -16.422 -2.557 1 87.31 223 GLU B O 1
ATOM 5849 N N . LEU B 1 224 ? -24.422 -18.609 -1.947 1 87 224 LEU B N 1
ATOM 5850 C CA . LEU B 1 224 ? -23.531 -19.047 -3.014 1 87 224 LEU B CA 1
ATOM 5851 C C . LEU B 1 224 ? -24.281 -19.875 -4.047 1 87 224 LEU B C 1
ATOM 5853 O O . LEU B 1 224 ? -25 -20.812 -3.691 1 87 224 LEU B O 1
ATOM 5857 N N . THR B 1 225 ? -24.188 -19.406 -5.363 1 84 225 THR B N 1
ATOM 5858 C CA . THR B 1 225 ? -24.828 -20.141 -6.453 1 84 225 THR B CA 1
ATOM 5859 C C . THR B 1 225 ? -23.797 -20.609 -7.473 1 84 225 THR B C 1
ATOM 5861 O O . THR B 1 225 ? -22.859 -19.875 -7.793 1 84 225 THR B O 1
ATOM 5864 N N . TYR B 1 226 ? -23.938 -21.875 -7.738 1 75.69 226 TYR B N 1
ATOM 5865 C CA . TYR B 1 226 ? -23.016 -22.469 -8.695 1 75.69 226 TYR B CA 1
ATOM 5866 C C . TYR B 1 226 ? -23.719 -22.797 -10.008 1 75.69 226 TYR B C 1
ATOM 5868 O O . TYR B 1 226 ? -24.922 -23.109 -10.008 1 75.69 226 TYR B O 1
ATOM 5876 N N . ASP B 1 227 ? -23.188 -22.312 -11.016 1 63.91 227 ASP B N 1
ATOM 5877 C CA . ASP B 1 227 ? -23.812 -22.812 -12.242 1 63.91 227 ASP B CA 1
ATOM 5878 C C . ASP B 1 227 ? -23.797 -24.328 -12.297 1 63.91 227 ASP B C 1
ATOM 5880 O O . ASP B 1 227 ? -23.062 -24.984 -11.547 1 63.91 227 ASP B O 1
ATOM 5884 N N . VAL B 1 228 ? -24.359 -25.109 -13.266 1 53.41 228 VAL B N 1
ATOM 5885 C CA . VAL B 1 228 ? -25.047 -26.375 -13.5 1 53.41 228 VAL B CA 1
ATOM 5886 C C . VAL B 1 228 ? -24.344 -27.484 -12.742 1 53.41 228 VAL B C 1
ATOM 5888 O O . VAL B 1 228 ? -25 -28.328 -12.102 1 53.41 228 VAL B O 1
ATOM 5891 N N . THR B 1 229 ? -23.031 -27.875 -12.914 1 48.31 229 THR B N 1
ATOM 5892 C CA . THR B 1 229 ? -22.75 -29.266 -12.594 1 48.31 229 THR B CA 1
ATOM 5893 C C . THR B 1 229 ? -22.391 -29.422 -11.117 1 48.31 229 THR B C 1
ATOM 5895 O O . THR B 1 229 ? -22.328 -30.547 -10.602 1 48.31 229 THR B O 1
ATOM 5898 N N . SER B 1 230 ? -22.156 -28.328 -10.352 1 50.28 230 SER B N 1
ATOM 5899 C CA . SER B 1 230 ? -21.656 -28.562 -8.992 1 50.28 230 SER B CA 1
ATOM 5900 C C . SER B 1 230 ? -22.719 -28.188 -7.957 1 50.28 230 SER B C 1
ATOM 5902 O O . SER B 1 230 ? -23.453 -27.219 -8.141 1 50.28 230 SER B O 1
ATOM 5904 N N . GLN B 1 231 ? -23.078 -29.156 -7.031 1 49.41 231 GLN B N 1
ATOM 5905 C CA . GLN B 1 231 ? -24.109 -29 -6.02 1 49.41 231 GLN B CA 1
ATOM 5906 C C . GLN B 1 231 ? -23.547 -28.344 -4.758 1 49.41 231 GLN B C 1
ATOM 5908 O O . GLN B 1 231 ? -24.297 -27.734 -3.986 1 49.41 231 GLN B O 1
ATOM 5913 N N . SER B 1 232 ? -22.234 -28.5 -4.414 1 56.41 232 SER B N 1
ATOM 5914 C CA . SER B 1 232 ? -21.734 -27.984 -3.146 1 56.41 232 SER B CA 1
ATOM 5915 C C . SER B 1 232 ? -20.312 -27.438 -3.295 1 56.41 232 SER B C 1
ATOM 5917 O O . SER B 1 232 ? -19.594 -27.797 -4.234 1 56.41 232 SER B O 1
ATOM 5919 N N . PRO B 1 233 ? -20.016 -26.531 -2.379 1 56.91 233 PRO B N 1
ATOM 5920 C CA . PRO B 1 233 ? -18.656 -26 -2.393 1 56.91 233 PRO B CA 1
ATOM 5921 C C . PRO B 1 233 ? -17.578 -27.094 -2.342 1 56.91 233 PRO B C 1
ATOM 5923 O O . PRO B 1 233 ? -16.516 -26.953 -2.953 1 56.91 233 PRO B O 1
ATOM 5926 N N . GLU B 1 234 ? -17.875 -28.094 -1.613 1 58.75 234 GLU B N 1
ATOM 5927 C CA . GLU B 1 234 ? -16.906 -29.172 -1.494 1 58.75 234 GLU B CA 1
ATOM 5928 C C . GLU B 1 234 ? -16.688 -29.875 -2.834 1 58.75 234 GLU B C 1
ATOM 5930 O O . GLU B 1 234 ? -15.648 -30.5 -3.059 1 58.75 234 GLU B O 1
ATOM 5935 N N . ASP B 1 235 ? -17.719 -29.609 -3.572 1 63.69 235 ASP B N 1
ATOM 5936 C CA . ASP B 1 235 ? -17.625 -30.219 -4.895 1 63.69 235 ASP B CA 1
ATOM 5937 C C . ASP B 1 235 ? -16.812 -29.344 -5.848 1 63.69 235 ASP B C 1
ATOM 5939 O O . ASP B 1 235 ? -16.25 -29.828 -6.832 1 63.69 235 ASP B O 1
ATOM 5943 N N . LEU B 1 236 ? -16.734 -28.172 -5.363 1 69.62 236 LEU B N 1
ATOM 5944 C CA . LEU B 1 236 ? -16.109 -27.234 -6.285 1 69.62 236 LEU B CA 1
ATOM 5945 C C . LEU B 1 236 ? -14.648 -27 -5.926 1 69.62 236 LEU B C 1
ATOM 5947 O O . LEU B 1 236 ? -13.797 -26.891 -6.812 1 69.62 236 LEU B O 1
ATOM 5951 N N . PHE B 1 237 ? -14.445 -26.984 -4.574 1 79.56 237 PHE B N 1
ATOM 5952 C CA . PHE B 1 237 ? -13.086 -26.625 -4.184 1 79.56 237 PHE B CA 1
ATOM 5953 C C . PHE B 1 237 ? -12.469 -27.703 -3.307 1 79.56 237 PHE B C 1
ATOM 5955 O O . PHE B 1 237 ? -13.133 -28.25 -2.432 1 79.56 237 PHE B O 1
ATOM 5962 N N . ALA B 1 238 ? -11.25 -27.984 -3.572 1 71.75 238 ALA B N 1
ATOM 5963 C CA . ALA B 1 238 ? -10.5 -28.938 -2.764 1 71.75 238 ALA B CA 1
ATOM 5964 C C . ALA B 1 238 ? -10.172 -28.359 -1.391 1 71.75 238 ALA B C 1
ATOM 5966 O O . ALA B 1 238 ? -10.227 -29.078 -0.383 1 71.75 238 ALA B O 1
ATOM 5967 N N . ASN B 1 239 ? -9.781 -27.156 -1.375 1 80.44 239 ASN B N 1
ATOM 5968 C CA . ASN B 1 239 ? -9.484 -26.469 -0.124 1 80.44 239 ASN B CA 1
ATOM 5969 C C . ASN B 1 239 ? -9.555 -24.953 -0.293 1 80.44 239 ASN B C 1
ATOM 5971 O O . ASN B 1 239 ? -9.68 -24.453 -1.413 1 80.44 239 ASN B O 1
ATOM 5975 N N . LEU B 1 240 ? -9.648 -24.359 0.828 1 88.25 240 LEU B N 1
ATOM 5976 C CA . LEU B 1 240 ? -9.688 -22.906 0.929 1 88.25 240 LEU B CA 1
ATOM 5977 C C . LEU B 1 240 ? -8.43 -22.375 1.621 1 88.25 240 LEU B C 1
ATOM 5979 O O . LEU B 1 240 ? -8.062 -22.859 2.691 1 88.25 240 LEU B O 1
ATOM 5983 N N . VAL B 1 241 ? -7.684 -21.484 0.899 1 89.75 241 VAL B N 1
ATOM 5984 C CA . VAL B 1 241 ? -6.488 -20.875 1.474 1 89.75 241 VAL B CA 1
ATOM 5985 C C . VAL B 1 241 ? -6.676 -19.375 1.593 1 89.75 241 VAL B C 1
ATOM 5987 O O . VAL B 1 241 ? -6.977 -18.688 0.604 1 89.75 241 VAL B O 1
ATOM 5990 N N . SER B 1 242 ? -6.582 -18.859 2.74 1 92.25 242 SER B N 1
ATOM 5991 C CA . SER B 1 242 ? -6.68 -17.406 2.951 1 92.25 242 SER B CA 1
ATOM 5992 C C . SER B 1 242 ? -5.324 -16.812 3.309 1 92.25 242 SER B C 1
ATOM 5994 O O . SER B 1 242 ? -4.559 -17.406 4.07 1 92.25 242 SER B O 1
ATOM 5996 N N . VAL B 1 243 ? -5 -15.688 2.688 1 91.5 243 VAL B N 1
ATOM 5997 C CA . VAL B 1 243 ? -3.752 -14.969 2.924 1 91.5 243 VAL B CA 1
ATOM 5998 C C . VAL B 1 243 ? -4.055 -13.555 3.416 1 91.5 243 VAL B C 1
ATOM 6000 O O . VAL B 1 243 ? -4.762 -12.797 2.75 1 91.5 243 VAL B O 1
ATOM 6003 N N . SER B 1 244 ? -3.596 -13.203 4.566 1 87.25 244 SER B N 1
ATOM 6004 C CA . SER B 1 244 ? -3.746 -11.852 5.098 1 87.25 244 SER B CA 1
ATOM 6005 C C . SER B 1 244 ? -2.605 -11.5 6.047 1 87.25 244 SER B C 1
ATOM 6007 O O . SER B 1 244 ? -2.336 -12.234 7.004 1 87.25 244 SER B O 1
ATOM 6009 N N . PHE B 1 245 ? -1.96 -10.398 5.832 1 77.19 245 PHE B N 1
ATOM 6010 C CA . PHE B 1 245 ? -0.872 -9.961 6.699 1 77.19 245 PHE B CA 1
ATOM 6011 C C . PHE B 1 245 ? -1.181 -8.602 7.316 1 77.19 245 PHE B C 1
ATOM 6013 O O . PHE B 1 245 ? -0.277 -7.91 7.789 1 77.19 245 PHE B O 1
ATOM 6020 N N . SER B 1 246 ? -2.389 -8.234 7.387 1 69.56 246 SER B N 1
ATOM 6021 C CA . SER B 1 246 ? -2.742 -6.969 8.016 1 69.56 246 SER B CA 1
ATOM 6022 C C . SER B 1 246 ? -2.742 -7.09 9.539 1 69.56 246 SER B C 1
ATOM 6024 O O . SER B 1 246 ? -3.24 -8.078 10.086 1 69.56 246 SER B O 1
ATOM 6026 N N . SER B 1 247 ? -1.953 -6.27 10.328 1 59.88 247 SER B N 1
ATOM 6027 C CA . SER B 1 247 ? -1.768 -6.324 11.773 1 59.88 247 SER B CA 1
ATOM 6028 C C . SER B 1 247 ? -3.018 -5.848 12.508 1 59.88 247 SER B C 1
ATOM 6030 O O . SER B 1 247 ? -3.146 -6.055 13.719 1 59.88 247 SER B O 1
ATOM 6032 N N . PHE B 1 248 ? -3.824 -5.074 11.984 1 57.56 248 PHE B N 1
ATOM 6033 C CA . PHE B 1 248 ? -4.871 -4.418 12.75 1 57.56 248 PHE B CA 1
ATOM 6034 C C . PHE B 1 248 ? -6.227 -5.066 12.492 1 57.56 248 PHE B C 1
ATOM 6036 O O . PHE B 1 248 ? -7.258 -4.566 12.945 1 57.56 248 PHE B O 1
ATOM 6043 N N . ASP B 1 249 ? -6.18 -6.031 11.695 1 53.66 249 ASP B N 1
ATOM 6044 C CA . ASP B 1 249 ? -7.5 -6.609 11.477 1 53.66 249 ASP B CA 1
ATOM 6045 C C . ASP B 1 249 ? -7.91 -7.516 12.633 1 53.66 249 ASP B C 1
ATOM 6047 O O . ASP B 1 249 ? -7.168 -8.422 13.016 1 53.66 249 ASP B O 1
ATOM 6051 N N . PRO B 1 250 ? -8.656 -6.852 13.508 1 46.03 250 PRO B N 1
ATOM 6052 C CA . PRO B 1 250 ? -9.07 -7.668 14.648 1 46.03 250 PRO B CA 1
ATOM 6053 C C . PRO B 1 250 ? -9.086 -9.164 14.336 1 46.03 250 PRO B C 1
ATOM 6055 O O . PRO B 1 250 ? -8.852 -9.555 13.195 1 46.03 250 PRO B O 1
ATOM 6058 N N . GLY B 1 251 ? -10.102 -9.891 14.906 1 42.88 251 GLY B N 1
ATOM 6059 C CA . GLY B 1 251 ? -10.453 -11.281 15.156 1 42.88 251 GLY B CA 1
ATOM 6060 C C . GLY B 1 251 ? -10.461 -12.125 13.898 1 42.88 251 GLY B C 1
ATOM 6061 O O . GLY B 1 251 ? -11.508 -12.328 13.281 1 42.88 251 GLY B O 1
ATOM 6062 N N . HIS B 1 252 ? -9.516 -11.828 12.914 1 44.66 252 HIS B N 1
ATOM 6063 C CA . HIS B 1 252 ? -9.688 -13.062 12.164 1 44.66 252 HIS B CA 1
ATOM 6064 C C . HIS B 1 252 ? -9.711 -14.273 13.094 1 44.66 252 HIS B C 1
ATOM 6066 O O . HIS B 1 252 ? -8.75 -14.516 13.828 1 44.66 252 HIS B O 1
ATOM 6072 N N . ASP B 1 253 ? -10.672 -14.414 13.781 1 42.19 253 ASP B N 1
ATOM 6073 C CA . ASP B 1 253 ? -10.672 -15.789 14.266 1 42.19 253 ASP B CA 1
ATOM 6074 C C . ASP B 1 253 ? -9.789 -16.672 13.391 1 42.19 253 ASP B C 1
ATOM 6076 O O . ASP B 1 253 ? -10.094 -16.891 12.219 1 42.19 253 ASP B O 1
ATOM 6080 N N . VAL B 1 254 ? -8.438 -16.266 13.492 1 44.03 254 VAL B N 1
ATOM 6081 C CA . VAL B 1 254 ? -7.586 -17.312 12.938 1 44.03 254 VAL B CA 1
ATOM 6082 C C . VAL B 1 254 ? -8.336 -18.641 12.945 1 44.03 254 VAL B C 1
ATOM 6084 O O . VAL B 1 254 ? -8.625 -19.188 14.008 1 44.03 254 VAL B O 1
ATOM 6087 N N . PHE B 1 255 ? -9.148 -18.719 12.094 1 42.12 255 PHE B N 1
ATOM 6088 C CA . PHE B 1 255 ? -9.828 -20 12.047 1 42.12 255 PHE B CA 1
ATOM 6089 C C . PHE B 1 255 ? -8.82 -21.141 11.992 1 42.12 255 PHE B C 1
ATOM 6091 O O . PHE B 1 255 ? -7.789 -21.047 11.32 1 42.12 255 PHE B O 1
ATOM 6098 N N . GLU B 1 256 ? -8.602 -21.703 13.094 1 42.69 256 GLU B N 1
ATOM 6099 C CA . GLU B 1 256 ? -7.867 -22.969 13.203 1 42.69 256 GLU B CA 1
ATOM 6100 C C . GLU B 1 256 ? -8.055 -23.828 11.953 1 42.69 256 GLU B C 1
ATOM 6102 O O . GLU B 1 256 ? -9.094 -23.75 11.289 1 42.69 256 GLU B O 1
ATOM 6107 N N . GLU B 1 257 ? -6.957 -24.266 11.469 1 43.94 257 GLU B N 1
ATOM 6108 C CA . GLU B 1 257 ? -7.074 -25.438 10.594 1 43.94 257 GLU B CA 1
ATOM 6109 C C . GLU B 1 257 ? -8.258 -26.312 10.992 1 43.94 257 GLU B C 1
ATOM 6111 O O . GLU B 1 257 ? -8.273 -26.891 12.078 1 43.94 257 GLU B O 1
ATOM 6116 N N . VAL B 1 258 ? -9.43 -25.891 10.836 1 43.75 258 VAL B N 1
ATOM 6117 C CA . VAL B 1 258 ? -10.461 -26.875 11.156 1 43.75 258 VAL B CA 1
ATOM 6118 C C . VAL B 1 258 ? -10.453 -28 10.125 1 43.75 258 VAL B C 1
ATOM 6120 O O . VAL B 1 258 ? -10.656 -27.766 8.938 1 43.75 258 VAL B O 1
ATOM 6123 N N . THR B 1 259 ? -9.555 -28.906 10.234 1 40.97 259 THR B N 1
ATOM 6124 C CA . THR B 1 259 ? -9.789 -30.172 9.547 1 40.97 259 THR B CA 1
ATOM 6125 C C . THR B 1 259 ? -11.172 -30.734 9.891 1 40.97 259 THR B C 1
ATOM 6127 O O . THR B 1 259 ? -11.297 -31.594 10.758 1 40.97 259 THR B O 1
ATOM 6130 N N . ASP B 1 260 ? -12.117 -29.938 10.047 1 39.41 260 ASP B N 1
ATOM 6131 C CA . ASP B 1 260 ? -13.281 -30.766 10.359 1 39.41 260 ASP B CA 1
ATOM 6132 C C . ASP B 1 260 ? -13.602 -31.719 9.211 1 39.41 260 ASP B C 1
ATOM 6134 O O . ASP B 1 260 ? -13.453 -31.359 8.039 1 39.41 260 ASP B O 1
ATOM 6138 N N . ALA B 1 261 ? -13.766 -33.031 9.484 1 42.53 261 ALA B N 1
ATOM 6139 C CA . ALA B 1 261 ? -14.227 -34.156 8.703 1 42.53 261 ALA B CA 1
ATOM 6140 C C . ALA B 1 261 ? -15.234 -33.719 7.645 1 42.53 261 ALA B C 1
ATOM 6142 O O . ALA B 1 261 ? -15.258 -34.281 6.539 1 42.53 261 ALA B O 1
ATOM 6143 N N . ASP B 1 262 ? -16.156 -32.656 7.84 1 50.5 262 ASP B N 1
ATOM 6144 C CA . ASP B 1 262 ? -17.312 -32.469 6.957 1 50.5 262 ASP B CA 1
ATOM 6145 C C . ASP B 1 262 ? -17.203 -31.156 6.207 1 50.5 262 ASP B C 1
ATOM 6147 O O . ASP B 1 262 ? -18.062 -30.844 5.375 1 50.5 262 ASP B O 1
ATOM 6151 N N . GLY B 1 263 ? -16.062 -30.422 6.258 1 59.31 263 GLY B N 1
ATOM 6152 C CA . GLY B 1 263 ? -16.047 -29.172 5.496 1 59.31 263 GLY B CA 1
ATOM 6153 C C . GLY B 1 263 ? -14.797 -29 4.652 1 59.31 263 GLY B C 1
ATOM 6154 O O . GLY B 1 263 ? -14 -29.938 4.516 1 59.31 263 GLY B O 1
ATOM 6155 N N . ILE B 1 264 ? -14.789 -27.984 3.887 1 70.88 264 ILE B N 1
ATOM 6156 C CA . ILE B 1 264 ? -13.648 -27.672 3.031 1 70.88 264 ILE B CA 1
ATOM 6157 C C . ILE B 1 264 ? -12.422 -27.375 3.895 1 70.88 264 ILE B C 1
ATOM 6159 O O . ILE B 1 264 ? -12.531 -26.734 4.945 1 70.88 264 ILE B O 1
ATOM 6163 N N . ARG B 1 265 ? -11.422 -28.125 3.648 1 74.5 265 ARG B N 1
ATOM 6164 C CA . ARG B 1 265 ? -10.172 -27.859 4.344 1 74.5 265 ARG B CA 1
ATOM 6165 C C . ARG B 1 265 ? -9.781 -26.391 4.211 1 74.5 265 ARG B C 1
ATOM 6167 O O . ARG B 1 265 ? -9.805 -25.828 3.111 1 74.5 265 ARG B O 1
ATOM 6174 N N . TYR B 1 266 ? -9.547 -25.75 5.297 1 83.56 266 TYR B N 1
ATOM 6175 C CA . TYR B 1 266 ? -9.234 -24.328 5.32 1 83.56 266 TYR B CA 1
ATOM 6176 C C . TYR B 1 266 ? -7.848 -24.078 5.91 1 83.56 266 TYR B C 1
ATOM 6178 O O . TYR B 1 266 ? -7.527 -24.594 6.988 1 83.56 266 TYR B O 1
ATOM 6186 N N . LEU B 1 267 ? -6.996 -23.391 5.188 1 82.69 267 LEU B N 1
ATOM 6187 C CA . LEU B 1 267 ? -5.66 -23.016 5.629 1 82.69 267 LEU B CA 1
ATOM 6188 C C . LEU B 1 267 ? -5.504 -21.5 5.641 1 82.69 267 LEU B C 1
ATOM 6190 O O . LEU B 1 267 ? -6.016 -20.812 4.754 1 82.69 267 LEU B O 1
ATOM 6194 N N . ASN B 1 268 ? -4.832 -21 6.629 1 85.75 268 ASN B N 1
ATOM 6195 C CA . ASN B 1 268 ? -4.594 -19.562 6.742 1 85.75 268 ASN B CA 1
ATOM 6196 C C . ASN B 1 268 ? -3.104 -19.25 6.75 1 85.75 268 ASN B C 1
ATOM 6198 O O . ASN B 1 268 ? -2.336 -19.844 7.5 1 85.75 268 ASN B O 1
ATOM 6202 N N . ILE B 1 269 ? -2.76 -18.359 5.867 1 85.31 269 ILE B N 1
ATOM 6203 C CA . ILE B 1 269 ? -1.416 -17.797 5.82 1 85.31 269 ILE B CA 1
ATOM 6204 C C . ILE B 1 269 ? -1.454 -16.344 6.273 1 85.31 269 ILE B C 1
ATOM 6206 O O . ILE B 1 269 ? -2.061 -15.492 5.613 1 85.31 269 ILE B O 1
ATOM 6210 N N . GLY B 1 270 ? -0.875 -16.062 7.453 1 81.38 270 GLY B N 1
ATOM 6211 C CA . GLY B 1 270 ? -0.993 -14.68 7.898 1 81.38 270 GLY B CA 1
ATOM 6212 C C . GLY B 1 270 ? -0.027 -14.328 9.016 1 81.38 270 GLY B C 1
ATOM 6213 O O . GLY B 1 270 ? 0.96 -15.031 9.234 1 81.38 270 GLY B O 1
ATOM 6214 N N . SER B 1 271 ? -0.263 -13.18 9.656 1 74 271 SER B N 1
ATOM 6215 C CA . SER B 1 271 ? 0.663 -12.578 10.609 1 74 271 SER B CA 1
ATOM 6216 C C . SER B 1 271 ? 0.35 -13.008 12.039 1 74 271 SER B C 1
ATOM 6218 O O . SER B 1 271 ? 1.061 -12.633 12.977 1 74 271 SER B O 1
ATOM 6220 N N . LEU B 1 272 ? -0.607 -13.828 12.18 1 71.69 272 LEU B N 1
ATOM 6221 C CA . LEU B 1 272 ? -0.992 -14.172 13.539 1 71.69 272 LEU B CA 1
ATOM 6222 C C . LEU B 1 272 ? -0.649 -15.625 13.852 1 71.69 272 LEU B C 1
ATOM 6224 O O . LEU B 1 272 ? -0.646 -16.469 12.961 1 71.69 272 LEU B O 1
ATOM 6228 N N . LYS B 1 273 ? -0.194 -15.781 15.078 1 70.75 273 LYS B N 1
ATOM 6229 C CA . LYS B 1 273 ? 0.035 -17.141 15.562 1 70.75 273 LYS B CA 1
ATOM 6230 C C . LYS B 1 273 ? -0.84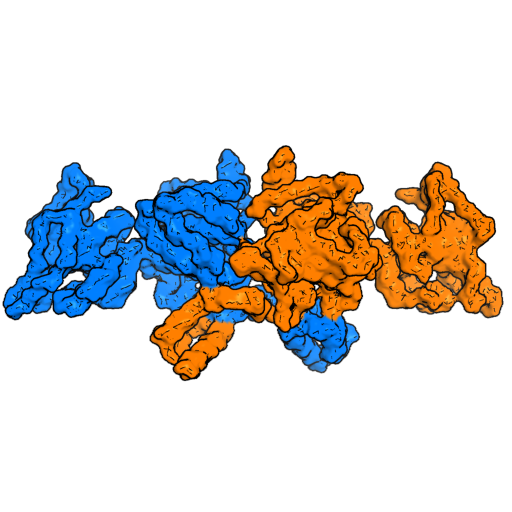 -17.438 16.781 1 70.75 273 LYS B C 1
ATOM 6232 O O . LYS B 1 273 ? -1.193 -16.531 17.531 1 70.75 273 LYS B O 1
ATOM 6237 N N . LYS B 1 274 ? -1.188 -18.641 16.875 1 66.12 274 LYS B N 1
ATOM 6238 C CA . LYS B 1 274 ? -1.996 -19.047 18.016 1 66.12 274 LYS B CA 1
ATOM 6239 C C . LYS B 1 274 ? -1.133 -19.25 19.266 1 66.12 274 LYS B C 1
ATOM 6241 O O . LYS B 1 274 ? -0.13 -19.953 19.219 1 66.12 274 LYS B O 1
ATOM 6246 N N . THR B 1 275 ? -1.26 -18.391 20.109 1 65.69 275 THR B N 1
ATOM 6247 C CA . THR B 1 275 ? -0.625 -18.531 21.422 1 65.69 275 THR B CA 1
ATOM 6248 C C . THR B 1 275 ? -1.662 -18.859 22.484 1 65.69 275 THR B C 1
ATOM 6250 O O . THR B 1 275 ? -2.297 -17.953 23.031 1 65.69 275 THR B O 1
ATOM 6253 N N . GLY B 1 276 ? -1.779 -20.062 22.844 1 60.66 276 GLY B N 1
ATOM 6254 C CA . GLY B 1 276 ? -2.854 -20.453 23.734 1 60.66 276 GLY B CA 1
ATOM 6255 C C . GLY B 1 276 ? -4.234 -20.25 23.141 1 60.66 276 GLY B C 1
ATOM 6256 O O . GLY B 1 276 ? -4.535 -20.781 22.078 1 60.66 276 GLY B O 1
ATOM 6257 N N . GLU B 1 277 ? -5.047 -19.453 23.812 1 62.12 277 GLU B N 1
ATOM 6258 C CA . GLU B 1 277 ? -6.402 -19.172 23.344 1 62.12 277 GLU B CA 1
ATOM 6259 C C . GLU B 1 277 ? -6.461 -17.844 22.594 1 62.12 277 GLU B C 1
ATOM 6261 O O . GLU B 1 277 ? -7.516 -17.469 22.078 1 62.12 277 GLU B O 1
ATOM 6266 N N . SER B 1 278 ? -5.281 -17.266 22.531 1 64.12 278 SER B N 1
ATOM 6267 C CA . SER B 1 278 ? -5.281 -15.945 21.906 1 64.12 278 SER B CA 1
ATOM 6268 C C . SER B 1 278 ? -4.406 -15.93 20.656 1 64.12 278 SER B C 1
ATOM 6270 O O . SER B 1 278 ? -3.684 -16.891 20.391 1 64.12 278 SER B O 1
ATOM 6272 N N . PHE B 1 279 ? -4.648 -15.023 19.812 1 65.44 279 PHE B N 1
ATOM 6273 C CA . PHE B 1 279 ? -3.84 -14.812 18.609 1 65.44 279 PHE B CA 1
ATOM 6274 C C . PHE B 1 279 ? -2.898 -13.633 18.797 1 65.44 279 PHE B C 1
ATOM 6276 O O . PHE B 1 279 ? -3.305 -12.578 19.297 1 65.44 279 PHE B O 1
ATOM 6283 N N . THR B 1 280 ? -1.628 -13.969 18.625 1 68.5 280 THR B N 1
ATOM 6284 C CA . THR B 1 280 ? -0.612 -12.922 18.734 1 68.5 280 THR B CA 1
ATOM 6285 C C . THR B 1 280 ? 0.1 -12.734 17.391 1 68.5 280 THR B C 1
ATOM 6287 O O . THR B 1 280 ? 0.223 -13.68 16.609 1 68.5 280 THR B O 1
ATOM 6290 N N . PRO B 1 281 ? 0.477 -11.57 17.109 1 71.12 281 PRO B N 1
ATOM 6291 C CA . PRO B 1 281 ? 1.223 -11.336 15.875 1 71.12 281 PRO B CA 1
ATOM 6292 C C . PRO B 1 281 ? 2.533 -12.125 15.82 1 71.12 281 PRO B C 1
ATOM 6294 O O . PRO B 1 281 ? 3.209 -12.273 16.844 1 71.12 281 PRO B O 1
ATOM 6297 N N . LYS B 1 282 ? 2.857 -12.688 14.688 1 75.12 282 LYS B N 1
ATOM 6298 C CA . LYS B 1 282 ? 4.109 -13.406 14.461 1 75.12 282 LYS B CA 1
ATOM 6299 C C . LYS B 1 282 ? 5.301 -12.453 14.469 1 75.12 282 LYS B C 1
ATOM 6301 O O . LYS B 1 282 ? 5.199 -11.328 13.984 1 75.12 282 LYS B O 1
ATOM 6306 N N . SER B 1 283 ? 6.375 -12.891 15.023 1 73.44 283 SER B N 1
ATOM 6307 C CA . SER B 1 283 ? 7.637 -12.164 14.93 1 73.44 283 SER B CA 1
ATOM 6308 C C . SER B 1 283 ? 8.367 -12.477 13.625 1 73.44 283 SER B C 1
ATOM 6310 O O . SER B 1 283 ? 7.945 -13.359 12.875 1 73.44 283 SER B O 1
ATOM 6312 N N . LEU B 1 284 ? 9.406 -11.797 13.383 1 74.06 284 LEU B N 1
ATOM 6313 C CA . LEU B 1 284 ? 10.219 -12.07 12.203 1 74.06 284 LEU B CA 1
ATOM 6314 C C . LEU B 1 284 ? 10.828 -13.461 12.266 1 74.06 284 LEU B C 1
ATOM 6316 O O . LEU B 1 284 ? 10.992 -14.125 11.242 1 74.06 284 LEU B O 1
ATOM 6320 N N . GLU B 1 285 ? 11.148 -13.805 13.484 1 78.12 285 GLU B N 1
ATOM 6321 C CA . GLU B 1 285 ? 11.703 -15.141 13.688 1 78.12 285 GLU B CA 1
ATOM 6322 C C . GLU B 1 285 ? 10.672 -16.219 13.367 1 78.12 285 GLU B C 1
ATOM 6324 O O . GLU B 1 285 ? 11.016 -17.266 12.828 1 78.12 285 GLU B O 1
ATOM 6329 N N . ASP B 1 286 ? 9.484 -15.93 13.688 1 82.06 286 ASP B N 1
ATOM 6330 C CA . ASP B 1 286 ? 8.406 -16.859 13.367 1 82.06 286 ASP B CA 1
ATOM 6331 C C . ASP B 1 286 ? 8.273 -17.031 11.852 1 82.06 286 ASP B C 1
ATOM 6333 O O . ASP B 1 286 ? 8.109 -18.156 11.367 1 82.06 286 ASP B O 1
ATOM 6337 N N . LEU B 1 287 ? 8.344 -16 11.164 1 83.94 287 LEU B N 1
ATOM 6338 C CA . LEU B 1 287 ? 8.211 -16.031 9.711 1 83.94 287 LEU B CA 1
ATOM 6339 C C . LEU B 1 287 ? 9.367 -16.797 9.078 1 83.94 287 LEU B C 1
ATOM 6341 O O . LEU B 1 287 ? 9.172 -17.562 8.133 1 83.94 287 LEU B O 1
ATOM 6345 N N . GLN B 1 288 ? 10.5 -16.531 9.625 1 87 288 GLN B N 1
ATOM 6346 C CA . GLN B 1 288 ? 11.695 -17.203 9.133 1 87 288 GLN B CA 1
ATOM 6347 C C . GLN B 1 288 ? 11.594 -18.719 9.328 1 87 288 GLN B C 1
ATOM 6349 O O . GLN B 1 288 ? 11.938 -19.484 8.43 1 87 288 GLN B O 1
ATOM 6354 N N . ASN B 1 289 ? 11.172 -19.109 10.469 1 87.88 289 ASN B N 1
ATOM 6355 C CA . ASN B 1 289 ? 11.023 -20.531 10.766 1 87.88 289 ASN B CA 1
ATOM 6356 C C . ASN B 1 289 ? 9.961 -21.172 9.883 1 87.88 289 ASN B C 1
ATOM 6358 O O . ASN B 1 289 ? 10.125 -22.312 9.43 1 87.88 289 ASN B O 1
ATOM 6362 N N . GLU B 1 290 ? 8.945 -20.484 9.68 1 87.56 290 GLU B N 1
ATOM 6363 C CA . GLU B 1 290 ? 7.891 -20.969 8.797 1 87.56 290 GLU B CA 1
ATOM 6364 C C . GLU B 1 290 ? 8.414 -21.172 7.379 1 87.56 290 GLU B C 1
ATOM 6366 O O . GLU B 1 290 ? 8.07 -22.156 6.719 1 87.56 290 GLU B O 1
ATOM 6371 N N . PHE B 1 291 ? 9.18 -20.234 6.969 1 92.25 291 PHE B N 1
ATOM 6372 C CA . PHE B 1 291 ? 9.766 -20.328 5.633 1 92.25 291 PHE B CA 1
ATOM 6373 C C . PHE B 1 291 ? 10.68 -21.547 5.52 1 92.25 291 PHE B C 1
ATOM 6375 O O . PHE B 1 291 ? 10.586 -22.297 4.555 1 92.25 291 PHE B O 1
ATOM 6382 N N . LYS B 1 292 ? 11.453 -21.734 6.52 1 89.31 292 LYS B N 1
ATOM 6383 C CA . LYS B 1 292 ? 12.383 -22.859 6.539 1 89.31 292 LYS B CA 1
ATOM 6384 C C . LYS B 1 292 ? 11.633 -24.188 6.512 1 89.31 292 LYS B C 1
ATOM 6386 O O . LYS B 1 292 ? 12.016 -25.109 5.781 1 89.31 292 LYS B O 1
ATOM 6391 N N . GLU B 1 293 ? 10.656 -24.219 7.262 1 86.56 293 GLU B N 1
ATOM 6392 C CA . GLU B 1 293 ? 9.867 -25.438 7.32 1 86.56 293 GLU B CA 1
ATOM 6393 C C . GLU B 1 293 ? 9.188 -25.734 5.98 1 86.56 293 GLU B C 1
ATOM 6395 O O . GLU B 1 293 ? 9.133 -26.875 5.539 1 86.56 293 GLU B O 1
ATOM 6400 N N . SER B 1 294 ? 8.695 -24.703 5.391 1 88.44 294 SER B N 1
ATOM 6401 C CA . SER B 1 294 ? 8.023 -24.859 4.105 1 88.44 294 SER B CA 1
ATOM 6402 C C . SER B 1 294 ? 9.008 -25.281 3.02 1 88.44 294 SER B C 1
ATOM 6404 O O . SER B 1 294 ? 8.695 -26.141 2.193 1 88.44 294 SER B O 1
ATOM 6406 N N . ILE B 1 295 ? 10.164 -24.688 3.041 1 89.12 295 ILE B N 1
ATOM 6407 C CA . ILE B 1 295 ? 11.18 -25.031 2.053 1 89.12 295 ILE B CA 1
ATOM 6408 C C . ILE B 1 295 ? 11.594 -26.484 2.215 1 89.12 295 ILE B C 1
ATOM 6410 O O . ILE B 1 295 ? 11.789 -27.203 1.224 1 89.12 295 ILE B O 1
ATOM 6414 N N . LYS B 1 296 ? 11.734 -26.906 3.443 1 82.25 296 LYS B N 1
ATOM 6415 C CA . LYS B 1 296 ? 12.094 -28.281 3.713 1 82.25 296 LYS B CA 1
ATOM 6416 C C . LYS B 1 296 ? 11.023 -29.25 3.188 1 82.25 296 LYS B C 1
ATOM 6418 O O . LYS B 1 296 ? 11.344 -30.281 2.604 1 82.25 296 LYS B O 1
ATOM 6423 N N . SER B 1 297 ? 9.844 -28.828 3.416 1 78.38 297 SER B N 1
ATOM 6424 C CA . SER B 1 297 ? 8.727 -29.641 2.949 1 78.38 297 SER B CA 1
ATOM 6425 C C . SER B 1 297 ? 8.695 -29.719 1.427 1 78.38 297 SER B C 1
ATOM 6427 O O . SER B 1 297 ? 8.359 -30.75 0.857 1 78.38 297 SER B O 1
ATOM 6429 N N . LEU B 1 298 ? 9.07 -28.656 0.76 1 80.44 298 LEU B N 1
ATOM 6430 C CA . LEU B 1 298 ? 9 -28.562 -0.694 1 80.44 298 LEU B CA 1
ATOM 6431 C C . LEU B 1 298 ? 10.188 -29.266 -1.338 1 80.44 298 LEU B C 1
ATOM 6433 O O . LEU B 1 298 ? 10.07 -29.812 -2.439 1 80.44 298 LEU B O 1
ATOM 6437 N N . SER B 1 299 ? 11.344 -29.203 -0.716 1 75.25 299 SER B N 1
ATOM 6438 C CA . SER B 1 299 ? 12.578 -29.734 -1.276 1 75.25 299 SER B CA 1
ATOM 6439 C C . SER B 1 299 ? 12.453 -31.234 -1.547 1 75.25 299 SER B C 1
ATOM 6441 O O . SER B 1 299 ? 13.094 -31.766 -2.457 1 75.25 299 SER B O 1
ATOM 6443 N N . ASN B 1 300 ? 11.695 -31.859 -0.869 1 59.03 300 ASN B N 1
ATOM 6444 C CA . ASN B 1 300 ? 11.586 -33.312 -0.974 1 59.03 300 ASN B CA 1
ATOM 6445 C C . ASN B 1 300 ? 10.305 -33.719 -1.7 1 59.03 300 ASN B C 1
ATOM 6447 O O . ASN B 1 300 ? 9.781 -34.812 -1.469 1 59.03 300 ASN B O 1
ATOM 6451 N N . SER B 1 301 ? 9.859 -32.688 -2.525 1 58.03 301 SER B N 1
ATOM 6452 C CA . SER B 1 301 ? 8.562 -33 -3.107 1 58.03 301 SER B CA 1
ATOM 6453 C C . SER B 1 301 ? 8.516 -32.656 -4.586 1 58.03 301 SER B C 1
ATOM 6455 O O . SER B 1 301 ? 9.484 -32.094 -5.129 1 58.03 301 SER B O 1
ATOM 6457 N N . ALA B 1 302 ? 7.492 -33.094 -5.262 1 56.09 302 ALA B N 1
ATOM 6458 C CA . ALA B 1 302 ? 7.219 -32.781 -6.66 1 56.09 302 ALA B CA 1
ATOM 6459 C C . ALA B 1 302 ? 6.922 -31.297 -6.824 1 56.09 302 ALA B C 1
ATOM 6461 O O . ALA B 1 302 ? 6.949 -30.766 -7.941 1 56.09 302 ALA B O 1
ATOM 6462 N N . LYS B 1 303 ? 6.805 -30.672 -5.691 1 73.75 303 LYS B N 1
ATOM 6463 C CA . LYS B 1 303 ? 6.426 -29.266 -5.719 1 73.75 303 LYS B CA 1
ATOM 6464 C C . LYS B 1 303 ? 7.645 -28.375 -5.91 1 73.75 303 LYS B C 1
ATOM 6466 O O . LYS B 1 303 ? 7.512 -27.156 -6.094 1 73.75 303 LYS B O 1
ATOM 6471 N N . THR B 1 304 ? 8.805 -28.969 -5.965 1 77.94 304 THR B N 1
ATOM 6472 C CA . THR B 1 304 ? 10.047 -28.219 -6.113 1 77.94 304 THR B CA 1
ATOM 6473 C C . THR B 1 304 ? 10.055 -27.438 -7.422 1 77.94 304 THR B C 1
ATOM 6475 O O . THR B 1 304 ? 10.422 -26.25 -7.441 1 77.94 304 THR B O 1
ATOM 6478 N N . LYS B 1 305 ? 9.656 -28.031 -8.445 1 76.06 305 LYS B N 1
ATOM 6479 C CA . LYS B 1 305 ? 9.641 -27.375 -9.75 1 76.06 305 LYS B CA 1
ATOM 6480 C C . LYS B 1 305 ? 8.68 -26.203 -9.766 1 76.06 305 LYS B C 1
ATOM 6482 O O . LYS B 1 305 ? 8.984 -25.156 -10.352 1 76.06 305 LYS B O 1
ATOM 6487 N N . ARG B 1 306 ? 7.535 -26.438 -9.125 1 80 306 ARG B N 1
ATOM 6488 C CA . ARG B 1 306 ? 6.551 -25.359 -9.047 1 80 306 ARG B CA 1
ATOM 6489 C C . ARG B 1 306 ? 7.113 -24.172 -8.289 1 80 306 ARG B C 1
ATOM 6491 O O . ARG B 1 306 ? 6.898 -23.016 -8.68 1 80 306 ARG B O 1
ATOM 6498 N N . TRP B 1 307 ? 7.758 -24.5 -7.27 1 89.5 307 TRP B N 1
ATOM 6499 C CA . TRP B 1 307 ? 8.344 -23.438 -6.457 1 89.5 307 TRP B CA 1
ATOM 6500 C C . TRP B 1 307 ? 9.406 -22.672 -7.242 1 89.5 307 TRP B C 1
ATOM 6502 O O . TRP B 1 307 ? 9.43 -21.438 -7.223 1 89.5 307 TRP B O 1
ATOM 6512 N N . LYS B 1 308 ? 10.219 -23.359 -7.961 1 86.88 308 LYS B N 1
ATOM 6513 C CA . LYS B 1 308 ? 11.273 -22.734 -8.75 1 86.88 308 LYS B CA 1
ATOM 6514 C C . LYS B 1 308 ? 10.695 -21.828 -9.828 1 86.88 308 LYS B C 1
ATOM 6516 O O . LYS B 1 308 ? 11.227 -20.75 -10.094 1 86.88 308 LYS B O 1
ATOM 6521 N N . ARG B 1 309 ? 9.68 -22.266 -10.383 1 85.56 309 ARG B N 1
ATOM 6522 C CA . ARG B 1 309 ? 9.023 -21.469 -11.414 1 85.56 309 ARG B CA 1
ATOM 6523 C C . ARG B 1 309 ? 8.469 -20.172 -10.828 1 85.56 309 ARG B C 1
ATOM 6525 O O . ARG B 1 309 ? 8.578 -19.109 -11.445 1 85.56 309 ARG B O 1
ATOM 6532 N N . ALA B 1 310 ? 7.812 -20.312 -9.695 1 90.62 310 ALA B N 1
ATOM 6533 C CA . ALA B 1 310 ? 7.266 -19.125 -9.031 1 90.62 310 ALA B CA 1
ATOM 6534 C C . ALA B 1 310 ? 8.367 -18.141 -8.688 1 90.62 310 ALA B C 1
ATOM 6536 O O . ALA B 1 310 ? 8.211 -16.922 -8.898 1 90.62 310 ALA B O 1
ATOM 6537 N N . ILE B 1 311 ? 9.484 -18.656 -8.219 1 92.19 311 ILE B N 1
ATOM 6538 C CA . ILE B 1 311 ? 10.602 -17.812 -7.828 1 92.19 311 ILE B CA 1
ATOM 6539 C C . ILE B 1 311 ? 11.195 -17.141 -9.062 1 92.19 311 ILE B C 1
ATOM 6541 O O . ILE B 1 311 ? 11.578 -15.969 -9.023 1 92.19 311 ILE B O 1
ATOM 6545 N N . LYS B 1 312 ? 11.219 -17.828 -10.133 1 88.75 312 LYS B N 1
ATOM 6546 C CA . LYS B 1 312 ? 11.742 -17.281 -11.375 1 88.75 312 LYS B CA 1
ATOM 6547 C C . LYS B 1 312 ? 10.906 -16.078 -11.828 1 88.75 312 LYS B C 1
ATOM 6549 O O . LYS B 1 312 ? 11.453 -15.086 -12.312 1 88.75 312 LYS B O 1
ATOM 6554 N N . THR B 1 313 ? 9.656 -16.219 -11.719 1 88.06 313 THR B N 1
ATOM 6555 C CA . THR B 1 313 ? 8.766 -15.125 -12.078 1 88.06 313 THR B CA 1
ATOM 6556 C C . THR B 1 313 ? 9.031 -13.906 -11.195 1 88.06 313 THR B C 1
ATOM 6558 O O . THR B 1 313 ? 9 -12.766 -11.672 1 88.06 313 THR B O 1
ATOM 6561 N N . LEU B 1 314 ? 9.344 -14.133 -9.93 1 90.62 314 LEU B N 1
ATOM 6562 C CA . LEU B 1 314 ? 9.609 -13.055 -8.992 1 90.62 314 LEU B CA 1
ATOM 6563 C C . LEU B 1 314 ? 10.961 -12.398 -9.281 1 90.62 314 LEU B C 1
ATOM 6565 O O . LEU B 1 314 ? 11.227 -11.289 -8.82 1 90.62 314 LEU B O 1
ATOM 6569 N N . GLU B 1 315 ? 11.766 -13.055 -10.047 1 88.38 315 GLU B N 1
ATOM 6570 C CA . GLU B 1 315 ? 13.109 -12.555 -10.32 1 88.38 315 GLU B CA 1
ATOM 6571 C C . GLU B 1 315 ? 13.078 -11.344 -11.258 1 88.38 315 GLU B C 1
ATOM 6573 O O . GLU B 1 315 ? 14.109 -10.75 -11.547 1 88.38 315 GLU B O 1
ATOM 6578 N N . SER B 1 316 ? 11.922 -11 -11.734 1 82.88 316 SER B N 1
ATOM 6579 C CA . SER B 1 316 ? 11.805 -9.703 -12.406 1 82.88 316 SER B CA 1
ATOM 6580 C C . SER B 1 316 ? 12.188 -8.562 -11.469 1 82.88 316 SER B C 1
ATOM 6582 O O . SER B 1 316 ? 12.539 -7.473 -11.93 1 82.88 316 SER B O 1
ATOM 6584 N N . ASP B 1 317 ? 12.07 -8.844 -10.172 1 84.88 317 ASP B N 1
ATOM 6585 C CA . ASP B 1 317 ? 12.578 -7.926 -9.156 1 84.88 317 ASP B CA 1
ATOM 6586 C C . ASP B 1 317 ? 14.086 -8.07 -8.992 1 84.88 317 ASP B C 1
ATOM 6588 O O . ASP B 1 317 ? 14.602 -9.18 -8.844 1 84.88 317 ASP B O 1
ATOM 6592 N N . PRO B 1 318 ? 14.766 -6.957 -8.977 1 81.25 318 PRO B N 1
ATOM 6593 C CA . PRO B 1 318 ? 16.234 -7.02 -8.945 1 81.25 318 PRO B CA 1
ATOM 6594 C C . PRO B 1 318 ? 16.766 -7.676 -7.676 1 81.25 318 PRO B C 1
ATOM 6596 O O . PRO B 1 318 ? 17.812 -8.32 -7.707 1 81.25 318 PRO B O 1
ATOM 6599 N N . ILE B 1 319 ? 16.094 -7.547 -6.621 1 83.5 319 ILE B N 1
ATOM 6600 C CA . ILE B 1 319 ? 16.562 -8.125 -5.367 1 83.5 319 ILE B CA 1
ATOM 6601 C C . ILE B 1 319 ? 16.453 -9.648 -5.426 1 83.5 319 ILE B C 1
ATOM 6603 O O . ILE B 1 319 ? 17.391 -10.359 -5.062 1 83.5 319 ILE B O 1
ATOM 6607 N N . PHE B 1 320 ? 15.398 -10.109 -5.855 1 86 320 PHE B N 1
ATOM 6608 C CA . PHE B 1 320 ? 15.211 -11.547 -5.988 1 86 320 PHE B CA 1
ATOM 6609 C C . PHE B 1 320 ? 16.172 -12.125 -7.023 1 86 320 PHE B C 1
ATOM 6611 O O . PHE B 1 320 ? 16.672 -13.234 -6.855 1 86 320 PHE B O 1
ATOM 6618 N N . GLU B 1 321 ? 16.359 -11.352 -8.039 1 84.19 321 GLU B N 1
ATOM 6619 C CA . GLU B 1 321 ? 17.266 -11.797 -9.094 1 84.19 321 GLU B CA 1
ATOM 6620 C C . GLU B 1 321 ? 18.688 -11.969 -8.57 1 84.19 321 GLU B C 1
ATOM 6622 O O . GLU B 1 321 ? 19.391 -12.906 -8.953 1 84.19 321 GLU B O 1
ATOM 6627 N N . GLY B 1 322 ? 19.156 -11.148 -7.695 1 83.56 322 GLY B N 1
ATOM 6628 C CA . GLY B 1 322 ? 20.531 -11.102 -7.254 1 83.56 322 GLY B CA 1
ATOM 6629 C C . GLY B 1 322 ? 20.828 -12.062 -6.117 1 83.56 322 GLY B C 1
ATOM 6630 O O . GLY B 1 322 ? 22 -12.375 -5.848 1 83.56 322 GLY B O 1
ATOM 6631 N N . LEU B 1 323 ? 19.906 -12.695 -5.492 1 86.06 323 LEU B N 1
ATOM 6632 C CA . LEU B 1 323 ? 20.141 -13.438 -4.262 1 86.06 323 LEU B CA 1
ATOM 6633 C C . LEU B 1 323 ? 20.156 -14.938 -4.527 1 86.06 323 LEU B C 1
ATOM 6635 O O . LEU B 1 323 ? 20.594 -15.719 -3.674 1 86.06 323 LEU B O 1
ATOM 6639 N N . GLY B 1 324 ? 19.75 -15.398 -5.727 1 85.38 324 GLY B N 1
ATOM 6640 C CA . GLY B 1 324 ? 19.734 -16.812 -6.039 1 85.38 324 GLY B CA 1
ATOM 6641 C C . GLY B 1 324 ? 18.797 -17.609 -5.145 1 85.38 324 GLY B C 1
ATOM 6642 O O . GLY B 1 324 ? 19.188 -18.641 -4.59 1 85.38 324 GLY B O 1
ATOM 6643 N N . ILE B 1 325 ? 17.641 -17.141 -4.941 1 90.25 325 ILE B N 1
ATOM 6644 C CA . ILE B 1 325 ? 16.656 -17.719 -4.031 1 90.25 325 ILE B CA 1
ATOM 6645 C C . ILE B 1 325 ? 16.266 -19.109 -4.508 1 90.25 325 ILE B C 1
ATOM 6647 O O . ILE B 1 325 ? 15.992 -20 -3.693 1 90.25 325 ILE B O 1
ATOM 6651 N N . GLU B 1 326 ? 16.359 -19.344 -5.805 1 86.69 326 GLU B N 1
ATOM 6652 C CA . GLU B 1 326 ? 15.945 -20.625 -6.379 1 86.69 326 GLU B CA 1
ATOM 6653 C C . GLU B 1 326 ? 16.797 -21.766 -5.844 1 86.69 326 GLU B C 1
ATOM 6655 O O . GLU B 1 326 ? 16.359 -22.906 -5.812 1 86.69 326 GLU B O 1
ATOM 6660 N N . TYR B 1 327 ? 17.953 -21.484 -5.324 1 86.56 327 TYR B N 1
ATOM 6661 C CA . TYR B 1 327 ? 18.875 -22.516 -4.871 1 86.56 327 TYR B CA 1
ATOM 6662 C C . TYR B 1 327 ? 18.594 -22.891 -3.424 1 86.56 327 TYR B C 1
ATOM 6664 O O . TYR B 1 327 ? 19.078 -23.938 -2.947 1 86.56 327 TYR B O 1
ATOM 6672 N N . LEU B 1 328 ? 17.797 -22.156 -2.764 1 89.56 328 LEU B N 1
ATOM 6673 C CA . LEU B 1 328 ? 17.562 -22.375 -1.343 1 89.56 328 LEU B CA 1
ATOM 6674 C C . LEU B 1 328 ? 16.781 -23.672 -1.12 1 89.56 328 LEU B C 1
ATOM 6676 O O . LEU B 1 328 ? 16.75 -24.188 -0.004 1 89.56 328 LEU B O 1
ATOM 6680 N N . ILE B 1 329 ? 16.156 -24.125 -2.141 1 86.44 329 ILE B N 1
ATOM 6681 C CA . ILE B 1 329 ? 15.352 -25.328 -2.014 1 86.44 329 ILE B CA 1
ATOM 6682 C C . ILE B 1 329 ? 16.25 -26.547 -1.923 1 86.44 329 ILE B C 1
ATOM 6684 O O . ILE B 1 329 ? 15.812 -27.625 -1.502 1 86.44 329 ILE B O 1
ATOM 6688 N N . GLN B 1 330 ? 17.5 -26.438 -2.338 1 84.06 330 GLN B N 1
ATOM 6689 C CA . GLN B 1 330 ? 18.469 -27.531 -2.23 1 84.06 330 GLN B CA 1
ATOM 6690 C C . GLN B 1 330 ? 18.953 -27.688 -0.796 1 84.06 330 GLN B C 1
ATOM 6692 O O . GLN B 1 330 ? 19.328 -26.719 -0.148 1 84.06 330 GLN B O 1
ATOM 6697 N N . PRO B 1 331 ? 18.953 -28.891 -0.313 1 82.06 331 PRO B N 1
ATOM 6698 C CA . PRO B 1 331 ? 19.328 -29.141 1.078 1 82.06 331 PRO B CA 1
ATOM 6699 C C . PRO B 1 331 ? 20.719 -28.609 1.419 1 82.06 331 PRO B C 1
ATOM 6701 O O . PRO B 1 331 ? 20.969 -28.203 2.561 1 82.06 331 PRO B O 1
ATOM 6704 N N . GLU B 1 332 ? 21.578 -28.516 0.451 1 85.38 332 GLU B N 1
ATOM 6705 C CA . GLU B 1 332 ? 22.953 -28.062 0.683 1 85.38 332 GLU B CA 1
ATOM 6706 C C . GLU B 1 332 ? 22.984 -26.578 1.071 1 85.38 332 GLU B C 1
ATOM 6708 O O . GLU B 1 332 ? 23.938 -26.125 1.712 1 85.38 332 GLU B O 1
ATOM 6713 N N . PHE B 1 333 ? 21.922 -25.891 0.768 1 88.44 333 PHE B N 1
ATOM 6714 C CA . PHE B 1 333 ? 21.938 -24.453 1.007 1 88.44 333 PHE B CA 1
ATOM 6715 C C . PHE B 1 333 ? 21.047 -24.094 2.193 1 88.44 333 PHE B C 1
ATOM 6717 O O . PHE B 1 333 ? 20.734 -22.922 2.412 1 88.44 333 PHE B O 1
ATOM 6724 N N . GLU B 1 334 ? 20.688 -25.031 2.926 1 86.19 334 GLU B N 1
ATOM 6725 C CA . GLU B 1 334 ? 19.828 -24.812 4.09 1 86.19 334 GLU B CA 1
ATOM 6726 C C . GLU B 1 334 ? 20.438 -23.797 5.043 1 86.19 334 GLU B C 1
ATOM 6728 O O . GLU B 1 334 ? 19.719 -22.938 5.57 1 86.19 334 GLU B O 1
ATOM 6733 N N . PRO B 1 335 ? 21.734 -23.766 5.223 1 89.31 335 PRO B N 1
ATOM 6734 C CA . PRO B 1 335 ? 22.328 -22.812 6.156 1 89.31 335 PRO B CA 1
ATOM 6735 C C . PRO B 1 335 ? 22.25 -21.375 5.648 1 89.31 335 PRO B C 1
ATOM 6737 O O . PRO B 1 335 ? 22.438 -20.422 6.422 1 89.31 335 PRO B O 1
ATOM 6740 N N . ARG B 1 336 ? 21.969 -21.188 4.426 1 90.94 336 ARG B N 1
ATOM 6741 C CA . ARG B 1 336 ? 21.953 -19.844 3.834 1 90.94 336 ARG B CA 1
ATOM 6742 C C . ARG B 1 336 ? 20.562 -19.234 3.936 1 90.94 336 ARG B C 1
ATOM 6744 O O . ARG B 1 336 ? 20.375 -18.047 3.676 1 90.94 336 ARG B O 1
ATOM 6751 N N . ILE B 1 337 ? 19.625 -19.984 4.363 1 89.75 337 ILE B N 1
ATOM 6752 C CA . ILE B 1 337 ? 18.234 -19.531 4.398 1 89.75 337 ILE B CA 1
ATOM 6753 C C . ILE B 1 337 ? 18.094 -18.375 5.398 1 89.75 337 ILE B C 1
ATOM 6755 O O . ILE B 1 337 ? 17.562 -17.328 5.066 1 89.75 337 ILE B O 1
ATOM 6759 N N . ASP B 1 338 ? 18.672 -18.531 6.473 1 89.25 338 ASP B N 1
ATOM 6760 C CA . ASP B 1 338 ? 18.5 -17.531 7.527 1 89.25 338 ASP B CA 1
ATOM 6761 C C . ASP B 1 338 ? 19.172 -16.219 7.152 1 89.25 338 ASP B C 1
ATOM 6763 O O . ASP B 1 338 ? 18.547 -15.148 7.207 1 89.25 338 ASP B O 1
ATOM 6767 N N . PRO B 1 339 ? 20.391 -16.266 6.73 1 88.62 339 PRO B N 1
ATOM 6768 C CA . PRO B 1 339 ? 21.047 -15.008 6.352 1 88.62 339 PRO B CA 1
ATOM 6769 C C . PRO B 1 339 ? 20.344 -14.297 5.199 1 88.62 339 PRO B C 1
ATOM 6771 O O . PRO B 1 339 ? 20.234 -13.07 5.203 1 88.62 339 PRO B O 1
ATOM 6774 N N . ILE B 1 340 ? 19.891 -15.039 4.27 1 88.88 340 ILE B N 1
ATOM 6775 C CA . ILE B 1 340 ? 19.234 -14.453 3.107 1 88.88 340 ILE B CA 1
ATOM 6776 C C . ILE B 1 340 ? 17.891 -13.852 3.52 1 88.88 340 ILE B C 1
ATOM 6778 O O . ILE B 1 340 ? 17.594 -12.703 3.189 1 88.88 340 ILE B O 1
ATOM 6782 N N . PHE B 1 341 ? 17.125 -14.57 4.266 1 89 341 PHE B N 1
ATOM 6783 C CA . PHE B 1 341 ? 15.812 -14.117 4.691 1 89 341 PHE B CA 1
ATOM 6784 C C . PHE B 1 341 ? 15.93 -12.875 5.566 1 89 341 PHE B C 1
ATOM 6786 O O . PHE B 1 341 ? 15.133 -11.938 5.43 1 89 341 PHE B O 1
ATOM 6793 N N . ASN B 1 342 ? 16.922 -12.859 6.348 1 84.06 342 ASN B N 1
ATOM 6794 C CA . ASN B 1 342 ? 17.109 -11.734 7.266 1 84.06 342 ASN B CA 1
ATOM 6795 C C . ASN B 1 342 ? 17.484 -10.461 6.52 1 84.06 342 ASN B C 1
ATOM 6797 O O . ASN B 1 342 ? 17.188 -9.359 6.98 1 84.06 342 ASN B O 1
ATOM 6801 N N . ASN B 1 343 ? 18.047 -10.656 5.434 1 83.38 343 ASN B N 1
ATOM 6802 C CA . ASN B 1 343 ? 18.531 -9.492 4.688 1 83.38 343 ASN B CA 1
ATOM 6803 C C . ASN B 1 343 ? 17.453 -8.938 3.76 1 83.38 343 ASN B C 1
ATOM 6805 O O . ASN B 1 343 ? 17.625 -7.867 3.174 1 83.38 343 ASN B O 1
ATOM 6809 N N . LEU B 1 344 ? 16.375 -9.602 3.686 1 87.19 344 LEU B N 1
ATOM 6810 C CA . LEU B 1 344 ? 15.289 -9.141 2.836 1 87.19 344 LEU B CA 1
ATOM 6811 C C . LEU B 1 344 ? 14.477 -8.055 3.535 1 87.19 344 LEU B C 1
ATOM 6813 O O . LEU B 1 344 ? 14.414 -8.016 4.766 1 87.19 344 LEU B O 1
ATOM 6817 N N . SER B 1 345 ? 13.977 -7.156 2.773 1 84.5 345 SER B N 1
ATOM 6818 C CA . SER B 1 345 ? 13.023 -6.195 3.318 1 84.5 345 SER B CA 1
ATOM 6819 C C . SER B 1 345 ? 11.734 -6.875 3.758 1 84.5 345 SER B C 1
ATOM 6821 O O . SER B 1 345 ? 11.5 -8.039 3.428 1 84.5 345 SER B O 1
ATOM 6823 N N . SER B 1 346 ? 10.859 -6.16 4.48 1 81.31 346 SER B N 1
ATOM 6824 C CA . SER B 1 346 ? 9.578 -6.703 4.922 1 81.31 346 SER B CA 1
ATOM 6825 C C . SER B 1 346 ? 8.727 -7.137 3.738 1 81.31 346 SER B C 1
ATOM 6827 O O . SER B 1 346 ? 8.117 -8.211 3.764 1 81.31 346 SER B O 1
ATOM 6829 N N . GLY B 1 347 ? 8.703 -6.332 2.719 1 86.25 347 GLY B N 1
ATOM 6830 C CA . GLY B 1 347 ? 7.934 -6.676 1.532 1 86.25 347 GLY B CA 1
ATOM 6831 C C . GLY B 1 347 ? 8.422 -7.938 0.85 1 86.25 347 GLY B C 1
ATOM 6832 O O . GLY B 1 347 ? 7.625 -8.797 0.471 1 86.25 347 GLY B O 1
ATOM 6833 N N . HIS B 1 348 ? 9.68 -8.07 0.764 1 90.06 348 HIS B N 1
ATOM 6834 C CA . HIS B 1 348 ? 10.25 -9.242 0.113 1 90.06 348 HIS B CA 1
ATOM 6835 C C . HIS B 1 348 ? 10.039 -10.492 0.954 1 90.06 348 HIS B C 1
ATOM 6837 O O . HIS B 1 348 ? 9.805 -11.578 0.412 1 90.06 348 HIS B O 1
ATOM 6843 N N . LYS B 1 349 ? 10.156 -10.328 2.229 1 89.62 349 LYS B N 1
ATOM 6844 C CA . LYS B 1 349 ? 9.906 -11.461 3.119 1 89.62 349 LYS B CA 1
ATOM 6845 C C . LYS B 1 349 ? 8.484 -11.984 2.959 1 89.62 349 LYS B C 1
ATOM 6847 O O . LYS B 1 349 ? 8.273 -13.195 2.842 1 89.62 349 LYS B O 1
ATOM 6852 N N . ILE B 1 350 ? 7.594 -11.109 2.92 1 87.56 350 ILE B N 1
ATOM 6853 C CA . ILE B 1 350 ? 6.18 -11.477 2.871 1 87.56 350 ILE B CA 1
ATOM 6854 C C . ILE B 1 350 ? 5.863 -12.141 1.536 1 87.56 350 ILE B C 1
ATOM 6856 O O . ILE B 1 350 ? 5.16 -13.156 1.491 1 87.56 350 ILE B O 1
ATOM 6860 N N . VAL B 1 351 ? 6.383 -11.586 0.489 1 93.19 351 VAL B N 1
ATOM 6861 C CA . VAL B 1 351 ? 6.137 -12.141 -0.839 1 93.19 351 VAL B CA 1
ATOM 6862 C C . VAL B 1 351 ? 6.73 -13.539 -0.934 1 93.19 351 VAL B C 1
ATOM 6864 O O . VAL B 1 351 ? 6.074 -14.469 -1.41 1 93.19 351 VAL B O 1
ATOM 6867 N N . LEU B 1 352 ? 7.961 -13.664 -0.47 1 93.31 352 LEU B N 1
ATOM 6868 C CA . LEU B 1 352 ? 8.648 -14.945 -0.534 1 93.31 352 LEU B CA 1
ATOM 6869 C C . LEU B 1 352 ? 7.926 -15.992 0.308 1 93.31 352 LEU B C 1
ATOM 6871 O O . LEU B 1 352 ? 7.699 -17.125 -0.151 1 93.31 352 LEU B O 1
ATOM 6875 N N . LEU B 1 353 ? 7.605 -15.609 1.454 1 92.31 353 LEU B N 1
ATOM 6876 C CA . LEU B 1 353 ? 6.898 -16.516 2.346 1 92.31 353 LEU B CA 1
ATOM 6877 C C . LEU B 1 353 ? 5.539 -16.906 1.77 1 92.31 353 LEU B C 1
ATOM 6879 O O . LEU B 1 353 ? 5.164 -18.078 1.77 1 92.31 353 LEU B O 1
ATOM 6883 N N . THR B 1 354 ? 4.789 -15.93 1.313 1 93.56 354 THR B N 1
ATOM 6884 C CA . THR B 1 354 ? 3.445 -16.156 0.799 1 93.56 354 THR B CA 1
ATOM 6885 C C . THR B 1 354 ? 3.475 -17.109 -0.388 1 93.56 354 THR B C 1
ATOM 6887 O O . THR B 1 354 ? 2.721 -18.094 -0.424 1 93.56 354 THR B O 1
ATOM 6890 N N . ILE B 1 355 ? 4.352 -16.828 -1.312 1 94.44 355 ILE B N 1
ATOM 6891 C CA . ILE B 1 355 ? 4.422 -17.656 -2.502 1 94.44 355 ILE B CA 1
ATOM 6892 C C . ILE B 1 355 ? 4.848 -19.078 -2.111 1 94.44 355 ILE B C 1
ATOM 6894 O O . ILE B 1 355 ? 4.305 -20.062 -2.621 1 94.44 355 ILE B O 1
ATOM 6898 N N . THR B 1 356 ? 5.797 -19.172 -1.221 1 93.06 356 THR B N 1
ATOM 6899 C CA . THR B 1 356 ? 6.281 -20.469 -0.777 1 93.06 356 THR B CA 1
ATOM 6900 C C . THR B 1 356 ? 5.16 -21.266 -0.107 1 93.06 356 THR B C 1
ATOM 6902 O O . THR B 1 356 ? 4.957 -22.438 -0.415 1 93.06 356 THR B O 1
ATOM 6905 N N . LYS B 1 357 ? 4.469 -20.594 0.725 1 91.38 357 LYS B N 1
ATOM 6906 C CA . LYS B 1 357 ? 3.371 -21.25 1.43 1 91.38 357 LYS B CA 1
ATOM 6907 C C . LYS B 1 357 ? 2.252 -21.641 0.466 1 91.38 357 LYS B C 1
ATOM 6909 O O . LYS B 1 357 ? 1.604 -22.672 0.64 1 91.38 357 LYS B O 1
ATOM 6914 N N . LEU B 1 358 ? 2 -20.844 -0.473 1 92.81 358 LEU B N 1
ATOM 6915 C CA . LEU B 1 358 ? 0.961 -21.141 -1.452 1 92.81 358 LEU B CA 1
ATOM 6916 C C . LEU B 1 358 ? 1.342 -22.359 -2.291 1 92.81 358 LEU B C 1
ATOM 6918 O O . LEU B 1 358 ? 0.496 -23.203 -2.582 1 92.81 358 LEU B O 1
ATOM 6922 N N . VAL B 1 359 ? 2.588 -22.391 -2.678 1 88.88 359 VAL B N 1
ATOM 6923 C CA . VAL B 1 359 ? 3.033 -23.562 -3.424 1 88.88 359 VAL B CA 1
ATOM 6924 C C . VAL B 1 359 ? 2.848 -24.812 -2.576 1 88.88 359 VAL B C 1
ATOM 6926 O O . VAL B 1 359 ? 2.453 -25.875 -3.088 1 88.88 359 VAL B O 1
ATOM 6929 N N . GLU B 1 360 ? 3.072 -24.656 -1.363 1 83.62 360 GLU B N 1
ATOM 6930 C CA . GLU B 1 360 ? 2.965 -25.766 -0.417 1 83.62 360 GLU B CA 1
ATOM 6931 C C . GLU B 1 360 ? 1.511 -26.188 -0.223 1 83.62 360 GLU B C 1
ATOM 6933 O O . GLU B 1 360 ? 1.212 -27.375 -0.121 1 83.62 360 GLU B O 1
ATOM 6938 N N . THR B 1 361 ? 0.566 -25.234 -0.215 1 82.5 361 THR B N 1
ATOM 6939 C CA . THR B 1 361 ? -0.768 -25.5 0.308 1 82.5 361 THR B CA 1
ATOM 6940 C C . THR B 1 361 ? -1.783 -25.609 -0.826 1 82.5 361 THR B C 1
ATOM 6942 O O . THR B 1 361 ? -2.816 -26.266 -0.685 1 82.5 361 THR B O 1
ATOM 6945 N N . VAL B 1 362 ? -1.554 -24.922 -1.915 1 84.19 362 VAL B N 1
ATOM 6946 C CA . VAL B 1 362 ? -2.521 -24.922 -3.008 1 84.19 362 VAL B CA 1
ATOM 6947 C C . VAL B 1 362 ? -2.568 -26.297 -3.662 1 84.19 362 VAL B C 1
ATOM 6949 O O . VAL B 1 362 ? -1.528 -26.875 -4.004 1 84.19 362 VAL B O 1
ATOM 6952 N N . GLU B 1 363 ? -3.719 -26.781 -3.684 1 74.44 363 GLU B N 1
ATOM 6953 C CA . GLU B 1 363 ? -4.004 -28.047 -4.344 1 74.44 363 GLU B CA 1
ATOM 6954 C C . GLU B 1 363 ? -4.812 -27.828 -5.621 1 74.44 363 GLU B C 1
ATOM 6956 O O . GLU B 1 363 ? -5.098 -26.703 -6 1 74.44 363 GLU B O 1
ATOM 6961 N N . GLU B 1 364 ? -5.047 -28.922 -6.285 1 74.12 364 GLU B N 1
ATOM 6962 C CA . GLU B 1 364 ? -5.953 -28.812 -7.422 1 74.12 364 GLU B CA 1
ATOM 6963 C C . GLU B 1 364 ? -7.332 -28.328 -6.984 1 74.12 364 GLU B C 1
ATOM 6965 O O . GLU B 1 364 ? -7.883 -28.812 -5.992 1 74.12 364 GLU B O 1
ATOM 6970 N N . ARG B 1 365 ? -7.879 -27.266 -7.676 1 80.94 365 ARG B N 1
ATOM 6971 C CA . ARG B 1 365 ? -9.188 -26.672 -7.426 1 80.94 365 ARG B CA 1
ATOM 6972 C C . ARG B 1 365 ? -9.227 -26 -6.055 1 80.94 365 ARG B C 1
ATOM 6974 O O . ARG B 1 365 ? -10.188 -26.188 -5.301 1 80.94 365 ARG B O 1
ATOM 6981 N N . SER B 1 366 ? -8.094 -25.391 -5.684 1 86.25 366 SER B N 1
ATOM 6982 C CA . SER B 1 366 ? -8.086 -24.562 -4.48 1 86.25 366 SER B CA 1
ATOM 6983 C C . SER B 1 366 ? -8.727 -23.203 -4.738 1 86.25 366 SER B C 1
ATOM 6985 O O . SER B 1 366 ? -8.703 -22.703 -5.863 1 86.25 366 SER B O 1
ATOM 6987 N N . PHE B 1 367 ? -9.414 -22.672 -3.75 1 91.44 367 PHE B N 1
ATOM 6988 C CA . PHE B 1 367 ? -9.867 -21.281 -3.74 1 91.44 367 PHE B CA 1
ATOM 6989 C C . PHE B 1 367 ? -9 -20.438 -2.811 1 91.44 367 PHE B C 1
ATOM 6991 O O . PHE B 1 367 ? -8.984 -20.672 -1.599 1 91.44 367 PHE B O 1
ATOM 6998 N N . VAL B 1 368 ? -8.266 -19.516 -3.434 1 94.56 368 VAL B N 1
ATOM 6999 C CA . VAL B 1 368 ? -7.324 -18.703 -2.674 1 94.56 368 VAL B CA 1
ATOM 7000 C C . VAL B 1 368 ? -7.906 -17.297 -2.463 1 94.56 368 VAL B C 1
ATOM 7002 O O . VAL B 1 368 ? -8.336 -16.641 -3.418 1 94.56 368 VAL B O 1
ATOM 7005 N N . ILE B 1 369 ? -7.969 -16.891 -1.223 1 96 369 ILE B N 1
ATOM 7006 C CA . ILE B 1 369 ? -8.484 -15.57 -0.872 1 96 369 ILE B CA 1
ATOM 7007 C C . ILE B 1 369 ? -7.355 -14.719 -0.294 1 96 369 ILE B C 1
ATOM 7009 O O . ILE B 1 369 ? -6.688 -15.125 0.662 1 96 369 ILE B O 1
ATOM 7013 N N . LEU B 1 370 ? -7.113 -13.57 -0.912 1 95.56 370 LEU B N 1
ATOM 7014 C CA . LEU B 1 370 ? -6.074 -12.664 -0.436 1 95.56 370 LEU B CA 1
ATOM 7015 C C . LEU B 1 370 ? -6.68 -11.336 0.009 1 95.56 370 LEU B C 1
ATOM 7017 O O . LEU B 1 370 ? -7.492 -10.742 -0.708 1 95.56 370 LEU B O 1
ATOM 7021 N N . ASP B 1 371 ? -6.285 -10.945 1.146 1 92.56 371 ASP B N 1
ATOM 7022 C CA . ASP B 1 371 ? -6.711 -9.656 1.685 1 92.56 371 ASP B CA 1
ATOM 7023 C C . ASP B 1 371 ? -5.562 -8.648 1.667 1 92.56 371 ASP B C 1
ATOM 7025 O O . ASP B 1 371 ? -4.578 -8.812 2.391 1 92.56 371 ASP B O 1
ATOM 7029 N N . GLU B 1 372 ? -5.676 -7.711 0.856 1 90.94 372 GLU B N 1
ATOM 7030 C CA . GLU B 1 372 ? -4.773 -6.57 0.743 1 90.94 372 GLU B CA 1
ATOM 7031 C C . GLU B 1 372 ? -3.324 -7.027 0.591 1 90.94 372 GLU B C 1
ATOM 7033 O O . GLU B 1 372 ? -2.455 -6.613 1.361 1 90.94 372 GLU B O 1
ATOM 7038 N N . PRO B 1 373 ? -3.053 -7.711 -0.501 1 92.88 373 PRO B N 1
ATOM 7039 C CA . PRO B 1 373 ? -1.691 -8.211 -0.698 1 92.88 373 PRO B CA 1
ATOM 7040 C C . PRO B 1 373 ? -0.688 -7.098 -0.988 1 92.88 373 PRO B C 1
ATOM 7042 O O . PRO B 1 373 ? 0.523 -7.32 -0.934 1 92.88 373 PRO B O 1
ATOM 7045 N N . GLU B 1 374 ? -1.166 -5.891 -1.252 1 91.56 374 GLU B N 1
ATOM 7046 C CA . GLU B 1 374 ? -0.284 -4.785 -1.617 1 91.56 374 GLU B CA 1
ATOM 7047 C C . GLU B 1 374 ? 0.424 -4.215 -0.392 1 91.56 374 GLU B C 1
ATOM 7049 O O . GLU B 1 374 ? 1.376 -3.443 -0.521 1 91.56 374 GLU B O 1
ATOM 7054 N N . ILE B 1 375 ? 0.022 -4.68 0.778 1 85.75 375 ILE B N 1
ATOM 7055 C CA . ILE B 1 375 ? 0.607 -4.117 1.989 1 85.75 375 ILE B CA 1
ATOM 7056 C C . ILE B 1 375 ? 2.121 -4.312 1.969 1 85.75 375 ILE B C 1
ATOM 7058 O O . ILE B 1 375 ? 2.609 -5.422 1.738 1 85.75 375 ILE B O 1
ATOM 7062 N N . HIS B 1 376 ? 2.955 -3.285 1.928 1 79.38 376 HIS B N 1
ATOM 7063 C CA . HIS B 1 376 ? 4.406 -3.205 2.035 1 79.38 376 HIS B CA 1
ATOM 7064 C C . HIS B 1 376 ? 5.07 -3.391 0.674 1 79.38 376 HIS B C 1
ATOM 7066 O O . HIS B 1 376 ? 6.293 -3.516 0.587 1 79.38 376 HIS B O 1
ATOM 7072 N N . LEU B 1 377 ? 4.168 -3.533 -0.39 1 88.88 377 LEU B N 1
ATOM 7073 C CA . LEU B 1 377 ? 4.777 -3.834 -1.682 1 88.88 377 LEU B CA 1
ATOM 7074 C C . LEU B 1 377 ? 4.758 -2.607 -2.588 1 88.88 377 LEU B C 1
ATOM 7076 O O . LEU B 1 377 ? 3.732 -1.934 -2.707 1 88.88 377 LEU B O 1
ATOM 7080 N N . HIS B 1 378 ? 5.93 -2.346 -3.16 1 89.75 378 HIS B N 1
ATOM 7081 C CA . HIS B 1 378 ? 5.934 -1.339 -4.215 1 89.75 378 HIS B CA 1
ATOM 7082 C C . HIS B 1 378 ? 5.328 -1.884 -5.5 1 89.75 378 HIS B C 1
ATOM 7084 O O . HIS B 1 378 ? 5.25 -3.1 -5.691 1 89.75 378 HIS B O 1
ATOM 7090 N N . PRO B 1 379 ? 4.938 -1.064 -6.465 1 89.94 379 PRO B N 1
ATOM 7091 C CA . PRO B 1 379 ? 4.098 -1.46 -7.598 1 89.94 379 PRO B CA 1
ATOM 7092 C C . PRO B 1 379 ? 4.723 -2.566 -8.445 1 89.94 379 PRO B C 1
ATOM 7094 O O . PRO B 1 379 ? 4.074 -3.578 -8.719 1 89.94 379 PRO B O 1
ATOM 7097 N N . PRO B 1 380 ? 6.008 -2.504 -8.836 1 89.69 380 PRO B N 1
ATOM 7098 C CA . PRO B 1 380 ? 6.566 -3.57 -9.672 1 89.69 380 PRO B CA 1
ATOM 7099 C C . PRO B 1 380 ? 6.586 -4.926 -8.961 1 89.69 380 PRO B C 1
ATOM 7101 O O . PRO B 1 380 ? 6.324 -5.953 -9.586 1 89.69 380 PRO B O 1
ATOM 7104 N N . LEU B 1 381 ? 6.891 -4.895 -7.719 1 91.56 381 LEU B N 1
ATOM 7105 C CA . LEU B 1 381 ? 6.914 -6.145 -6.969 1 91.56 381 LEU B CA 1
ATOM 7106 C C . LEU B 1 381 ? 5.508 -6.719 -6.828 1 91.56 381 LEU B C 1
ATOM 7108 O O . LEU B 1 381 ? 5.32 -7.938 -6.875 1 91.56 381 LEU B O 1
ATOM 7112 N N . LEU B 1 382 ? 4.543 -5.852 -6.645 1 93.62 382 LEU B N 1
ATOM 7113 C CA . LEU B 1 382 ? 3.15 -6.285 -6.586 1 93.62 382 LEU B CA 1
ATOM 7114 C C . LEU B 1 382 ? 2.725 -6.918 -7.906 1 93.62 382 LEU B C 1
ATOM 7116 O O . LEU B 1 382 ? 2.018 -7.93 -7.918 1 93.62 382 LEU B O 1
ATOM 7120 N N . SER B 1 383 ? 3.16 -6.355 -8.984 1 92.75 383 SER B N 1
ATOM 7121 C CA . SER B 1 383 ? 2.867 -6.906 -10.305 1 92.75 383 SER B CA 1
ATOM 7122 C C . SER B 1 383 ? 3.488 -8.289 -10.484 1 92.75 383 SER B C 1
ATOM 7124 O O . SER B 1 383 ? 2.832 -9.211 -10.969 1 92.75 383 SER B O 1
ATOM 7126 N N . ALA B 1 384 ? 4.715 -8.375 -10.07 1 91.62 384 ALA B N 1
ATOM 7127 C CA . ALA B 1 384 ? 5.418 -9.648 -10.172 1 91.62 384 ALA B CA 1
ATOM 7128 C C . ALA B 1 384 ? 4.75 -10.711 -9.305 1 91.62 384 ALA B C 1
ATOM 7130 O O . ALA B 1 384 ? 4.594 -11.859 -9.727 1 91.62 384 ALA B O 1
ATOM 7131 N N . PHE B 1 385 ? 4.375 -10.32 -8.156 1 94.56 385 PHE B N 1
ATOM 7132 C CA . PHE B 1 385 ? 3.682 -11.227 -7.246 1 94.56 385 PHE B CA 1
ATOM 7133 C C . PHE B 1 385 ? 2.381 -11.719 -7.863 1 94.56 385 PHE B C 1
ATOM 7135 O O . PHE B 1 385 ? 2.082 -12.914 -7.816 1 94.56 385 PHE B O 1
ATOM 7142 N N . THR B 1 386 ? 1.618 -10.812 -8.43 1 95.62 386 THR B N 1
ATOM 7143 C CA . THR B 1 386 ? 0.335 -11.156 -9.031 1 95.62 386 THR B CA 1
ATOM 7144 C C . THR B 1 386 ? 0.524 -12.141 -10.18 1 95.62 386 THR B C 1
ATOM 7146 O O . THR B 1 386 ? -0.26 -13.086 -10.336 1 95.62 386 THR B O 1
ATOM 7149 N N . ARG B 1 387 ? 1.565 -11.961 -10.898 1 92.62 387 ARG B N 1
ATOM 7150 C CA . ARG B 1 387 ? 1.854 -12.852 -12.016 1 92.62 387 ARG B CA 1
ATOM 7151 C C . ARG B 1 387 ? 2.254 -14.234 -11.516 1 92.62 387 ARG B C 1
ATOM 7153 O O . ARG B 1 387 ? 1.812 -15.25 -12.062 1 92.62 387 ARG B O 1
ATOM 7160 N N . ALA B 1 388 ? 3.113 -14.219 -10.562 1 92.69 388 ALA B N 1
ATOM 7161 C CA . ALA B 1 388 ? 3.521 -15.492 -9.977 1 92.69 388 ALA B CA 1
ATOM 7162 C C . ALA B 1 388 ? 2.318 -16.25 -9.43 1 92.69 388 ALA B C 1
ATOM 7164 O O . ALA B 1 388 ? 2.209 -17.469 -9.609 1 92.69 388 ALA B O 1
ATOM 7165 N N . LEU B 1 389 ? 1.457 -15.539 -8.805 1 95.31 389 LEU B N 1
ATOM 7166 C CA . LEU B 1 389 ? 0.239 -16.125 -8.266 1 95.31 389 LEU B CA 1
ATOM 7167 C C . LEU B 1 389 ? -0.636 -16.688 -9.383 1 95.31 389 LEU B C 1
ATOM 7169 O O . LEU B 1 389 ? -1.123 -17.812 -9.289 1 95.31 389 LEU B O 1
ATOM 7173 N N . SER B 1 390 ? -0.868 -15.898 -10.398 1 94.06 390 SER B N 1
ATOM 7174 C CA . SER B 1 390 ? -1.688 -16.328 -11.531 1 94.06 390 SER B CA 1
ATOM 7175 C C . SER B 1 390 ? -1.157 -17.609 -12.148 1 94.06 390 SER B C 1
ATOM 7177 O O . SER B 1 390 ? -1.922 -18.547 -12.398 1 94.06 390 SER B O 1
ATOM 7179 N N . ASP B 1 391 ? 0.136 -17.672 -12.305 1 89.25 391 ASP B N 1
ATOM 7180 C CA . ASP B 1 391 ? 0.763 -18.859 -12.891 1 89.25 391 ASP B CA 1
ATOM 7181 C C . ASP B 1 391 ? 0.561 -20.078 -12.008 1 89.25 391 ASP B C 1
ATOM 7183 O O . ASP B 1 391 ? 0.23 -21.156 -12.508 1 89.25 391 ASP B O 1
ATOM 7187 N N . LEU B 1 392 ? 0.801 -19.875 -10.773 1 88.5 392 LEU B N 1
ATOM 7188 C CA . LEU B 1 392 ? 0.62 -20.969 -9.82 1 88.5 392 LEU B CA 1
ATOM 7189 C C . LEU B 1 392 ? -0.81 -21.5 -9.867 1 88.5 392 LEU B C 1
ATOM 7191 O O . LEU B 1 392 ? -1.026 -22.719 -9.875 1 88.5 392 LEU B O 1
ATOM 7195 N N . LEU B 1 393 ? -1.753 -20.625 -9.922 1 91.25 393 LEU B N 1
ATOM 7196 C CA . LEU B 1 393 ? -3.164 -21 -9.906 1 91.25 393 LEU B CA 1
ATOM 7197 C C . LEU B 1 393 ? -3.555 -21.719 -11.195 1 91.25 393 LEU B C 1
ATOM 7199 O O . LEU B 1 393 ? -4.363 -22.641 -11.172 1 91.25 393 LEU B O 1
ATOM 7203 N N . ILE B 1 394 ? -3.02 -21.266 -12.281 1 86.62 394 ILE B N 1
ATOM 7204 C CA . ILE B 1 394 ? -3.297 -21.906 -13.562 1 86.62 394 ILE B CA 1
ATOM 7205 C C . ILE B 1 394 ? -2.818 -23.359 -13.516 1 86.62 394 ILE B C 1
ATOM 7207 O O . ILE B 1 394 ? -3.551 -24.281 -13.906 1 86.62 394 ILE B O 1
ATOM 7211 N N . TYR B 1 395 ? -1.701 -23.5 -12.969 1 77.75 395 TYR B N 1
ATOM 7212 C CA . TYR B 1 395 ? -1.107 -24.844 -12.938 1 77.75 395 TYR B CA 1
ATOM 7213 C C . TYR B 1 395 ? -1.903 -25.766 -12.031 1 77.75 395 TYR B C 1
ATOM 7215 O O . TYR B 1 395 ? -1.951 -26.984 -12.258 1 77.75 395 TYR B O 1
ATOM 7223 N N . ARG B 1 396 ? -2.625 -25.203 -11.086 1 79.19 396 ARG B N 1
ATOM 7224 C CA . ARG B 1 396 ? -3.346 -26.031 -10.117 1 79.19 396 ARG B CA 1
ATOM 7225 C C . ARG B 1 396 ? -4.852 -25.938 -10.328 1 79.19 396 ARG B C 1
ATOM 7227 O O . ARG B 1 396 ? -5.633 -26.344 -9.469 1 79.19 396 ARG B O 1
ATOM 7234 N N . ASN B 1 397 ? -5.223 -25.359 -11.477 1 84 397 ASN B N 1
ATOM 7235 C CA . ASN B 1 397 ? -6.645 -25.141 -11.719 1 84 397 ASN B CA 1
ATOM 7236 C C . ASN B 1 397 ? -7.34 -24.531 -10.508 1 84 397 ASN B C 1
ATOM 7238 O O . ASN B 1 397 ? -8.375 -25.047 -10.062 1 84 397 ASN B O 1
ATOM 7242 N N . ALA B 1 398 ? -6.684 -23.625 -9.961 1 88.88 398 ALA B N 1
ATOM 7243 C CA . ALA B 1 398 ? -7.199 -22.922 -8.797 1 88.88 398 ALA B CA 1
ATOM 7244 C C . ALA B 1 398 ? -7.648 -21.5 -9.172 1 88.88 398 ALA B C 1
ATOM 7246 O O . ALA B 1 398 ? -7.395 -21.047 -10.289 1 88.88 398 ALA B O 1
ATOM 7247 N N . VAL B 1 399 ? -8.43 -20.875 -8.32 1 93 399 VAL B N 1
ATOM 7248 C CA . VAL B 1 399 ? -8.93 -19.531 -8.547 1 93 399 VAL B CA 1
ATOM 7249 C C . VAL B 1 399 ? -8.672 -18.672 -7.309 1 93 399 VAL B C 1
ATOM 7251 O O . VAL B 1 399 ? -8.609 -19.172 -6.188 1 93 399 VAL B O 1
ATOM 7254 N N . ALA B 1 400 ? -8.445 -17.406 -7.578 1 96.81 400 ALA B N 1
ATOM 7255 C CA . ALA B 1 400 ? -8.188 -16.5 -6.457 1 96.81 400 ALA B CA 1
ATOM 7256 C C . ALA B 1 400 ? -9.156 -15.328 -6.469 1 96.81 400 ALA B C 1
ATOM 7258 O O . ALA B 1 400 ? -9.602 -14.891 -7.531 1 96.81 400 ALA B O 1
ATOM 7259 N N . LEU B 1 401 ? -9.516 -14.898 -5.301 1 97.56 401 LEU B N 1
ATOM 7260 C CA . LEU B 1 401 ? -10.211 -13.633 -5.066 1 97.56 401 LEU B CA 1
ATOM 7261 C C . LEU B 1 401 ? -9.359 -12.703 -4.215 1 97.56 401 LEU B C 1
ATOM 7263 O O . LEU B 1 401 ? -8.961 -13.062 -3.104 1 97.56 401 LEU B O 1
ATOM 7267 N N . ILE B 1 402 ? -9.102 -11.531 -4.766 1 97.56 402 ILE B N 1
ATOM 7268 C CA . ILE B 1 402 ? -8.266 -10.562 -4.066 1 97.56 402 ILE B CA 1
ATOM 7269 C C . ILE B 1 402 ? -9.094 -9.336 -3.689 1 97.56 402 ILE B C 1
ATOM 7271 O O . ILE B 1 402 ? -9.75 -8.734 -4.543 1 97.56 402 ILE B O 1
ATOM 7275 N N . ALA B 1 403 ? -9.125 -9.055 -2.434 1 95.81 403 ALA B N 1
ATOM 7276 C CA . ALA B 1 403 ? -9.633 -7.754 -1.988 1 95.81 403 ALA B CA 1
ATOM 7277 C C . ALA B 1 403 ? -8.5 -6.738 -1.866 1 95.81 403 ALA B C 1
ATOM 7279 O O . ALA B 1 403 ? -7.492 -7 -1.201 1 95.81 403 ALA B O 1
ATOM 7280 N N . THR B 1 404 ? -8.672 -5.586 -2.521 1 95.25 404 THR B N 1
ATOM 7281 C CA . THR B 1 404 ? -7.551 -4.66 -2.574 1 95.25 404 THR B CA 1
ATOM 7282 C C . THR B 1 404 ? -8.039 -3.217 -2.67 1 95.25 404 THR B C 1
ATOM 7284 O O . THR B 1 404 ? -9.219 -2.975 -2.945 1 95.25 404 THR B O 1
ATOM 7287 N N . HIS B 1 405 ? -7.18 -2.326 -2.354 1 91.62 405 HIS B N 1
ATOM 7288 C CA . HIS B 1 405 ? -7.387 -0.909 -2.631 1 91.62 405 HIS B CA 1
ATOM 7289 C C . HIS B 1 405 ? -6.375 -0.393 -3.648 1 91.62 405 HIS B C 1
ATOM 7291 O O . HIS B 1 405 ? -6.332 0.806 -3.936 1 91.62 405 HIS B O 1
ATOM 7297 N N . SER B 1 406 ? -5.672 -1.28 -4.219 1 91.94 406 SER B N 1
ATOM 7298 C CA . SER B 1 406 ? -4.59 -0.855 -5.105 1 91.94 406 SER B CA 1
ATOM 7299 C C . SER B 1 406 ? -4.969 -1.049 -6.57 1 91.94 406 SER B C 1
ATOM 7301 O O . SER B 1 406 ? -5.18 -2.178 -7.016 1 91.94 406 SER B O 1
ATOM 7303 N N . PRO B 1 407 ? -4.934 -0.024 -7.359 1 92.94 407 PRO B N 1
ATOM 7304 C CA . PRO B 1 407 ? -5.23 -0.154 -8.789 1 92.94 407 PRO B CA 1
ATOM 7305 C C . PRO B 1 407 ? -4.133 -0.893 -9.555 1 92.94 407 PRO B C 1
ATOM 7307 O O . PRO B 1 407 ? -4.34 -1.303 -10.695 1 92.94 407 PRO B O 1
ATOM 7310 N N . VAL B 1 408 ? -2.998 -1.076 -8.922 1 91.56 408 VAL B N 1
ATOM 7311 C CA . VAL B 1 408 ? -1.881 -1.756 -9.57 1 91.56 408 VAL B CA 1
ATOM 7312 C C . VAL B 1 408 ? -2.283 -3.184 -9.93 1 91.56 408 VAL B C 1
ATOM 7314 O O . VAL B 1 408 ? -1.944 -3.678 -11.008 1 91.56 408 VAL B O 1
ATOM 7317 N N . ILE B 1 409 ? -3.006 -3.803 -9.102 1 95 409 ILE B N 1
ATOM 7318 C CA . ILE B 1 409 ? -3.422 -5.188 -9.312 1 95 409 ILE B CA 1
ATOM 7319 C C . ILE B 1 409 ? -4.375 -5.266 -10.5 1 95 409 ILE B C 1
ATOM 7321 O O . ILE B 1 409 ? -4.375 -6.254 -11.234 1 95 409 ILE B O 1
ATOM 7325 N N . LEU B 1 410 ? -5.137 -4.23 -10.727 1 95.06 410 LEU B N 1
ATOM 7326 C CA . LEU B 1 410 ? -6.117 -4.215 -11.805 1 95.06 410 LEU B CA 1
ATOM 7327 C C . LEU B 1 410 ? -5.43 -4.277 -13.164 1 95.06 410 LEU B C 1
ATOM 7329 O O . LEU B 1 410 ? -5.984 -4.816 -14.125 1 95.06 410 LEU B O 1
ATOM 7333 N N . GLN B 1 411 ? -4.227 -3.791 -13.188 1 93.44 411 GLN B N 1
ATOM 7334 C CA . GLN B 1 411 ? -3.463 -3.822 -14.43 1 93.44 411 GLN B CA 1
ATOM 7335 C C . GLN B 1 411 ? -3.123 -5.254 -14.828 1 93.44 411 GLN B C 1
ATOM 7337 O O . GLN B 1 411 ? -2.736 -5.508 -15.977 1 93.44 411 GLN B O 1
ATOM 7342 N N . GLU B 1 412 ? -3.295 -6.117 -13.867 1 94 412 GLU B N 1
ATOM 7343 C CA . GLU B 1 412 ? -2.82 -7.48 -14.094 1 94 412 GLU B CA 1
ATOM 7344 C C . GLU B 1 412 ? -3.982 -8.43 -14.375 1 94 412 GLU B C 1
ATOM 7346 O O . GLU B 1 412 ? -3.773 -9.617 -14.609 1 94 412 GLU B O 1
ATOM 7351 N N . VAL B 1 413 ? -5.191 -7.906 -14.367 1 95.44 413 VAL B N 1
ATOM 7352 C CA . VAL B 1 413 ? -6.355 -8.758 -14.586 1 95.44 413 VAL B CA 1
ATOM 7353 C C . VAL B 1 413 ? -7.305 -8.086 -15.578 1 95.44 413 VAL B C 1
ATOM 7355 O O . VAL B 1 413 ? -7.363 -6.855 -15.664 1 95.44 413 VAL B O 1
ATOM 7358 N N . PRO B 1 414 ? -8.031 -8.875 -16.359 1 95.12 414 PRO B N 1
ATOM 7359 C CA . PRO B 1 414 ? -9 -8.273 -17.281 1 95.12 414 PRO B CA 1
ATOM 7360 C C . PRO B 1 414 ? -10.188 -7.641 -16.547 1 95.12 414 PRO B C 1
ATOM 7362 O O . PRO B 1 414 ? -10.539 -8.062 -15.445 1 95.12 414 PRO B O 1
ATOM 7365 N N . GLY B 1 415 ? -10.805 -6.695 -17.219 1 95.19 415 GLY B N 1
ATOM 7366 C CA . GLY B 1 415 ? -11.914 -5.965 -16.641 1 95.19 415 GLY B CA 1
ATOM 7367 C C . GLY B 1 415 ? -13.047 -6.863 -16.188 1 95.19 415 GLY B C 1
ATOM 7368 O O . GLY B 1 415 ? -13.734 -6.562 -15.203 1 95.19 415 GLY B O 1
ATOM 7369 N N . GLY B 1 416 ? -13.234 -7.926 -16.859 1 94.38 416 GLY B N 1
ATOM 7370 C CA . GLY B 1 416 ? -14.289 -8.867 -16.516 1 94.38 416 GLY B CA 1
ATOM 7371 C C . GLY B 1 416 ? -14.047 -9.578 -15.195 1 94.38 416 GLY B C 1
ATOM 7372 O O . GLY B 1 416 ? -14.961 -10.18 -14.633 1 94.38 416 GLY B O 1
ATOM 7373 N N . CYS B 1 417 ? -12.867 -9.477 -14.672 1 96.75 417 CYS B N 1
ATOM 7374 C CA . CYS B 1 417 ? -12.523 -10.133 -13.414 1 96.75 417 CYS B CA 1
ATOM 7375 C C . CYS B 1 417 ? -12.469 -9.125 -12.273 1 96.75 417 CYS B C 1
ATOM 7377 O O . CYS B 1 417 ? -12 -9.445 -11.18 1 96.75 417 CYS B O 1
ATOM 7379 N N . VAL B 1 418 ? -12.93 -7.914 -12.547 1 97.31 418 VAL B N 1
ATOM 7380 C CA . VAL B 1 418 ? -12.836 -6.863 -11.539 1 97.31 418 VAL B CA 1
ATOM 7381 C C . VAL B 1 418 ? -14.234 -6.461 -11.078 1 97.31 418 VAL B C 1
ATOM 7383 O O . VAL B 1 418 ? -15.133 -6.27 -11.906 1 97.31 418 VAL B O 1
ATOM 7386 N N . TRP B 1 419 ? -14.391 -6.387 -9.797 1 96.62 419 TRP B N 1
ATOM 7387 C CA . TRP B 1 419 ? -15.594 -5.836 -9.188 1 96.62 419 TRP B CA 1
ATOM 7388 C C . TRP B 1 419 ? -15.258 -4.625 -8.32 1 96.62 419 TRP B C 1
ATOM 7390 O O . TRP B 1 419 ? -14.375 -4.695 -7.461 1 96.62 419 TRP B O 1
ATOM 7400 N N . ILE B 1 420 ? -15.953 -3.564 -8.586 1 95.62 420 ILE B N 1
ATOM 7401 C CA . ILE B 1 420 ? -15.828 -2.363 -7.766 1 95.62 420 ILE B CA 1
ATOM 7402 C C . ILE B 1 420 ? -16.891 -2.363 -6.676 1 95.62 420 ILE B C 1
ATOM 7404 O O . ILE B 1 420 ? -18.094 -2.328 -6.973 1 95.62 420 ILE B O 1
ATOM 7408 N N . MET B 1 421 ? -16.438 -2.406 -5.473 1 93.5 421 MET B N 1
ATOM 7409 C CA . MET B 1 421 ? -17.344 -2.422 -4.328 1 93.5 421 MET B CA 1
ATOM 7410 C C . MET B 1 421 ? -17.641 -1.004 -3.85 1 93.5 421 MET B C 1
ATOM 7412 O O . MET B 1 421 ? -16.719 -0.236 -3.57 1 93.5 421 MET B O 1
ATOM 7416 N N . ASN B 1 422 ? -18.859 -0.693 -3.812 1 89.25 422 ASN B N 1
ATOM 7417 C CA . ASN B 1 422 ? -19.312 0.601 -3.316 1 89.25 422 ASN B CA 1
ATOM 7418 C C . ASN B 1 422 ? -20.328 0.442 -2.184 1 89.25 422 ASN B C 1
ATOM 7420 O O . ASN B 1 422 ? -20.969 -0.602 -2.062 1 89.25 422 ASN B O 1
ATOM 7424 N N . ARG B 1 423 ? -20.266 1.471 -1.368 1 84.06 423 ARG B N 1
ATOM 7425 C CA . ARG B 1 423 ? -21.203 1.468 -0.261 1 84.06 423 ARG B CA 1
ATOM 7426 C C . ARG B 1 423 ? -21.875 2.83 -0.108 1 84.06 423 ARG B C 1
ATOM 7428 O O . ARG B 1 423 ? -21.203 3.859 -0.082 1 84.06 423 ARG B O 1
ATOM 7435 N N . THR B 1 424 ? -23.125 2.842 -0.212 1 75.88 424 THR B N 1
ATOM 7436 C CA . THR B 1 424 ? -23.938 4.012 0.096 1 75.88 424 THR B CA 1
ATOM 7437 C C . THR B 1 424 ? -24.875 3.719 1.258 1 75.88 424 THR B C 1
ATOM 7439 O O . THR B 1 424 ? -25.812 2.92 1.122 1 75.88 424 THR B O 1
ATOM 7442 N N . ASN B 1 425 ? -24.578 4.355 2.408 1 73.19 425 ASN B N 1
ATOM 7443 C CA . ASN B 1 425 ? -25.344 4.059 3.613 1 73.19 425 ASN B CA 1
ATOM 7444 C C . ASN B 1 425 ? -25.266 2.58 3.979 1 73.19 425 ASN B C 1
ATOM 7446 O O . ASN B 1 425 ? -24.172 2.051 4.207 1 73.19 425 ASN B O 1
ATOM 7450 N N . ASN B 1 426 ? -26.281 1.859 3.867 1 74.12 426 ASN B N 1
ATOM 7451 C CA . ASN B 1 426 ? -26.266 0.466 4.297 1 74.12 426 ASN B CA 1
ATOM 7452 C C . ASN B 1 426 ? -26.359 -0.488 3.109 1 74.12 426 ASN B C 1
ATOM 7454 O O . ASN B 1 426 ? -26.5 -1.699 3.291 1 74.12 426 ASN B O 1
ATOM 7458 N N . LEU B 1 427 ? -26.125 0.134 1.977 1 81.31 427 LEU B N 1
ATOM 7459 C CA . LEU B 1 427 ? -26.266 -0.716 0.8 1 81.31 427 LEU B CA 1
ATOM 7460 C C . LEU B 1 427 ? -24.938 -0.859 0.061 1 81.31 427 LEU B C 1
ATOM 7462 O O . LEU B 1 427 ? -24.266 0.137 -0.212 1 81.31 427 LEU B O 1
ATOM 7466 N N . VAL B 1 428 ? -24.594 -2.131 -0.138 1 87.88 428 VAL B N 1
ATOM 7467 C CA . VAL B 1 428 ? -23.375 -2.449 -0.875 1 87.88 428 VAL B CA 1
ATOM 7468 C C . VAL B 1 428 ? -23.734 -2.793 -2.322 1 87.88 428 VAL B C 1
ATOM 7470 O O . VAL B 1 428 ? -24.734 -3.463 -2.586 1 87.88 428 VAL B O 1
ATOM 7473 N N . SER B 1 429 ? -23 -2.279 -3.25 1 90.12 429 SER B N 1
ATOM 7474 C CA . SER B 1 429 ? -23.172 -2.615 -4.66 1 90.12 429 SER B CA 1
ATOM 7475 C C . SER B 1 429 ? -21.844 -2.986 -5.305 1 90.12 429 SER B C 1
ATOM 7477 O O . SER B 1 429 ? -20.781 -2.559 -4.84 1 90.12 429 SER B O 1
ATOM 7479 N N . PHE B 1 430 ? -21.938 -3.857 -6.297 1 93.31 430 PHE B N 1
ATOM 7480 C CA . PHE B 1 430 ? -20.781 -4.266 -7.09 1 93.31 430 PHE B CA 1
ATOM 7481 C C . PHE B 1 430 ? -20.953 -3.834 -8.539 1 93.31 430 PHE B C 1
ATOM 7483 O O . PHE B 1 430 ? -21.938 -4.172 -9.188 1 93.31 430 PHE B O 1
ATOM 7490 N N . ASP B 1 431 ? -19.953 -3.131 -9.055 1 92.94 431 ASP B N 1
ATOM 7491 C CA . ASP B 1 431 ? -19.984 -2.682 -10.438 1 92.94 431 ASP B CA 1
ATOM 7492 C C . ASP B 1 431 ? -18.734 -3.135 -11.195 1 92.94 431 ASP B C 1
ATOM 7494 O O . ASP B 1 431 ? -17.688 -3.344 -10.594 1 92.94 431 ASP B O 1
ATOM 7498 N N . ARG B 1 432 ? -18.953 -3.312 -12.469 1 94.56 432 ARG B N 1
ATOM 7499 C CA . ARG B 1 432 ? -17.812 -3.553 -13.336 1 94.56 432 ARG B CA 1
ATOM 7500 C C . ARG B 1 432 ? -17.172 -2.24 -13.781 1 94.56 432 ARG B C 1
ATOM 7502 O O . ARG B 1 432 ? -17.859 -1.219 -13.883 1 94.56 432 ARG B O 1
ATOM 7509 N N . PRO B 1 433 ? -15.852 -2.312 -13.93 1 93.69 433 PRO B N 1
ATOM 7510 C CA . PRO B 1 433 ? -15.258 -1.121 -14.539 1 93.69 433 PRO B CA 1
ATOM 7511 C C . PRO B 1 433 ? -15.766 -0.872 -15.961 1 93.69 433 PRO B C 1
ATOM 7513 O O . PRO B 1 433 ? -16.062 -1.821 -16.688 1 93.69 433 PRO B O 1
ATOM 7516 N N . GLU B 1 434 ? -15.805 0.388 -16.312 1 91.31 434 GLU B N 1
ATOM 7517 C CA . GLU B 1 434 ? -16.234 0.764 -17.656 1 91.31 434 GLU B CA 1
ATOM 7518 C C . GLU B 1 434 ? -15.117 0.528 -18.688 1 91.31 434 G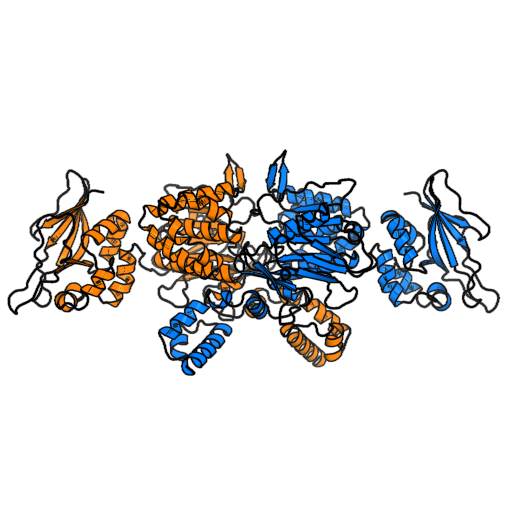LU B C 1
ATOM 7520 O O . GLU B 1 434 ? -15.391 0.217 -19.844 1 91.31 434 GLU B O 1
ATOM 7525 N N . LEU B 1 435 ? -13.953 0.609 -18.234 1 91.44 435 LEU B N 1
ATOM 7526 C CA . LEU B 1 435 ? -12.805 0.442 -19.125 1 91.44 435 LEU B CA 1
ATOM 7527 C C . LEU B 1 435 ? -12.125 -0.905 -18.891 1 91.44 435 LEU B C 1
ATOM 7529 O O . LEU B 1 435 ? -12.273 -1.496 -17.812 1 91.44 435 LEU B O 1
ATOM 7533 N N . GLU B 1 436 ? -11.438 -1.371 -19.969 1 93.5 436 GLU B N 1
ATOM 7534 C CA . GLU B 1 436 ? -10.586 -2.543 -19.781 1 93.5 436 GLU B CA 1
ATOM 7535 C C . GLU B 1 436 ? -9.406 -2.234 -18.859 1 93.5 436 GLU B C 1
ATOM 7537 O O . GLU B 1 436 ? -8.742 -1.212 -19.016 1 93.5 436 GLU B O 1
ATOM 7542 N N . THR B 1 437 ? -9.195 -3.104 -17.844 1 94.88 437 THR B N 1
ATOM 7543 C CA . THR B 1 437 ? -8.25 -2.785 -16.781 1 94.88 437 THR B CA 1
ATOM 7544 C C . THR B 1 437 ? -6.863 -3.344 -17.094 1 94.88 437 THR B C 1
ATOM 7546 O O . THR B 1 437 ? -5.848 -2.75 -16.734 1 94.88 437 THR B O 1
ATOM 7549 N N . PHE B 1 438 ? -6.785 -4.477 -17.797 1 94.38 438 PHE B N 1
ATOM 7550 C CA . PHE B 1 438 ? -5.508 -5.133 -18.062 1 94.38 438 PHE B CA 1
ATOM 7551 C C . PHE B 1 438 ? -4.59 -4.219 -18.859 1 94.38 438 PHE B C 1
ATOM 7553 O O . PHE B 1 438 ? -4.879 -3.895 -20.016 1 94.38 438 PHE B O 1
ATOM 7560 N N . GLY B 1 439 ? -3.543 -3.785 -18.234 1 92.25 439 GLY B N 1
ATOM 7561 C CA . GLY B 1 439 ? -2.559 -2.934 -18.891 1 92.25 439 GLY B CA 1
ATOM 7562 C C . GLY B 1 439 ? -3.02 -1.496 -19.047 1 92.25 439 GLY B C 1
ATOM 7563 O O . GLY B 1 439 ? -2.533 -0.772 -19.906 1 92.25 439 GLY B O 1
ATOM 7564 N N . GLU B 1 440 ? -3.998 -1.104 -18.328 1 92.12 440 GLU B N 1
ATOM 7565 C CA . GLU B 1 440 ? -4.453 0.283 -18.344 1 92.12 440 GLU B CA 1
ATOM 7566 C C . GLU B 1 440 ? -3.584 1.159 -17.453 1 92.12 440 GLU B C 1
ATOM 7568 O O . GLU B 1 440 ? -2.881 0.654 -16.578 1 92.12 440 GLU B O 1
ATOM 7573 N N . ASN B 1 441 ? -3.596 2.443 -17.734 1 89.25 441 ASN B N 1
ATOM 7574 C CA . ASN B 1 441 ? -2.838 3.406 -16.938 1 89.25 441 ASN B CA 1
ATOM 7575 C C . ASN B 1 441 ? -3.336 3.463 -15.5 1 89.25 441 ASN B C 1
ATOM 7577 O O . ASN B 1 441 ? -4.539 3.568 -15.258 1 89.25 441 ASN B O 1
ATOM 7581 N N . ILE B 1 442 ? -2.41 3.498 -14.617 1 90.06 442 ILE B N 1
ATOM 7582 C CA . ILE B 1 442 ? -2.738 3.432 -13.195 1 90.06 442 ILE B CA 1
ATOM 7583 C C . ILE B 1 442 ? -3.549 4.66 -12.797 1 90.06 442 ILE B C 1
ATOM 7585 O O . ILE B 1 442 ? -4.492 4.562 -12 1 90.06 442 ILE B O 1
ATOM 7589 N N . GLY B 1 443 ? -3.158 5.867 -13.258 1 88.38 443 GLY B N 1
ATOM 7590 C CA . GLY B 1 443 ? -3.91 7.078 -12.961 1 88.38 443 GLY B CA 1
ATOM 7591 C C . GLY B 1 443 ? -5.352 7.012 -13.438 1 88.38 443 GLY B C 1
ATOM 7592 O O . GLY B 1 443 ? -6.266 7.418 -12.719 1 88.38 443 GLY B O 1
ATOM 7593 N N . THR B 1 444 ? -5.535 6.449 -14.555 1 88.81 444 THR B N 1
ATOM 7594 C CA . THR B 1 444 ? -6.867 6.289 -15.133 1 88.81 444 THR B CA 1
ATOM 7595 C C . THR B 1 444 ? -7.699 5.316 -14.297 1 88.81 444 THR B C 1
ATOM 7597 O O . THR B 1 444 ? -8.875 5.574 -14.023 1 88.81 444 THR B O 1
ATOM 7600 N N . LEU B 1 445 ? -7.078 4.246 -13.922 1 92.25 445 LEU B N 1
ATOM 7601 C CA . LEU B 1 445 ? -7.762 3.254 -13.102 1 92.25 445 LEU B CA 1
ATOM 7602 C C . LEU B 1 445 ? -8.148 3.838 -11.75 1 92.25 445 LEU B C 1
ATOM 7604 O O . LEU B 1 445 ? -9.242 3.57 -11.242 1 92.25 445 LEU B O 1
ATOM 7608 N N . THR B 1 446 ? -7.277 4.617 -11.188 1 90.12 446 THR B N 1
ATOM 7609 C CA . THR B 1 446 ? -7.547 5.25 -9.906 1 90.12 446 THR B CA 1
ATOM 7610 C C . THR B 1 446 ? -8.789 6.141 -9.984 1 90.12 446 THR B C 1
ATOM 7612 O O . THR B 1 446 ? -9.648 6.094 -9.109 1 90.12 446 THR B O 1
ATOM 7615 N N . ARG B 1 447 ? -8.883 6.875 -10.984 1 86.81 447 ARG B N 1
ATOM 7616 C CA . ARG B 1 447 ? -10.023 7.758 -11.18 1 86.81 447 ARG B CA 1
ATOM 7617 C C . ARG B 1 447 ? -11.305 6.953 -11.398 1 86.81 447 ARG B C 1
ATOM 7619 O O . ARG B 1 447 ? -12.367 7.332 -10.914 1 86.81 447 ARG B O 1
ATOM 7626 N N . GLU B 1 448 ? -11.133 5.91 -12.156 1 88.81 448 GLU B N 1
ATOM 7627 C CA . GLU B 1 448 ? -12.281 5.055 -12.438 1 88.81 448 GLU B CA 1
ATOM 7628 C C . GLU B 1 448 ? -12.852 4.453 -11.156 1 88.81 448 GLU B C 1
ATOM 7630 O O . GLU B 1 448 ? -14.07 4.367 -11 1 88.81 448 GLU B O 1
ATOM 7635 N N . ILE B 1 449 ? -12.07 4.09 -10.289 1 90.38 449 ILE B N 1
ATOM 7636 C CA . ILE B 1 449 ? -12.469 3.334 -9.109 1 90.38 449 ILE B CA 1
ATOM 7637 C C . ILE B 1 449 ? -12.969 4.289 -8.031 1 90.38 449 ILE B C 1
ATOM 7639 O O . ILE B 1 449 ? -13.992 4.023 -7.383 1 90.38 449 ILE B O 1
ATOM 7643 N N . PHE B 1 450 ? -12.25 5.406 -7.871 1 87.5 450 PHE B N 1
ATOM 7644 C CA . PHE B 1 450 ? -12.523 6.223 -6.695 1 87.5 450 PHE B CA 1
ATOM 7645 C C . PHE B 1 450 ? -13.273 7.492 -7.082 1 87.5 450 PHE B C 1
ATOM 7647 O O . PHE B 1 450 ? -13.797 8.195 -6.215 1 87.5 450 PHE B O 1
ATOM 7654 N N . GLY B 1 451 ? -13.336 7.812 -8.266 1 79.75 451 GLY B N 1
ATOM 7655 C CA . GLY B 1 451 ? -14.203 8.859 -8.789 1 79.75 451 GLY B CA 1
ATOM 7656 C C . GLY B 1 451 ? -13.977 10.203 -8.133 1 79.75 451 GLY B C 1
ATOM 7657 O O . GLY B 1 451 ? -12.844 10.688 -8.07 1 79.75 451 GLY B O 1
ATOM 7658 N N . LEU B 1 452 ? -14.977 10.672 -7.512 1 68.12 452 LEU B N 1
ATOM 7659 C CA . LEU B 1 452 ? -15.047 12.016 -6.941 1 68.12 452 LEU B CA 1
ATOM 7660 C C . LEU B 1 452 ? -14.102 12.148 -5.754 1 68.12 452 LEU B C 1
ATOM 7662 O O . LEU B 1 452 ? -13.625 13.25 -5.457 1 68.12 452 LEU B O 1
ATOM 7666 N N . GLU B 1 453 ? -13.891 11.125 -5.184 1 75.44 453 GLU B N 1
ATOM 7667 C CA . GLU B 1 453 ? -12.992 11.188 -4.035 1 75.44 453 GLU B CA 1
ATOM 7668 C C . GLU B 1 453 ? -11.609 11.672 -4.445 1 75.44 453 GLU B C 1
ATOM 7670 O O . GLU B 1 453 ? -10.922 12.336 -3.668 1 75.44 453 GLU B O 1
ATOM 7675 N N . VAL B 1 454 ? -11.328 11.359 -5.641 1 76.44 454 VAL B N 1
ATOM 7676 C CA . VAL B 1 454 ? -10.023 11.781 -6.141 1 76.44 454 VAL B CA 1
ATOM 7677 C C . VAL B 1 454 ? -10.016 13.289 -6.375 1 76.44 454 VAL B C 1
ATOM 7679 O O . VAL B 1 454 ? -9.078 13.984 -5.973 1 76.44 454 VAL B O 1
ATOM 7682 N N . THR B 1 455 ? -11.07 13.789 -6.848 1 76.88 455 THR B N 1
ATOM 7683 C CA . THR B 1 455 ? -11.102 15.188 -7.254 1 76.88 455 THR B CA 1
ATOM 7684 C C . THR B 1 455 ? -11.336 16.094 -6.051 1 76.88 455 THR B C 1
ATOM 7686 O O . THR B 1 455 ? -11.102 17.312 -6.121 1 76.88 455 THR B O 1
ATOM 7689 N N . ASP B 1 456 ? -11.719 15.5 -4.969 1 80.69 456 ASP B N 1
ATOM 7690 C CA . ASP B 1 456 ? -11.992 16.297 -3.779 1 80.69 456 ASP B CA 1
ATOM 7691 C C . ASP B 1 456 ? -10.844 16.219 -2.783 1 80.69 456 ASP B C 1
ATOM 7693 O O . ASP B 1 456 ? -10.961 16.672 -1.644 1 80.69 456 ASP B O 1
ATOM 7697 N N . SER B 1 457 ? -9.82 15.648 -3.297 1 82.25 457 SER B N 1
ATOM 7698 C CA . SER B 1 457 ? -8.719 15.477 -2.357 1 82.25 457 SER B CA 1
ATOM 7699 C C . SER B 1 457 ? -7.406 15.984 -2.949 1 82.25 457 SER B C 1
ATOM 7701 O O . SER B 1 457 ? -7.324 16.266 -4.148 1 82.25 457 SER B O 1
ATOM 7703 N N . GLY B 1 458 ? -6.477 16.297 -2.068 1 86.94 458 GLY B N 1
ATOM 7704 C CA . GLY B 1 458 ? -5.09 16.5 -2.447 1 86.94 458 GLY B CA 1
ATOM 7705 C C . GLY B 1 458 ? -4.875 17.766 -3.262 1 86.94 458 GLY B C 1
ATOM 7706 O O . GLY B 1 458 ? -5.391 18.828 -2.912 1 86.94 458 GLY B O 1
ATOM 7707 N N . PHE B 1 459 ? -4.172 17.562 -4.391 1 85.94 459 PHE B N 1
ATOM 7708 C CA . PHE B 1 459 ? -3.73 18.703 -5.18 1 85.94 459 PHE B CA 1
ATOM 7709 C C . PHE B 1 459 ? -4.902 19.328 -5.926 1 85.94 459 PHE B C 1
ATOM 7711 O O . PHE B 1 459 ? -4.848 20.516 -6.301 1 85.94 459 PHE B O 1
ATOM 7718 N N . HIS B 1 460 ? -5.953 18.562 -6.102 1 87.94 460 HIS B N 1
ATOM 7719 C CA . HIS B 1 460 ? -7.133 19.094 -6.777 1 87.94 460 HIS B CA 1
ATOM 7720 C C . HIS B 1 460 ? -7.711 20.281 -6.02 1 87.94 460 HIS B C 1
ATOM 7722 O O . HIS B 1 460 ? -8.18 21.25 -6.633 1 87.94 460 HIS B O 1
ATOM 7728 N N . THR B 1 461 ? -7.664 20.156 -4.754 1 84 461 THR B N 1
ATOM 7729 C CA . THR B 1 461 ? -8.188 21.234 -3.914 1 84 461 THR B CA 1
ATOM 7730 C C . THR B 1 461 ? -7.387 22.516 -4.109 1 84 461 THR B C 1
ATOM 7732 O O . THR B 1 461 ? -7.949 23.609 -4.102 1 84 461 THR B O 1
ATOM 7735 N N . PHE B 1 462 ? -6.121 22.375 -4.332 1 85.06 462 PHE B N 1
ATOM 7736 C CA . PHE B 1 462 ? -5.266 23.531 -4.582 1 85.06 462 PHE B CA 1
ATOM 7737 C C . PHE B 1 462 ? -5.633 24.203 -5.898 1 85.06 462 PHE B C 1
ATOM 7739 O O . PHE B 1 462 ? -5.652 25.438 -5.988 1 85.06 462 PHE B O 1
ATOM 7746 N N . LEU B 1 463 ? -5.918 23.375 -6.828 1 88.69 463 LEU B N 1
ATOM 7747 C CA . LEU B 1 463 ? -6.266 23.922 -8.141 1 88.69 463 LEU B CA 1
ATOM 7748 C C . LEU B 1 463 ? -7.602 24.641 -8.094 1 88.69 463 LEU B C 1
ATOM 7750 O O . LEU B 1 463 ? -7.738 25.75 -8.641 1 88.69 463 LEU B O 1
ATOM 7754 N N . LYS B 1 464 ? -8.516 24.016 -7.414 1 86.75 464 LYS B N 1
ATOM 7755 C CA . LYS B 1 464 ? -9.836 24.625 -7.289 1 86.75 464 LYS B CA 1
ATOM 7756 C C . LYS B 1 464 ? -9.758 25.969 -6.562 1 86.75 464 LYS B C 1
ATOM 7758 O O . LYS B 1 464 ? -10.391 26.938 -6.977 1 86.75 464 LYS B O 1
ATOM 7763 N N . ASN B 1 465 ? -8.969 25.953 -5.543 1 85.62 465 ASN B N 1
ATOM 7764 C CA . ASN B 1 465 ? -8.789 27.188 -4.777 1 85.62 465 ASN B CA 1
ATOM 7765 C C . ASN B 1 465 ? -8.109 28.266 -5.613 1 85.62 465 ASN B C 1
ATOM 7767 O O . ASN B 1 465 ? -8.461 29.453 -5.512 1 85.62 465 ASN B O 1
ATOM 7771 N N . ALA B 1 466 ? -7.172 27.922 -6.379 1 87.81 466 ALA B N 1
ATOM 7772 C CA . ALA B 1 466 ? -6.441 28.859 -7.215 1 87.81 466 ALA B CA 1
ATOM 7773 C C . ALA B 1 466 ? -7.355 29.484 -8.273 1 87.81 466 ALA B C 1
ATOM 7775 O O . ALA B 1 466 ? -7.23 30.672 -8.594 1 87.81 466 ALA B O 1
ATOM 7776 N N . ILE B 1 467 ? -8.242 28.688 -8.742 1 89 467 ILE B N 1
ATOM 7777 C CA . ILE B 1 467 ? -9.172 29.141 -9.773 1 89 467 ILE B CA 1
ATOM 7778 C C . ILE B 1 467 ? -10.117 30.188 -9.188 1 89 467 ILE B C 1
ATOM 7780 O O . ILE B 1 467 ? -10.562 31.094 -9.891 1 89 467 ILE B O 1
ATOM 7784 N N . GLU B 1 468 ? -10.391 30.016 -7.953 1 85.56 468 GLU B N 1
ATOM 7785 C CA . GLU B 1 468 ? -11.25 30.984 -7.281 1 85.56 468 GLU B CA 1
ATOM 7786 C C . GLU B 1 468 ? -10.539 32.312 -7.078 1 85.56 468 GLU B C 1
ATOM 7788 O O . GLU B 1 468 ? -11.172 33.375 -7.047 1 85.56 468 GLU B O 1
ATOM 7793 N N . ARG B 1 469 ? -9.25 32.344 -7.066 1 85.12 469 ARG B N 1
ATOM 7794 C CA . ARG B 1 469 ? -8.461 33.531 -6.77 1 85.12 469 ARG B CA 1
ATOM 7795 C C . ARG B 1 469 ? -8.023 34.219 -8.055 1 85.12 469 ARG B C 1
ATOM 7797 O O . ARG B 1 469 ? -7.762 35.438 -8.047 1 85.12 469 ARG B O 1
ATOM 7804 N N . HIS B 1 470 ? -7.832 33.312 -9.016 1 85.25 470 HIS B N 1
ATOM 7805 C CA . HIS B 1 470 ? -7.281 33.875 -10.258 1 85.25 470 HIS B CA 1
ATOM 7806 C C . HIS B 1 470 ? -8.164 33.531 -11.453 1 85.25 470 HIS B C 1
ATOM 7808 O O . HIS B 1 470 ? -8.891 32.531 -11.422 1 85.25 470 HIS B O 1
ATOM 7814 N N . ASN B 1 471 ? -8.031 34.312 -12.508 1 81.06 471 ASN B N 1
ATOM 7815 C CA . ASN B 1 471 ? -8.891 34.094 -13.664 1 81.06 471 ASN B CA 1
ATOM 7816 C C . ASN B 1 471 ? -8.109 33.531 -14.852 1 81.06 471 ASN B C 1
ATOM 7818 O O . ASN B 1 471 ? -8.695 33 -15.781 1 81.06 471 ASN B O 1
ATOM 7822 N N . SER B 1 472 ? -6.836 33.719 -14.805 1 88.44 472 SER B N 1
ATOM 7823 C CA . SER B 1 472 ? -6.078 33.312 -15.984 1 88.44 472 SER B CA 1
ATOM 7824 C C . SER B 1 472 ? -5.191 32.094 -15.688 1 88.44 472 SER B C 1
ATOM 7826 O O . SER B 1 472 ? -4.691 31.953 -14.57 1 88.44 472 SER B O 1
ATOM 7828 N N . TYR B 1 473 ? -5.082 31.297 -16.703 1 90.56 473 TYR B N 1
ATOM 7829 C CA . TYR B 1 473 ? -4.215 30.125 -16.656 1 90.56 473 TYR B CA 1
ATOM 7830 C C . TYR B 1 473 ? -2.789 30.516 -16.281 1 90.56 473 TYR B C 1
ATOM 7832 O O . TYR B 1 473 ? -2.168 29.875 -15.422 1 90.56 473 TYR B O 1
ATOM 7840 N N . GLU B 1 474 ? -2.305 31.562 -16.828 1 88.44 474 GLU B N 1
ATOM 7841 C CA . GLU B 1 474 ? -0.926 32 -16.641 1 88.44 474 GLU B CA 1
ATOM 7842 C C . GLU B 1 474 ? -0.695 32.469 -15.195 1 88.44 474 GLU B C 1
ATOM 7844 O O . GLU B 1 474 ? 0.359 32.188 -14.617 1 88.44 474 GLU B O 1
ATOM 7849 N N . GLU B 1 475 ? -1.653 33.062 -14.656 1 89.69 475 GLU B N 1
ATOM 7850 C CA . GLU B 1 475 ? -1.549 33.531 -13.281 1 89.69 475 GLU B CA 1
ATOM 7851 C C . GLU B 1 475 ? -1.469 32.375 -12.297 1 89.69 475 GLU B C 1
ATOM 7853 O O . GLU B 1 475 ? -0.734 32.438 -11.312 1 89.69 475 GLU B O 1
ATOM 7858 N N . ILE B 1 476 ? -2.229 31.422 -12.57 1 90.38 476 ILE B N 1
ATOM 7859 C CA . ILE B 1 476 ? -2.242 30.266 -11.695 1 90.38 476 ILE B CA 1
ATOM 7860 C C . ILE B 1 476 ? -0.909 29.531 -11.789 1 90.38 476 ILE B C 1
ATOM 7862 O O . ILE B 1 476 ? -0.345 29.109 -10.781 1 90.38 476 ILE B O 1
ATOM 7866 N N . ILE B 1 477 ? -0.396 29.406 -12.992 1 90.06 477 ILE B N 1
ATOM 7867 C CA . ILE B 1 477 ? 0.888 28.75 -13.195 1 90.06 477 ILE B CA 1
ATOM 7868 C C . ILE B 1 477 ? 1.982 29.5 -12.445 1 90.06 477 ILE B C 1
ATOM 7870 O O . ILE B 1 477 ? 2.867 28.875 -11.844 1 90.06 477 ILE B O 1
ATOM 7874 N N . GLU B 1 478 ? 1.884 30.781 -12.453 1 87.44 478 GLU B N 1
ATOM 7875 C CA . GLU B 1 478 ? 2.846 31.609 -11.734 1 87.44 478 GLU B CA 1
ATOM 7876 C C . GLU B 1 478 ? 2.717 31.422 -10.227 1 87.44 478 GLU B C 1
ATOM 7878 O O . GLU B 1 478 ? 3.721 31.391 -9.508 1 87.44 478 GLU B O 1
ATOM 7883 N N . GLU B 1 479 ? 1.499 31.328 -9.836 1 88.38 479 GLU B N 1
ATOM 7884 C CA . GLU B 1 479 ? 1.268 31.125 -8.406 1 88.38 479 GLU B CA 1
ATOM 7885 C C . GLU B 1 479 ? 1.938 29.844 -7.914 1 88.38 479 GLU B C 1
ATOM 7887 O O . GLU B 1 479 ? 2.434 29.781 -6.789 1 88.38 479 GLU B O 1
ATOM 7892 N N . PHE B 1 480 ? 1.934 28.844 -8.766 1 90.62 480 PHE B N 1
ATOM 7893 C CA . PHE B 1 480 ? 2.516 27.562 -8.398 1 90.62 480 PHE B CA 1
ATOM 7894 C C . PHE B 1 480 ? 3.979 27.5 -8.82 1 90.62 480 PHE B C 1
ATOM 7896 O O . PHE B 1 480 ? 4.562 26.406 -8.867 1 90.62 480 PHE B O 1
ATOM 7903 N N . ASN B 1 481 ? 4.527 28.578 -9.172 1 89.38 481 ASN B N 1
ATOM 7904 C CA . ASN B 1 481 ? 5.934 28.688 -9.547 1 89.38 481 ASN B CA 1
ATOM 7905 C C . ASN B 1 481 ? 6.293 27.688 -10.648 1 89.38 481 ASN B C 1
ATOM 7907 O O . ASN B 1 481 ? 7.355 27.062 -10.609 1 89.38 481 ASN B O 1
ATOM 7911 N N . ASP B 1 482 ? 5.324 27.375 -11.469 1 86.25 482 ASP B N 1
ATOM 7912 C CA . ASP B 1 482 ? 5.484 26.484 -12.609 1 86.25 482 ASP B CA 1
ATOM 7913 C C . ASP B 1 482 ? 5.715 25.047 -12.156 1 86.25 482 ASP B C 1
ATOM 7915 O O . ASP B 1 482 ? 6.289 24.234 -12.891 1 86.25 482 ASP B O 1
ATOM 7919 N N . ASN B 1 483 ? 5.418 24.828 -10.938 1 88.69 483 ASN B N 1
ATOM 7920 C CA . ASN B 1 483 ? 5.605 23.5 -10.391 1 88.69 483 ASN B CA 1
ATOM 7921 C C . ASN B 1 483 ? 4.305 22.688 -10.406 1 88.69 483 ASN B C 1
ATOM 7923 O O . ASN B 1 483 ? 3.846 22.219 -9.359 1 88.69 483 ASN B O 1
ATOM 7927 N N . LEU B 1 484 ? 3.736 22.578 -11.602 1 89.19 484 LEU B N 1
ATOM 7928 C CA . LEU B 1 484 ? 2.555 21.75 -11.836 1 89.19 484 LEU B CA 1
ATOM 7929 C C . LEU B 1 484 ? 2.854 20.641 -12.836 1 89.19 484 LEU B C 1
ATOM 7931 O O . LEU B 1 484 ? 3.445 20.891 -13.891 1 89.19 484 LEU B O 1
ATOM 7935 N N . GLY B 1 485 ? 2.512 19.516 -12.461 1 87.62 485 GLY B N 1
ATOM 7936 C CA . GLY B 1 485 ? 2.631 18.406 -13.391 1 87.62 485 GLY B CA 1
ATOM 7937 C C . GLY B 1 485 ? 1.69 18.531 -14.578 1 87.62 485 GLY B C 1
ATOM 7938 O O . GLY B 1 485 ? 0.78 19.359 -14.578 1 87.62 485 GLY B O 1
ATOM 7939 N N . MET B 1 486 ? 1.89 17.672 -15.508 1 80.75 486 MET B N 1
ATOM 7940 C CA . MET B 1 486 ? 1.135 17.75 -16.75 1 80.75 486 MET B CA 1
ATOM 7941 C C . MET B 1 486 ? -0.343 17.453 -16.516 1 80.75 486 MET B C 1
ATOM 7943 O O . MET B 1 486 ? -1.21 18.094 -17.125 1 80.75 486 MET B O 1
ATOM 7947 N N . GLU B 1 487 ? -0.626 16.531 -15.727 1 84.62 487 GLU B N 1
ATOM 7948 C CA . GLU B 1 487 ? -2.021 16.219 -15.422 1 84.62 487 GLU B CA 1
ATOM 7949 C C . GLU B 1 487 ? -2.715 17.406 -14.75 1 84.62 487 GLU B C 1
ATOM 7951 O O . GLU B 1 487 ? -3.842 17.75 -15.109 1 84.62 487 GLU B O 1
ATOM 7956 N N . ALA B 1 488 ? -2.049 17.984 -13.797 1 86.62 488 ALA B N 1
ATOM 7957 C CA . ALA B 1 488 ? -2.602 19.156 -13.117 1 86.62 488 ALA B CA 1
ATOM 7958 C C . ALA B 1 488 ? -2.863 20.281 -14.102 1 86.62 488 ALA B C 1
ATOM 7960 O O . ALA B 1 488 ? -3.891 20.969 -14.016 1 86.62 488 ALA B O 1
ATOM 7961 N N . ARG B 1 489 ? -1.948 20.484 -14.977 1 86.88 489 ARG B N 1
ATOM 7962 C CA . ARG B 1 489 ? -2.104 21.516 -15.992 1 86.88 489 ARG B CA 1
ATOM 7963 C C . ARG B 1 489 ? -3.326 21.25 -16.859 1 86.88 489 ARG B C 1
ATOM 7965 O O . ARG B 1 489 ? -4.062 22.172 -17.203 1 86.88 489 ARG B O 1
ATOM 7972 N N . THR B 1 490 ? -3.506 20 -17.25 1 86 490 THR B N 1
ATOM 7973 C CA . THR B 1 490 ? -4.648 19.609 -18.062 1 86 490 THR B CA 1
ATOM 7974 C C . THR B 1 490 ? -5.957 19.828 -17.312 1 86 490 THR B C 1
ATOM 7976 O O . THR B 1 490 ? -6.926 20.344 -17.875 1 86 490 THR B O 1
ATOM 7979 N N . ILE B 1 491 ? -5.973 19.469 -16.109 1 86.38 491 ILE B N 1
ATOM 7980 C CA . ILE B 1 491 ? -7.152 19.625 -15.266 1 86.38 491 ILE B CA 1
ATOM 7981 C C . ILE B 1 491 ? -7.48 21.109 -15.133 1 86.38 491 ILE B C 1
ATOM 7983 O O . ILE B 1 491 ? -8.641 21.516 -15.242 1 86.38 491 ILE B O 1
ATOM 7987 N N . LEU B 1 492 ? -6.461 21.891 -14.883 1 88.69 492 LEU B N 1
ATOM 7988 C CA . LEU B 1 492 ? -6.621 23.328 -14.727 1 88.69 492 LEU B CA 1
ATOM 7989 C C . LEU B 1 492 ? -7.262 23.938 -15.969 1 88.69 492 LEU B C 1
ATOM 7991 O O . LEU B 1 492 ? -8.188 24.75 -15.867 1 88.69 492 LEU B O 1
ATOM 7995 N N . ARG B 1 493 ? -6.793 23.547 -17.094 1 87.62 493 ARG B N 1
ATOM 7996 C CA . ARG B 1 493 ? -7.348 24.031 -18.359 1 87.62 493 ARG B CA 1
ATOM 7997 C C . ARG B 1 493 ? -8.82 23.656 -18.484 1 87.62 493 ARG B C 1
ATOM 7999 O O . ARG B 1 493 ? -9.641 24.484 -18.906 1 87.62 493 ARG B O 1
ATOM 8006 N N . SER B 1 494 ? -9.078 22.469 -18.156 1 86.31 494 SER B N 1
ATOM 8007 C CA . SER B 1 494 ? -10.453 21.984 -18.25 1 86.31 494 SER B CA 1
ATOM 8008 C C . SER B 1 494 ? -11.383 22.75 -17.312 1 86.31 494 SER B C 1
ATOM 8010 O O . SER B 1 494 ? -12.508 23.094 -17.688 1 86.31 494 SER B O 1
ATOM 8012 N N . LEU B 1 495 ? -10.93 22.938 -16.094 1 85.44 495 LEU B N 1
ATOM 8013 C CA . LEU B 1 495 ? -11.734 23.625 -15.094 1 85.44 495 LEU B CA 1
ATOM 8014 C C . LEU B 1 495 ? -11.969 25.078 -15.492 1 85.44 495 LEU B C 1
ATOM 8016 O O . LEU B 1 495 ? -13.055 25.625 -15.273 1 85.44 495 LEU B O 1
ATOM 8020 N N . LEU B 1 496 ? -11.016 25.703 -16.062 1 88.31 496 LEU B N 1
ATOM 8021 C CA . LEU B 1 496 ? -11.133 27.094 -16.484 1 88.31 496 LEU B CA 1
ATOM 8022 C C . LEU B 1 496 ? -12.102 27.219 -17.656 1 88.31 496 LEU B C 1
ATOM 8024 O O . LEU B 1 496 ? -12.898 28.156 -17.719 1 88.31 496 LEU B O 1
ATOM 8028 N N . ILE B 1 497 ? -12.07 26.234 -18.562 1 84.62 497 ILE B N 1
ATOM 8029 C CA . ILE B 1 497 ? -12.984 26.219 -19.688 1 84.62 497 ILE B CA 1
ATOM 8030 C C . ILE B 1 497 ? -14.414 26.031 -19.188 1 84.62 497 ILE B C 1
ATOM 8032 O O . ILE B 1 497 ? -15.336 26.719 -19.656 1 84.62 497 ILE B O 1
ATOM 8036 N N . ALA B 1 498 ? -14.562 25.203 -18.281 1 82.88 498 ALA B N 1
ATOM 8037 C CA . ALA B 1 498 ? -15.883 24.938 -17.719 1 82.88 498 ALA B CA 1
ATOM 8038 C C . ALA B 1 498 ? -16.438 26.172 -17.016 1 82.88 498 ALA B C 1
ATOM 8040 O O . ALA B 1 498 ? -17.641 26.438 -17.047 1 82.88 498 ALA B O 1
ATOM 8041 N N . ARG B 1 499 ? -15.633 26.875 -16.328 1 80.94 499 ARG B N 1
ATOM 8042 C CA . ARG B 1 499 ? -16.016 28.094 -15.625 1 80.94 499 ARG B CA 1
ATOM 8043 C C . ARG B 1 499 ? -16.453 29.172 -16.609 1 80.94 499 ARG B C 1
ATOM 8045 O O . ARG B 1 499 ? -17.438 29.875 -16.375 1 80.94 499 ARG B O 1
ATOM 8052 N N . ASP B 1 500 ? -15.719 29.234 -17.609 1 76.44 500 ASP B N 1
ATOM 8053 C CA . ASP B 1 500 ? -16.016 30.266 -18.609 1 76.44 500 ASP B CA 1
ATOM 8054 C C . ASP B 1 500 ? -17.281 29.922 -19.391 1 76.44 500 ASP B C 1
ATOM 8056 O O . ASP B 1 500 ? -17.969 30.812 -19.891 1 76.44 500 ASP B O 1
ATOM 8060 N N . ASP B 1 501 ? -17.531 28.641 -19.516 1 70.5 501 ASP B N 1
ATOM 8061 C CA . ASP B 1 501 ? -18.75 28.234 -20.219 1 70.5 501 ASP B CA 1
ATOM 8062 C C . ASP B 1 501 ? -19.984 28.438 -19.328 1 70.5 501 ASP B C 1
ATOM 8064 O O . ASP B 1 501 ? -21.109 28.469 -19.828 1 70.5 501 ASP B O 1
ATOM 8068 N N . ARG B 1 502 ? -19.859 28.781 -18.078 1 56.62 502 ARG B N 1
ATOM 8069 C CA . ARG B 1 502 ? -21.016 29.078 -17.234 1 56.62 502 ARG B CA 1
ATOM 8070 C C . ARG B 1 502 ? -21.281 30.578 -17.188 1 56.62 502 ARG B C 1
ATOM 8072 O O . ARG B 1 502 ? -20.359 31.391 -17.266 1 56.62 502 ARG B O 1
#

Foldseek 3Di:
DQEKEFEEEPPDDDDADPADKYKYWYFDPDAQVQAARFKTWIWIHYNPDIDTQAIKGKDFQPDDGDPDGHDYDDDDRMDQADDLRMEMEGLDLSNLVSQLVVDFVSLQSVRVRRNYCLQPVVSCVVCVPPPCCVRPRCVRPPPCCSPPSSNLSSLSFDDADWFWKKWAFPPADPQRMDIQIFDFPDPPGRQEFEEAEDPPLQLVVLVVLVVCCQFVVDCNSTDMGGPDDDDHSVRQAQAEEEEEADPPPPPPVPVPQCPPPPGHGYYYHYQWDDDDPDIDGHDLVRLLVLLLVLLQVCLPGSLLVLLLVLLVLLVVDVLSVPLPVNCCSPPVCSVVSVVSLVPDDPLVSSLSSVLSVCSRPQAASYEYEYEANCVPPDLVSVLSSLVSVSVSCSRRSYHYYYYHHALSSLLSHWQSSYWAWGDDPHHIGTDTFPDTSHNDDRVVSNCRRHPVVVCPDDCNVVLVVLVVVDLDLVVSCVVVVVPDDPVSSVVSVVVNVVVVVD/DQEKEFEDEPVDDDDADPADKYKYWYFDPDAQVQAARFKTWIWIHYNPDIDTQAIKGKDFQPDDRPPDGHDYDDDDRMDQADDLRMEMEGLDLSNLVSLLVVDFVSLQSVRVRRNYCLQPVVSCVVPVPPPCCVRPRCVRPPPCCSPPSRNLSSLSFDDADWFWKKWAFPPADPQRMDIQIFDFPDPPGRQEFEEAEDPPLQLVVLVVLVVCCQFVVDCNSTDMGGPDDADHSVRQAQAEEEEEADPPPPPPVPVPQCPPPPGHGYYYHYQWDDDDPDIDGHDLVRLLVLLLVLLQVCLPGSLLVLLLVLLVLLCVDVLSVPLPVNCCSPPVCSVVSVVSLVPDDPLVSSLSSVLSVCSRPQAASYEYEYEANCVVPDLVSVLSSLVSVSVSCSRRSYHYYYYHHALSSLLSHWQSSYWAWGDDPHHIGTDTFPDTSHNDDRVVSNCRRHPVVVCPDDCNVVLVVLVVVDLDLVVSCVVVVVPDDPVSSVVSVVVNVVVVVD

InterPro domains:
  IPR003959 ATPase, AAA-type, core [PF13304] (342-410)
  IPR027417 P-loop containing nucleoside triphosphate hydrolase [G3DSA:3.40.50.300] (159-487)
  IPR027417 P-loop containing nucleoside triphosphate hydrolase [SSF52540] (187-421)
  IPR051396 Bacterial Antiviral Defense Nuclease [PTHR43581] (182-419)

pLDDT: mean 83.54, std 11.63, range [39.41, 98.0]

Organism: NCBI:txid94136

Nearest PDB structures (foldseek):
  8ee4-assembly1_E  TM=4.800E-01  e=2.679E-06  Escherichia coli
  8eea-assembly1_E  TM=3.968E-01  e=2.750E-07  Escherichia coli
  8ee4-assembly1_F  TM=5.180E-01  e=1.583E-05  Escherichia coli
  2vf7-assembly2_C  TM=4.448E-01  e=1.235E-04  Deinococcus radiodurans
  3uwx-assembly1_A-2  TM=3.920E-01  e=6.182E-04  Geobacillus sp. Y412MC52

Sequence (1004 aa):
MDIQFSVIEDTEIPYKTDSGTIVFLMKDSWNDWWEYRTVFGVYLANENTVNWIGTVKIGQTDLMHNGGEAVSPVISDSFNQLERKFFSLGQDVSYYYNLNSLGDEIRFQILRRLNDIALDEEIYEEVKELHITKKSILRSVSKTSVKGQYRRLANGNAELTEYNFSYVLPNNEMDSKFKIKVKPGTLPPSNIHVVIGRNGVGKTNLLKNLINRLRTNSSEYGELTYDVTSQSPEDLFANLVSVSFSSFDPGHDVFEEVTDADGIRYLNIGSLKKTGESFTPKSLEDLQNEFKESIKSLSNSAKTKRWKRAIKTLESDPIFEGLGIEYLIQPEFEPRIDPIFNNLSSGHKIVLLTITKLVETVEERSFVILDEPEIHLHPPLLSAFTRALSDLLIYRNAVALIATHSPVILQEVPGGCVWIMNRTNNLVSFDRPELETFGENIGTLTREIFGLEVTDSGFHTFLKNAIERHNSYEEIIEEFNDNLGMEARTILRSLLIARDDRMDIQFSVIEDTEIPYKTDSGTIVFLMKDSWNDWWEYRTVFGVYLANENTVNWIGTVKIGQTDLMHNGGEAVSPVISDSFNQLERKFFSLGQDVSYYYNLNSLGDEIRFQILRRLNDIALDEEIYEEVKELHITKKSILRSVSKTSVKGQYRRLANGNAELTEYNFSYVLPNNEMDSKFKIKVKPGTLPPSNIHVVIGRNGVGKTNLLKNLINRLRTNSSEYGELTYDVTSQSPEDLFANLVSVSFSSFDPGHDVFEEVTDADGIRYLNIGSLKKTGESFTPKSLEDLQNEFKESIKSLSNSAKTKRWKRAIKTLESDPIFEGLGIEYLIQPEFEPRIDPIFNNLSSGHKIVLLTITKLVETVEERSFVILDEPEIHLHPPLLSAFTRALSDLLIYRNAVALIATHSPVILQEVPGGCVWIMNRTNNLVSFDRPELETFGENIGTLTREIFGLEVTDSGFHTFLKNAIERHNSYEEIIEEFNDNLGMEARTILRSLLIARDDR

=== Feature glossary ===
The record interleaves many kinds of information about one protein. Here is each kind framed as the question it answers.

Q: Are the domains correctly placed relative to each other?
A: Predicted aligned error is AlphaFold's pairwise confidence. Unlike pLDDT (per-residue), PAE is per-residue-pair and captures whether two parts of the structure are correctly placed relative to each other. Units are ångströms of expected positional error.

Q: Which residues are in helices, strands, or loops?
A: Eight-state secondary structure (DSSP): H is the canonical α-helix, G the tighter 3₁₀-helix, I the wider π-helix; E/B are β-structure, T and S are turns and bends, and '-' is everything else. DSSP derives these from the pattern of main-chain N–H···O=C hydrogen bonds, not from the sequence.

Q: What if only a Cα trace is available?
A: P-SEA three-state annotation labels each residue as helix, strand, or coil based purely on the geometry of the Cα trace. It serves as a fallback when the full backbone (and thus DSSP) is unavailable.

Q: What are the backbone torsion angles?
A: φ (phi) and ψ (psi) are the two rotatable backbone dihedrals per residue: φ is the C(i-1)–N–Cα–C torsion, ψ is the N–Cα–C–N(i+1) torsion, both in degrees on (−180°, 180°]. α-helical residues cluster near (−60°, −45°); β-strand residues near (−120°, +130°). A Ramachandran plot is simply a scatter of (φ, ψ) for every residue.

Q: What known structures does this most resemble?
A: Structural nearest neighbors (via Foldseek easy-search vs the PDB). Reported per hit: target PDB id, E-value, and alignment TM-score. A TM-score above ~0.5 is the conventional threshold for 'same fold'.

Q: What family and function is it annotated with?
A: Database cross-references. InterPro integrates a dozen domain/family signature databases into unified entries with residue-range hits. GO terms attach function/process/location labels with evidence codes. CATH codes position the fold in a four-level structural taxonomy. Organism is the NCBI-taxonomy species name.

Q: Which residues are buried vs exposed?
A: Solvent accessibility: the surface area of each residue that a 1.4 Å water probe can touch, in Å². When only backbone atoms are present the absolute values are lower than full-atom SASA (side chains contribute most of the area) and are flagged as backbone-only.

Q: What do the diagnostic plots show?
A: Three diagnostic plots accompany the record. The Cα contact map visualizes the tertiary structure as a 2D adjacency matrix (8 Å cutoff, sequence-local contacts suppressed). The Ramachandran plot shows the distribution of backbone (φ, ψ) torsions, with points in the α and β basins reflecting secondary structure content. The PAE plot shows AlphaFold's inter-residue confidence as a color matrix.

Q: What is the amino-acid chain?
A: The amino-acid sequence is the protein's primary structure: the linear order of residues from the N-terminus to the C-terminus, written in one-letter code. Everything else here — the 3D coordinates, the secondary structure, the domain annotations — is ultimately a consequence of this string.

Q: What do the rendered images show?
A: The six renders are orthographic views along the three Cartesian axes in both directions. Representation (cartoon, sticks, or surface) and color scheme (sequence-rainbow or by-chain) vary across proteins so the training set covers all the common visualization conventions.

Q: Where is each backbone atom in 3D?
A: The mmCIF table is the protein's shape written out atom by atom. For each backbone N, Cα, C, and carbonyl O, it records an (x, y, z) coordinate triple in Å plus the residue type, chain letter, and residue number.

Q: How mobile is each atom in the crystal?
A: For experimental (PDB) structures, the B-factor (temperature factor) quantifies the positional spread of each atom in the crystal — a combination of thermal vibration and static disorder — in units of Å². High B-factors mark flexible loops or poorly resolved regions; low B-factors mark the rigid, well-ordered core.

Q: How big and how compact is the whole molecule?
A: Three whole-structure scalars: the radius of gyration (RMS distance of Cα from centroid, in Å), the count of Cα–Cα contacts (pairs closer than 8 Å and separated by more than four residues in sequence — i.e. tertiary, not local, contacts), and the bounding-box dimensions. Together they distinguish compact globular folds from extended fibres or disordered chains.

Q: What does the local fold look like, residue by residue?
A: A 3Di character summarizes, for each residue, the relative orientation of the Cα frame of its nearest spatial neighbor. Because it encodes fold topology rather than chemistry, 3Di alignments detect remote structural similarity that sequence alignment misses.

Q: How confident is the AlphaFold model at each residue?
A: For AlphaFold models, the B-factor field carries pLDDT — the model's own estimate of local accuracy on a 0–100 scale. Regions with pLDDT<50 should be treated as essentially unmodeled; they often correspond to intrinsically disordered segments.